Protein AF-A0A507BHX6-F1 (afdb_monomer_lite)

Organism: NCBI:txid1093900

InterPro domains:
  IPR000924 Glutamyl/glutaminyl-tRNA synthetase [PR00987] (123-135)
  IPR000924 Glutamyl/glutaminyl-tRNA synthetase [PR00987] (153-166)
  IPR000924 Glutamyl/glutaminyl-tRNA synthetase [PR00987] (304-314)
  IPR000924 Glutamyl/glutaminyl-tRNA synthetase [PR00987] (320-328)
  IPR001412 Aminoacyl-tRNA synthetase, class I, conserved site [PS00178] (126-137)
  IPR004526 Glutamyl-tRNA synthetase, archaeal/eukaryotic cytosolic [MF_02076] (1-622)
  IPR004526 Glutamyl-tRNA synthetase, archaeal/eukaryotic cytosolic [TIGR00463] (41-616)
  IPR011035 Large ribosomal subunit protein bL25/Gln-tRNA synthetase, anti-codon-binding domain superfamily [SSF50715] (433-616)
  IPR013341 Mandelate racemase, N-terminal domain [PF02746] (688-780)
  IPR013342 Mandelate racemase, C-terminal domain [PF13378] (802-1029)
  IPR013342 Mandelate racemase, C-terminal domain [SM00922] (798-900)
  IPR014729 Rossmann-like alpha/beta/alpha sandwich fold [G3DSA:3.40.50.620] (120-342)
  IPR020056 Large ribosomal subunit protein bL25/Gln-tRNA synthetase, N-terminal [G3DSA:2.40.240.10] (445-542)
  IPR020056 Large ribosomal subunit protein bL25/Gln-tRNA synthetase, N-terminal [G3DSA:2.40.240.10] (543-632)
  IPR020058 Glutamyl/glutaminyl-tRNA synthetase, class Ib, catalytic domain [PF00749] (120-430)
  IPR020059 Glutamyl/glutaminyl-tRNA synthetase, class Ib, anti-codon binding domain [PF03950] (434-522)
  IPR020061 Glutamine-tRNA ligase, alpha-bundle domain superfamily [G3DSA:1.10.1160.10] (354-431)
  IPR023592 D-galactonate dehydratase [SFLDF00003] (675-1041)
  IPR023592 D-galactonate dehydratase [cd03325] (675-1027)
  IPR029017 Enolase-like, N-terminal [G3DSA:3.30.390.10] (687-772)

pLDDT: mean 88.08, std 15.43, range [24.36, 98.94]

Sequence (1056 aa):
MTTLKPESLAPQLATADFKSIEPLLLQLEKFLTLRTFLGGYSLSAADKEVWASLYSNKVGLGLVRKGAFANVSRWYNYIEAVHPEVRNDITAAAKAKSAASGKKQGANYNIGLKGTQNGVVTRFPPEPSGYLHIGHAKAALLNDYFAHEAFDGKLIVRFDDTNPQKEKASFQDAIVEDLHLMNIKVDLQTHTSDYFQELYDLCEKMINLGKAYADDTDPEQQSADRMKRLPSKRRDRPAAESLAIFREMKAGTDAGKGHCIRARIQYDSNNGAMRDPVIYRFPNWKGADPAPHHRTGWTWNIYPTYDFACPLVDSIEGVTHALRTTEYADRNEQYHWFIEALSMRQVHLWDFARINFIRTFLSKRKLTRVVDTGRVSGWDDPRLPTVRGILRRGLTVPALREFMLKQGPSRNVVTMDWTTIWAINKRMLDPIVPRHVAVEKKDVVTVTLKGGPETPYSEEKPRHPKNPSLGTRTVRFSNKLILDQADCASFKDKEEITLMGWGNAIVRDQKKTGDVVTESEFELHLEGDFKTTEKKVTWLAANEGNLVEAELWEFGYLITKDVLEKDDELEDFLAENTSSMTEALCDANLASLKDGDFLQLERKGYYRIDKAAGKGPGVSTNSNGFFNRMHSAEATRTTLLPGYSVPNASSNQRSVRVIATSGLHLDETHCKMGKIATMEYFRVPPRWLFVKITDEAGNVGWGEASLEGHTQAVEGCLDAYFEQHLGAEADDIEQIWQKSYRAGFYRGGPVFMSALSGIDIALWDMKARKLGVPVHQLLGGKLRDKIKVYAWIGGDRPGDVEKQALARKAQGFNAVKMNATEDLGWLDSPSALDDCVERLKIVKALSMDAGLDFHGRVHKPMAKQLAAALQPHRPMFLEEPLLSEHIGGIKDLRATITCPIALGERLHSRWDVRPFLEAGCVDILQPDISHVGGISEMRRIAAMAEAYDVALAPHCPLGPIALAANVQVDACSANFAIQEMSLGIHYNTASGGQQDLTSYTHNPDVWKVTDGYIDMLKGPGLGIEVDEEQVRRFAKDCKPWVSPGFTGPGGELREW

Foldseek 3Di:
DDDDDLQPLLVQLLQADPVSCVVVLVVVLVCQPPALENVGPDHDPSLLSNLLSQVNHPNSVVCLVVCVRVSSVNNSVSCCVVPVVSVVVSVVVVVVVVVVDDDDDDDDQSDPDPPLPVHAEEELEDALQAFAFLLSLLVQLQRQCRRPPVRVHAYEYEHALQAQPRHDPVSVVRHVVLCVQLVRDHPYYYYLVVCFVVLLVLLLVCLVVLFKFKALDDPVVVVVLLVVLHDGPGSPPHSVVRNVLSVCLFVVHPSVPSIFMWTNFGSNDPLSLRNGDTFKDFHDQVPHDDFARPPCGSNGRMGTDCLSSVLVVCQVVVRQEYEEECVCVSSPVVSVCNCVSSVTDDHHYAYAHGEAEFLADDDPVLLVVCQVVVVAVHQLPLQHSGSNNVVLLAQHSVLSSVVSCVSPRHNDYDHDYPASSQVSRQVVQQQPAFEWAKEFPPLKEKEAEAVWDQDKDWDWDASHPNHCVSPTDIAITHRIKIFHFVQLLPDDAQAWAAAPPPAIKTWHDFDDDPSGTHYTYIYGDRVDDNVPHPHYGYMHHPDPLFKAKEKEKEFAGQFPGGDDDPPDDSVVTGDPDGMDITMIIITNVQLPDAQQHWHAHPPPAIKGFNHFFPGDPDPPPPDPHGYTYIRHSHDDDPDDDPDDDPDDDDDDDDDDDDDDDDDDDDDPDPLDFFAFADKDWFQFAPFWIKIWTATPVGQIFIFTLTDAQCVVLLVVLLVVLCVVRGRPGLQVLVVSLCCLAPVDPDHAFQRSQLNLLNSSLRSLLRVLVSVFFESLVVVVHFPDQWAFAEEEAQPQNGDPLLVVLVVVVVLAAQEYEYEQAHQDDLDDDLVRNVVSQVSLVSNVVVNHAYEYEPVQQHHLVNLLSNQVSNQVSAHQAHECSHPLVPLVSLLVSQVNGDGFYEYACRQQALVSVVVNLVSVRGQEYAHQSSRNSHLVGVLVSLVVCVVSNHAYEHDDLHELSSQLRVLSSLRNHPRYDHYYANAVPPSSVVSVHPDGNQQFFPCSVQPRHHNSIGGRQTGTRSNTHGNVVSSVVRSVVNDRGHDDWDADPVRDTGDD

Radius of gyration: 36.95 Å; chains: 1; bounding box: 103×88×97 Å

Structure (mmCIF, N/CA/C/O backbone):
data_AF-A0A507BHX6-F1
#
_entry.id   AF-A0A507BHX6-F1
#
loop_
_atom_site.group_PDB
_atom_site.id
_atom_site.type_symbol
_atom_site.label_atom_id
_atom_site.label_alt_id
_atom_site.label_comp_id
_atom_site.label_asym_id
_atom_site.label_entity_id
_atom_site.label_seq_id
_atom_site.pdbx_PDB_ins_code
_atom_site.Cartn_x
_atom_site.Cartn_y
_atom_site.Cartn_z
_atom_site.occupancy
_atom_site.B_iso_or_equiv
_atom_site.auth_seq_id
_atom_site.auth_comp_id
_atom_site.auth_asym_id
_atom_site.auth_atom_id
_atom_site.pdbx_PDB_model_num
ATOM 1 N N . MET A 1 1 ? 19.954 32.386 -30.000 1.00 36.75 1 MET A N 1
ATOM 2 C CA . MET A 1 1 ? 19.297 32.165 -28.694 1.00 36.75 1 MET A CA 1
ATOM 3 C C . MET A 1 1 ? 18.098 33.087 -28.622 1.00 36.75 1 MET A C 1
ATOM 5 O O . MET A 1 1 ? 18.277 34.295 -28.608 1.00 36.75 1 MET A O 1
ATOM 9 N N . THR A 1 2 ? 16.896 32.532 -28.703 1.00 40.91 2 THR A N 1
ATOM 10 C CA . THR A 1 2 ? 15.638 33.284 -28.697 1.00 40.91 2 THR A CA 1
ATOM 11 C C . THR A 1 2 ? 15.420 33.892 -27.313 1.00 40.91 2 THR A C 1
ATOM 13 O O . THR A 1 2 ? 15.411 33.177 -26.314 1.00 40.91 2 THR A O 1
ATOM 16 N N . THR A 1 3 ? 15.295 35.214 -27.245 1.00 58.62 3 THR A N 1
ATOM 17 C CA . THR A 1 3 ? 14.997 35.967 -26.024 1.00 58.62 3 THR A CA 1
ATOM 18 C C . THR A 1 3 ? 13.633 35.524 -25.495 1.00 58.62 3 THR A C 1
ATOM 20 O O . THR A 1 3 ? 12.621 35.718 -26.171 1.00 58.62 3 THR A O 1
ATOM 23 N N . LEU A 1 4 ? 13.596 34.890 -24.318 1.00 71.69 4 LEU A N 1
ATOM 24 C CA . LEU A 1 4 ? 12.344 34.569 -23.628 1.00 71.69 4 LEU A CA 1
ATOM 25 C C . LEU A 1 4 ? 11.563 35.876 -23.432 1.00 71.69 4 LEU A C 1
ATOM 27 O O . LEU A 1 4 ? 12.144 36.847 -22.952 1.00 71.69 4 LEU A O 1
ATOM 31 N N . LYS A 1 5 ? 10.281 35.914 -23.817 1.00 78.81 5 LYS A N 1
ATOM 32 C CA . LYS A 1 5 ? 9.380 37.051 -23.569 1.00 78.81 5 LYS A CA 1
ATOM 33 C C . LYS A 1 5 ? 8.515 36.732 -22.343 1.00 78.81 5 LYS A C 1
ATOM 35 O O . LYS A 1 5 ? 7.539 35.995 -22.506 1.00 78.81 5 LYS A O 1
ATOM 40 N N . PRO A 1 6 ? 8.845 37.239 -21.139 1.00 70.88 6 PRO A N 1
ATOM 41 C CA . PRO A 1 6 ? 8.176 36.842 -19.896 1.00 70.88 6 PRO A CA 1
ATOM 42 C C . PRO A 1 6 ? 6.661 37.086 -19.904 1.00 70.88 6 PRO A C 1
ATOM 44 O O . PRO A 1 6 ? 5.904 36.261 -19.406 1.00 70.88 6 PRO A O 1
ATOM 47 N N . GLU A 1 7 ? 6.217 38.150 -20.575 1.00 69.88 7 GLU A N 1
ATOM 48 C CA . GLU A 1 7 ? 4.801 38.521 -20.742 1.00 69.88 7 GLU A CA 1
ATOM 49 C C . GLU A 1 7 ? 3.971 37.451 -21.478 1.00 69.88 7 GLU A C 1
ATOM 51 O O . GLU A 1 7 ? 2.759 37.371 -21.321 1.00 69.88 7 GLU A O 1
ATOM 56 N N . SER A 1 8 ? 4.613 36.574 -22.258 1.00 78.81 8 SER A N 1
ATOM 57 C CA . SER A 1 8 ? 3.920 35.496 -22.978 1.00 78.81 8 SER A CA 1
ATOM 58 C C . SER A 1 8 ? 3.767 34.197 -22.174 1.00 78.81 8 SER A C 1
ATOM 60 O O . SER A 1 8 ? 3.051 33.299 -22.621 1.00 78.81 8 SER A O 1
ATOM 62 N N . LEU A 1 9 ? 4.423 34.066 -21.010 1.00 82.31 9 LEU A N 1
ATOM 63 C CA . LEU A 1 9 ? 4.445 32.818 -20.232 1.00 82.31 9 LEU A CA 1
ATOM 64 C C . LEU A 1 9 ? 3.200 32.601 -19.375 1.00 82.31 9 LEU A C 1
ATOM 66 O O . LEU A 1 9 ? 2.781 31.455 -19.216 1.00 82.31 9 LEU A O 1
ATOM 70 N N . ALA A 1 10 ? 2.616 33.662 -18.818 1.00 81.81 10 ALA A N 1
ATOM 71 C CA . ALA A 1 10 ? 1.523 33.541 -17.855 1.00 81.81 10 ALA A CA 1
ATOM 72 C C . ALA A 1 10 ? 0.318 32.731 -18.396 1.00 81.81 10 ALA A C 1
ATOM 74 O O . ALA A 1 10 ? -0.067 31.751 -17.752 1.00 81.81 10 ALA A O 1
ATOM 75 N N . PRO A 1 11 ? -0.208 32.990 -19.614 1.00 77.38 11 PRO A N 1
ATOM 76 C CA . PRO A 1 11 ? -1.322 32.208 -20.159 1.00 77.38 11 PRO A CA 1
ATOM 77 C C . PRO A 1 11 ? -0.967 30.736 -20.415 1.00 77.38 11 PRO A C 1
ATOM 79 O O . PRO A 1 11 ? -1.821 29.860 -20.307 1.00 77.38 11 PRO A O 1
ATOM 82 N N . GLN A 1 12 ? 0.294 30.445 -20.742 1.00 80.00 12 GLN A N 1
ATOM 83 C CA . GLN A 1 12 ? 0.753 29.090 -21.063 1.00 80.00 12 GLN A CA 1
ATOM 84 C C . GLN A 1 12 ? 0.961 28.250 -19.791 1.00 80.00 12 GLN A C 1
ATOM 86 O O . GLN A 1 12 ? 0.611 27.068 -19.750 1.00 80.00 12 GLN A O 1
ATOM 91 N N . LEU A 1 13 ? 1.453 28.885 -18.722 1.00 80.12 13 LEU A N 1
ATOM 92 C CA . LEU A 1 13 ? 1.622 28.281 -17.397 1.00 80.12 13 LEU A CA 1
ATOM 93 C C . LEU A 1 13 ? 0.297 28.069 -16.652 1.00 80.12 13 LEU A C 1
ATOM 95 O O . LEU A 1 13 ? 0.272 27.343 -15.661 1.00 80.12 13 LEU A O 1
ATOM 99 N N . ALA A 1 14 ? -0.808 28.646 -17.125 1.00 72.88 14 ALA A N 1
ATOM 100 C CA . ALA A 1 14 ? -2.141 28.387 -16.585 1.00 72.88 14 ALA A CA 1
ATOM 101 C C . ALA A 1 14 ? -2.705 26.999 -16.978 1.00 72.88 14 ALA A C 1
ATOM 103 O O . ALA A 1 14 ? -3.709 26.567 -16.410 1.00 72.88 14 ALA A O 1
ATOM 104 N N . THR A 1 15 ? -2.074 26.276 -17.916 1.00 67.12 15 THR A N 1
ATOM 105 C CA . THR A 1 15 ? -2.495 24.921 -18.332 1.00 67.12 15 THR A CA 1
ATOM 106 C C . THR A 1 15 ? -2.088 23.855 -17.303 1.00 67.12 15 THR A C 1
ATOM 108 O O . THR A 1 15 ? -0.985 23.880 -16.770 1.00 67.12 15 THR A O 1
ATOM 111 N N . ALA A 1 16 ? -2.979 22.917 -16.965 1.00 60.16 16 ALA A N 1
ATOM 112 C CA . ALA A 1 16 ? -2.860 22.126 -15.731 1.00 60.16 16 ALA A CA 1
ATOM 113 C C . ALA A 1 16 ? -2.158 20.749 -15.864 1.00 60.16 16 ALA A C 1
ATOM 115 O O . ALA A 1 16 ? -2.392 19.880 -15.021 1.00 60.16 16 ALA A O 1
ATOM 116 N N . ASP A 1 17 ? -1.362 20.484 -16.909 1.00 65.62 17 ASP A N 1
ATOM 117 C CA . ASP A 1 17 ? -0.650 19.200 -17.065 1.00 65.62 17 ASP A CA 1
ATOM 118 C C . ASP A 1 17 ? 0.879 19.354 -17.004 1.00 65.62 17 ASP A C 1
ATOM 120 O O . ASP A 1 17 ? 1.446 20.353 -17.431 1.00 65.62 17 ASP A O 1
ATOM 124 N N . PHE A 1 18 ? 1.554 18.361 -16.414 1.00 66.25 18 PHE A N 1
ATOM 125 C CA . PHE A 1 18 ? 2.999 18.398 -16.159 1.00 66.25 18 PHE A CA 1
ATOM 126 C C . PHE A 1 18 ? 3.829 18.493 -17.450 1.00 66.25 18 PHE A C 1
ATOM 128 O O . PHE A 1 18 ? 4.824 19.212 -17.485 1.00 66.25 18 PHE A O 1
ATOM 135 N N . LYS A 1 19 ? 3.411 17.803 -18.520 1.00 71.38 19 LYS A N 1
ATOM 136 C CA . LYS A 1 19 ? 4.176 17.721 -19.772 1.00 71.38 19 LYS A CA 1
ATOM 137 C C . LYS A 1 19 ? 4.122 19.025 -20.565 1.00 71.38 19 LYS A C 1
ATOM 139 O O . LYS A 1 19 ? 5.066 19.307 -21.298 1.00 71.38 19 LYS A O 1
ATOM 144 N N . SER A 1 20 ? 3.044 19.801 -20.444 1.00 73.06 20 SER A N 1
ATOM 145 C CA . SER A 1 20 ? 2.919 21.106 -21.098 1.00 73.06 20 SER A CA 1
ATOM 146 C C . SER A 1 20 ? 3.711 22.194 -20.370 1.00 73.06 20 SER A C 1
ATOM 148 O O . SER A 1 20 ? 4.330 23.037 -21.021 1.00 73.06 20 SER A O 1
ATOM 150 N N . ILE A 1 21 ? 3.737 22.167 -19.033 1.00 81.50 21 ILE A N 1
ATOM 151 C CA . ILE A 1 21 ? 4.379 23.219 -18.231 1.00 81.50 21 ILE A CA 1
ATOM 152 C C . ILE A 1 21 ? 5.869 22.983 -17.980 1.00 81.50 21 ILE A C 1
ATOM 154 O O . ILE A 1 21 ? 6.604 23.953 -17.826 1.00 81.50 21 ILE A O 1
ATOM 158 N N . GLU A 1 22 ? 6.345 21.735 -17.958 1.00 83.69 22 GLU A N 1
ATOM 159 C CA . GLU A 1 22 ? 7.753 21.407 -17.681 1.00 83.69 22 GLU A CA 1
ATOM 160 C C . GLU A 1 22 ? 8.737 22.099 -18.652 1.00 83.69 22 GLU A C 1
ATOM 162 O O . GLU A 1 22 ? 9.675 22.744 -18.173 1.00 83.69 22 GLU A O 1
ATOM 167 N N . PRO A 1 23 ? 8.528 22.096 -19.987 1.00 85.19 23 PRO A N 1
ATOM 168 C CA . PRO A 1 23 ? 9.404 22.819 -20.910 1.00 85.19 23 PRO A CA 1
ATOM 169 C C . PRO A 1 23 ? 9.406 24.338 -20.685 1.00 85.19 23 PRO A C 1
ATOM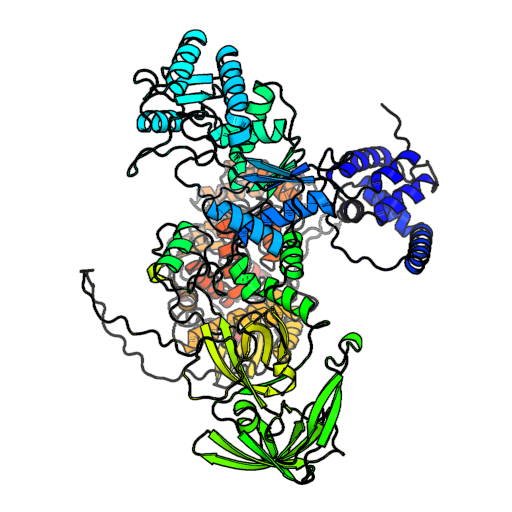 171 O O . PRO A 1 23 ? 10.433 24.988 -20.882 1.00 85.19 23 PRO A O 1
ATOM 174 N N . LEU A 1 24 ? 8.272 24.909 -20.267 1.00 86.88 24 LEU A N 1
ATOM 175 C CA . LEU A 1 24 ? 8.123 26.342 -19.993 1.00 86.88 24 LEU A CA 1
ATOM 176 C C . LEU A 1 24 ? 8.811 26.729 -18.681 1.00 86.88 24 LEU A C 1
ATOM 178 O O . LEU A 1 24 ? 9.509 27.740 -18.621 1.00 86.88 24 LEU A O 1
ATOM 182 N N . LEU A 1 25 ? 8.675 25.891 -17.653 1.00 88.75 25 LEU A N 1
ATOM 183 C CA . LEU A 1 25 ? 9.371 26.039 -16.379 1.00 88.75 25 LEU A CA 1
ATOM 184 C C . LEU A 1 25 ? 10.885 25.898 -16.549 1.00 88.75 25 LEU A C 1
ATOM 186 O O . LEU A 1 25 ? 11.618 26.694 -15.978 1.00 88.75 25 LEU A O 1
ATOM 190 N N . LEU A 1 26 ? 11.363 24.987 -17.404 1.00 86.56 26 LEU A N 1
ATOM 191 C CA . LEU A 1 26 ? 12.782 24.884 -17.774 1.00 86.56 26 LEU A CA 1
ATOM 192 C C . LEU A 1 26 ? 13.309 26.144 -18.476 1.00 86.56 26 LEU A C 1
ATOM 194 O O . LEU A 1 26 ? 14.461 26.534 -18.280 1.00 86.56 26 LEU A O 1
ATOM 198 N N . GLN A 1 27 ? 12.492 26.782 -19.317 1.00 87.94 27 GLN A N 1
ATOM 199 C CA . GLN A 1 27 ? 12.863 28.049 -19.951 1.00 87.94 27 GLN A CA 1
ATOM 200 C C . GLN A 1 27 ? 12.913 29.192 -18.933 1.00 87.94 27 GLN A C 1
ATOM 202 O O . GLN A 1 27 ? 13.868 29.971 -18.935 1.00 87.94 27 GLN A O 1
ATOM 207 N N . LEU A 1 28 ? 11.923 29.261 -18.042 1.00 90.25 28 LEU A N 1
ATOM 208 C CA . LEU A 1 28 ? 11.863 30.238 -16.959 1.00 90.25 28 LEU A CA 1
ATOM 209 C C . LEU A 1 28 ? 13.026 30.058 -15.967 1.00 90.25 28 LEU A C 1
ATOM 211 O O . LEU A 1 28 ? 13.654 31.037 -15.576 1.00 90.25 28 LEU A O 1
ATOM 215 N N . GLU A 1 29 ? 13.379 28.814 -15.644 1.00 93.31 29 GLU A N 1
ATOM 216 C CA . GLU A 1 29 ? 14.509 28.423 -14.792 1.00 93.31 29 GLU A CA 1
ATOM 217 C C . GLU A 1 29 ? 15.838 28.969 -15.325 1.00 93.31 29 GLU A C 1
ATOM 219 O O . GLU A 1 29 ? 16.591 29.618 -14.597 1.00 93.31 29 GLU A O 1
ATOM 224 N N . LYS A 1 30 ? 16.098 28.781 -16.625 1.00 89.25 30 LYS A N 1
ATOM 225 C CA . LYS A 1 30 ? 17.284 29.336 -17.298 1.00 89.25 30 LYS A CA 1
ATOM 226 C C . LYS A 1 30 ? 17.259 30.862 -17.349 1.00 89.25 30 LYS A C 1
ATOM 228 O O . LYS A 1 30 ? 18.301 31.510 -17.285 1.00 89.25 30 LYS A O 1
ATOM 233 N N . PHE A 1 31 ? 16.079 31.458 -17.500 1.00 90.06 31 PHE A N 1
ATOM 234 C CA . PHE A 1 31 ? 15.949 32.911 -17.554 1.00 90.06 31 PHE A CA 1
ATOM 235 C C . PHE A 1 31 ? 16.203 33.565 -16.191 1.00 90.06 31 PHE A C 1
ATOM 237 O O . PHE A 1 31 ? 16.801 34.640 -16.124 1.00 90.06 31 PHE A O 1
ATOM 244 N N . LEU A 1 32 ? 15.805 32.901 -15.108 1.00 91.62 32 LEU A N 1
ATOM 245 C CA . LEU A 1 32 ? 15.935 33.394 -13.740 1.00 91.62 32 LEU A CA 1
ATOM 246 C C . LEU A 1 32 ? 17.307 33.138 -13.106 1.00 91.62 32 LEU A C 1
ATOM 248 O O . LEU A 1 32 ? 17.570 33.680 -12.036 1.00 91.62 32 LEU A O 1
ATOM 252 N N . THR A 1 33 ? 18.214 32.395 -13.749 1.00 90.38 33 THR A N 1
ATOM 253 C CA . THR A 1 33 ? 19.528 32.027 -13.180 1.00 90.38 33 THR A CA 1
ATOM 254 C C . THR A 1 33 ? 20.276 33.208 -12.542 1.00 90.38 33 THR A C 1
ATOM 256 O O . THR A 1 33 ? 20.768 33.086 -11.424 1.00 90.38 33 THR A O 1
ATOM 259 N N . LEU A 1 34 ? 20.285 34.380 -13.193 1.00 85.44 34 LEU A N 1
ATOM 260 C CA . LEU A 1 34 ? 20.950 35.602 -12.704 1.00 85.44 34 LEU A CA 1
ATOM 261 C C . LEU A 1 34 ? 19.984 36.778 -12.459 1.00 85.44 34 LEU A C 1
ATOM 263 O O . LEU A 1 34 ? 20.418 37.927 -12.418 1.00 85.44 34 LEU A O 1
ATOM 267 N N . ARG A 1 35 ? 18.671 36.528 -12.359 1.00 87.50 35 ARG A N 1
ATOM 268 C CA . ARG A 1 35 ? 17.648 37.588 -12.275 1.00 87.50 35 ARG A CA 1
ATOM 269 C C . ARG A 1 35 ? 16.772 37.448 -11.036 1.00 87.50 35 ARG A C 1
ATOM 271 O O . ARG A 1 35 ? 16.221 36.379 -10.783 1.00 87.50 35 ARG A O 1
ATOM 278 N N . THR A 1 36 ? 16.608 38.550 -10.307 1.00 88.62 36 THR A N 1
ATOM 279 C CA . THR A 1 36 ? 15.693 38.639 -9.158 1.00 88.62 36 THR A CA 1
ATOM 280 C C . THR A 1 36 ? 14.247 38.856 -9.596 1.00 88.62 36 THR A C 1
ATOM 282 O O . THR A 1 36 ? 13.353 38.298 -8.976 1.00 88.62 36 THR A O 1
ATOM 285 N N . PHE A 1 37 ? 14.024 39.601 -10.684 1.00 92.19 37 PHE A N 1
ATOM 286 C CA . PHE A 1 37 ? 12.710 39.848 -11.284 1.00 92.19 37 PHE A CA 1
ATOM 287 C C . PHE A 1 37 ? 12.747 39.579 -12.792 1.00 92.19 37 PHE A C 1
ATOM 289 O O . PHE A 1 37 ? 13.795 39.696 -13.436 1.00 92.19 37 PHE A O 1
ATOM 296 N N . LEU A 1 38 ? 11.600 39.252 -13.383 1.00 89.62 38 LEU A N 1
ATOM 297 C CA . LEU A 1 38 ? 11.469 38.987 -14.815 1.00 89.62 38 LEU A CA 1
ATOM 298 C C . LEU A 1 38 ? 11.700 40.244 -15.664 1.00 89.62 38 LEU A C 1
ATOM 300 O O . LEU A 1 38 ? 12.240 40.137 -16.765 1.00 89.62 38 LEU A O 1
ATOM 304 N N . GLY A 1 39 ? 11.346 41.422 -15.141 1.00 83.31 39 GLY A N 1
ATOM 305 C CA . GLY A 1 39 ? 11.528 42.716 -15.810 1.00 83.31 39 GLY A CA 1
ATOM 306 C C . GLY A 1 39 ? 12.861 43.428 -15.540 1.00 83.31 39 GLY A C 1
ATOM 307 O O . GLY A 1 39 ? 13.044 44.543 -16.020 1.00 83.31 39 GLY A O 1
ATOM 308 N N . GLY A 1 40 ? 13.793 42.827 -14.787 1.00 79.62 40 GLY A N 1
ATOM 309 C CA . GLY A 1 40 ? 15.094 43.429 -14.465 1.00 79.62 40 GLY A CA 1
ATOM 310 C C . GLY A 1 40 ? 15.325 43.604 -12.962 1.00 79.62 40 GLY A C 1
ATOM 311 O O . GLY A 1 40 ? 15.427 42.616 -12.237 1.00 79.62 40 GLY A O 1
ATOM 312 N N . TYR A 1 41 ? 15.465 44.852 -12.503 1.00 83.00 41 TYR A N 1
ATOM 313 C CA . TYR A 1 41 ? 15.877 45.180 -11.127 1.00 83.00 41 TYR A CA 1
ATOM 314 C C . TYR A 1 41 ? 14.714 45.433 -10.150 1.00 83.00 41 TYR A C 1
ATOM 316 O O . TYR A 1 41 ? 14.958 45.623 -8.962 1.00 83.00 41 TYR A O 1
ATOM 324 N N . SER A 1 42 ? 13.465 45.430 -10.622 1.00 86.88 42 SER A N 1
ATOM 325 C CA . SER A 1 42 ? 12.267 45.665 -9.805 1.00 86.88 42 SER A CA 1
ATOM 326 C C . SER A 1 42 ? 11.082 44.802 -10.253 1.00 86.88 42 SER A C 1
ATOM 328 O O . SER A 1 42 ? 11.067 44.286 -11.374 1.00 86.88 42 SER A O 1
ATOM 330 N N . LEU A 1 43 ? 10.089 44.648 -9.366 1.00 91.69 43 LEU A N 1
ATOM 331 C CA . LEU A 1 43 ? 8.863 43.887 -9.618 1.00 91.69 43 LEU A CA 1
ATOM 332 C C . LEU A 1 43 ? 8.115 44.428 -10.846 1.00 91.69 43 LEU A C 1
ATOM 334 O O . LEU A 1 43 ? 7.630 45.560 -10.835 1.00 91.69 43 LEU A O 1
ATOM 338 N N . SER A 1 44 ? 7.977 43.602 -11.884 1.00 90.38 44 SER A N 1
ATOM 339 C CA . SER A 1 44 ? 7.285 43.963 -13.125 1.00 90.38 44 SER A CA 1
ATOM 340 C C . SER A 1 44 ? 5.864 43.391 -13.208 1.00 90.38 44 SER A C 1
ATOM 342 O O . SER A 1 44 ? 5.470 42.532 -12.418 1.00 90.38 44 SER A O 1
ATOM 344 N N . ALA A 1 45 ? 5.080 43.836 -14.197 1.00 87.19 45 ALA A N 1
ATOM 345 C CA . ALA A 1 45 ? 3.769 43.245 -14.485 1.00 87.19 45 ALA A CA 1
ATOM 346 C C . ALA A 1 45 ? 3.881 41.747 -14.828 1.00 87.19 45 ALA A C 1
ATOM 348 O O . ALA A 1 45 ? 3.110 40.938 -14.314 1.00 87.19 45 ALA A O 1
ATOM 349 N N . ALA A 1 46 ? 4.910 41.367 -15.593 1.00 88.56 46 ALA A N 1
ATOM 350 C CA . ALA A 1 46 ? 5.175 39.974 -15.937 1.00 88.56 46 ALA A CA 1
ATOM 351 C C . ALA A 1 46 ? 5.459 39.110 -14.697 1.00 88.56 46 ALA A C 1
ATOM 353 O O . ALA A 1 46 ? 5.028 37.959 -14.648 1.00 88.56 46 ALA A O 1
ATOM 354 N N . ASP A 1 47 ? 6.132 39.657 -13.675 1.00 91.56 47 ASP A N 1
ATOM 355 C CA . ASP A 1 47 ? 6.350 38.939 -12.414 1.00 91.56 47 ASP A CA 1
ATOM 356 C C . ASP A 1 47 ? 5.021 38.590 -11.740 1.00 91.56 47 ASP A C 1
ATOM 358 O O . ASP A 1 47 ? 4.801 37.440 -11.362 1.00 91.56 47 ASP A O 1
ATOM 362 N N . LYS A 1 48 ? 4.107 39.563 -11.650 1.00 90.56 48 LYS A N 1
ATOM 363 C CA . LYS A 1 48 ? 2.792 39.374 -11.024 1.00 90.56 48 LYS A CA 1
ATOM 364 C C . LYS A 1 48 ? 1.951 38.345 -11.778 1.00 90.56 48 LYS A C 1
ATOM 366 O O . LYS A 1 48 ? 1.359 37.464 -11.159 1.00 90.56 48 LYS A O 1
ATOM 371 N N . GLU A 1 49 ? 1.921 38.420 -13.105 1.00 89.50 49 GLU A N 1
ATOM 372 C CA . GLU A 1 49 ? 1.103 37.538 -13.946 1.00 89.50 49 GLU A CA 1
ATOM 373 C C . GLU A 1 49 ? 1.615 36.091 -13.971 1.00 89.50 49 GLU A C 1
ATOM 375 O O . GLU A 1 49 ? 0.831 35.142 -13.842 1.00 89.50 49 GLU A O 1
ATOM 380 N N . VAL A 1 50 ? 2.932 35.900 -14.094 1.00 90.88 50 VAL A N 1
ATOM 381 C CA . VAL A 1 50 ? 3.551 34.566 -14.071 1.00 90.88 50 VAL A CA 1
ATOM 382 C C . VAL A 1 50 ? 3.411 33.944 -12.682 1.00 90.88 50 VAL A C 1
ATOM 384 O O . VAL A 1 50 ? 3.081 32.761 -12.572 1.00 90.88 50 VAL A O 1
ATOM 387 N N . TRP A 1 51 ? 3.575 34.739 -11.620 1.00 92.44 51 TRP A N 1
ATOM 388 C CA . TRP A 1 51 ? 3.415 34.266 -10.245 1.00 92.44 51 TRP A CA 1
ATOM 389 C C . TRP A 1 51 ? 1.967 33.846 -9.981 1.00 92.44 51 TRP A C 1
ATOM 391 O O . TRP A 1 51 ? 1.725 32.750 -9.478 1.00 92.44 51 TRP A O 1
ATOM 401 N N . ALA A 1 52 ? 0.993 34.654 -10.416 1.00 88.12 52 ALA A N 1
ATOM 402 C CA . ALA A 1 52 ? -0.433 34.349 -10.291 1.00 88.12 52 ALA A CA 1
ATOM 403 C C . ALA A 1 52 ? -0.835 33.053 -11.001 1.00 88.12 52 ALA A C 1
ATOM 405 O O . ALA A 1 52 ? -1.625 32.258 -10.477 1.00 88.12 52 ALA A O 1
ATOM 406 N N . SER A 1 53 ? -0.275 32.838 -12.191 1.00 87.44 53 SER A N 1
ATOM 407 C CA . SER A 1 53 ? -0.538 31.654 -13.008 1.00 87.44 53 SER A CA 1
ATOM 408 C C . SER A 1 53 ? 0.023 30.395 -12.349 1.00 87.44 53 SER A C 1
ATOM 410 O O . SER A 1 53 ? -0.665 29.377 -12.283 1.00 87.44 53 SER A O 1
ATOM 412 N N . LEU A 1 54 ? 1.225 30.478 -11.767 1.00 89.38 54 LEU A N 1
ATOM 413 C CA . LEU A 1 54 ? 1.816 29.383 -10.998 1.00 89.38 54 LEU A CA 1
ATOM 414 C C . LEU A 1 54 ? 1.067 29.120 -9.691 1.00 89.38 54 LEU A C 1
ATOM 416 O O . LEU A 1 54 ? 0.806 27.962 -9.388 1.00 89.38 54 LEU A O 1
ATOM 420 N N . TYR A 1 55 ? 0.651 30.160 -8.962 1.00 87.62 55 TYR A N 1
ATOM 421 C CA . TYR A 1 55 ? -0.132 30.018 -7.729 1.00 87.62 55 TYR A CA 1
ATOM 422 C C . TYR A 1 55 ? -1.476 29.319 -7.967 1.00 87.62 55 TYR A C 1
ATOM 424 O O . TYR A 1 55 ? -1.912 28.489 -7.168 1.00 87.62 55 TYR A O 1
ATOM 432 N N . SER A 1 56 ? -2.126 29.626 -9.091 1.00 81.50 56 SER A N 1
ATOM 433 C CA . SER A 1 56 ? -3.436 29.069 -9.447 1.00 81.50 56 SER A CA 1
ATOM 434 C C . SER A 1 56 ? -3.348 27.667 -10.073 1.00 81.50 56 SER A C 1
ATOM 436 O O . SER A 1 56 ? -4.339 26.933 -10.086 1.00 81.50 56 SER A O 1
ATOM 438 N N . ASN A 1 57 ? -2.172 27.258 -10.559 1.00 84.75 57 ASN A N 1
ATOM 439 C CA . ASN A 1 57 ? -1.927 25.946 -11.154 1.00 84.75 57 ASN A CA 1
ATOM 440 C C . ASN A 1 57 ? -1.362 24.963 -10.117 1.00 84.75 57 ASN A C 1
ATOM 442 O O . ASN A 1 57 ? -0.188 25.020 -9.766 1.00 84.75 57 ASN A O 1
ATOM 446 N N . LYS A 1 58 ? -2.167 23.990 -9.668 1.00 80.88 58 LYS A N 1
ATOM 447 C CA . LYS A 1 58 ? -1.748 23.013 -8.640 1.00 80.88 58 LYS A CA 1
ATOM 448 C C . LYS A 1 58 ? -0.509 22.197 -9.021 1.00 80.88 58 LYS A C 1
ATOM 450 O O . LYS A 1 58 ? 0.263 21.843 -8.132 1.00 80.88 58 LYS A O 1
ATOM 455 N N . VAL A 1 59 ? -0.326 21.882 -10.306 1.00 78.94 59 VAL A N 1
ATOM 456 C CA . VAL A 1 59 ? 0.834 21.112 -10.776 1.00 78.94 59 VAL A CA 1
ATOM 457 C C . VAL A 1 59 ? 2.069 22.007 -10.776 1.00 78.94 59 VAL A C 1
ATOM 459 O O . VAL A 1 59 ? 3.060 21.654 -10.145 1.00 78.94 59 VAL A O 1
ATOM 462 N N . GLY A 1 60 ? 1.979 23.197 -11.379 1.00 83.56 60 GLY A N 1
ATOM 463 C CA . GLY A 1 60 ? 3.057 24.192 -11.370 1.00 83.56 60 GLY A CA 1
ATOM 464 C C . GLY A 1 60 ? 3.480 24.581 -9.952 1.00 83.56 60 GLY A C 1
ATOM 465 O O . GLY A 1 60 ? 4.656 24.478 -9.610 1.00 83.56 60 GLY A O 1
ATOM 466 N N . LEU A 1 61 ? 2.519 24.912 -9.085 1.00 86.31 61 LEU A N 1
ATOM 467 C CA . LEU A 1 61 ? 2.759 25.212 -7.673 1.00 86.31 61 LEU A CA 1
ATOM 468 C C . LEU A 1 61 ? 3.379 24.027 -6.927 1.00 86.31 61 LEU A C 1
ATOM 470 O O . LEU A 1 61 ? 4.249 24.218 -6.083 1.00 86.31 61 LEU A O 1
ATOM 474 N N . GLY A 1 62 ? 2.944 22.801 -7.229 1.00 79.75 62 GLY A N 1
ATOM 475 C CA . GLY A 1 62 ? 3.519 21.586 -6.660 1.00 79.75 62 GLY A CA 1
ATOM 476 C C . GLY A 1 62 ? 4.997 21.421 -7.014 1.00 79.75 62 GLY A C 1
ATOM 477 O O . GLY A 1 62 ? 5.786 21.064 -6.146 1.00 79.75 62 GLY A O 1
ATOM 478 N N . LEU A 1 63 ? 5.384 21.725 -8.254 1.00 83.00 63 LEU A N 1
ATOM 479 C CA . LEU A 1 63 ? 6.780 21.684 -8.704 1.00 83.00 63 LEU A CA 1
ATOM 480 C C . LEU A 1 63 ? 7.620 22.793 -8.073 1.00 83.00 63 LEU A C 1
ATOM 482 O O . LEU A 1 63 ? 8.724 22.529 -7.602 1.00 83.00 63 LEU A O 1
ATOM 486 N N . VAL A 1 64 ? 7.068 24.005 -7.994 1.00 86.88 64 VAL A N 1
ATOM 487 C CA . VAL A 1 64 ? 7.698 25.149 -7.325 1.00 86.88 64 VAL A CA 1
ATOM 488 C C . VAL A 1 64 ? 7.928 24.851 -5.839 1.00 86.88 64 VAL A C 1
ATOM 490 O O . VAL A 1 64 ? 9.037 25.035 -5.342 1.00 86.88 64 VAL A O 1
ATOM 493 N N . ARG A 1 65 ? 6.927 24.317 -5.128 1.00 84.19 65 ARG A N 1
ATOM 494 C CA . ARG A 1 65 ? 7.037 23.971 -3.697 1.00 84.19 65 ARG A CA 1
ATOM 495 C C . ARG A 1 65 ? 7.967 22.795 -3.423 1.00 84.19 65 ARG A C 1
ATOM 497 O O . ARG A 1 65 ? 8.597 22.763 -2.376 1.00 84.19 65 ARG A O 1
ATOM 504 N N . LYS A 1 66 ? 8.067 21.845 -4.356 1.00 82.31 66 LYS A N 1
ATOM 505 C CA . LYS A 1 66 ? 9.032 20.737 -4.298 1.00 82.31 66 LYS A CA 1
ATOM 506 C C . LYS A 1 66 ? 10.453 21.153 -4.689 1.00 82.31 66 LYS A C 1
ATOM 508 O O . LYS A 1 66 ? 11.336 20.304 -4.689 1.00 82.31 66 LYS A O 1
ATOM 513 N N . GLY A 1 67 ? 10.674 22.417 -5.061 1.00 83.94 67 GLY A N 1
ATOM 514 C CA . GLY A 1 67 ? 11.992 22.894 -5.474 1.00 83.94 67 GLY A CA 1
ATOM 515 C C . GLY A 1 67 ? 12.486 22.284 -6.788 1.00 83.94 67 GLY A C 1
ATOM 516 O O . GLY A 1 67 ? 13.687 22.274 -7.025 1.00 83.94 67 GLY A O 1
ATOM 517 N N . ALA A 1 68 ? 11.591 21.762 -7.638 1.00 84.06 68 ALA A N 1
ATOM 518 C CA . ALA A 1 68 ? 11.972 21.051 -8.865 1.00 84.06 68 ALA A CA 1
ATOM 519 C C . ALA A 1 68 ? 12.751 21.938 -9.860 1.00 84.06 68 ALA A C 1
ATOM 521 O O . ALA A 1 68 ? 13.508 21.427 -10.682 1.00 84.06 68 ALA A O 1
ATOM 522 N N . PHE A 1 69 ? 12.578 23.260 -9.763 1.00 92.56 69 PHE A N 1
ATOM 523 C CA . PHE A 1 69 ? 13.276 24.281 -10.542 1.00 92.56 69 PHE A CA 1
ATOM 524 C C . PHE A 1 69 ? 13.818 25.338 -9.576 1.00 92.56 69 PHE A C 1
ATOM 526 O O . PHE A 1 69 ? 13.057 26.160 -9.067 1.00 92.56 69 PHE A O 1
ATOM 533 N N . ALA A 1 70 ? 15.114 25.277 -9.264 1.00 88.88 70 ALA A N 1
ATOM 534 C CA . ALA A 1 70 ? 15.713 26.024 -8.159 1.00 88.88 70 ALA A CA 1
ATOM 535 C C . ALA A 1 70 ? 15.547 27.548 -8.293 1.00 88.88 70 ALA A C 1
ATOM 537 O O . ALA A 1 70 ? 15.181 28.219 -7.326 1.00 88.88 70 ALA A O 1
ATOM 538 N N . ASN A 1 71 ? 15.774 28.104 -9.483 1.00 92.56 71 ASN A N 1
ATOM 539 C CA . ASN A 1 71 ? 15.662 29.539 -9.737 1.00 92.56 71 ASN A CA 1
ATOM 540 C C . ASN A 1 71 ? 14.204 30.008 -9.805 1.00 92.56 71 ASN A C 1
ATOM 542 O O . ASN A 1 71 ? 13.903 31.090 -9.296 1.00 92.56 71 ASN A O 1
ATOM 546 N N . VAL A 1 72 ? 13.295 29.203 -10.367 1.00 94.31 72 VAL A N 1
ATOM 547 C CA . VAL A 1 72 ? 11.849 29.489 -10.336 1.00 94.31 72 VAL A CA 1
ATOM 548 C C . VAL A 1 72 ? 11.330 29.456 -8.900 1.00 94.31 72 VAL A C 1
ATOM 550 O O . VAL A 1 72 ? 10.622 30.373 -8.498 1.00 94.31 72 VAL A O 1
ATOM 553 N N . SER A 1 73 ? 11.707 28.455 -8.103 1.00 94.88 73 SER A N 1
ATOM 554 C CA . SER A 1 73 ? 11.314 28.343 -6.694 1.00 94.88 73 SER A CA 1
ATOM 555 C C . SER A 1 73 ? 11.870 29.482 -5.848 1.00 94.88 73 SER A C 1
ATOM 557 O O . SER A 1 73 ? 11.129 30.079 -5.068 1.00 94.88 73 SER A O 1
ATOM 559 N N . ARG A 1 74 ? 13.145 29.847 -6.044 1.00 95.19 74 ARG A N 1
ATOM 560 C CA . ARG A 1 74 ? 13.758 31.020 -5.406 1.00 95.19 74 ARG A CA 1
ATOM 561 C C . ARG A 1 74 ? 12.982 32.293 -5.733 1.00 95.19 74 ARG A C 1
ATOM 563 O O . ARG A 1 74 ? 12.606 33.020 -4.822 1.00 95.19 74 ARG A O 1
ATOM 570 N N . TRP A 1 75 ? 12.751 32.557 -7.019 1.00 95.62 75 TRP A N 1
ATOM 571 C CA . TRP A 1 75 ? 12.005 33.729 -7.480 1.00 95.62 75 TRP A CA 1
ATOM 572 C C . TRP A 1 75 ? 10.584 33.742 -6.908 1.00 95.62 75 TRP A C 1
ATOM 574 O O . TRP A 1 75 ? 10.189 34.720 -6.287 1.00 95.62 75 TRP A O 1
ATOM 584 N N . TYR A 1 76 ? 9.846 32.639 -7.018 1.00 94.75 76 TYR A N 1
ATOM 585 C CA . TYR A 1 76 ? 8.466 32.536 -6.553 1.00 94.75 76 TYR A CA 1
ATOM 586 C C . TYR A 1 76 ? 8.335 32.817 -5.048 1.00 94.75 76 TYR A C 1
ATOM 588 O O . TYR A 1 76 ? 7.482 33.607 -4.639 1.00 94.75 76 TYR A O 1
ATOM 596 N N . ASN A 1 77 ? 9.202 32.204 -4.235 1.00 93.69 77 ASN A N 1
ATOM 597 C CA . ASN A 1 77 ? 9.221 32.401 -2.785 1.00 93.69 77 ASN A CA 1
ATOM 598 C C . ASN A 1 77 ? 9.657 33.825 -2.413 1.00 93.69 77 ASN A C 1
ATOM 600 O O . ASN A 1 77 ? 9.136 34.395 -1.460 1.00 93.69 77 ASN A O 1
ATOM 604 N N . TYR A 1 78 ? 10.583 34.416 -3.173 1.00 93.06 78 TYR A N 1
ATOM 605 C CA . TYR A 1 78 ? 11.013 35.799 -2.978 1.00 93.06 78 TYR A CA 1
ATOM 606 C C . TYR A 1 78 ? 9.874 36.794 -3.247 1.00 93.06 78 TYR A C 1
ATOM 608 O O . TYR A 1 78 ? 9.633 37.667 -2.417 1.00 93.06 78 TYR A O 1
ATOM 616 N N . ILE A 1 79 ? 9.122 36.627 -4.344 1.00 92.81 79 ILE A N 1
ATOM 617 C CA . ILE A 1 79 ? 7.926 37.440 -4.617 1.00 92.81 79 ILE A CA 1
ATOM 618 C C . ILE A 1 79 ? 6.882 37.251 -3.507 1.00 92.81 79 ILE A C 1
ATOM 620 O O . ILE A 1 79 ? 6.326 38.235 -3.034 1.00 92.81 79 ILE A O 1
ATOM 624 N N . GLU A 1 80 ? 6.648 36.021 -3.038 1.00 88.19 80 GLU A N 1
ATOM 625 C CA . GLU A 1 80 ? 5.674 35.758 -1.966 1.00 88.19 80 GLU A CA 1
ATOM 626 C C . GLU A 1 80 ? 6.072 36.397 -0.623 1.00 88.19 80 GLU A C 1
ATOM 628 O O . GLU A 1 80 ? 5.210 36.897 0.098 1.00 88.19 80 GLU A O 1
ATOM 633 N N . ALA A 1 81 ? 7.366 36.400 -0.293 1.00 88.62 81 ALA A N 1
ATOM 634 C CA . ALA A 1 81 ? 7.877 36.941 0.964 1.00 88.62 81 ALA A CA 1
ATOM 635 C C . ALA A 1 81 ? 7.989 38.474 0.964 1.00 88.62 81 ALA A C 1
ATOM 637 O O . ALA A 1 81 ? 7.689 39.109 1.972 1.00 88.62 81 ALA A O 1
ATOM 638 N N . VAL A 1 82 ? 8.437 39.066 -0.147 1.00 90.50 82 VAL A N 1
ATOM 639 C CA . VAL A 1 82 ? 8.736 40.507 -0.240 1.00 90.50 82 VAL A CA 1
ATOM 640 C C . VAL A 1 82 ? 7.547 41.313 -0.768 1.00 90.50 82 VAL A C 1
ATOM 642 O O . VAL A 1 82 ? 7.412 42.484 -0.421 1.00 90.50 82 VAL A O 1
ATOM 645 N N . HIS A 1 83 ? 6.665 40.687 -1.554 1.00 89.00 83 HIS A N 1
ATOM 646 C CA . HIS A 1 83 ? 5.491 41.314 -2.168 1.00 89.00 83 HIS A CA 1
ATOM 647 C C . HIS A 1 83 ? 4.182 40.562 -1.844 1.00 89.00 83 HIS A C 1
ATOM 649 O O . HIS A 1 83 ? 3.484 40.088 -2.753 1.00 89.00 83 HIS A O 1
ATOM 655 N N . PRO A 1 84 ? 3.809 40.425 -0.555 1.00 86.00 84 PRO A N 1
ATOM 656 C CA . PRO A 1 84 ? 2.611 39.692 -0.140 1.00 86.00 84 PRO A CA 1
ATOM 657 C C . PRO A 1 84 ? 1.305 40.289 -0.698 1.00 86.00 84 PRO A C 1
ATOM 659 O O . PRO A 1 84 ? 0.299 39.581 -0.806 1.00 86.00 84 PRO A O 1
ATOM 662 N N . GLU A 1 85 ? 1.306 41.564 -1.101 1.00 85.19 85 GLU A N 1
ATOM 663 C CA . GLU A 1 85 ? 0.199 42.217 -1.801 1.00 85.19 85 GLU A CA 1
ATOM 664 C C . GLU A 1 85 ? -0.192 41.487 -3.093 1.00 85.19 85 GLU A C 1
ATOM 666 O O . GLU A 1 85 ? -1.381 41.358 -3.372 1.00 85.19 85 GLU A O 1
ATOM 671 N N . VAL A 1 86 ? 0.766 40.888 -3.816 1.00 85.31 86 VAL A N 1
ATOM 672 C CA . VAL A 1 86 ? 0.491 40.126 -5.048 1.00 85.31 86 VAL A CA 1
ATOM 673 C C . VAL A 1 86 ? -0.437 38.946 -4.753 1.00 85.31 86 VAL A C 1
ATOM 675 O O . VAL A 1 86 ? -1.423 38.728 -5.457 1.00 85.31 86 VAL A O 1
ATOM 678 N N . ARG A 1 87 ? -0.179 38.212 -3.664 1.00 82.38 87 ARG A N 1
ATOM 679 C CA . ARG A 1 87 ? -1.032 37.104 -3.218 1.00 82.38 87 ARG A CA 1
ATOM 680 C C . ARG A 1 87 ? -2.401 37.599 -2.755 1.00 82.38 87 ARG A C 1
ATOM 682 O O . ARG A 1 87 ? -3.417 36.970 -3.067 1.00 82.38 87 ARG A O 1
ATOM 689 N N . ASN A 1 88 ? -2.441 38.699 -2.010 1.00 81.06 88 ASN A N 1
ATOM 690 C CA . ASN A 1 88 ? -3.682 39.250 -1.468 1.00 81.06 88 ASN A CA 1
ATOM 691 C C . ASN A 1 88 ? -4.623 39.744 -2.577 1.00 81.06 88 ASN A C 1
ATOM 693 O O . ASN A 1 88 ? -5.807 39.403 -2.549 1.00 81.06 88 ASN A O 1
ATOM 697 N N . ASP A 1 89 ? -4.091 40.427 -3.592 1.00 77.94 89 ASP A N 1
ATOM 698 C CA . ASP A 1 89 ? -4.844 40.937 -4.744 1.00 77.94 89 ASP A CA 1
ATOM 699 C C . ASP A 1 89 ? -5.490 39.797 -5.551 1.00 77.94 89 ASP A C 1
ATOM 701 O O . ASP A 1 89 ? -6.676 39.844 -5.893 1.00 77.94 89 ASP A O 1
ATOM 705 N N . ILE A 1 90 ? -4.750 38.707 -5.783 1.00 75.50 90 ILE A N 1
ATOM 706 C CA . ILE A 1 90 ? -5.248 37.518 -6.498 1.00 75.50 90 ILE A CA 1
ATOM 707 C C . ILE A 1 90 ? -6.308 36.779 -5.673 1.00 75.50 90 ILE A C 1
ATOM 709 O O . ILE A 1 90 ? -7.328 36.335 -6.205 1.00 75.50 90 ILE A O 1
ATOM 713 N N . THR A 1 91 ? -6.098 36.658 -4.360 1.00 74.06 91 THR A N 1
ATOM 714 C CA . THR A 1 91 ? -7.035 35.967 -3.460 1.00 74.06 91 THR A CA 1
ATOM 715 C C . THR A 1 91 ? -8.344 36.755 -3.309 1.00 74.06 91 THR A C 1
ATOM 717 O O . THR A 1 91 ? -9.426 36.160 -3.262 1.00 74.06 91 THR A O 1
ATOM 720 N N . ALA A 1 92 ? -8.272 38.089 -3.292 1.00 71.62 92 ALA A N 1
ATOM 721 C CA . ALA A 1 92 ? -9.433 38.975 -3.314 1.00 71.62 92 ALA A CA 1
ATOM 722 C C . ALA A 1 92 ? -10.199 38.880 -4.648 1.00 71.62 92 ALA A C 1
ATOM 724 O O . ALA A 1 92 ? -11.422 38.714 -4.641 1.00 71.62 92 ALA A O 1
ATOM 725 N N . ALA A 1 93 ? -9.492 38.869 -5.786 1.00 66.94 93 ALA A N 1
ATOM 726 C CA . ALA A 1 93 ? -10.090 38.683 -7.112 1.00 66.94 93 ALA A CA 1
ATOM 727 C C . ALA A 1 93 ? -10.760 37.301 -7.283 1.00 66.94 93 ALA A C 1
ATOM 729 O O . ALA A 1 93 ? -11.834 37.191 -7.883 1.00 66.94 93 ALA A O 1
ATOM 730 N N . ALA A 1 94 ? -10.177 36.241 -6.710 1.00 59.50 94 ALA A N 1
ATOM 731 C CA . ALA A 1 94 ? -10.751 34.893 -6.706 1.00 59.50 94 ALA A CA 1
ATOM 732 C C . ALA A 1 94 ? -12.023 34.796 -5.840 1.00 59.50 94 ALA A C 1
ATOM 734 O O . ALA A 1 94 ? -13.008 34.179 -6.258 1.00 59.50 94 ALA A O 1
ATOM 735 N N . LYS A 1 95 ? -12.049 35.455 -4.670 1.00 54.47 95 LYS A N 1
ATOM 736 C CA . LYS A 1 95 ? -13.253 35.550 -3.824 1.00 54.47 95 LYS A CA 1
ATOM 737 C C . LYS A 1 95 ? -14.388 36.300 -4.528 1.00 54.47 95 LYS A C 1
ATOM 739 O O . LYS A 1 95 ? -15.518 35.813 -4.501 1.00 54.47 95 LYS A O 1
ATOM 744 N N . ALA A 1 96 ? -14.090 37.396 -5.230 1.00 56.88 96 ALA A N 1
ATOM 745 C CA . ALA A 1 96 ? -15.079 38.144 -6.011 1.00 56.88 96 ALA A CA 1
ATOM 746 C C . ALA A 1 96 ? -15.679 37.320 -7.174 1.00 56.88 96 ALA A C 1
ATOM 748 O O . ALA A 1 96 ? -16.889 37.356 -7.386 1.00 56.88 96 ALA A O 1
ATOM 749 N N . LYS A 1 97 ? -14.877 36.498 -7.875 1.00 53.50 97 LYS A N 1
ATOM 750 C CA . LYS A 1 97 ? -15.369 35.569 -8.921 1.00 53.50 97 LYS A CA 1
ATOM 751 C C . LYS A 1 97 ? -16.194 34.396 -8.371 1.00 53.50 97 LYS A C 1
ATOM 753 O O . LYS A 1 97 ? -17.122 33.934 -9.035 1.00 53.50 97 LYS A O 1
ATOM 758 N N . SER A 1 98 ? -15.889 33.919 -7.161 1.00 42.47 98 SER A N 1
ATOM 759 C CA . SER A 1 98 ? -16.611 32.804 -6.523 1.00 42.47 98 SER A CA 1
ATOM 760 C C . SER A 1 98 ? -18.019 33.169 -6.033 1.00 42.47 98 SER A C 1
ATOM 762 O O . SER A 1 98 ? -18.875 32.296 -5.936 1.00 42.47 98 SER A O 1
ATOM 764 N N . ALA A 1 99 ? -18.288 34.457 -5.790 1.00 43.38 99 ALA A N 1
ATOM 765 C CA . ALA A 1 99 ? -19.621 34.953 -5.447 1.00 43.38 99 ALA A CA 1
ATOM 766 C C . ALA A 1 99 ? -20.563 35.055 -6.668 1.00 43.38 99 ALA A C 1
ATOM 768 O O . ALA A 1 99 ? -21.774 35.153 -6.492 1.00 43.38 99 ALA A O 1
ATOM 769 N N . ALA A 1 100 ? -20.026 34.998 -7.894 1.00 43.56 100 ALA A N 1
ATOM 770 C CA . ALA A 1 100 ? -20.778 35.177 -9.140 1.00 43.56 100 ALA A CA 1
ATOM 771 C C . ALA A 1 100 ? -21.023 33.876 -9.937 1.00 43.56 100 ALA A C 1
ATOM 773 O O . ALA A 1 100 ? -21.682 33.919 -10.972 1.00 43.56 100 ALA A O 1
ATOM 774 N N . SER A 1 101 ? -20.519 32.714 -9.496 1.00 36.56 101 SER A N 1
ATOM 775 C CA . SER A 1 101 ? -20.691 31.446 -10.226 1.00 36.56 101 SER A CA 1
ATOM 776 C C . SER A 1 101 ? -21.077 30.280 -9.309 1.00 36.56 101 SER A C 1
ATOM 778 O O . SER A 1 101 ? -20.380 29.940 -8.355 1.00 36.56 101 SER A O 1
ATOM 780 N N . GLY A 1 102 ? -22.228 29.664 -9.598 1.00 35.31 102 GLY A N 1
ATOM 781 C CA . GLY A 1 102 ? -22.734 28.484 -8.896 1.00 35.31 102 GLY A CA 1
ATOM 782 C C . GLY A 1 102 ? -21.784 27.285 -9.007 1.00 35.31 102 GLY A C 1
ATOM 783 O O . GLY A 1 102 ? -21.229 26.999 -10.067 1.00 35.31 102 GLY A O 1
ATOM 784 N N . LYS A 1 103 ? -21.599 26.579 -7.885 1.00 34.75 103 LYS A N 1
ATOM 785 C CA . LYS A 1 103 ? -20.687 25.436 -7.719 1.00 34.75 103 LYS A CA 1
ATOM 786 C C . LYS A 1 103 ? -20.975 24.292 -8.708 1.00 34.75 103 LYS A C 1
ATOM 788 O O . LYS A 1 103 ? -21.981 23.604 -8.568 1.00 34.75 103 LYS A O 1
ATOM 793 N N . LYS A 1 104 ? -20.006 23.970 -9.574 1.00 30.62 104 LYS A N 1
ATOM 794 C CA . LYS A 1 104 ? -19.743 22.591 -10.024 1.00 30.62 104 LYS A CA 1
ATOM 795 C C . LYS A 1 104 ? -18.515 22.072 -9.276 1.00 30.62 104 LYS A C 1
ATOM 797 O O . LYS A 1 104 ? -17.418 22.597 -9.437 1.00 30.62 104 LYS A O 1
ATOM 802 N N . GLN A 1 105 ? -18.710 21.067 -8.428 1.00 32.84 105 GLN A N 1
ATOM 803 C CA . GLN A 1 105 ? -17.639 20.369 -7.719 1.00 32.84 105 GLN A CA 1
ATOM 804 C C . GLN A 1 105 ? -17.393 19.042 -8.452 1.00 32.84 105 GLN A C 1
ATOM 806 O O . GLN A 1 105 ? -18.119 18.077 -8.247 1.00 32.84 105 GLN A O 1
ATOM 811 N N . GLY A 1 106 ? -16.415 19.022 -9.359 1.00 35.97 106 GLY A N 1
ATOM 812 C CA . GLY A 1 106 ? -15.940 17.823 -10.056 1.00 35.97 106 GLY A CA 1
ATOM 813 C C . GLY A 1 106 ? -14.461 17.588 -9.751 1.00 35.97 106 GLY A C 1
ATOM 814 O O . GLY A 1 106 ? -13.710 18.547 -9.559 1.00 35.97 106 GLY A O 1
ATOM 815 N N . ALA A 1 107 ? -14.046 16.323 -9.647 1.00 34.22 107 ALA A N 1
ATOM 816 C CA . ALA A 1 107 ? -12.641 15.956 -9.488 1.00 34.22 107 ALA A CA 1
ATOM 817 C C . ALA A 1 107 ? -11.810 16.488 -10.673 1.00 34.22 107 ALA A C 1
ATOM 819 O O . ALA A 1 107 ? -12.279 16.543 -11.806 1.00 34.22 107 ALA A O 1
ATOM 820 N N . ASN A 1 108 ? -10.580 16.924 -10.399 1.00 34.28 108 ASN A N 1
ATOM 821 C CA . ASN A 1 108 ? -9.722 17.577 -11.384 1.00 34.28 108 ASN A CA 1
ATOM 822 C C . ASN A 1 108 ? -9.053 16.503 -12.263 1.00 34.28 108 ASN A C 1
ATOM 824 O O . ASN A 1 108 ? -7.929 16.085 -11.991 1.00 34.28 108 ASN A O 1
ATOM 828 N N . TYR A 1 109 ? -9.758 16.008 -13.279 1.00 50.00 109 TYR A N 1
ATOM 829 C CA . TYR A 1 109 ? -9.272 14.983 -14.214 1.00 50.00 109 TYR A CA 1
ATOM 830 C C . TYR A 1 109 ? -8.362 15.570 -15.301 1.00 50.00 109 TYR A C 1
ATOM 832 O O . TYR A 1 109 ? -8.556 15.312 -16.489 1.00 50.00 109 TYR A O 1
ATOM 840 N N . ASN A 1 110 ? -7.382 16.392 -14.922 1.00 46.72 110 ASN A N 1
ATOM 841 C CA . ASN A 1 110 ? -6.517 17.029 -15.905 1.00 46.72 110 ASN A CA 1
ATOM 842 C C . ASN A 1 110 ? -5.441 16.049 -16.389 1.00 46.72 110 ASN A C 1
ATOM 844 O O . ASN A 1 110 ? -4.315 15.994 -15.896 1.00 46.72 110 ASN A O 1
ATOM 848 N N . ILE A 1 111 ? -5.858 15.205 -17.321 1.00 56.28 111 ILE A N 1
ATOM 849 C CA . ILE A 1 111 ? -5.067 14.158 -17.940 1.00 56.28 111 ILE A CA 1
ATOM 850 C C . ILE A 1 111 ? -4.628 14.718 -19.290 1.00 56.28 111 ILE A C 1
ATOM 852 O O . ILE A 1 111 ? -5.468 14.970 -20.149 1.00 56.28 111 ILE A O 1
ATOM 856 N N . GLY A 1 112 ? -3.322 14.942 -19.453 1.00 56.22 112 GLY A N 1
ATOM 857 C CA . GLY A 1 112 ? -2.704 15.508 -20.659 1.00 56.22 112 GLY A CA 1
ATOM 858 C C . GLY A 1 112 ? -2.760 14.572 -21.871 1.00 56.22 112 GLY A C 1
ATOM 859 O O . GLY A 1 112 ? -1.719 14.131 -22.368 1.00 56.22 112 GLY A O 1
ATOM 860 N N . LEU A 1 113 ? -3.972 14.224 -22.320 1.00 70.56 113 LEU A N 1
ATOM 861 C CA . LEU A 1 113 ? -4.213 13.584 -23.609 1.00 70.56 113 LEU A CA 1
ATOM 862 C C . LEU A 1 113 ? -3.789 14.562 -24.713 1.00 70.56 113 LEU A C 1
ATOM 864 O O . LEU A 1 113 ? -4.129 15.745 -24.689 1.00 70.56 113 LEU A O 1
ATOM 868 N N . LYS A 1 114 ? -2.978 14.077 -25.655 1.00 75.69 114 LYS A N 1
ATOM 869 C CA . LYS A 1 114 ? -2.435 14.893 -26.747 1.00 75.69 114 LYS A CA 1
ATOM 870 C C . LYS A 1 114 ? -3.455 14.985 -27.880 1.00 75.69 114 LYS A C 1
ATOM 872 O O . LYS A 1 114 ? -4.201 14.051 -28.114 1.00 75.69 114 LYS A O 1
ATOM 877 N N . GLY A 1 115 ? -3.457 16.086 -28.629 1.00 76.69 115 GLY A N 1
ATOM 878 C CA . GLY A 1 115 ? -4.273 16.180 -29.848 1.00 76.69 115 GLY A CA 1
ATOM 879 C C . GLY A 1 115 ? -5.787 16.209 -29.605 1.00 76.69 115 GLY A C 1
ATOM 880 O O . GLY A 1 115 ? -6.547 15.742 -30.444 1.00 76.69 115 GLY A O 1
ATOM 881 N N . THR A 1 116 ? -6.233 16.761 -28.475 1.00 81.75 116 THR A N 1
ATOM 882 C CA . THR A 1 116 ? -7.653 16.849 -28.080 1.00 81.75 116 THR A CA 1
ATOM 883 C C . THR A 1 116 ? -8.381 18.086 -28.620 1.00 81.75 116 THR A C 1
ATOM 885 O O . THR A 1 116 ? -9.575 18.245 -28.391 1.00 81.75 116 THR A O 1
ATOM 888 N N . GLN A 1 117 ? -7.682 18.966 -29.348 1.00 77.69 117 GLN A N 1
ATOM 889 C CA . GLN A 1 117 ? -8.182 20.284 -29.771 1.00 77.69 117 GLN A CA 1
ATOM 890 C C . GLN A 1 117 ? -9.424 20.230 -30.681 1.00 77.69 117 GLN A C 1
ATOM 892 O O . GLN A 1 117 ? -10.161 21.206 -30.744 1.00 77.69 117 GLN A O 1
ATOM 897 N N . ASN A 1 118 ? -9.664 19.099 -31.352 1.00 78.75 118 ASN A N 1
ATOM 898 C CA . ASN A 1 118 ? -10.778 18.897 -32.286 1.00 78.75 118 ASN A CA 1
ATOM 899 C C . ASN A 1 118 ? -11.800 17.864 -31.767 1.00 78.75 118 ASN A C 1
ATOM 901 O O . ASN A 1 118 ? -12.476 17.212 -32.561 1.00 78.75 118 ASN A O 1
ATOM 905 N N . GLY A 1 119 ? -11.866 17.674 -30.446 1.00 83.88 119 GLY A N 1
ATOM 906 C CA . GLY A 1 119 ? -12.627 16.598 -29.815 1.00 83.88 119 GLY A CA 1
ATOM 907 C C . GLY A 1 119 ? -11.888 15.255 -29.832 1.00 83.88 119 GLY A C 1
ATOM 908 O O . GLY A 1 119 ? -10.863 15.076 -30.499 1.00 83.88 119 GLY A O 1
ATOM 909 N N . VAL A 1 120 ? -12.385 14.296 -29.049 1.00 91.88 120 VAL A N 1
ATOM 910 C CA . VAL A 1 120 ? -11.778 12.964 -28.900 1.00 91.88 120 VAL A CA 1
ATOM 911 C C . VAL A 1 120 ? -12.719 11.884 -29.419 1.00 91.88 120 VAL A C 1
ATOM 913 O O . VAL A 1 120 ? -13.879 11.828 -29.035 1.00 91.88 120 VAL A O 1
ATOM 916 N N . VAL A 1 121 ? -12.205 10.979 -30.250 1.00 96.50 121 VAL A N 1
ATOM 917 C CA . VAL A 1 121 ? -12.920 9.760 -30.635 1.00 96.50 121 VAL A CA 1
ATOM 918 C C . VAL A 1 121 ? -12.289 8.601 -29.879 1.00 96.50 121 VAL A C 1
ATOM 920 O O . VAL A 1 121 ? -11.121 8.267 -30.113 1.00 96.50 121 VAL A O 1
ATOM 923 N N . THR A 1 122 ? -13.044 8.021 -28.952 1.00 96.56 122 THR A N 1
ATOM 924 C CA . THR A 1 122 ? -12.660 6.814 -28.215 1.00 96.56 122 THR A CA 1
ATOM 925 C C . THR A 1 122 ? -13.427 5.604 -28.739 1.00 96.56 122 THR A C 1
ATOM 927 O O . THR A 1 122 ? -14.389 5.734 -29.499 1.00 96.56 122 THR A O 1
ATOM 930 N N . ARG A 1 123 ? -13.007 4.403 -28.325 1.00 96.75 123 ARG A N 1
ATOM 931 C CA . ARG A 1 123 ? -13.783 3.185 -28.573 1.00 96.75 123 ARG A CA 1
ATOM 932 C C . ARG A 1 123 ? -13.754 2.217 -27.405 1.00 96.75 123 ARG A C 1
ATOM 934 O O . ARG A 1 123 ? -12.688 1.970 -26.829 1.00 96.75 123 ARG A O 1
ATOM 941 N N . PHE A 1 124 ? -14.903 1.610 -27.136 1.00 96.25 124 PHE A N 1
ATOM 942 C CA . PHE A 1 124 ? -15.048 0.439 -26.282 1.00 96.25 124 PHE A CA 1
ATOM 943 C C . PHE A 1 124 ? -15.235 -0.800 -27.174 1.00 96.25 124 PHE A C 1
ATOM 945 O O . PHE A 1 124 ? -16.298 -0.919 -27.785 1.00 96.25 124 PHE A O 1
ATOM 952 N N . PRO A 1 125 ? -14.223 -1.690 -27.287 1.00 94.25 125 PRO A N 1
ATOM 953 C CA . PRO A 1 125 ? -14.278 -2.810 -28.218 1.00 94.25 125 PRO A CA 1
ATOM 954 C C . PRO A 1 125 ? -14.467 -4.181 -27.526 1.00 94.25 125 PRO A C 1
ATOM 956 O O . PRO A 1 125 ? -13.493 -4.923 -27.373 1.00 94.25 125 PRO A O 1
ATOM 959 N N . PRO A 1 126 ? -15.661 -4.526 -27.005 1.00 91.62 126 PRO A N 1
ATOM 960 C CA . PRO A 1 126 ? -15.877 -5.811 -26.349 1.00 91.62 126 PRO A CA 1
ATOM 961 C C . PRO A 1 126 ? -15.992 -6.964 -27.361 1.00 91.62 126 PRO A C 1
ATOM 963 O O . PRO A 1 126 ? -16.628 -6.838 -28.405 1.00 91.62 126 PRO A O 1
ATOM 966 N N . GLU A 1 127 ? -15.450 -8.130 -27.001 1.00 86.94 127 GLU A N 1
ATOM 967 C CA . GLU A 1 127 ? -15.752 -9.395 -27.689 1.00 86.94 127 GLU A CA 1
ATOM 968 C C . GLU A 1 127 ? -17.154 -9.879 -27.250 1.00 86.94 127 GLU A C 1
ATOM 970 O O . GLU A 1 127 ? -17.383 -10.013 -26.033 1.00 86.94 127 GLU A O 1
ATOM 975 N N . PRO A 1 128 ? -18.085 -10.181 -28.181 1.00 83.31 128 PRO A N 1
ATOM 976 C CA . PRO A 1 128 ? -19.455 -10.607 -27.873 1.00 83.31 128 PRO A CA 1
ATOM 977 C C . PRO A 1 128 ? -19.523 -12.087 -27.445 1.00 83.31 128 PRO A C 1
ATOM 979 O O . PRO A 1 128 ? -20.213 -12.914 -28.040 1.00 83.31 128 PRO A O 1
ATOM 982 N N . SER A 1 129 ? -18.794 -12.418 -26.378 1.00 78.62 129 SER A N 1
ATOM 983 C CA . SER A 1 129 ? -18.620 -13.775 -25.839 1.00 78.62 129 SER A CA 1
ATOM 984 C C . SER A 1 129 ? -19.131 -13.941 -24.395 1.00 78.62 129 SER A C 1
ATOM 986 O O . SER A 1 129 ? -18.865 -14.957 -23.753 1.00 78.62 129 SER A O 1
ATOM 988 N N . GLY A 1 130 ? -19.820 -12.935 -23.840 1.00 80.31 130 GLY A N 1
ATOM 989 C CA . GLY A 1 130 ? -20.414 -12.974 -22.497 1.00 80.31 130 GLY A CA 1
ATOM 990 C C . GLY A 1 130 ? -20.886 -11.603 -21.993 1.00 80.31 130 GLY A C 1
ATOM 991 O O . GLY A 1 130 ? -20.607 -10.586 -22.622 1.00 80.31 130 GLY A O 1
ATOM 992 N N . TYR A 1 131 ? -21.564 -11.584 -20.841 1.00 88.50 131 TYR A N 1
ATOM 993 C CA . TYR A 1 131 ? -22.064 -10.363 -20.185 1.00 88.50 131 TYR A CA 1
ATOM 994 C C . TYR A 1 131 ? -20.937 -9.448 -19.687 1.00 88.50 131 TYR A C 1
ATOM 996 O O . TYR A 1 131 ? -19.836 -9.915 -19.358 1.00 88.50 131 TYR A O 1
ATOM 1004 N N . LEU A 1 132 ? -21.218 -8.145 -19.565 1.00 93.62 132 LEU A N 1
ATOM 1005 C CA . LEU A 1 132 ? -20.266 -7.215 -18.970 1.00 93.62 132 LEU A CA 1
ATOM 1006 C C . LEU A 1 132 ? -20.176 -7.427 -17.455 1.00 93.62 132 LEU A C 1
ATOM 1008 O O . LEU A 1 132 ? -21.130 -7.770 -16.756 1.00 93.62 132 LEU A O 1
ATOM 1012 N N . HIS A 1 133 ? -18.989 -7.163 -16.923 1.00 93.94 133 HIS A N 1
ATOM 1013 C CA . HIS A 1 133 ? -18.704 -7.218 -15.493 1.00 93.94 133 HIS A CA 1
ATOM 1014 C C . HIS A 1 133 ? -17.995 -5.950 -15.053 1.00 93.94 133 HIS A C 1
ATOM 1016 O O . HIS A 1 133 ? -17.564 -5.158 -15.889 1.00 93.94 133 HIS A O 1
ATOM 1022 N N . ILE A 1 134 ? -17.811 -5.772 -13.749 1.00 92.00 134 ILE A N 1
ATOM 1023 C CA . ILE A 1 134 ? -17.231 -4.559 -13.164 1.00 92.00 134 ILE A CA 1
ATOM 1024 C C . ILE A 1 134 ? -15.870 -4.167 -13.779 1.00 92.00 134 ILE A C 1
ATOM 1026 O O . ILE A 1 134 ? -15.591 -2.986 -13.972 1.00 92.00 134 ILE A O 1
ATOM 1030 N N . GLY A 1 135 ? -15.061 -5.147 -14.205 1.00 89.44 135 GLY A N 1
ATOM 1031 C CA . GLY A 1 135 ? -13.843 -4.898 -14.992 1.00 89.44 135 GLY A CA 1
ATOM 1032 C C . GLY A 1 135 ? -14.080 -4.205 -16.347 1.00 89.44 135 GLY A C 1
ATOM 1033 O O . GLY A 1 135 ? -13.341 -3.290 -16.703 1.00 89.44 135 GLY A O 1
ATOM 1034 N N . HIS A 1 136 ? -15.130 -4.591 -17.079 1.00 92.44 136 HIS A N 1
ATOM 1035 C CA . HIS A 1 136 ? -15.540 -3.947 -18.329 1.00 92.44 136 HIS A CA 1
ATOM 1036 C C . HIS A 1 136 ? -16.153 -2.567 -18.079 1.00 92.44 136 HIS A C 1
ATOM 1038 O O . HIS A 1 136 ? -15.907 -1.652 -18.860 1.00 92.44 136 HIS A O 1
ATOM 1044 N N . ALA A 1 137 ? -16.885 -2.394 -16.970 1.00 92.75 137 ALA A N 1
ATOM 1045 C CA . ALA A 1 137 ? -17.462 -1.105 -16.592 1.00 92.75 137 ALA A CA 1
ATOM 1046 C C . ALA A 1 137 ? -16.387 -0.012 -16.488 1.00 92.75 137 ALA A C 1
ATOM 1048 O O . ALA A 1 137 ? -16.599 1.089 -16.986 1.00 92.75 137 ALA A O 1
ATOM 1049 N N . LYS A 1 138 ? -15.197 -0.327 -15.944 1.00 90.88 138 LYS A N 1
ATOM 1050 C CA . LYS A 1 138 ? -14.059 0.610 -15.928 1.00 90.88 138 LYS A CA 1
ATOM 1051 C C . LYS A 1 138 ? -13.697 1.095 -17.332 1.00 90.88 138 LYS A C 1
ATOM 1053 O O . LYS A 1 138 ? -13.562 2.293 -17.552 1.00 90.88 138 LYS A O 1
ATOM 1058 N N . ALA A 1 139 ? -13.530 0.167 -18.273 1.00 91.50 139 ALA A N 1
ATOM 1059 C CA . ALA A 1 139 ? -13.153 0.497 -19.642 1.00 91.50 139 ALA A CA 1
ATOM 1060 C C . ALA A 1 139 ? -14.250 1.308 -20.346 1.00 91.50 139 ALA A C 1
ATOM 1062 O O . ALA A 1 139 ? -13.948 2.335 -20.948 1.00 91.50 139 ALA A O 1
ATOM 1063 N N . ALA A 1 140 ? -15.511 0.886 -20.239 1.00 94.44 140 ALA A N 1
ATOM 1064 C CA . ALA A 1 140 ? -16.636 1.565 -20.873 1.00 94.44 140 ALA A CA 1
ATOM 1065 C C . ALA A 1 140 ? -16.824 2.993 -20.327 1.00 94.44 140 ALA A C 1
ATOM 1067 O O . ALA A 1 140 ? -16.861 3.941 -21.105 1.00 94.44 140 ALA A O 1
ATOM 1068 N N . LEU A 1 141 ? -16.836 3.165 -18.999 1.00 94.25 141 LEU A N 1
ATOM 1069 C CA . LEU A 1 141 ? -17.030 4.467 -18.348 1.00 94.25 141 LEU A CA 1
ATOM 1070 C C . LEU A 1 141 ? -15.858 5.429 -18.576 1.00 94.25 141 LEU A C 1
ATOM 1072 O O . LEU A 1 141 ? -16.081 6.627 -18.706 1.00 94.25 141 LEU A O 1
ATOM 1076 N N . LEU A 1 142 ? -14.615 4.934 -18.653 1.00 91.50 142 LEU A N 1
ATOM 1077 C CA . LEU A 1 142 ? -13.476 5.781 -19.019 1.00 91.50 142 LEU A CA 1
ATOM 1078 C C . LEU A 1 142 ? -13.592 6.268 -20.466 1.00 91.50 142 LEU A C 1
ATOM 1080 O O . LEU A 1 142 ? -13.418 7.457 -20.715 1.00 91.50 142 LEU A O 1
ATOM 1084 N N . ASN A 1 143 ? -13.900 5.377 -21.414 1.00 93.75 143 ASN A N 1
ATOM 1085 C CA . ASN A 1 143 ? -14.060 5.775 -22.816 1.00 93.75 143 ASN A CA 1
ATOM 1086 C C . ASN A 1 143 ? -15.221 6.773 -22.994 1.00 93.75 143 ASN A C 1
ATOM 1088 O O . ASN A 1 143 ? -15.043 7.758 -23.708 1.00 93.75 143 ASN A O 1
ATOM 1092 N N . ASP A 1 144 ? -16.346 6.557 -22.304 1.00 94.81 144 ASP A N 1
ATOM 1093 C CA . ASP A 1 144 ? -17.502 7.464 -22.265 1.00 94.81 144 ASP A CA 1
ATOM 1094 C C . ASP A 1 144 ? -17.148 8.832 -21.667 1.00 94.81 144 ASP A C 1
ATOM 1096 O O . ASP A 1 144 ? -17.463 9.861 -22.255 1.00 94.81 144 ASP A O 1
ATOM 1100 N N . TYR A 1 145 ? -16.421 8.858 -20.546 1.00 92.19 145 TYR A N 1
ATOM 1101 C CA . TYR A 1 145 ? -15.977 10.100 -19.913 1.00 92.19 145 TYR A CA 1
ATOM 1102 C C . TYR A 1 145 ? -15.094 10.940 -20.846 1.00 92.19 145 TYR A C 1
ATOM 1104 O O . TYR A 1 145 ? -15.322 12.140 -20.997 1.00 92.19 145 TYR A O 1
ATOM 1112 N N . PHE A 1 146 ? -14.100 10.333 -21.506 1.00 90.31 146 PHE A N 1
ATOM 1113 C CA . PHE A 1 146 ? -13.225 11.084 -22.415 1.00 90.31 146 PHE A CA 1
ATOM 1114 C C . PHE A 1 146 ? -13.913 11.517 -23.699 1.00 90.31 146 PHE A C 1
ATOM 1116 O O . PHE A 1 146 ? -13.600 12.595 -24.199 1.00 90.31 146 PHE A O 1
ATOM 1123 N N . ALA A 1 147 ? -14.833 10.705 -24.216 1.00 92.38 147 ALA A N 1
ATOM 1124 C CA . ALA A 1 147 ? -15.658 11.099 -25.341 1.00 92.38 147 ALA A CA 1
ATOM 1125 C C . ALA A 1 147 ? -16.580 12.255 -24.938 1.00 92.38 147 ALA A C 1
ATOM 1127 O O . ALA A 1 147 ? -16.390 13.370 -25.399 1.00 92.38 147 ALA A O 1
ATOM 1128 N N . HIS A 1 148 ? -17.537 12.029 -24.044 1.00 92.81 148 HIS A N 1
ATOM 1129 C CA . HIS A 1 148 ? -18.663 12.945 -23.862 1.00 92.81 148 HIS A CA 1
ATOM 1130 C C . HIS A 1 148 ? -18.440 14.028 -22.808 1.00 92.81 148 HIS A C 1
ATOM 1132 O O . HIS A 1 148 ? -18.900 15.151 -22.988 1.00 92.81 148 HIS A O 1
ATOM 1138 N N . GLU A 1 149 ? -17.767 13.723 -21.696 1.00 89.62 149 GLU A N 1
ATOM 1139 C CA . GLU A 1 149 ? -17.668 14.666 -20.572 1.00 89.62 149 GLU A CA 1
ATOM 1140 C C . GLU A 1 149 ? -16.439 15.577 -20.662 1.00 89.62 149 GLU A C 1
ATOM 1142 O O . GLU A 1 149 ? -16.530 16.768 -20.365 1.00 89.62 149 GLU A O 1
ATOM 1147 N N . ALA A 1 150 ? -15.283 15.029 -21.047 1.00 87.50 150 ALA A N 1
ATOM 1148 C CA . ALA A 1 150 ? -14.019 15.760 -21.006 1.00 87.50 150 ALA A CA 1
ATOM 1149 C C . ALA A 1 150 ? -13.738 16.582 -22.274 1.00 87.50 150 ALA A C 1
ATOM 1151 O O . ALA A 1 150 ? -13.135 17.650 -22.171 1.00 87.50 150 ALA A O 1
ATOM 1152 N N . PHE A 1 151 ? -14.131 16.084 -23.454 1.00 88.62 151 PHE A N 1
ATOM 1153 C CA . PHE A 1 151 ? -13.690 16.647 -24.739 1.00 88.62 151 PHE A CA 1
ATOM 1154 C C . PHE A 1 151 ? -14.790 16.798 -25.800 1.00 88.62 151 PHE A C 1
ATOM 1156 O O . PHE A 1 151 ? -14.450 17.103 -26.940 1.00 88.62 151 PHE A O 1
ATOM 1163 N N . ASP A 1 152 ? -16.067 16.600 -25.448 1.00 88.00 152 ASP A N 1
ATOM 1164 C CA . ASP A 1 152 ? -17.222 16.763 -26.357 1.00 88.00 152 ASP A CA 1
ATOM 1165 C C . ASP A 1 152 ? -17.029 16.078 -27.728 1.00 88.00 152 ASP A C 1
ATOM 1167 O O . ASP A 1 152 ? -17.193 16.647 -28.806 1.00 88.00 152 ASP A O 1
ATOM 1171 N N . GLY A 1 153 ? -16.552 14.841 -27.671 1.00 93.56 153 GLY A N 1
ATOM 1172 C CA . GLY A 1 153 ? -16.243 13.979 -28.796 1.00 93.56 153 GLY A CA 1
ATOM 1173 C C . GLY A 1 153 ? -17.228 12.821 -28.944 1.00 93.56 153 GLY A C 1
ATOM 1174 O O . GLY A 1 153 ? -18.420 12.973 -28.684 1.00 93.56 153 GLY A O 1
ATOM 1175 N N . LYS A 1 154 ? -16.734 11.667 -29.412 1.00 96.00 154 LYS A N 1
ATOM 1176 C CA . LYS A 1 154 ? -17.570 10.508 -29.756 1.00 96.00 154 LYS A CA 1
ATOM 1177 C C . LYS A 1 154 ? -17.071 9.203 -29.154 1.00 96.00 154 LYS A C 1
ATOM 1179 O O . LYS A 1 154 ? -15.866 8.935 -29.172 1.00 96.00 154 LYS A O 1
ATOM 1184 N N . LEU A 1 155 ? -18.003 8.370 -28.702 1.00 97.12 155 LEU A N 1
ATOM 1185 C CA . LEU A 1 155 ? -17.751 6.995 -28.285 1.00 97.12 155 LEU A CA 1
ATOM 1186 C C . LEU A 1 155 ? -18.229 6.006 -29.352 1.00 97.12 155 LEU A C 1
ATOM 1188 O O . LEU A 1 155 ? -19.426 5.891 -29.628 1.00 97.12 155 LEU A O 1
ATOM 1192 N N . ILE A 1 156 ? -17.284 5.233 -29.888 1.00 97.88 156 ILE A N 1
ATOM 1193 C CA . ILE A 1 156 ? -17.569 4.079 -30.743 1.00 97.88 156 ILE A CA 1
ATOM 1194 C C . ILE A 1 156 ? -17.690 2.822 -29.874 1.00 97.88 156 ILE A C 1
ATOM 1196 O O . ILE A 1 156 ? -16.828 2.544 -29.037 1.00 97.88 156 ILE A O 1
ATOM 1200 N N . VAL A 1 157 ? -18.734 2.026 -30.083 1.00 97.00 157 VAL A N 1
ATOM 1201 C CA . VAL A 1 157 ? -18.818 0.663 -29.547 1.00 97.00 157 VAL A CA 1
ATOM 1202 C C . VAL A 1 157 ? -18.610 -0.302 -30.697 1.00 97.00 157 VAL A C 1
ATOM 1204 O O . VAL A 1 157 ? -19.481 -0.454 -31.551 1.00 97.00 157 VAL A O 1
ATOM 1207 N N . ARG A 1 158 ? -17.439 -0.938 -30.715 1.00 96.19 158 ARG A N 1
ATOM 1208 C CA . ARG A 1 158 ? -17.057 -1.864 -31.779 1.00 96.19 158 ARG A CA 1
ATOM 1209 C C . ARG A 1 158 ? -17.098 -3.291 -31.269 1.00 96.19 158 ARG A C 1
ATOM 1211 O O . ARG A 1 158 ? -16.309 -3.654 -30.405 1.00 96.19 158 ARG A O 1
ATOM 1218 N N . PHE A 1 159 ? -17.976 -4.121 -31.804 1.00 93.56 159 PHE A N 1
ATOM 1219 C CA . PHE A 1 159 ? -17.917 -5.544 -31.491 1.00 93.56 159 PHE A CA 1
ATOM 1220 C C . PHE A 1 159 ? -16.710 -6.151 -32.195 1.00 93.56 159 PHE A C 1
ATOM 1222 O O . PHE A 1 159 ? -16.624 -6.124 -33.423 1.00 93.56 159 PHE A O 1
ATOM 1229 N N . ASP A 1 160 ? -15.754 -6.644 -31.408 1.00 90.62 160 ASP A N 1
ATOM 1230 C CA . ASP A 1 160 ? -14.590 -7.330 -31.959 1.00 90.62 160 ASP A CA 1
ATOM 1231 C C . ASP A 1 160 ? -14.969 -8.769 -32.284 1.00 90.62 160 ASP A C 1
ATOM 1233 O O . ASP A 1 160 ? -14.850 -9.663 -31.445 1.00 90.62 160 ASP A O 1
ATOM 1237 N N . ASP A 1 161 ? -15.499 -8.939 -33.491 1.00 90.25 161 ASP A N 1
ATOM 1238 C CA . ASP A 1 161 ? -16.026 -10.185 -34.026 1.00 90.25 161 ASP A CA 1
ATOM 1239 C C . ASP A 1 161 ? -15.032 -10.862 -34.990 1.00 90.25 161 ASP A C 1
ATOM 1241 O O . ASP A 1 161 ? -15.331 -11.231 -36.121 1.00 90.25 161 ASP A O 1
ATOM 1245 N N . THR A 1 162 ? -13.761 -10.948 -34.586 1.00 88.12 162 THR A N 1
ATOM 1246 C CA . THR A 1 162 ? -12.702 -11.571 -35.404 1.00 88.12 162 THR A CA 1
ATOM 1247 C C . THR A 1 162 ? -12.634 -13.095 -35.259 1.00 88.12 162 THR A C 1
ATOM 1249 O O . THR A 1 162 ? -11.853 -13.744 -35.964 1.00 88.12 162 THR A O 1
ATOM 1252 N N . ASN A 1 163 ? -13.417 -13.698 -34.356 1.00 85.38 163 ASN A N 1
ATOM 1253 C CA . ASN A 1 163 ? -13.361 -15.119 -34.033 1.00 85.38 163 ASN A CA 1
ATOM 1254 C C . ASN A 1 163 ? -14.738 -15.812 -34.152 1.00 85.38 163 ASN A C 1
ATOM 1256 O O . ASN A 1 163 ? -15.471 -15.917 -33.162 1.00 85.38 163 ASN A O 1
ATOM 1260 N N . PRO A 1 164 ? -15.031 -16.469 -35.292 1.00 81.19 164 PRO A N 1
ATOM 1261 C CA . PRO A 1 164 ? -16.367 -16.989 -35.604 1.00 81.19 164 PRO A CA 1
ATOM 1262 C C . PRO A 1 164 ? -16.897 -18.075 -34.646 1.00 81.19 164 PRO A C 1
ATOM 1264 O O . PRO A 1 164 ? -18.068 -18.430 -34.714 1.00 81.19 164 PRO A O 1
ATOM 1267 N N . GLN A 1 165 ? -16.072 -18.634 -33.753 1.00 75.62 165 GLN A N 1
ATOM 1268 C CA . GLN A 1 165 ? -16.480 -19.702 -32.830 1.00 75.62 165 GLN A CA 1
ATOM 1269 C C . GLN A 1 165 ? -17.188 -19.231 -31.563 1.00 75.62 165 GLN A C 1
ATOM 1271 O O . GLN A 1 165 ? -17.990 -19.968 -30.992 1.00 75.62 165 GLN A O 1
ATOM 1276 N N . LYS A 1 166 ? -16.802 -18.067 -31.037 1.00 68.56 166 LYS A N 1
ATOM 1277 C CA . LYS A 1 166 ? -17.150 -17.669 -29.661 1.00 68.56 166 LYS A CA 1
ATOM 1278 C C . LYS A 1 166 ? -18.316 -16.693 -29.589 1.00 68.56 166 LYS A C 1
ATOM 1280 O O . LYS A 1 166 ? -18.775 -16.371 -28.494 1.00 68.56 166 LYS A O 1
ATOM 1285 N N . GLU A 1 167 ? -18.775 -16.227 -30.737 1.00 67.44 167 GLU A N 1
ATOM 1286 C CA . GLU A 1 167 ? -19.597 -15.035 -30.862 1.00 67.44 167 GLU A CA 1
ATOM 1287 C C . GLU A 1 167 ? -21.055 -15.425 -31.096 1.00 67.44 167 GLU A C 1
ATOM 1289 O O . GLU A 1 167 ? -21.374 -16.268 -31.936 1.00 67.44 167 GLU A O 1
ATOM 1294 N N . LYS A 1 168 ? -21.960 -14.830 -30.314 1.00 71.62 168 LYS A N 1
ATOM 1295 C CA . LYS A 1 168 ? -23.407 -15.050 -30.430 1.00 71.62 168 LYS A CA 1
ATOM 1296 C C . LYS A 1 168 ? -24.128 -13.711 -30.426 1.00 71.62 168 LYS A C 1
ATOM 1298 O O . LYS A 1 168 ? -23.843 -12.866 -29.578 1.00 71.62 168 LYS A O 1
ATOM 1303 N N . ALA A 1 169 ? -25.127 -13.562 -31.298 1.00 74.19 169 ALA A N 1
ATOM 1304 C CA . ALA A 1 169 ? -25.952 -12.352 -31.379 1.00 74.19 169 ALA A CA 1
ATOM 1305 C C . ALA A 1 169 ? -26.567 -11.961 -30.019 1.00 74.19 169 ALA A C 1
ATOM 1307 O O . ALA A 1 169 ? -26.539 -10.798 -29.640 1.00 74.19 169 ALA A O 1
ATOM 1308 N N . SER A 1 170 ? -26.991 -12.942 -29.215 1.00 79.62 170 SER A N 1
ATOM 1309 C CA . SER A 1 170 ? -27.567 -12.705 -27.885 1.00 79.62 170 SER A CA 1
ATOM 1310 C C . SER A 1 170 ? -26.627 -11.990 -26.904 1.00 79.62 170 SER A C 1
ATOM 1312 O O . SER A 1 170 ? -27.093 -11.283 -26.015 1.00 79.62 170 SER A O 1
ATOM 1314 N N . PHE A 1 171 ? -25.304 -12.167 -27.023 1.00 81.75 171 PHE A N 1
ATOM 1315 C CA . PHE A 1 171 ? -24.348 -11.452 -26.169 1.00 81.75 171 PHE A CA 1
ATOM 1316 C C . PHE A 1 171 ? -24.132 -10.013 -26.626 1.00 81.75 171 PHE A C 1
ATOM 1318 O O . PHE A 1 171 ? -23.863 -9.153 -25.792 1.00 81.75 171 PHE A O 1
ATOM 1325 N N . GLN A 1 172 ? -24.279 -9.744 -27.923 1.00 85.12 172 GLN A N 1
ATOM 1326 C CA . GLN A 1 172 ? -24.251 -8.386 -28.451 1.00 85.12 172 GLN A CA 1
ATOM 1327 C C . GLN A 1 172 ? -25.387 -7.560 -27.840 1.00 85.12 172 GLN A C 1
ATOM 1329 O O . GLN A 1 172 ? -25.133 -6.505 -27.261 1.00 85.12 172 GLN A O 1
ATOM 1334 N N . ASP A 1 173 ? -26.612 -8.088 -27.895 1.00 86.50 173 ASP A N 1
ATOM 1335 C CA . ASP A 1 173 ? -27.795 -7.436 -27.325 1.00 86.50 173 ASP A CA 1
ATOM 1336 C C . ASP A 1 173 ? -27.622 -7.201 -25.819 1.00 86.50 173 ASP A C 1
ATOM 1338 O O . ASP A 1 173 ? -27.890 -6.109 -25.315 1.00 86.50 173 ASP A O 1
ATOM 1342 N N . ALA A 1 174 ? -27.074 -8.192 -25.106 1.00 88.69 174 ALA A N 1
ATOM 1343 C CA . ALA A 1 174 ? -26.806 -8.077 -23.679 1.00 88.69 174 ALA A CA 1
ATOM 1344 C C . ALA A 1 174 ? -25.790 -6.972 -23.342 1.00 88.69 174 ALA A C 1
ATOM 1346 O O . ALA A 1 174 ? -25.981 -6.253 -22.362 1.00 88.69 174 ALA A O 1
ATOM 1347 N N . ILE A 1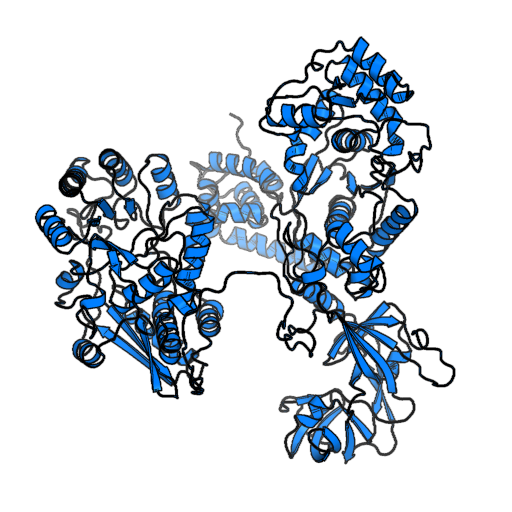 175 ? -24.732 -6.818 -24.146 1.00 91.62 175 ILE A N 1
ATOM 1348 C CA . ILE A 1 175 ? -23.721 -5.765 -23.978 1.00 91.62 175 ILE A CA 1
ATOM 1349 C C . ILE A 1 175 ? -24.328 -4.384 -24.240 1.00 91.62 175 ILE A C 1
ATOM 1351 O O . ILE A 1 175 ? -24.063 -3.458 -23.475 1.00 91.62 175 ILE A O 1
ATOM 1355 N N . VAL A 1 176 ? -25.145 -4.232 -25.288 1.00 91.44 176 VAL A N 1
ATOM 1356 C CA . VAL A 1 176 ? -25.839 -2.964 -25.580 1.00 91.44 176 VAL A CA 1
ATOM 1357 C C . VAL A 1 176 ? -26.756 -2.578 -24.419 1.00 91.44 176 VAL A C 1
ATOM 1359 O O . VAL A 1 176 ? -26.728 -1.435 -23.962 1.00 91.44 176 VAL A O 1
ATOM 1362 N N . GLU A 1 177 ? -27.516 -3.536 -23.890 1.00 91.31 177 GLU A N 1
ATOM 1363 C CA . GLU A 1 177 ? -28.356 -3.322 -22.712 1.00 91.31 177 GLU A CA 1
ATOM 1364 C C . GLU A 1 177 ? -27.517 -2.967 -21.470 1.00 91.31 177 GLU A C 1
ATOM 1366 O O . GLU A 1 177 ? -27.855 -2.023 -20.762 1.00 91.31 177 GLU A O 1
ATOM 1371 N N . ASP A 1 178 ? -26.385 -3.638 -21.227 1.00 94.50 178 ASP A N 1
ATOM 1372 C CA . ASP A 1 178 ? -25.490 -3.333 -20.099 1.00 94.50 178 ASP A CA 1
ATOM 1373 C C . ASP A 1 178 ? -24.908 -1.908 -20.186 1.00 94.50 178 ASP A C 1
ATOM 1375 O O . ASP A 1 178 ? -24.770 -1.224 -19.169 1.00 94.50 178 ASP A O 1
ATOM 1379 N N . LEU A 1 179 ? -24.577 -1.437 -21.393 1.00 95.31 179 LEU A N 1
ATOM 1380 C CA . LEU A 1 179 ? -24.136 -0.058 -21.626 1.00 95.31 179 LEU A CA 1
ATOM 1381 C C . LEU A 1 179 ? -25.264 0.942 -21.350 1.00 95.31 179 LEU A C 1
ATOM 1383 O O . LEU A 1 179 ? -25.030 1.958 -20.689 1.00 95.31 179 LEU A O 1
ATOM 1387 N N . HIS A 1 180 ? -26.488 0.628 -21.782 1.00 93.19 180 HIS A N 1
ATOM 1388 C CA . HIS A 1 180 ? -27.667 1.438 -21.485 1.00 93.19 180 HIS A CA 1
ATOM 1389 C C . HIS A 1 180 ? -27.934 1.516 -19.975 1.00 93.19 180 HIS A C 1
ATOM 1391 O O . HIS A 1 180 ? -28.137 2.607 -19.446 1.00 93.19 180 HIS A O 1
ATOM 1397 N N . LEU A 1 181 ? -27.831 0.390 -19.259 1.00 93.19 181 LEU A N 1
ATOM 1398 C CA . LEU A 1 181 ? -27.959 0.330 -17.798 1.00 93.19 181 LEU A CA 1
ATOM 1399 C C . LEU A 1 181 ? -26.920 1.195 -17.073 1.00 93.19 181 LEU A C 1
ATOM 1401 O O . LEU A 1 181 ? -27.197 1.683 -15.983 1.00 93.19 181 LEU A O 1
ATOM 1405 N N . MET A 1 182 ? -25.739 1.408 -17.659 1.00 95.12 182 MET A N 1
ATOM 1406 C CA . MET A 1 182 ? -24.698 2.298 -17.125 1.00 95.12 182 MET A CA 1
ATOM 1407 C C . MET A 1 182 ? -24.835 3.759 -17.587 1.00 95.12 182 MET A C 1
ATOM 1409 O O . MET A 1 182 ? -23.936 4.569 -17.331 1.00 95.12 182 MET A O 1
ATOM 1413 N N . ASN A 1 183 ? -25.945 4.117 -18.240 1.00 94.44 183 ASN A N 1
ATOM 1414 C CA . ASN A 1 183 ? -26.182 5.431 -18.841 1.00 94.44 183 ASN A CA 1
ATOM 1415 C C . ASN A 1 183 ? -25.057 5.858 -19.799 1.00 94.44 183 ASN A C 1
ATOM 1417 O O . ASN A 1 183 ? -24.660 7.023 -19.812 1.00 94.44 183 ASN A O 1
ATOM 1421 N N . ILE A 1 184 ? -24.507 4.914 -20.566 1.00 95.19 184 ILE A N 1
ATOM 1422 C CA . ILE A 1 184 ? -23.496 5.201 -21.585 1.00 95.19 184 ILE A CA 1
ATOM 1423 C C . ILE A 1 184 ? -24.207 5.425 -22.915 1.00 95.19 184 ILE A C 1
ATOM 1425 O O . ILE A 1 184 ? -24.950 4.566 -23.394 1.00 95.19 184 ILE A O 1
ATOM 1429 N N . LYS A 1 185 ? -23.970 6.591 -23.516 1.00 91.19 185 LYS A N 1
ATOM 1430 C CA . LYS A 1 185 ? -24.453 6.905 -24.859 1.00 91.19 185 LYS A CA 1
ATOM 1431 C C . LYS A 1 185 ? -23.500 6.286 -25.878 1.00 91.19 185 LYS A C 1
ATOM 1433 O O . LYS A 1 185 ? -22.291 6.405 -25.741 1.00 91.19 185 LYS A O 1
ATOM 1438 N N . VAL A 1 186 ? -24.033 5.646 -26.909 1.00 93.31 186 VAL A N 1
ATOM 1439 C CA . VAL A 1 186 ? -23.238 5.121 -28.026 1.00 93.31 186 VAL A CA 1
ATOM 1440 C C . VAL A 1 186 ? -23.491 6.010 -29.237 1.00 93.31 186 VAL A C 1
ATOM 1442 O O . VAL A 1 186 ? -24.642 6.142 -29.649 1.00 93.31 186 VAL A O 1
ATOM 1445 N N . ASP A 1 187 ? -22.454 6.642 -29.794 1.00 95.81 187 ASP A N 1
ATOM 1446 C CA . ASP A 1 187 ? -22.622 7.490 -30.988 1.00 95.81 187 ASP A CA 1
ATOM 1447 C C . ASP A 1 187 ? -22.556 6.689 -32.280 1.00 95.81 187 ASP A C 1
ATOM 1449 O O . ASP A 1 187 ? -23.233 7.017 -33.253 1.00 95.81 187 ASP A O 1
ATOM 1453 N N . LEU A 1 188 ? -21.712 5.659 -32.297 1.00 95.38 188 LEU A N 1
ATOM 1454 C CA . LEU A 1 188 ? -21.552 4.771 -33.432 1.00 95.38 188 LEU A CA 1
ATOM 1455 C C . LEU A 1 188 ? -21.336 3.347 -32.936 1.00 95.38 188 LEU A C 1
ATOM 1457 O O . LEU A 1 188 ? -20.504 3.101 -32.063 1.00 95.38 188 LEU A O 1
ATOM 1461 N N . GLN A 1 189 ? -22.083 2.419 -33.520 1.00 95.44 189 GLN A N 1
ATOM 1462 C CA . GLN A 1 189 ? -21.908 0.994 -33.305 1.00 95.44 189 GLN A CA 1
ATOM 1463 C C . GLN A 1 189 ? -21.377 0.366 -34.591 1.00 95.44 189 GLN A C 1
ATOM 1465 O O . GLN A 1 189 ? -21.980 0.547 -35.649 1.00 95.44 189 GLN A O 1
ATOM 1470 N N . THR A 1 190 ? -20.275 -0.366 -34.489 1.00 96.00 190 THR A N 1
ATOM 1471 C CA . THR A 1 190 ? -19.616 -1.036 -35.619 1.00 96.00 190 THR A CA 1
ATOM 1472 C C . THR A 1 190 ? -19.216 -2.458 -35.250 1.00 96.00 190 THR A C 1
ATOM 1474 O O . THR A 1 190 ? -19.269 -2.870 -34.084 1.00 96.00 190 THR A O 1
ATOM 1477 N N . HIS A 1 191 ? -18.783 -3.211 -36.253 1.00 94.94 191 HIS A N 1
ATOM 1478 C CA . HIS A 1 191 ? -18.227 -4.547 -36.104 1.00 94.94 191 HIS A CA 1
ATOM 1479 C C . HIS A 1 191 ? -16.880 -4.613 -36.813 1.00 94.94 191 HIS A C 1
ATOM 1481 O O . HIS A 1 191 ? -16.732 -4.079 -37.911 1.00 94.94 191 HIS A O 1
ATOM 1487 N N . THR A 1 192 ? -15.891 -5.301 -36.243 1.00 95.94 192 THR A N 1
ATOM 1488 C CA . THR A 1 192 ? -14.614 -5.513 -36.947 1.00 95.94 192 THR A CA 1
ATOM 1489 C C . THR A 1 192 ? -14.834 -6.223 -38.293 1.00 95.94 192 THR A C 1
ATOM 1491 O O . THR A 1 192 ? -14.134 -5.940 -39.266 1.00 95.94 192 THR A O 1
ATOM 1494 N N . SER A 1 193 ? -15.847 -7.088 -38.383 1.00 94.94 193 SER A N 1
ATOM 1495 C CA . SER A 1 193 ? -16.229 -7.787 -39.609 1.00 94.94 193 SER A CA 1
ATOM 1496 C C . SER A 1 193 ? -16.797 -6.898 -40.716 1.00 94.94 193 SER A C 1
ATOM 1498 O O . SER A 1 193 ? -16.763 -7.318 -41.875 1.00 94.94 193 SER A O 1
ATOM 1500 N N . ASP A 1 194 ? -17.227 -5.664 -40.412 1.00 96.56 194 ASP A N 1
ATOM 1501 C CA . ASP A 1 194 ? -17.562 -4.667 -41.443 1.00 96.56 194 ASP A CA 1
ATOM 1502 C C . ASP A 1 194 ? -16.339 -4.338 -42.316 1.00 96.56 194 ASP A C 1
ATOM 1504 O O . ASP A 1 194 ? -16.483 -4.038 -43.498 1.00 96.56 194 ASP A O 1
ATOM 1508 N N . TYR A 1 195 ? -15.135 -4.490 -41.753 1.00 97.81 195 TYR A N 1
ATOM 1509 C CA . TYR A 1 195 ? -13.865 -4.103 -42.363 1.00 97.81 195 TYR A CA 1
ATOM 1510 C C . TYR A 1 195 ? -13.064 -5.285 -42.924 1.00 97.81 195 TYR A C 1
ATOM 1512 O O . TYR A 1 195 ? -11.914 -5.113 -43.326 1.00 97.81 195 TYR A O 1
ATOM 1520 N N . PHE A 1 196 ? -13.609 -6.511 -42.963 1.00 97.81 196 PHE A N 1
ATOM 1521 C CA . PHE A 1 196 ? -12.840 -7.689 -43.404 1.00 97.81 196 PHE A CA 1
ATOM 1522 C C . PHE A 1 196 ? -12.281 -7.559 -44.822 1.00 97.81 196 PHE A C 1
ATOM 1524 O O . PHE A 1 196 ? -11.151 -7.982 -45.068 1.00 97.81 196 PHE A O 1
ATOM 1531 N N . GLN A 1 197 ? -13.027 -6.947 -45.745 1.00 97.50 197 GLN A N 1
ATOM 1532 C CA . GLN A 1 197 ? -12.530 -6.739 -47.103 1.00 97.50 197 GLN A CA 1
ATOM 1533 C C . GLN A 1 197 ? -11.368 -5.736 -47.129 1.00 97.50 197 GLN A C 1
ATOM 1535 O O . GLN A 1 197 ? -10.328 -6.035 -47.707 1.00 97.50 197 GLN A O 1
ATOM 1540 N N . GLU A 1 198 ? -11.475 -4.609 -46.426 1.00 98.19 198 GLU A N 1
ATOM 1541 C CA . GLU A 1 198 ? -10.386 -3.626 -46.355 1.00 98.19 198 GLU A CA 1
ATOM 1542 C C . GLU A 1 198 ? -9.163 -4.184 -45.616 1.00 98.19 198 GLU A C 1
ATOM 1544 O O . GLU A 1 198 ? -8.027 -3.974 -46.037 1.00 98.19 198 GLU A O 1
ATOM 1549 N N . LEU A 1 199 ? -9.368 -4.960 -44.548 1.00 98.44 199 LEU A N 1
ATOM 1550 C CA . LEU A 1 199 ? -8.298 -5.662 -43.840 1.00 98.44 199 LEU A CA 1
ATOM 1551 C C . LEU A 1 199 ? -7.604 -6.694 -44.739 1.00 98.44 199 LEU A C 1
ATOM 1553 O O . LEU A 1 199 ? -6.399 -6.917 -44.594 1.00 98.44 199 LEU A O 1
ATOM 1557 N N . TYR A 1 200 ? -8.335 -7.354 -45.639 1.00 98.50 200 TYR A N 1
ATOM 1558 C CA . TYR A 1 200 ? -7.764 -8.275 -46.620 1.00 98.50 200 TYR A CA 1
ATOM 1559 C C . TYR A 1 200 ? -6.897 -7.520 -47.633 1.00 98.50 200 TYR A C 1
ATOM 1561 O O . TYR A 1 200 ? -5.736 -7.883 -47.835 1.00 98.50 200 TYR A O 1
ATOM 1569 N N . ASP A 1 201 ? -7.409 -6.417 -48.181 1.00 98.50 201 ASP A N 1
ATOM 1570 C CA . ASP A 1 201 ? -6.701 -5.581 -49.157 1.00 98.50 201 ASP A CA 1
ATOM 1571 C C . ASP A 1 201 ? -5.431 -4.950 -48.550 1.00 98.50 201 ASP A C 1
ATOM 1573 O O . ASP A 1 201 ? -4.367 -4.903 -49.177 1.00 98.50 201 ASP A O 1
ATOM 1577 N N . LEU A 1 202 ? -5.494 -4.522 -47.283 1.00 98.56 202 LEU A N 1
ATOM 1578 C CA . LEU A 1 202 ? -4.331 -4.033 -46.536 1.00 98.56 202 LEU A CA 1
ATOM 1579 C C . LEU A 1 202 ? -3.288 -5.137 -46.306 1.00 98.56 202 LEU A C 1
ATOM 1581 O O . LEU A 1 202 ? -2.086 -4.865 -46.363 1.00 98.56 202 LEU A O 1
ATOM 1585 N N . CYS A 1 203 ? -3.712 -6.384 -46.096 1.00 98.50 203 CYS A N 1
ATOM 1586 C CA . CYS A 1 203 ? -2.797 -7.520 -46.000 1.00 98.50 203 CYS A CA 1
ATOM 1587 C C . CYS A 1 203 ? -2.118 -7.815 -47.349 1.00 98.50 203 CYS A C 1
ATOM 1589 O O . CYS A 1 203 ? -0.893 -7.959 -47.389 1.00 98.50 203 CYS A O 1
ATOM 1591 N N . GLU A 1 204 ? -2.861 -7.802 -48.466 1.00 98.38 204 GLU A N 1
ATOM 1592 C CA . GLU A 1 204 ? -2.276 -7.910 -49.815 1.00 98.38 204 GLU A CA 1
ATOM 1593 C C . GLU A 1 204 ? -1.243 -6.796 -50.059 1.00 98.38 204 GLU A C 1
ATOM 1595 O O . GLU A 1 204 ? -0.133 -7.057 -50.537 1.00 98.38 204 GLU A O 1
ATOM 1600 N N . LYS A 1 205 ? -1.554 -5.552 -49.665 1.00 98.19 205 LYS A N 1
ATOM 1601 C CA . LYS A 1 205 ? -0.612 -4.424 -49.732 1.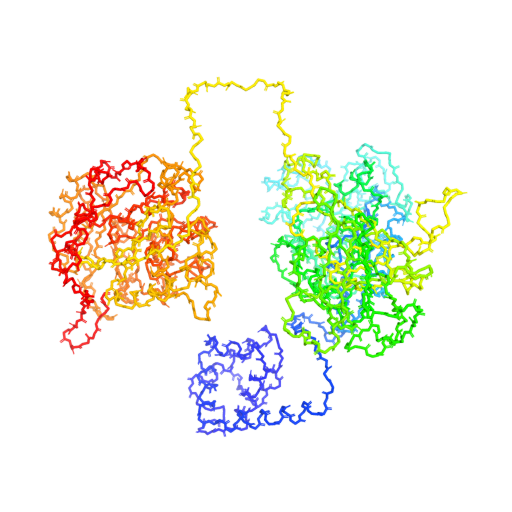00 98.19 205 LYS A CA 1
ATOM 1602 C C . LYS A 1 205 ? 0.653 -4.691 -48.911 1.00 98.19 205 LYS A C 1
ATOM 1604 O O . LYS A 1 205 ? 1.754 -4.449 -49.403 1.00 98.19 205 LYS A O 1
ATOM 1609 N N . MET A 1 206 ? 0.535 -5.211 -47.689 1.00 97.88 206 MET A N 1
ATOM 1610 C CA . MET A 1 206 ? 1.701 -5.554 -46.865 1.00 97.88 206 MET A CA 1
ATOM 1611 C C . MET A 1 206 ? 2.576 -6.644 -47.483 1.00 97.88 206 MET A C 1
ATOM 1613 O O . MET A 1 206 ? 3.802 -6.527 -47.434 1.00 97.88 206 MET A O 1
ATOM 1617 N N . ILE A 1 207 ? 1.970 -7.681 -48.066 1.00 98.44 207 ILE A N 1
ATOM 1618 C CA . ILE A 1 207 ? 2.702 -8.746 -48.762 1.00 98.44 207 ILE A CA 1
ATOM 1619 C C . ILE A 1 207 ? 3.481 -8.153 -49.943 1.00 98.44 207 ILE A C 1
ATOM 1621 O O . ILE A 1 207 ? 4.681 -8.394 -50.066 1.00 98.44 207 ILE A O 1
ATOM 1625 N N . ASN A 1 208 ? 2.840 -7.307 -50.755 1.00 97.75 208 ASN A N 1
ATOM 1626 C CA . ASN A 1 208 ? 3.485 -6.630 -51.887 1.00 97.75 208 ASN A CA 1
ATOM 1627 C C . ASN A 1 208 ? 4.641 -5.711 -51.464 1.00 97.75 208 ASN A C 1
ATOM 1629 O O . ASN A 1 208 ? 5.650 -5.629 -52.159 1.00 97.75 208 ASN A O 1
ATOM 1633 N N . LEU A 1 209 ? 4.535 -5.063 -50.300 1.00 97.19 209 LEU A N 1
ATOM 1634 C CA . LEU A 1 209 ? 5.615 -4.264 -49.708 1.00 97.19 209 LEU A CA 1
ATOM 1635 C C . LEU A 1 209 ? 6.739 -5.117 -49.088 1.00 97.19 209 LEU A C 1
ATOM 1637 O O . LEU A 1 209 ? 7.676 -4.565 -48.512 1.00 97.19 209 LEU A O 1
ATOM 1641 N N . GLY A 1 210 ? 6.642 -6.449 -49.143 1.00 96.62 210 GLY A N 1
ATOM 1642 C CA . GLY A 1 210 ? 7.593 -7.360 -48.509 1.00 96.62 210 GLY A CA 1
ATOM 1643 C C . GLY A 1 210 ? 7.554 -7.311 -46.980 1.00 96.62 210 GLY A C 1
ATOM 1644 O O . GLY A 1 210 ? 8.536 -7.677 -46.336 1.00 96.62 210 GLY A O 1
ATOM 1645 N N . LYS A 1 211 ? 6.446 -6.847 -46.390 1.00 98.00 211 LYS A N 1
ATOM 1646 C CA . LYS A 1 211 ? 6.242 -6.713 -44.936 1.00 98.00 211 LYS A CA 1
ATOM 1647 C C . LYS A 1 211 ? 5.380 -7.827 -44.341 1.00 98.00 211 LYS A C 1
ATOM 1649 O O . LYS A 1 211 ? 5.109 -7.814 -43.144 1.00 98.00 211 LYS A O 1
ATOM 1654 N N . ALA A 1 212 ? 4.955 -8.793 -45.146 1.00 98.31 212 ALA A N 1
ATOM 1655 C CA . ALA A 1 212 ? 4.274 -10.001 -44.702 1.00 98.31 212 ALA A CA 1
ATOM 1656 C C . ALA A 1 212 ? 4.598 -11.168 -45.644 1.00 98.31 212 ALA A C 1
ATOM 1658 O O . ALA A 1 212 ? 4.976 -10.948 -46.795 1.00 98.31 212 ALA A O 1
ATOM 1659 N N . TYR A 1 213 ? 4.471 -12.396 -45.149 1.00 98.50 213 TYR A N 1
ATOM 1660 C CA . TYR A 1 213 ? 4.738 -13.616 -45.911 1.00 98.50 213 TYR A CA 1
ATOM 1661 C C . TYR A 1 213 ? 3.800 -14.746 -45.482 1.00 98.50 213 TYR A C 1
ATOM 1663 O O . TYR A 1 213 ? 3.332 -14.777 -44.341 1.00 98.50 213 TYR A O 1
ATOM 1671 N N . ALA A 1 214 ? 3.534 -15.675 -46.399 1.00 98.25 214 ALA A N 1
ATOM 1672 C CA . ALA A 1 214 ? 2.820 -16.906 -46.083 1.00 98.25 214 ALA A CA 1
ATOM 1673 C C . ALA A 1 214 ? 3.768 -17.908 -45.410 1.00 98.25 214 ALA A C 1
ATOM 1675 O O . ALA A 1 214 ? 4.882 -18.114 -45.894 1.00 98.25 214 ALA A O 1
ATOM 1676 N N . ASP A 1 215 ? 3.323 -18.560 -44.340 1.00 97.38 215 ASP A N 1
ATOM 1677 C CA . ASP A 1 215 ? 4.094 -19.532 -43.560 1.00 97.38 215 ASP A CA 1
ATOM 1678 C C . ASP A 1 215 ? 3.276 -20.821 -43.372 1.00 97.38 215 ASP A C 1
ATOM 1680 O O . ASP A 1 215 ? 2.113 -20.760 -42.971 1.00 97.38 215 ASP A O 1
ATOM 1684 N N . ASP A 1 216 ? 3.886 -21.960 -43.697 1.00 95.88 216 ASP A N 1
ATOM 1685 C CA . ASP A 1 216 ? 3.370 -23.335 -43.571 1.00 95.88 216 ASP A CA 1
ATOM 1686 C C . ASP A 1 216 ? 4.060 -24.111 -42.435 1.00 95.88 216 ASP A C 1
ATOM 1688 O O . ASP A 1 216 ? 3.897 -25.325 -42.311 1.00 95.88 216 ASP A O 1
ATOM 1692 N N . THR A 1 217 ? 4.876 -23.433 -41.623 1.00 95.12 217 THR A N 1
ATOM 1693 C CA . THR A 1 217 ? 5.545 -24.051 -40.476 1.00 95.12 217 THR A CA 1
ATOM 1694 C C . THR A 1 217 ? 4.508 -24.543 -39.467 1.00 95.12 217 THR A C 1
ATOM 1696 O O . THR A 1 217 ? 3.597 -23.801 -39.096 1.00 95.12 217 THR A O 1
ATOM 1699 N N . ASP A 1 218 ? 4.678 -25.777 -38.985 1.00 92.94 218 ASP A N 1
ATOM 1700 C CA . ASP A 1 218 ? 3.837 -26.350 -37.932 1.00 92.94 218 ASP A CA 1
ATOM 1701 C C . ASP A 1 218 ? 3.729 -25.401 -36.712 1.00 92.94 218 ASP A C 1
ATOM 1703 O O . ASP A 1 218 ? 4.749 -24.842 -36.295 1.00 92.94 218 ASP A O 1
ATOM 1707 N N . PRO A 1 219 ? 2.539 -25.202 -36.109 1.00 89.69 219 PRO A N 1
ATOM 1708 C CA . PRO A 1 219 ? 2.358 -24.250 -35.011 1.00 89.69 219 PRO A CA 1
ATOM 1709 C C . PRO A 1 219 ? 3.248 -24.482 -33.779 1.00 89.69 219 PRO A C 1
ATOM 1711 O O . PRO A 1 219 ? 3.650 -23.508 -33.131 1.00 89.69 219 PRO A O 1
ATOM 1714 N N . GLU A 1 220 ? 3.568 -25.733 -33.428 1.00 92.25 220 GLU A N 1
ATOM 1715 C CA . GLU A 1 220 ? 4.446 -26.039 -32.291 1.00 92.25 220 GLU A CA 1
ATOM 1716 C C . GLU A 1 220 ? 5.888 -25.652 -32.616 1.00 92.25 220 GLU A C 1
ATOM 1718 O O . GLU A 1 220 ? 6.547 -24.971 -31.822 1.00 92.25 220 GLU A O 1
ATOM 1723 N N . GLN A 1 221 ? 6.342 -25.990 -33.825 1.00 94.44 221 GLN A N 1
ATOM 1724 C CA . GLN A 1 221 ? 7.650 -25.576 -34.326 1.00 94.44 221 GLN A CA 1
ATOM 1725 C C . GLN A 1 221 ? 7.748 -24.049 -34.445 1.00 94.44 221 GLN A C 1
ATOM 1727 O O . GLN A 1 221 ? 8.724 -23.456 -33.991 1.00 94.44 221 GLN A O 1
ATOM 1732 N N . GLN A 1 222 ? 6.712 -23.388 -34.965 1.00 93.12 222 GLN A N 1
ATOM 1733 C CA . GLN A 1 222 ? 6.632 -21.932 -35.059 1.00 93.12 222 GLN A CA 1
ATOM 1734 C C . GLN A 1 222 ? 6.763 -21.277 -33.675 1.00 93.12 222 GLN A C 1
ATOM 1736 O O . GLN A 1 222 ? 7.473 -20.280 -33.519 1.00 93.12 222 GLN A O 1
ATOM 1741 N N . SER A 1 223 ? 6.085 -21.822 -32.660 1.00 92.50 223 SER A N 1
ATOM 1742 C CA . SER A 1 223 ? 6.196 -21.355 -31.275 1.00 92.50 223 SER A CA 1
ATOM 1743 C C . SER A 1 223 ? 7.615 -21.549 -30.730 1.00 92.50 223 SER A C 1
ATOM 1745 O O . SER A 1 223 ? 8.199 -20.612 -30.176 1.00 92.50 223 SER A O 1
ATOM 1747 N N . ALA A 1 224 ? 8.205 -22.728 -30.945 1.00 95.19 224 ALA A N 1
ATOM 1748 C CA . ALA A 1 224 ? 9.565 -23.040 -30.518 1.00 95.19 224 ALA A CA 1
ATOM 1749 C C . ALA A 1 224 ? 10.607 -22.116 -31.172 1.00 95.19 224 ALA A C 1
ATOM 1751 O O . ALA A 1 224 ? 11.475 -21.585 -30.476 1.00 95.19 224 ALA A O 1
ATOM 1752 N N . ASP A 1 225 ? 10.493 -21.859 -32.476 1.00 94.81 225 ASP A N 1
ATOM 1753 C CA . ASP A 1 225 ? 11.384 -20.956 -33.210 1.00 94.81 225 ASP A CA 1
ATOM 1754 C C . ASP A 1 225 ? 11.246 -19.515 -32.720 1.00 94.81 225 ASP A C 1
ATOM 1756 O O . ASP A 1 225 ? 12.251 -18.844 -32.480 1.00 94.81 225 ASP A O 1
ATOM 1760 N N . ARG A 1 226 ? 10.018 -19.049 -32.450 1.00 94.25 226 ARG A N 1
ATOM 1761 C CA . ARG A 1 226 ? 9.783 -17.724 -31.849 1.00 94.25 226 ARG A CA 1
ATOM 1762 C C . ARG A 1 226 ? 10.382 -17.596 -30.447 1.00 94.25 226 ARG A C 1
ATOM 1764 O O . ARG A 1 226 ? 10.886 -16.524 -30.100 1.00 94.25 226 ARG A O 1
ATOM 1771 N N . MET A 1 227 ? 10.353 -18.656 -29.638 1.00 92.25 227 MET A N 1
ATOM 1772 C CA . MET A 1 227 ? 10.989 -18.677 -28.311 1.00 92.25 227 MET A CA 1
ATOM 1773 C C . MET A 1 227 ? 12.517 -18.659 -28.420 1.00 92.25 227 MET A C 1
ATOM 1775 O O . MET A 1 227 ? 13.171 -17.915 -27.690 1.00 92.25 227 MET A O 1
ATOM 1779 N N . LYS A 1 228 ? 13.073 -19.401 -29.386 1.00 96.06 228 LYS A N 1
ATOM 1780 C CA . LYS A 1 228 ? 14.511 -19.454 -29.696 1.00 96.06 228 LYS A CA 1
ATOM 1781 C C . LYS A 1 228 ? 15.022 -18.269 -30.520 1.00 96.06 228 LYS A C 1
ATOM 1783 O O . LYS A 1 228 ? 16.223 -18.194 -30.753 1.00 96.06 228 LYS A O 1
ATOM 1788 N N . ARG A 1 229 ? 14.141 -17.349 -30.936 1.00 96.75 229 ARG A N 1
ATOM 1789 C CA . ARG A 1 229 ? 14.471 -16.172 -31.763 1.00 96.75 229 ARG A CA 1
ATOM 1790 C C . ARG A 1 229 ? 15.070 -16.544 -33.124 1.00 96.75 229 ARG A C 1
ATOM 1792 O O . ARG A 1 229 ? 15.974 -15.879 -33.620 1.00 96.75 229 ARG A O 1
ATOM 1799 N N . LEU A 1 230 ? 14.561 -17.616 -33.724 1.00 96.25 230 LEU A N 1
ATOM 1800 C CA . LEU A 1 230 ? 14.974 -18.088 -35.043 1.00 96.25 230 LEU A CA 1
ATOM 1801 C C . LEU A 1 230 ? 14.005 -17.577 -36.123 1.00 96.25 230 LEU A C 1
ATOM 1803 O O . LEU A 1 230 ? 12.793 -17.521 -35.883 1.00 96.25 230 LEU A O 1
ATOM 1807 N N . PRO A 1 231 ? 14.502 -17.200 -37.315 1.00 96.44 231 PRO A N 1
ATOM 1808 C CA . PRO A 1 231 ? 13.636 -16.826 -38.423 1.00 96.44 231 PRO A CA 1
ATOM 1809 C C . PRO A 1 231 ? 12.909 -18.060 -38.972 1.00 96.44 231 PRO A C 1
ATOM 1811 O O . PRO A 1 231 ? 13.471 -19.153 -39.030 1.00 96.44 231 PRO A O 1
ATOM 1814 N N . SER A 1 232 ? 11.669 -17.875 -39.437 1.00 96.38 232 SER A N 1
ATOM 1815 C CA . SER A 1 232 ? 10.983 -18.915 -40.215 1.00 96.38 232 SER A CA 1
ATOM 1816 C C . SER A 1 232 ? 11.766 -19.218 -41.490 1.00 96.38 232 SER A C 1
ATOM 1818 O O . SER A 1 232 ? 12.239 -18.303 -42.167 1.00 96.38 232 SER A O 1
ATOM 1820 N N . LYS A 1 233 ? 11.813 -20.492 -41.893 1.00 96.62 233 LYS A N 1
ATOM 1821 C CA . LYS A 1 233 ? 12.366 -20.895 -43.198 1.00 96.62 233 LYS A CA 1
ATOM 1822 C C . LYS A 1 233 ? 11.585 -20.304 -44.378 1.00 96.62 233 LYS A C 1
ATOM 1824 O O . LYS A 1 233 ? 12.078 -20.323 -45.501 1.00 96.62 233 LYS A O 1
ATOM 1829 N N . ARG A 1 234 ? 10.366 -19.801 -44.141 1.00 96.69 234 ARG A N 1
ATOM 1830 C CA . ARG A 1 234 ? 9.520 -19.128 -45.140 1.00 96.69 234 ARG A CA 1
ATOM 1831 C C . ARG A 1 234 ? 9.622 -17.612 -45.106 1.00 96.69 234 ARG A C 1
ATOM 1833 O O . ARG A 1 234 ? 8.975 -16.948 -45.910 1.00 96.69 234 ARG A O 1
ATOM 1840 N N . ARG A 1 235 ? 10.433 -17.049 -44.206 1.00 96.94 235 ARG A N 1
ATOM 1841 C CA . ARG A 1 235 ? 10.496 -15.602 -43.989 1.00 96.94 235 ARG A CA 1
ATOM 1842 C C . ARG A 1 235 ? 10.850 -14.823 -45.252 1.00 96.94 235 ARG A C 1
ATOM 1844 O O . ARG A 1 235 ? 10.258 -13.769 -45.475 1.00 96.94 235 ARG A O 1
ATOM 1851 N N . ASP A 1 236 ? 11.737 -15.364 -46.085 1.00 95.38 236 ASP A N 1
ATOM 1852 C CA . ASP A 1 236 ? 12.214 -14.743 -47.329 1.00 95.38 236 ASP A CA 1
ATOM 1853 C C . ASP A 1 236 ? 11.428 -15.185 -48.577 1.00 95.38 236 ASP A C 1
ATOM 1855 O O . ASP A 1 236 ? 11.857 -14.939 -49.705 1.00 95.38 236 ASP A O 1
ATOM 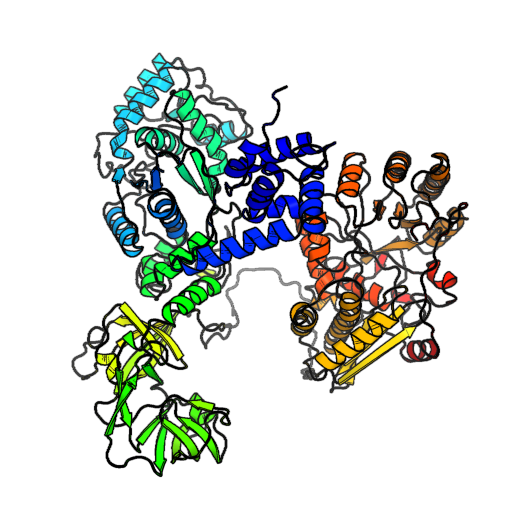1859 N N . ARG A 1 237 ? 10.253 -15.809 -48.397 1.00 95.88 237 ARG A N 1
ATOM 1860 C CA . ARG A 1 237 ? 9.359 -16.189 -49.500 1.00 95.88 237 ARG A CA 1
ATOM 1861 C C . ARG A 1 237 ? 9.044 -14.965 -50.385 1.00 95.88 237 ARG A C 1
ATOM 1863 O O . ARG A 1 237 ? 8.707 -13.902 -49.843 1.00 95.88 237 ARG A O 1
ATOM 1870 N N . PRO A 1 238 ? 9.116 -15.088 -51.727 1.00 97.06 238 PRO A N 1
ATOM 1871 C CA . PRO A 1 238 ? 8.769 -14.002 -52.638 1.00 97.06 238 PRO A CA 1
ATOM 1872 C C . PRO A 1 238 ? 7.340 -13.487 -52.425 1.00 97.06 238 PRO A C 1
ATOM 1874 O O . PRO A 1 238 ? 6.418 -14.258 -52.141 1.00 97.06 238 PRO A O 1
ATOM 1877 N N . ALA A 1 239 ? 7.136 -12.179 -52.607 1.00 96.88 239 ALA A N 1
ATOM 1878 C CA . ALA A 1 239 ? 5.830 -11.543 -52.418 1.00 96.88 239 ALA A CA 1
ATOM 1879 C C . ALA A 1 239 ? 4.749 -12.146 -53.333 1.00 96.88 239 ALA A C 1
ATOM 1881 O O . ALA A 1 239 ? 3.655 -12.442 -52.864 1.00 96.88 239 ALA A O 1
ATOM 1882 N N . ALA A 1 240 ? 5.074 -12.404 -54.605 1.00 97.56 240 ALA A N 1
ATOM 1883 C CA . ALA A 1 240 ? 4.146 -13.003 -55.568 1.00 97.56 240 ALA A CA 1
ATOM 1884 C C . ALA A 1 240 ? 3.668 -14.405 -55.144 1.00 97.56 240 ALA A C 1
ATOM 1886 O O . ALA A 1 240 ? 2.486 -14.716 -55.274 1.00 97.56 240 ALA A O 1
ATOM 1887 N N . GLU A 1 241 ? 4.563 -15.226 -54.585 1.00 97.69 241 GLU A N 1
ATOM 1888 C CA . GLU A 1 241 ? 4.221 -16.557 -54.067 1.00 97.69 241 GLU A CA 1
ATOM 1889 C C . GLU A 1 241 ? 3.340 -16.449 -52.816 1.00 97.69 241 GLU A C 1
ATOM 1891 O O . GLU A 1 241 ? 2.297 -17.094 -52.733 1.00 97.69 241 GLU A O 1
ATOM 1896 N N . SER A 1 242 ? 3.706 -15.579 -51.867 1.00 98.12 242 SER A N 1
ATOM 1897 C CA . SER A 1 242 ? 2.892 -15.340 -50.665 1.00 98.12 242 SER A CA 1
ATOM 1898 C C . SER A 1 242 ? 1.495 -14.813 -51.006 1.00 98.12 242 SER A C 1
ATOM 1900 O O . SER A 1 242 ? 0.526 -15.190 -50.352 1.00 98.12 242 SER A O 1
ATOM 1902 N N . LEU A 1 243 ? 1.376 -13.974 -52.038 1.00 97.94 243 LEU A N 1
ATOM 1903 C CA . LEU A 1 243 ? 0.106 -13.422 -52.503 1.00 97.94 243 LEU A CA 1
ATOM 1904 C C . LEU A 1 243 ? -0.780 -14.494 -53.147 1.00 97.94 243 LEU A C 1
ATOM 1906 O O . LEU A 1 243 ? -1.979 -14.541 -52.875 1.00 97.94 243 LEU A O 1
ATOM 1910 N N . ALA A 1 244 ? -0.195 -15.377 -53.962 1.00 97.56 244 ALA A N 1
ATOM 1911 C CA . ALA A 1 244 ? -0.907 -16.523 -54.517 1.00 97.56 244 ALA A CA 1
ATOM 1912 C C . ALA A 1 244 ? -1.453 -17.420 -53.394 1.00 97.56 244 ALA A C 1
ATOM 1914 O O . ALA A 1 244 ? -2.645 -17.711 -53.372 1.00 97.56 244 ALA A O 1
ATOM 1915 N N . ILE A 1 245 ? -0.624 -17.752 -52.398 1.00 97.94 245 ILE A N 1
ATOM 1916 C CA . ILE A 1 245 ? -1.049 -18.549 -51.237 1.00 97.94 245 ILE A CA 1
ATOM 1917 C C . ILE A 1 245 ? -2.145 -17.834 -50.440 1.00 97.94 245 ILE A C 1
ATOM 1919 O O . ILE A 1 245 ? -3.125 -18.460 -50.052 1.00 97.94 245 ILE A O 1
ATOM 1923 N N . PHE A 1 246 ? -2.039 -16.524 -50.215 1.00 98.19 246 PHE A N 1
ATOM 1924 C CA . PHE A 1 246 ? -3.062 -15.777 -49.480 1.00 98.19 246 PHE A CA 1
ATOM 1925 C C . PHE A 1 246 ? -4.428 -15.768 -50.192 1.00 98.19 246 PHE A C 1
ATOM 1927 O O . PHE A 1 246 ? -5.478 -15.771 -49.543 1.00 98.19 246 PHE A O 1
ATOM 1934 N N . ARG A 1 247 ? -4.440 -15.811 -51.529 1.00 97.44 247 ARG A N 1
ATOM 1935 C CA . ARG A 1 247 ? -5.667 -15.965 -52.331 1.00 97.44 247 ARG A CA 1
ATOM 1936 C C . ARG A 1 247 ? -6.248 -17.371 -52.225 1.00 97.44 247 ARG A C 1
ATOM 1938 O O . ARG A 1 247 ? -7.450 -17.496 -52.008 1.00 97.44 247 ARG A O 1
ATOM 1945 N N . GLU A 1 248 ? -5.405 -18.401 -52.268 1.00 97.56 248 GLU A N 1
ATOM 1946 C CA . GLU A 1 248 ? -5.808 -19.791 -51.998 1.00 97.56 248 GLU A CA 1
ATOM 1947 C C . GLU A 1 248 ? -6.381 -19.950 -50.579 1.00 97.56 248 GLU A C 1
ATOM 1949 O O . GLU A 1 248 ? -7.413 -20.592 -50.381 1.00 97.56 248 GLU A O 1
ATOM 1954 N N . MET A 1 249 ? -5.769 -19.289 -49.589 1.00 96.62 249 MET A N 1
ATOM 1955 C CA . MET A 1 249 ? -6.273 -19.223 -48.217 1.00 96.62 249 MET A CA 1
ATOM 1956 C C . MET A 1 249 ? -7.680 -18.601 -48.161 1.00 96.62 249 MET A C 1
ATOM 1958 O O . MET A 1 249 ? -8.567 -19.179 -47.534 1.00 96.62 249 MET A O 1
ATOM 1962 N N . LYS A 1 250 ? -7.926 -17.468 -48.842 1.00 95.31 250 LYS A N 1
ATOM 1963 C CA . LYS A 1 250 ? -9.266 -16.846 -48.922 1.00 95.31 250 LYS A CA 1
ATOM 1964 C C . LYS A 1 250 ? -10.285 -17.776 -49.587 1.00 95.31 250 LYS A C 1
ATOM 1966 O O . LYS A 1 250 ? -11.393 -17.925 -49.074 1.00 95.31 250 LYS A O 1
ATOM 1971 N N . ALA A 1 251 ? -9.896 -18.425 -50.685 1.00 94.31 251 ALA A N 1
ATOM 1972 C CA . ALA A 1 251 ? -10.725 -19.389 -51.409 1.00 94.31 251 ALA A CA 1
ATOM 1973 C C . ALA A 1 251 ? -10.991 -20.685 -50.617 1.00 94.31 251 ALA A C 1
ATOM 1975 O O . ALA A 1 251 ? -11.913 -21.424 -50.951 1.00 94.31 251 ALA A O 1
ATOM 1976 N N . GLY A 1 252 ? -10.220 -20.954 -49.557 1.00 92.00 252 GLY A N 1
ATOM 1977 C CA . GLY A 1 252 ? -10.394 -22.133 -48.711 1.00 92.00 252 GLY A CA 1
ATOM 1978 C C . GLY A 1 252 ? -9.985 -23.438 -49.398 1.00 92.00 252 GLY A C 1
ATOM 1979 O O . GLY A 1 252 ? -10.516 -24.497 -49.058 1.00 92.00 252 GLY A O 1
ATOM 1980 N N . THR A 1 253 ? -9.067 -23.382 -50.366 1.00 94.38 253 THR A N 1
ATOM 1981 C CA . THR A 1 253 ? -8.575 -24.570 -51.079 1.00 94.38 253 THR A CA 1
ATOM 1982 C C . THR A 1 253 ? -7.649 -25.402 -50.195 1.00 94.38 253 THR A C 1
ATOM 1984 O O . THR A 1 253 ? -7.090 -24.906 -49.215 1.00 94.38 253 THR A O 1
ATOM 1987 N N . ASP A 1 254 ? -7.441 -26.673 -50.541 1.00 89.69 254 ASP A N 1
ATOM 1988 C CA . ASP A 1 254 ? -6.523 -27.542 -49.791 1.00 89.69 254 ASP A CA 1
ATOM 1989 C C . ASP A 1 254 ? -5.068 -27.054 -49.840 1.00 89.69 254 ASP A C 1
ATOM 1991 O O . ASP A 1 254 ? -4.325 -27.279 -48.892 1.00 89.69 254 ASP A O 1
ATOM 1995 N N . ALA A 1 255 ? -4.682 -26.320 -50.892 1.00 86.56 255 ALA A N 1
ATOM 1996 C CA . ALA A 1 255 ? -3.369 -25.682 -50.993 1.00 86.56 255 ALA A CA 1
ATOM 1997 C C . ALA A 1 255 ? -3.217 -24.490 -50.029 1.00 86.56 255 ALA A C 1
ATOM 1999 O O . ALA A 1 255 ? -2.133 -24.251 -49.495 1.00 86.56 255 ALA A O 1
ATOM 2000 N N . GLY A 1 256 ? -4.300 -23.743 -49.789 1.00 90.38 256 GLY A N 1
ATOM 2001 C CA . GLY A 1 256 ? -4.331 -22.667 -48.799 1.00 90.38 256 GLY A CA 1
ATOM 2002 C C . GLY A 1 256 ? -4.398 -23.189 -47.361 1.00 90.38 256 GLY A C 1
ATOM 2003 O O . GLY A 1 256 ? -3.784 -22.611 -46.461 1.00 90.38 256 GLY A O 1
ATOM 2004 N N . LYS A 1 257 ? -5.116 -24.296 -47.130 1.00 88.81 257 LYS A N 1
ATOM 2005 C CA . LYS A 1 257 ? -5.204 -24.947 -45.814 1.00 88.81 257 LYS A CA 1
ATOM 2006 C C . LYS A 1 257 ? -3.806 -25.359 -45.337 1.00 88.81 257 LYS A C 1
ATOM 2008 O O . LYS A 1 257 ? -3.001 -25.890 -46.089 1.00 88.81 257 LYS A O 1
ATOM 2013 N N . GLY A 1 258 ? -3.503 -25.076 -44.071 1.00 88.50 258 GLY A N 1
ATOM 2014 C CA . GLY A 1 258 ? -2.173 -25.297 -43.484 1.00 88.50 258 GLY A CA 1
ATOM 2015 C C . GLY A 1 258 ? -1.250 -24.075 -43.510 1.00 88.50 258 GLY A C 1
ATOM 2016 O O . GLY A 1 258 ? -0.208 -24.105 -42.865 1.00 88.50 258 GLY A O 1
ATOM 2017 N N . HIS A 1 259 ? -1.650 -22.984 -44.168 1.00 96.12 259 HIS A N 1
ATOM 2018 C CA . HIS A 1 259 ? -0.904 -21.729 -44.146 1.00 96.12 259 HIS A CA 1
ATOM 2019 C C . HIS A 1 259 ? -1.500 -20.698 -43.179 1.00 96.12 259 HIS A C 1
ATOM 2021 O O . HIS A 1 259 ? -2.707 -20.648 -42.917 1.00 96.12 259 HIS A O 1
ATOM 2027 N N . CYS A 1 260 ? -0.634 -19.813 -42.695 1.00 97.06 260 CYS A N 1
ATOM 2028 C CA . CYS A 1 260 ? -0.998 -18.540 -42.085 1.00 97.06 260 CYS A CA 1
ATOM 2029 C C . CYS A 1 260 ? -0.213 -17.400 -42.747 1.00 97.06 260 CYS A C 1
ATOM 2031 O O . CYS A 1 260 ? 0.813 -17.635 -43.386 1.00 97.06 260 CYS A O 1
ATOM 2033 N N . ILE A 1 261 ? -0.668 -16.157 -42.583 1.00 98.44 261 ILE A N 1
ATOM 2034 C CA . ILE A 1 261 ? 0.146 -14.990 -42.944 1.00 98.44 261 ILE A CA 1
ATOM 2035 C C . ILE A 1 261 ? 0.793 -14.442 -41.686 1.00 98.44 261 ILE A C 1
ATOM 2037 O O . ILE A 1 261 ? 0.117 -14.215 -40.677 1.00 98.44 261 ILE A O 1
ATOM 2041 N N . ARG A 1 262 ? 2.097 -14.186 -41.760 1.00 98.19 262 ARG A N 1
ATOM 2042 C CA . ARG A 1 262 ? 2.878 -13.558 -40.697 1.00 98.19 262 ARG A CA 1
ATOM 2043 C C . ARG A 1 262 ? 3.380 -12.198 -41.144 1.00 98.19 262 ARG A C 1
ATOM 2045 O O . ARG A 1 262 ? 3.792 -12.027 -42.291 1.00 98.19 262 ARG A O 1
ATOM 2052 N N . ALA A 1 263 ? 3.374 -11.236 -40.229 1.00 98.12 263 ALA A N 1
ATOM 2053 C CA . ALA A 1 263 ? 4.066 -9.976 -40.449 1.00 98.12 263 ALA A CA 1
ATOM 2054 C C . ALA A 1 263 ? 5.584 -10.210 -40.433 1.00 98.12 263 ALA A C 1
ATOM 2056 O O . ALA A 1 263 ? 6.090 -11.010 -39.648 1.00 98.12 263 ALA A O 1
ATOM 2057 N N . ARG A 1 264 ? 6.312 -9.503 -41.295 1.00 97.44 264 ARG A N 1
ATOM 2058 C CA . ARG A 1 264 ? 7.776 -9.487 -41.350 1.00 97.44 264 ARG A CA 1
ATOM 2059 C C . ARG A 1 264 ? 8.258 -8.259 -40.580 1.00 97.44 264 ARG A C 1
ATOM 2061 O O . ARG A 1 264 ? 8.415 -7.189 -41.161 1.00 97.44 264 ARG A O 1
ATOM 2068 N N . ILE A 1 265 ? 8.443 -8.425 -39.274 1.00 97.31 265 ILE A N 1
ATOM 2069 C CA . ILE A 1 265 ? 8.830 -7.355 -38.349 1.00 97.31 265 ILE A CA 1
ATOM 2070 C C . ILE A 1 265 ? 10.278 -7.603 -37.921 1.00 97.31 265 ILE A C 1
ATOM 2072 O O . ILE A 1 265 ? 11.204 -7.243 -38.648 1.00 97.31 265 ILE A O 1
ATOM 2076 N N . GLN A 1 266 ? 10.484 -8.276 -36.787 1.00 95.88 266 GLN A N 1
ATOM 2077 C CA . GLN A 1 266 ? 11.799 -8.552 -36.229 1.00 95.88 266 GLN A CA 1
ATOM 2078 C C . GLN A 1 266 ? 11.775 -9.865 -35.430 1.00 95.88 266 GLN A C 1
ATOM 2080 O O . GLN A 1 266 ? 11.385 -9.900 -34.262 1.00 95.88 266 GLN A O 1
ATOM 2085 N N . TYR A 1 267 ? 12.207 -10.964 -36.057 1.00 95.75 267 TYR A N 1
ATOM 2086 C CA . TYR A 1 267 ? 12.153 -12.309 -35.467 1.00 95.75 267 TYR A CA 1
ATOM 2087 C C . TYR A 1 267 ? 13.020 -12.469 -34.204 1.00 95.75 267 TYR A C 1
ATOM 2089 O O . TYR A 1 267 ? 12.714 -13.309 -33.357 1.00 95.75 267 TYR A O 1
ATOM 2097 N N . ASP A 1 268 ? 14.072 -11.661 -34.062 1.00 96.19 268 ASP A N 1
ATOM 2098 C CA . ASP A 1 268 ? 15.048 -11.706 -32.970 1.00 96.19 268 ASP A CA 1
ATOM 2099 C C . ASP A 1 268 ? 14.798 -10.679 -31.854 1.00 96.19 268 ASP A C 1
ATOM 2101 O O . ASP A 1 268 ? 15.569 -10.606 -30.892 1.00 96.19 268 ASP A O 1
ATOM 2105 N N . SER A 1 269 ? 13.695 -9.926 -31.936 1.00 96.00 269 SER A N 1
ATOM 2106 C CA . SER A 1 269 ? 13.376 -8.856 -30.990 1.00 96.00 269 SER A CA 1
ATOM 2107 C C . SER A 1 269 ? 13.315 -9.344 -29.538 1.00 96.00 269 SER A C 1
ATOM 2109 O O . SER A 1 269 ? 12.828 -10.438 -29.225 1.00 96.00 269 SER A O 1
ATOM 2111 N N . ASN A 1 270 ? 13.751 -8.492 -28.607 1.00 94.12 270 ASN A N 1
ATOM 2112 C CA . ASN A 1 270 ? 13.529 -8.717 -27.179 1.00 94.12 270 ASN A CA 1
ATOM 2113 C C . ASN A 1 270 ? 12.032 -8.691 -26.830 1.00 94.12 270 ASN A C 1
ATOM 2115 O O . ASN A 1 270 ? 11.610 -9.439 -25.950 1.00 94.12 270 ASN A O 1
ATOM 2119 N N . ASN A 1 271 ? 11.229 -7.931 -27.578 1.00 94.62 271 ASN A N 1
ATOM 2120 C CA . ASN A 1 271 ? 9.778 -7.909 -27.461 1.00 94.62 271 ASN A CA 1
ATOM 2121 C C . ASN A 1 271 ? 9.156 -9.090 -28.231 1.00 94.62 271 ASN A C 1
ATOM 2123 O O . ASN A 1 271 ? 9.182 -9.146 -29.462 1.00 94.62 271 ASN A O 1
ATOM 2127 N N . GLY A 1 272 ? 8.558 -10.043 -27.510 1.00 94.06 272 GLY A N 1
ATOM 2128 C CA . GLY A 1 272 ? 7.947 -11.237 -28.106 1.00 94.06 272 GLY A CA 1
ATOM 2129 C C . GLY A 1 272 ? 6.800 -10.945 -29.086 1.00 94.06 272 GLY A C 1
ATOM 2130 O O . GLY A 1 272 ? 6.581 -11.731 -30.015 1.00 94.06 272 GLY A O 1
ATOM 2131 N N . ALA A 1 273 ? 6.095 -9.818 -28.925 1.00 94.69 273 ALA A N 1
ATOM 2132 C CA . ALA A 1 273 ? 5.021 -9.395 -29.828 1.00 94.69 273 ALA A CA 1
ATOM 2133 C C . ALA A 1 273 ? 5.548 -8.985 -31.217 1.00 94.69 273 ALA A C 1
ATOM 2135 O O . ALA A 1 273 ? 4.861 -9.172 -32.221 1.00 94.69 273 ALA A O 1
ATOM 2136 N N . MET A 1 274 ? 6.792 -8.506 -31.293 1.00 96.75 274 MET A N 1
ATOM 2137 C CA . MET A 1 274 ? 7.439 -8.085 -32.542 1.00 96.75 274 MET A CA 1
ATOM 2138 C C . MET A 1 274 ? 8.028 -9.257 -33.342 1.00 96.75 274 MET A C 1
ATOM 2140 O O . MET A 1 274 ? 8.445 -9.077 -34.484 1.00 96.75 274 MET A O 1
ATOM 2144 N N . ARG A 1 275 ? 8.043 -10.477 -32.781 1.00 97.12 275 ARG A N 1
ATOM 2145 C CA . ARG A 1 275 ? 8.626 -11.672 -33.421 1.00 97.12 275 ARG A CA 1
ATOM 2146 C C . ARG A 1 275 ? 7.703 -12.285 -34.464 1.00 97.12 275 ARG A C 1
ATOM 2148 O O . ARG A 1 275 ? 7.080 -13.323 -34.212 1.00 97.12 275 ARG A O 1
ATOM 2155 N N . ASP A 1 276 ? 7.644 -11.625 -35.618 1.00 97.25 276 ASP A N 1
ATOM 2156 C CA . ASP A 1 276 ? 6.897 -12.008 -36.819 1.00 97.25 276 ASP A CA 1
ATOM 2157 C C . ASP A 1 276 ? 5.517 -12.620 -36.476 1.00 97.25 276 ASP A C 1
ATOM 2159 O O . ASP A 1 276 ? 5.311 -13.831 -36.638 1.00 97.25 276 ASP A O 1
ATOM 2163 N N . PRO A 1 277 ? 4.596 -11.833 -35.890 1.00 96.75 277 PRO A N 1
ATOM 2164 C CA . PRO A 1 277 ? 3.301 -12.315 -35.411 1.00 96.75 277 PRO A CA 1
ATOM 2165 C C . PRO A 1 277 ? 2.407 -12.801 -36.560 1.00 96.75 277 PRO A C 1
ATOM 2167 O O . PRO A 1 277 ? 2.490 -12.303 -37.683 1.00 96.75 277 PRO A O 1
ATOM 2170 N N . VAL A 1 278 ? 1.513 -13.751 -36.268 1.00 97.19 278 VAL A N 1
ATOM 2171 C CA . VAL A 1 278 ? 0.457 -14.175 -37.204 1.00 97.19 278 VAL A CA 1
ATOM 2172 C C . VAL A 1 278 ? -0.587 -13.064 -37.329 1.00 97.19 278 VAL A C 1
ATOM 2174 O O . VAL A 1 278 ? -1.103 -12.587 -36.317 1.00 97.19 278 VAL A O 1
ATOM 2177 N N . ILE A 1 279 ? -0.924 -12.692 -38.564 1.00 97.62 279 ILE A N 1
ATOM 2178 C CA . ILE A 1 279 ? -1.889 -11.630 -38.885 1.00 97.62 279 ILE A CA 1
ATOM 2179 C C . ILE A 1 279 ? -3.146 -12.135 -39.595 1.00 97.62 279 ILE A C 1
ATOM 2181 O O . ILE A 1 279 ? -4.194 -11.523 -39.435 1.00 97.62 279 ILE A O 1
ATOM 2185 N N . TYR A 1 280 ? -3.077 -13.277 -40.287 1.00 97.69 280 TYR A N 1
ATOM 2186 C CA . TYR A 1 280 ? -4.237 -13.980 -40.850 1.00 97.69 280 TYR A CA 1
ATOM 2187 C C . TYR A 1 280 ? -4.103 -15.486 -40.676 1.00 97.69 280 TYR A C 1
ATOM 2189 O O . TYR A 1 280 ? -3.010 -16.039 -40.827 1.00 97.69 280 TYR A O 1
ATOM 2197 N N . ARG A 1 281 ? -5.220 -16.156 -40.389 1.00 94.94 281 ARG A N 1
ATOM 2198 C CA . ARG A 1 281 ? -5.269 -17.612 -40.202 1.00 94.94 281 ARG A CA 1
ATOM 2199 C C . ARG A 1 281 ? -6.658 -18.183 -40.473 1.00 94.94 281 ARG A C 1
ATOM 2201 O O . ARG A 1 281 ? -7.652 -17.463 -40.406 1.00 94.94 281 ARG A O 1
ATOM 2208 N N . PHE A 1 282 ? -6.720 -19.494 -40.677 1.00 92.38 282 PHE A N 1
ATOM 2209 C CA . PHE A 1 282 ? -7.960 -20.247 -40.502 1.00 92.38 282 PHE A CA 1
ATOM 2210 C C . PHE A 1 282 ? -8.348 -20.297 -39.011 1.00 92.38 282 PHE A C 1
ATOM 2212 O O . PHE A 1 282 ? -7.457 -20.329 -38.150 1.00 92.38 282 PHE A O 1
ATOM 2219 N N . PRO A 1 283 ? -9.648 -20.315 -38.669 1.00 87.88 283 PRO A N 1
ATOM 2220 C CA . PRO A 1 283 ? -10.081 -20.550 -37.297 1.00 87.88 283 PRO A CA 1
ATOM 2221 C C . PRO A 1 283 ? -9.650 -21.938 -36.815 1.00 87.88 283 PRO A C 1
ATOM 2223 O O . PRO A 1 283 ? -9.595 -22.900 -37.581 1.00 87.88 283 PRO A O 1
ATOM 2226 N N . ASN A 1 284 ? -9.340 -22.051 -35.527 1.00 82.56 284 ASN A N 1
ATOM 2227 C CA . ASN A 1 284 ? -8.907 -23.312 -34.937 1.00 82.56 284 ASN A CA 1
ATOM 2228 C C . ASN A 1 284 ? -10.114 -24.120 -34.446 1.00 82.56 284 ASN A C 1
ATOM 2230 O O . ASN A 1 284 ? -10.531 -23.959 -33.304 1.00 82.56 284 ASN A O 1
ATOM 2234 N N . TRP A 1 285 ? -10.657 -25.000 -35.285 1.00 79.12 285 TRP A N 1
ATOM 2235 C CA . TRP A 1 285 ? -11.851 -25.819 -35.009 1.00 79.12 285 TRP A CA 1
ATOM 2236 C C . TRP A 1 285 ? -11.635 -27.023 -34.079 1.00 79.12 285 TRP A C 1
ATOM 2238 O O . TRP A 1 285 ? -12.483 -27.906 -34.031 1.00 79.12 285 TRP A O 1
ATOM 2248 N N . LYS A 1 286 ? -10.523 -27.115 -33.334 1.00 71.88 286 LYS A N 1
ATOM 2249 C CA . LYS A 1 286 ? -10.275 -28.261 -32.435 1.00 71.88 286 LYS A CA 1
ATOM 2250 C C . LYS A 1 286 ? -11.463 -28.492 -31.482 1.00 71.88 286 LYS A C 1
ATOM 2252 O O . LYS A 1 286 ? -11.665 -27.722 -30.548 1.00 71.88 286 LYS A O 1
ATOM 2257 N N . GLY A 1 287 ? -12.200 -29.584 -31.709 1.00 66.25 287 GLY A N 1
ATOM 2258 C CA . GLY A 1 287 ? -13.342 -30.010 -30.893 1.00 66.25 287 GLY A CA 1
ATOM 2259 C C . GLY A 1 287 ? -14.704 -29.409 -31.268 1.00 66.25 287 GLY A C 1
ATOM 2260 O O . GLY A 1 287 ? -15.644 -29.586 -30.499 1.00 66.25 287 GLY A O 1
ATOM 2261 N N . ALA A 1 288 ? -14.829 -28.714 -32.405 1.00 71.56 288 ALA A N 1
ATOM 2262 C CA . ALA A 1 288 ? -16.094 -28.164 -32.895 1.00 71.56 288 ALA A CA 1
ATOM 2263 C C . ALA A 1 288 ? -16.199 -28.270 -34.423 1.00 71.56 288 ALA A C 1
ATOM 2265 O O . ALA A 1 288 ? -15.190 -28.197 -35.125 1.00 71.56 288 ALA A O 1
ATOM 2266 N N . ASP A 1 289 ? -17.418 -28.394 -34.941 1.00 79.94 289 ASP A N 1
ATOM 2267 C CA . ASP A 1 289 ? -17.646 -28.336 -36.384 1.00 79.94 289 ASP A CA 1
ATOM 2268 C C . ASP A 1 289 ? -17.374 -26.917 -36.917 1.00 79.94 289 ASP A C 1
ATOM 2270 O O . ASP A 1 289 ? -17.669 -25.933 -36.225 1.00 79.94 289 ASP A O 1
ATOM 2274 N N . PRO A 1 290 ? -16.819 -26.774 -38.137 1.00 83.62 290 PRO A N 1
ATOM 2275 C CA . PRO A 1 290 ? -16.716 -25.483 -38.799 1.00 83.62 290 PRO A CA 1
ATOM 2276 C C . PRO A 1 290 ? -18.069 -24.775 -38.851 1.00 83.62 290 PRO A C 1
ATOM 2278 O O . PRO A 1 290 ? -19.060 -25.333 -39.320 1.00 83.62 290 PRO A O 1
ATOM 2281 N N . ALA A 1 291 ? -18.089 -23.526 -38.399 1.00 82.94 291 ALA A N 1
ATOM 2282 C CA . ALA A 1 291 ? -19.277 -22.687 -38.375 1.00 82.94 291 ALA A CA 1
ATOM 2283 C C . ALA A 1 291 ? -19.055 -21.413 -39.207 1.00 82.94 291 ALA A C 1
ATOM 2285 O O . ALA A 1 291 ? -17.931 -20.902 -39.255 1.00 82.94 291 ALA A O 1
ATOM 2286 N N . PRO A 1 292 ? -20.104 -20.878 -39.855 1.00 87.06 292 PRO A N 1
ATOM 2287 C CA . PRO A 1 292 ? -20.004 -19.597 -40.536 1.00 87.06 292 PRO A CA 1
ATOM 2288 C C . PRO A 1 292 ? -19.814 -18.460 -39.528 1.00 87.06 292 PRO A C 1
ATOM 2290 O O . PRO A 1 292 ? -20.279 -18.539 -38.390 1.00 87.06 292 PRO A O 1
ATOM 2293 N N . HIS A 1 293 ? -19.209 -17.360 -39.971 1.00 89.19 293 HIS A N 1
ATOM 2294 C CA . HIS A 1 293 ? -19.207 -16.129 -39.191 1.00 89.19 293 HIS A CA 1
ATOM 2295 C C . HIS A 1 293 ? -20.641 -15.620 -39.009 1.00 89.19 293 HIS A C 1
ATOM 2297 O O . HIS A 1 293 ? -21.414 -15.566 -39.969 1.00 89.19 293 HIS A O 1
ATOM 2303 N N . HIS A 1 294 ? -20.994 -15.196 -37.796 1.00 85.12 294 HIS A N 1
ATOM 2304 C CA . HIS A 1 294 ? -22.382 -14.886 -37.446 1.00 85.12 294 HIS A CA 1
ATOM 2305 C C . HIS A 1 294 ? -22.996 -13.725 -38.257 1.00 85.12 294 HIS A C 1
ATOM 2307 O O . HIS A 1 294 ? -24.219 -13.647 -38.361 1.00 85.12 294 HIS A O 1
ATOM 2313 N N . ARG A 1 295 ? -22.173 -12.845 -38.856 1.00 89.62 295 ARG A N 1
ATOM 2314 C CA . ARG A 1 295 ? -22.625 -11.742 -39.737 1.00 89.62 295 ARG A CA 1
ATOM 2315 C C . ARG A 1 295 ? -22.326 -11.947 -41.214 1.00 89.62 295 ARG A C 1
ATOM 2317 O O . ARG A 1 295 ? -23.125 -11.570 -42.062 1.00 89.62 295 ARG A O 1
ATOM 2324 N N . THR A 1 296 ? -21.160 -12.505 -41.530 1.00 92.06 296 THR A N 1
ATOM 2325 C CA . THR A 1 296 ? -20.635 -12.555 -42.908 1.00 92.06 296 THR A CA 1
ATOM 2326 C C . THR A 1 296 ? -20.778 -13.942 -43.531 1.00 92.06 296 THR A C 1
ATOM 2328 O O . THR A 1 296 ? -20.396 -14.153 -44.685 1.00 92.06 296 THR A O 1
ATOM 2331 N N . GLY A 1 297 ? -21.373 -14.891 -42.803 1.00 90.81 297 GLY A N 1
ATOM 2332 C CA . GLY A 1 297 ? -21.647 -16.229 -43.294 1.00 90.81 297 GLY A CA 1
ATOM 2333 C C . GLY A 1 297 ? -20.360 -16.967 -43.661 1.00 90.81 297 GLY A C 1
ATOM 2334 O O . GLY A 1 297 ? -19.373 -16.946 -42.929 1.00 90.81 297 GLY A O 1
ATOM 2335 N N . TRP A 1 298 ? -20.375 -17.589 -44.837 1.00 90.25 298 TRP A N 1
ATOM 2336 C CA . TRP A 1 298 ? -19.243 -18.315 -45.421 1.00 90.25 298 TRP A CA 1
ATOM 2337 C C . TRP A 1 298 ? -18.392 -17.467 -46.372 1.00 90.25 298 TRP A C 1
ATOM 2339 O O . TRP A 1 298 ? -17.552 -18.001 -47.090 1.00 90.25 298 TRP A O 1
ATOM 2349 N N . THR A 1 299 ? -18.597 -16.147 -46.397 1.00 93.19 299 THR A N 1
ATOM 2350 C CA . THR A 1 299 ? -17.842 -15.244 -47.283 1.00 93.19 299 THR A CA 1
ATOM 2351 C C . THR A 1 299 ? -16.334 -15.315 -47.017 1.00 93.19 299 THR A C 1
ATOM 2353 O O . THR A 1 299 ? -15.533 -15.135 -47.933 1.00 93.19 299 THR A O 1
ATOM 2356 N N . TRP A 1 300 ? -15.945 -15.606 -45.771 1.00 93.44 300 TRP A N 1
ATOM 2357 C CA . TRP A 1 300 ? -14.556 -15.653 -45.329 1.00 93.44 300 TRP A CA 1
ATOM 2358 C C . TRP A 1 300 ? -14.202 -17.012 -44.721 1.00 93.44 300 TRP A C 1
ATOM 2360 O O . TRP A 1 300 ? -14.850 -17.487 -43.789 1.00 93.44 300 TRP A O 1
ATOM 2370 N N . ASN A 1 301 ? -13.119 -17.611 -45.222 1.00 91.75 301 ASN A N 1
ATOM 2371 C CA . ASN A 1 301 ? -12.524 -18.834 -44.666 1.00 91.75 301 ASN A CA 1
ATOM 2372 C C . ASN A 1 301 ? -11.351 -18.545 -43.716 1.00 91.75 301 ASN A C 1
ATOM 2374 O O . ASN A 1 301 ? -10.993 -19.373 -42.878 1.00 91.75 301 ASN A O 1
ATOM 2378 N N . ILE A 1 302 ? -10.763 -17.356 -43.848 1.00 94.88 302 ILE A N 1
ATOM 2379 C CA . ILE A 1 302 ? -9.652 -16.861 -43.042 1.00 94.88 302 ILE A CA 1
ATOM 2380 C C . ILE A 1 302 ? -10.036 -15.556 -42.374 1.00 94.88 302 ILE A C 1
ATOM 2382 O O . ILE A 1 302 ? -10.797 -14.767 -42.930 1.00 94.88 302 ILE A O 1
ATOM 2386 N N . TYR A 1 303 ? -9.468 -15.332 -41.197 1.00 95.56 303 TYR A N 1
ATOM 2387 C CA . TYR A 1 303 ? -9.817 -14.205 -40.350 1.00 95.56 303 TYR A CA 1
ATOM 2388 C C . TYR A 1 303 ? -8.544 -13.484 -39.906 1.00 95.56 303 TYR A C 1
ATOM 2390 O O . TYR A 1 303 ? -7.527 -14.147 -39.627 1.00 95.56 303 TYR A O 1
ATOM 2398 N N . PRO A 1 304 ? -8.574 -12.142 -39.853 1.00 97.00 304 PRO A N 1
ATOM 2399 C CA . PRO A 1 304 ? -7.478 -11.372 -39.301 1.00 97.00 304 PRO A CA 1
ATOM 2400 C C . PRO A 1 304 ? -7.345 -11.658 -37.803 1.00 97.00 304 PRO A C 1
ATOM 2402 O O . PRO A 1 304 ? -8.317 -11.968 -37.114 1.00 97.00 304 PRO A O 1
ATOM 2405 N N . THR A 1 305 ? -6.135 -11.547 -37.266 1.00 95.19 305 THR A N 1
ATOM 2406 C CA . THR A 1 305 ? -5.944 -11.586 -35.812 1.00 95.19 305 THR A CA 1
ATOM 2407 C C . THR A 1 305 ? -6.297 -10.236 -35.188 1.00 95.19 305 THR A C 1
ATOM 2409 O O . THR A 1 305 ? -6.160 -9.200 -35.836 1.00 95.19 305 THR A O 1
ATOM 2412 N N . TYR A 1 306 ? -6.693 -10.233 -33.909 1.00 92.12 306 TYR A N 1
ATOM 2413 C CA . TYR A 1 306 ? -6.930 -9.004 -33.136 1.00 92.12 306 TYR A CA 1
ATOM 2414 C C . TYR A 1 306 ? -5.770 -8.003 -33.260 1.00 92.12 306 TYR A C 1
ATOM 2416 O O . TYR A 1 306 ? -5.982 -6.816 -33.491 1.00 92.12 306 TYR A O 1
ATOM 2424 N N . ASP A 1 307 ? -4.534 -8.502 -33.154 1.00 94.06 307 ASP A N 1
ATOM 2425 C CA . ASP A 1 307 ? -3.312 -7.695 -33.206 1.00 94.06 307 ASP A CA 1
ATOM 2426 C C . ASP A 1 307 ? -3.132 -6.982 -34.561 1.00 94.06 307 ASP A C 1
ATOM 2428 O O . ASP A 1 307 ? -2.565 -5.892 -34.601 1.00 94.06 307 ASP A O 1
ATOM 2432 N N . PHE A 1 308 ? -3.651 -7.561 -35.651 1.00 97.25 308 PHE A N 1
ATOM 2433 C CA . PHE A 1 308 ? -3.664 -6.948 -36.980 1.00 97.25 308 PHE A CA 1
ATOM 2434 C C . PHE A 1 308 ? -4.885 -6.046 -37.199 1.00 97.25 308 PHE A C 1
ATOM 2436 O O . PHE A 1 308 ? -4.741 -4.927 -37.678 1.00 97.25 308 PHE A O 1
ATOM 2443 N N . ALA A 1 309 ? -6.084 -6.508 -36.839 1.00 97.38 309 ALA A N 1
ATOM 2444 C CA . ALA A 1 309 ? -7.324 -5.782 -37.105 1.00 97.38 309 ALA A CA 1
ATOM 2445 C C . ALA A 1 309 ? -7.445 -4.502 -36.264 1.00 97.38 309 ALA A C 1
ATOM 2447 O O . ALA A 1 309 ? -7.721 -3.432 -36.801 1.00 97.38 309 ALA A O 1
ATOM 2448 N N . CYS A 1 310 ? -7.188 -4.589 -34.955 1.00 96.38 310 CYS A N 1
ATOM 2449 C CA . CYS A 1 310 ? -7.396 -3.499 -34.001 1.00 96.38 310 CYS A CA 1
ATOM 2450 C C . CYS A 1 310 ? -6.730 -2.163 -34.408 1.00 96.38 310 CYS A C 1
ATOM 2452 O O . CYS A 1 310 ? -7.450 -1.164 -34.476 1.00 96.38 310 CYS A O 1
ATOM 2454 N N . PRO A 1 311 ? -5.417 -2.094 -34.728 1.00 97.44 311 PRO A N 1
ATOM 2455 C CA . PRO A 1 311 ? -4.783 -0.838 -35.147 1.00 97.44 311 PRO A CA 1
ATOM 2456 C C . PRO A 1 311 ? -5.337 -0.254 -36.443 1.00 97.44 311 PRO A C 1
ATOM 2458 O O . PRO A 1 311 ? -5.465 0.964 -36.571 1.00 97.44 311 PRO A O 1
ATOM 2461 N N . LEU A 1 312 ? -5.657 -1.111 -37.411 1.00 98.25 312 LEU A N 1
ATOM 2462 C CA . LEU A 1 312 ? -6.090 -0.677 -38.735 1.00 98.25 312 LEU A CA 1
ATOM 2463 C C . LEU A 1 312 ? -7.521 -0.154 -38.690 1.00 98.25 312 LEU A C 1
ATOM 2465 O O . LEU A 1 312 ? -7.786 0.924 -39.214 1.00 98.25 312 LEU A O 1
ATOM 2469 N N . VAL A 1 313 ? -8.414 -0.859 -37.995 1.00 98.25 313 VAL A N 1
ATOM 2470 C CA . VAL A 1 313 ? -9.804 -0.427 -37.823 1.00 98.25 313 VAL A CA 1
ATOM 2471 C C . VAL A 1 313 ? -9.881 0.820 -36.945 1.00 98.25 313 VAL A C 1
ATOM 2473 O O . VAL A 1 313 ? -10.568 1.763 -37.317 1.00 98.25 313 VAL A O 1
ATOM 2476 N N . ASP A 1 314 ? -9.103 0.907 -35.855 1.00 98.12 314 ASP A N 1
ATOM 2477 C CA . ASP A 1 314 ? -9.000 2.149 -35.070 1.00 98.12 314 ASP A CA 1
ATOM 2478 C C . ASP A 1 314 ? -8.579 3.331 -35.966 1.00 98.12 314 ASP A C 1
ATOM 2480 O O . ASP A 1 314 ? -9.137 4.426 -35.866 1.00 98.12 314 ASP A O 1
ATOM 2484 N N . SER A 1 315 ? -7.621 3.116 -36.875 1.00 97.88 315 SER A N 1
ATOM 2485 C CA . SER A 1 315 ? -7.184 4.128 -37.840 1.00 97.88 315 SER A CA 1
ATOM 2486 C C . SER A 1 315 ? -8.307 4.537 -38.809 1.00 97.88 315 SER A C 1
ATOM 2488 O O . SER A 1 315 ? -8.570 5.738 -38.948 1.00 97.88 315 SER A O 1
ATOM 2490 N N . ILE A 1 316 ? -9.006 3.562 -39.405 1.00 97.81 316 ILE A N 1
ATOM 2491 C CA . ILE A 1 316 ? -10.111 3.755 -40.364 1.00 97.81 316 ILE A CA 1
ATOM 2492 C C . ILE A 1 316 ? -11.299 4.481 -39.718 1.00 97.81 316 ILE A C 1
ATOM 2494 O O . ILE A 1 316 ? -11.798 5.455 -40.274 1.00 97.81 316 ILE A O 1
ATOM 2498 N N . GLU A 1 317 ? -11.702 4.076 -38.514 1.00 97.06 317 GLU A N 1
ATOM 2499 C CA . GLU A 1 317 ? -12.857 4.626 -37.785 1.00 97.06 317 GLU A CA 1
ATOM 2500 C C . GLU A 1 317 ? -12.631 6.036 -37.222 1.00 97.06 317 GLU A C 1
ATOM 2502 O O . GLU A 1 317 ? -13.518 6.625 -36.606 1.00 97.06 317 GLU A O 1
ATOM 2507 N N . GLY A 1 318 ? -11.437 6.604 -37.396 1.00 95.88 318 GLY A N 1
ATOM 2508 C CA . GLY A 1 318 ? -11.142 7.930 -36.861 1.00 95.88 318 GLY A CA 1
ATOM 2509 C C . GLY A 1 318 ? -10.886 7.952 -35.349 1.00 95.88 318 GLY A C 1
ATOM 2510 O O . GLY A 1 318 ? -10.805 9.043 -34.790 1.00 95.88 318 GLY A O 1
ATOM 2511 N N . VAL A 1 319 ? -10.692 6.798 -34.687 1.00 97.19 319 VAL A N 1
ATOM 2512 C CA . VAL A 1 319 ? -10.297 6.728 -33.267 1.00 97.19 319 VAL A CA 1
ATOM 2513 C C . VAL A 1 319 ? -9.054 7.582 -33.044 1.00 97.19 319 VAL A C 1
ATOM 2515 O O . VAL A 1 319 ? -7.998 7.319 -33.622 1.00 97.19 319 VAL A O 1
ATOM 2518 N N . THR A 1 320 ? -9.150 8.604 -32.199 1.00 95.50 320 THR A N 1
ATOM 2519 C CA . THR A 1 320 ? -8.000 9.448 -31.853 1.00 95.50 320 THR A CA 1
ATOM 2520 C C . THR A 1 320 ? -7.248 8.874 -30.662 1.00 95.50 320 THR A C 1
ATOM 2522 O O . THR A 1 320 ? -6.018 8.920 -30.647 1.00 95.50 320 THR A O 1
ATOM 2525 N N . HIS A 1 321 ? -7.975 8.282 -29.709 1.00 94.06 321 HIS A N 1
ATOM 2526 C CA . HIS A 1 321 ? -7.427 7.720 -28.480 1.00 94.06 321 HIS A CA 1
ATOM 2527 C C . HIS A 1 321 ? -7.944 6.302 -28.236 1.00 94.06 321 HIS A C 1
ATOM 2529 O O . HIS A 1 321 ? -9.116 6.080 -27.932 1.00 94.06 321 HIS A O 1
ATOM 2535 N N . ALA A 1 322 ? -7.039 5.334 -28.325 1.00 94.94 322 ALA A N 1
ATOM 2536 C CA . ALA A 1 322 ? -7.315 3.937 -28.040 1.00 94.94 322 ALA A CA 1
ATOM 2537 C C . ALA A 1 322 ? -6.924 3.616 -26.592 1.00 94.94 322 ALA A C 1
ATOM 2539 O O . ALA A 1 322 ? -5.753 3.406 -26.266 1.00 94.94 322 ALA A O 1
ATOM 2540 N N . LEU A 1 323 ? -7.932 3.564 -25.720 1.00 92.25 323 LEU A N 1
ATOM 2541 C CA . LEU A 1 323 ? -7.772 3.173 -24.324 1.00 92.25 323 LEU A CA 1
ATOM 2542 C C . LEU A 1 323 ? -7.670 1.650 -24.224 1.00 92.25 323 LEU A C 1
ATOM 2544 O O . LEU A 1 323 ? -8.551 0.931 -24.711 1.00 92.25 323 LEU A O 1
ATOM 2548 N N . ARG A 1 324 ? -6.603 1.145 -23.600 1.00 90.62 324 ARG A N 1
ATOM 2549 C CA . ARG A 1 324 ? -6.325 -0.298 -23.494 1.00 90.62 324 ARG A CA 1
ATOM 2550 C C . ARG A 1 324 ? -5.824 -0.681 -22.110 1.00 90.62 324 ARG A C 1
ATOM 2552 O O . ARG A 1 324 ? -5.291 0.145 -21.378 1.00 90.62 324 ARG A O 1
ATOM 2559 N N . THR A 1 325 ? -5.990 -1.948 -21.744 1.00 90.00 325 THR A N 1
ATOM 2560 C CA . THR A 1 325 ? -5.420 -2.446 -20.492 1.00 90.00 325 THR A CA 1
ATOM 2561 C C . THR A 1 325 ? -3.907 -2.648 -20.618 1.00 90.00 325 THR A C 1
ATOM 2563 O O . THR A 1 325 ? -3.410 -2.980 -21.694 1.00 90.00 325 THR A O 1
ATOM 2566 N N . THR A 1 326 ? -3.162 -2.503 -19.519 1.00 89.06 326 THR A N 1
ATOM 2567 C CA . THR A 1 326 ? -1.692 -2.674 -19.488 1.00 89.06 326 THR A CA 1
ATOM 2568 C C . THR A 1 326 ? -1.200 -4.059 -19.926 1.00 89.06 326 THR A C 1
ATOM 2570 O O . THR A 1 326 ? -0.049 -4.191 -20.321 1.00 89.06 326 THR A O 1
ATOM 2573 N N . GLU A 1 327 ? -2.060 -5.079 -19.952 1.00 86.12 327 GLU A N 1
ATOM 2574 C CA . GLU A 1 327 ? -1.745 -6.413 -20.501 1.00 86.12 327 GLU A CA 1
ATOM 2575 C C . GLU A 1 327 ? -1.394 -6.398 -21.995 1.00 86.12 327 GLU A C 1
ATOM 2577 O O . GLU A 1 327 ? -0.824 -7.351 -22.530 1.00 86.12 327 GLU A O 1
ATOM 2582 N N . TYR A 1 328 ? -1.760 -5.322 -22.685 1.00 87.94 328 TYR A N 1
ATOM 2583 C CA . TYR A 1 328 ? -1.441 -5.119 -24.085 1.00 87.94 328 TYR A CA 1
ATOM 2584 C C . TYR A 1 328 ? -0.190 -4.264 -24.306 1.00 87.94 328 TYR A C 1
ATOM 2586 O O . TYR A 1 328 ? 0.157 -4.051 -25.464 1.00 87.94 328 TYR A O 1
ATOM 2594 N N . ALA A 1 329 ? 0.498 -3.808 -23.251 1.00 88.75 329 ALA A N 1
ATOM 2595 C CA . ALA A 1 329 ? 1.607 -2.860 -23.365 1.00 88.75 329 ALA A CA 1
ATOM 2596 C C . ALA A 1 329 ? 2.724 -3.349 -24.306 1.00 88.75 329 ALA A C 1
ATOM 2598 O O . ALA A 1 329 ? 3.170 -2.587 -25.163 1.00 88.75 329 ALA A O 1
ATOM 2599 N N . ASP A 1 330 ? 3.089 -4.634 -24.244 1.00 89.94 330 ASP A N 1
ATOM 2600 C CA . ASP A 1 330 ? 4.087 -5.239 -25.145 1.00 89.94 330 ASP A CA 1
ATOM 2601 C C . ASP A 1 330 ? 3.676 -5.166 -26.628 1.00 89.94 330 ASP A C 1
ATOM 2603 O O . ASP A 1 330 ? 4.517 -5.190 -27.524 1.00 89.94 330 ASP A O 1
ATOM 2607 N N . ARG A 1 331 ? 2.375 -5.041 -26.918 1.00 94.50 331 ARG A N 1
ATOM 2608 C CA . ARG A 1 331 ? 1.825 -4.926 -28.278 1.00 94.50 331 ARG A CA 1
ATOM 2609 C C . ARG A 1 331 ? 1.656 -3.481 -28.742 1.00 94.50 331 ARG A C 1
ATOM 2611 O O . ARG A 1 331 ? 1.211 -3.270 -29.866 1.00 94.50 331 ARG A O 1
ATOM 2618 N N . ASN A 1 332 ? 1.983 -2.481 -27.926 1.00 95.00 332 ASN A N 1
ATOM 2619 C CA . ASN A 1 332 ? 1.851 -1.077 -28.326 1.00 95.00 332 ASN A CA 1
ATOM 2620 C C . ASN A 1 332 ? 2.824 -0.723 -29.459 1.00 95.00 332 ASN A C 1
ATOM 2622 O O . ASN A 1 332 ? 2.449 -0.043 -30.411 1.00 95.00 332 ASN A O 1
ATOM 2626 N N . GLU A 1 333 ? 4.047 -1.250 -29.399 1.00 95.56 333 GLU A N 1
ATOM 2627 C CA . GLU A 1 333 ? 5.037 -1.119 -30.473 1.00 95.56 333 GLU A CA 1
ATOM 2628 C C . GLU A 1 333 ? 4.539 -1.773 -31.773 1.00 95.56 333 GLU A C 1
ATOM 2630 O O . GLU A 1 333 ? 4.542 -1.155 -32.836 1.00 95.56 333 GLU A O 1
ATOM 2635 N N . GLN A 1 334 ? 4.011 -2.994 -31.665 1.00 96.88 334 GLN A N 1
ATOM 2636 C CA . GLN A 1 334 ? 3.430 -3.745 -32.779 1.00 96.88 334 GLN A CA 1
ATOM 2637 C C . GLN A 1 334 ? 2.236 -3.006 -33.413 1.00 96.88 334 GLN A C 1
ATOM 2639 O O . GLN A 1 334 ? 2.117 -2.948 -34.636 1.00 96.88 334 GLN A O 1
ATOM 2644 N N . TYR A 1 335 ? 1.375 -2.405 -32.590 1.00 97.69 335 TYR A N 1
ATOM 2645 C CA . TYR A 1 335 ? 0.227 -1.613 -33.029 1.00 97.69 335 TYR A CA 1
ATOM 2646 C C . TYR A 1 335 ? 0.664 -0.433 -33.910 1.00 97.69 335 TYR A C 1
ATOM 2648 O O . TYR A 1 335 ? 0.137 -0.255 -35.009 1.00 97.69 335 TYR A O 1
ATOM 2656 N N . HIS A 1 336 ? 1.656 0.347 -33.464 1.00 97.44 336 HIS A N 1
ATOM 2657 C CA . HIS A 1 336 ? 2.186 1.466 -34.249 1.00 97.44 336 HIS A CA 1
ATOM 2658 C C . HIS A 1 336 ? 2.911 0.994 -35.509 1.00 97.44 336 HIS A C 1
ATOM 2660 O O . HIS A 1 336 ? 2.730 1.596 -36.568 1.00 97.44 336 HIS A O 1
ATOM 2666 N N . TRP A 1 337 ? 3.641 -0.124 -35.431 1.00 98.06 337 TRP A N 1
ATOM 2667 C CA . TRP A 1 337 ? 4.317 -0.701 -36.589 1.00 98.06 337 TRP A CA 1
ATOM 2668 C C . TRP A 1 337 ? 3.342 -1.008 -37.731 1.00 98.06 337 TRP A C 1
ATOM 2670 O O . TRP A 1 337 ? 3.642 -0.682 -38.875 1.00 98.06 337 TRP A O 1
ATOM 2680 N N . PHE A 1 338 ? 2.156 -1.566 -37.453 1.00 98.38 338 PHE A N 1
ATOM 2681 C CA . PHE A 1 338 ? 1.157 -1.822 -38.499 1.00 98.38 338 PHE A CA 1
ATOM 2682 C C . PHE A 1 338 ? 0.671 -0.535 -39.179 1.00 98.38 338 PHE A C 1
ATOM 2684 O O . PHE A 1 338 ? 0.623 -0.469 -40.411 1.00 98.38 338 PHE A O 1
ATOM 2691 N N . ILE A 1 339 ? 0.360 0.501 -38.393 1.00 97.50 339 ILE A N 1
ATOM 2692 C CA . ILE A 1 339 ? -0.101 1.799 -38.908 1.00 97.50 339 ILE A CA 1
ATOM 2693 C C . ILE A 1 339 ? 0.989 2.458 -39.764 1.00 97.50 339 ILE A C 1
ATOM 2695 O O . ILE A 1 339 ? 0.718 2.918 -40.874 1.00 97.50 339 ILE A O 1
ATOM 2699 N N . GLU A 1 340 ? 2.232 2.477 -39.284 1.00 97.31 340 GLU A N 1
ATOM 2700 C CA . GLU A 1 340 ? 3.378 3.039 -40.006 1.00 97.31 340 GLU A CA 1
ATOM 2701 C C . GLU A 1 340 ? 3.697 2.241 -41.272 1.00 97.31 340 GLU A C 1
ATOM 2703 O O . GLU A 1 340 ? 3.929 2.817 -42.339 1.00 97.31 340 GLU A O 1
ATOM 2708 N N . ALA A 1 341 ? 3.655 0.909 -41.182 1.00 96.81 341 ALA A N 1
ATOM 2709 C CA . ALA A 1 341 ? 3.975 0.018 -42.283 1.00 96.81 341 ALA A CA 1
ATOM 2710 C C . ALA A 1 341 ? 3.075 0.237 -43.502 1.00 96.81 341 ALA A C 1
ATOM 2712 O O . ALA A 1 341 ? 3.557 0.093 -44.631 1.00 96.81 341 ALA A O 1
ATOM 2713 N N . LEU A 1 342 ? 1.815 0.594 -43.251 1.00 97.38 342 LEU A N 1
ATOM 2714 C CA . LEU A 1 342 ? 0.775 0.858 -44.240 1.00 97.38 342 LEU A CA 1
ATOM 2715 C C . LEU A 1 342 ? 0.561 2.350 -44.537 1.00 97.38 342 LEU A C 1
ATOM 2717 O O . LEU A 1 342 ? -0.211 2.668 -45.450 1.00 97.38 342 LEU A O 1
ATOM 2721 N N . SER A 1 343 ? 1.274 3.231 -43.823 1.00 96.25 343 SER A N 1
ATOM 2722 C CA . SER A 1 343 ? 1.184 4.696 -43.907 1.00 96.25 343 SER A CA 1
ATOM 2723 C C . SER A 1 343 ? -0.222 5.230 -43.613 1.00 96.25 343 SER A C 1
ATOM 2725 O O . SER A 1 343 ? -0.757 6.052 -44.354 1.00 96.25 343 SER A O 1
ATOM 2727 N N . MET A 1 344 ? -0.832 4.730 -42.538 1.00 97.25 344 MET A N 1
ATOM 2728 C CA . MET A 1 344 ? -2.185 5.087 -42.106 1.00 97.25 344 MET A CA 1
ATOM 2729 C C . MET A 1 344 ? -2.186 6.175 -41.021 1.00 97.25 344 MET A C 1
ATOM 2731 O O . MET A 1 344 ? -1.144 6.569 -40.490 1.00 97.25 344 MET A O 1
ATOM 2735 N N . ARG A 1 345 ? -3.378 6.683 -40.686 1.00 96.31 345 ARG A N 1
ATOM 2736 C CA . ARG A 1 345 ? -3.565 7.713 -39.658 1.00 96.31 345 ARG A CA 1
ATOM 2737 C C . ARG A 1 345 ? -3.156 7.175 -38.285 1.00 96.31 345 ARG A C 1
ATOM 2739 O O . ARG A 1 345 ? -3.616 6.115 -37.865 1.00 96.31 345 ARG A O 1
ATOM 2746 N N . GLN A 1 346 ? -2.332 7.937 -37.573 1.00 94.62 346 GLN A N 1
ATOM 2747 C CA . GLN A 1 346 ? -1.871 7.581 -36.232 1.00 94.62 346 GLN A CA 1
ATOM 2748 C C . GLN A 1 346 ? -2.993 7.670 -35.190 1.00 94.62 346 GLN A C 1
ATOM 2750 O O . GLN A 1 346 ? -3.881 8.522 -35.278 1.00 94.62 346 GLN A O 1
ATOM 2755 N N . VAL A 1 347 ? -2.910 6.797 -34.186 1.00 95.31 347 VAL A N 1
ATOM 2756 C CA . VAL A 1 347 ? -3.837 6.712 -33.051 1.00 95.31 347 VAL A CA 1
ATOM 2757 C C . VAL A 1 347 ? -3.024 6.778 -31.766 1.00 95.31 347 VAL A C 1
ATOM 2759 O O . VAL A 1 347 ? -2.010 6.093 -31.636 1.00 95.31 347 VAL A O 1
ATOM 2762 N N . HIS A 1 348 ? -3.440 7.598 -30.805 1.00 93.06 348 HIS A N 1
ATOM 2763 C CA . HIS A 1 348 ? -2.763 7.677 -29.517 1.00 93.06 348 HIS A CA 1
ATOM 2764 C C . HIS A 1 348 ? -3.187 6.509 -28.624 1.00 93.06 348 HIS A C 1
ATOM 2766 O O . HIS A 1 348 ? -4.361 6.368 -28.283 1.00 93.06 348 HIS A O 1
ATOM 2772 N N . LEU A 1 349 ? -2.224 5.675 -28.230 1.00 92.31 349 LEU A N 1
ATOM 2773 C CA . LEU A 1 349 ? -2.454 4.598 -27.273 1.00 92.31 349 LEU A CA 1
ATOM 2774 C C . LEU A 1 349 ? -2.384 5.120 -25.847 1.00 92.31 349 LEU A C 1
ATOM 2776 O O . LEU A 1 349 ? -1.502 5.913 -25.498 1.00 92.31 349 LEU A O 1
ATOM 2780 N N . TRP A 1 350 ? -3.292 4.629 -25.010 1.00 87.75 350 TRP A N 1
ATOM 2781 C CA . TRP A 1 350 ? -3.281 4.979 -23.607 1.00 87.75 350 TRP A CA 1
ATOM 2782 C C . TRP A 1 350 ? -3.655 3.807 -22.705 1.00 87.75 350 TRP A C 1
ATOM 2784 O O . TRP A 1 350 ? -4.786 3.317 -22.712 1.00 87.75 350 TRP A O 1
ATOM 2794 N N . ASP A 1 351 ? -2.666 3.362 -21.930 1.00 88.75 351 ASP A N 1
ATOM 2795 C CA . ASP A 1 351 ? -2.796 2.171 -21.098 1.00 88.75 351 ASP A CA 1
ATOM 2796 C C . ASP A 1 351 ? -3.294 2.506 -19.696 1.00 88.75 351 ASP A C 1
ATOM 2798 O O . ASP A 1 351 ? -2.749 3.392 -19.033 1.00 88.75 351 ASP A O 1
ATOM 2802 N N . PHE A 1 352 ? -4.246 1.716 -19.211 1.00 87.69 352 PHE A N 1
ATOM 2803 C CA . PHE A 1 352 ? -4.725 1.732 -17.833 1.00 87.69 352 PHE A CA 1
ATOM 2804 C C . PHE A 1 352 ? -4.717 0.314 -17.249 1.00 87.69 352 PHE A C 1
ATOM 2806 O O . PHE A 1 352 ? -4.850 -0.678 -17.957 1.00 87.69 352 PHE A O 1
ATOM 2813 N N . ALA A 1 353 ? -4.557 0.168 -15.941 1.00 86.25 353 ALA A N 1
ATOM 2814 C CA . ALA A 1 353 ? -4.609 -1.140 -15.305 1.00 86.25 353 ALA A CA 1
ATOM 2815 C C . ALA A 1 353 ? -6.043 -1.661 -15.202 1.00 86.25 353 ALA A C 1
ATOM 2817 O O . ALA A 1 353 ? -6.988 -0.899 -14.954 1.00 86.25 353 ALA A O 1
ATOM 2818 N N . ARG A 1 354 ? -6.199 -2.984 -15.304 1.00 84.81 354 ARG A N 1
ATOM 2819 C CA . ARG A 1 354 ? -7.447 -3.653 -14.920 1.00 84.81 354 ARG A CA 1
ATOM 2820 C C . ARG A 1 354 ? -7.772 -3.394 -13.454 1.00 84.81 354 ARG A C 1
ATOM 2822 O O . ARG A 1 354 ? -6.880 -3.173 -12.638 1.00 84.81 354 ARG A O 1
ATOM 2829 N N . ILE A 1 355 ? -9.059 -3.455 -13.140 1.00 87.12 355 ILE A N 1
ATOM 2830 C CA . ILE A 1 355 ? -9.539 -3.457 -11.764 1.00 87.12 355 ILE A CA 1
ATOM 2831 C C . ILE A 1 355 ? -9.873 -4.885 -11.347 1.00 87.12 355 ILE A C 1
ATOM 2833 O O . ILE A 1 355 ? -10.574 -5.591 -12.071 1.00 87.12 355 ILE A O 1
ATOM 2837 N N . ASN A 1 356 ? -9.360 -5.288 -10.189 1.00 88.50 356 ASN A N 1
ATOM 2838 C CA . ASN A 1 356 ? -9.668 -6.559 -9.550 1.00 88.50 356 ASN A CA 1
ATOM 2839 C C . ASN A 1 356 ? -10.304 -6.280 -8.190 1.00 88.50 356 ASN A C 1
ATOM 2841 O O . ASN A 1 356 ? -10.018 -5.254 -7.574 1.00 88.50 356 ASN A O 1
ATOM 2845 N N . PHE A 1 357 ? -11.137 -7.201 -7.720 1.00 91.75 357 PHE A N 1
ATOM 2846 C CA . PHE A 1 357 ? -11.727 -7.143 -6.389 1.00 91.75 357 PHE A CA 1
ATOM 2847 C C . PHE A 1 357 ? -11.384 -8.409 -5.619 1.00 91.75 357 PHE A C 1
ATOM 2849 O O . PHE A 1 357 ? -11.334 -9.486 -6.215 1.00 91.75 357 PHE A O 1
ATOM 2856 N N . ILE A 1 358 ? -11.175 -8.275 -4.310 1.00 92.31 358 ILE A N 1
ATOM 2857 C CA . ILE A 1 358 ? -11.018 -9.436 -3.440 1.00 92.31 358 ILE A CA 1
ATOM 2858 C C . ILE A 1 358 ? -12.326 -10.227 -3.352 1.00 92.31 358 ILE A C 1
ATOM 2860 O O . ILE A 1 358 ? -13.427 -9.682 -3.514 1.00 92.31 358 ILE A O 1
ATOM 2864 N N . ARG A 1 359 ? -12.193 -11.516 -3.045 1.00 92.38 359 ARG A N 1
ATOM 2865 C CA . ARG A 1 359 ? -13.287 -12.440 -2.723 1.00 92.38 359 ARG A CA 1
ATOM 2866 C C . ARG A 1 359 ? -14.347 -12.571 -3.821 1.00 92.38 359 ARG A C 1
ATOM 2868 O O . ARG A 1 359 ? -15.527 -12.838 -3.580 1.00 92.38 359 ARG A O 1
ATOM 2875 N N . THR A 1 360 ? -13.910 -12.376 -5.060 1.00 93.44 360 THR A N 1
ATOM 2876 C CA . THR A 1 360 ? -14.680 -12.580 -6.286 1.00 93.44 360 THR A CA 1
ATOM 2877 C C . THR A 1 360 ? -13.738 -13.014 -7.413 1.00 93.44 360 THR A C 1
ATOM 2879 O O . THR A 1 360 ? -12.524 -13.100 -7.233 1.00 93.44 360 THR A O 1
ATOM 2882 N N . PHE A 1 361 ? -14.276 -13.262 -8.604 1.00 92.50 361 PHE A N 1
ATOM 2883 C CA . PHE A 1 361 ? -13.489 -13.527 -9.805 1.00 92.50 361 PHE A CA 1
ATOM 2884 C C . PHE A 1 361 ? -14.187 -12.953 -11.042 1.00 92.50 361 PHE A C 1
ATOM 2886 O O . PHE A 1 361 ? -15.406 -13.007 -11.174 1.00 92.50 361 PHE A O 1
ATOM 2893 N N . LEU A 1 362 ? -13.400 -12.419 -11.979 1.00 91.62 362 LEU A N 1
ATOM 2894 C CA . LEU A 1 362 ? -13.909 -11.802 -13.217 1.00 91.62 362 LEU A CA 1
ATOM 2895 C C . LEU A 1 362 ? -13.744 -12.703 -14.450 1.00 91.62 362 LEU A C 1
ATOM 2897 O O . LEU A 1 362 ? -14.156 -12.351 -15.551 1.00 91.62 362 LEU A O 1
ATOM 2901 N N . SER A 1 363 ? -13.137 -13.882 -14.286 1.00 89.12 363 SER A N 1
ATOM 2902 C CA . SER A 1 363 ? -12.938 -14.826 -15.387 1.00 89.12 363 SER A CA 1
ATOM 2903 C C . SER A 1 363 ? -14.282 -15.312 -15.935 1.00 89.12 363 SER A C 1
ATOM 2905 O O . SER A 1 363 ? -15.030 -15.981 -15.222 1.00 89.12 363 SER A O 1
ATOM 2907 N N . LYS A 1 364 ? -14.548 -15.058 -17.225 1.00 85.62 364 LYS A N 1
ATOM 2908 C CA . LYS A 1 364 ? -15.751 -15.538 -17.933 1.00 85.62 364 LYS A CA 1
ATOM 2909 C C . LYS A 1 364 ? -15.961 -17.049 -17.775 1.00 85.62 364 LYS A C 1
ATOM 2911 O O . LYS A 1 364 ? -17.087 -17.482 -17.550 1.00 85.62 364 LYS A O 1
ATOM 2916 N N . ARG A 1 365 ? -14.883 -17.847 -17.823 1.00 87.62 365 ARG A N 1
ATOM 2917 C CA . ARG A 1 365 ? -14.940 -19.310 -17.635 1.00 87.62 365 ARG A CA 1
ATOM 2918 C C . ARG A 1 365 ? -15.475 -19.675 -16.249 1.00 87.62 365 ARG A C 1
ATOM 2920 O O . ARG A 1 365 ? -16.375 -20.499 -16.143 1.00 87.62 365 ARG A O 1
ATOM 2927 N N . LYS A 1 366 ? -14.936 -19.042 -15.200 1.00 91.50 366 LYS A N 1
ATOM 2928 C CA . LYS A 1 366 ? -15.353 -19.281 -13.810 1.00 91.50 366 LYS A CA 1
ATOM 2929 C C . LYS A 1 366 ? -16.783 -18.768 -13.563 1.00 91.50 366 LYS A C 1
ATOM 2931 O O . LYS A 1 366 ? -17.568 -19.464 -12.936 1.00 91.50 366 LYS A O 1
ATOM 2936 N N . LEU A 1 367 ? -17.154 -17.609 -14.118 1.00 92.00 367 LEU A N 1
ATOM 2937 C CA . LEU A 1 367 ? -18.518 -17.062 -14.010 1.00 92.00 367 LEU A CA 1
ATOM 2938 C C . LEU A 1 367 ? -19.557 -17.971 -14.673 1.00 92.00 367 LEU A C 1
ATOM 2940 O O . LEU A 1 367 ? -20.549 -18.316 -14.041 1.00 92.00 367 LEU A O 1
ATOM 2944 N N . THR A 1 368 ? -19.285 -18.423 -15.899 1.00 89.38 368 THR A N 1
ATOM 2945 C CA . THR A 1 368 ? -20.155 -19.366 -16.622 1.00 89.38 368 THR A CA 1
ATOM 2946 C C . THR A 1 368 ? -20.340 -20.651 -15.819 1.00 89.38 368 THR A C 1
ATOM 2948 O O . THR A 1 368 ? -21.462 -21.089 -15.613 1.00 89.38 368 THR A O 1
ATOM 2951 N N . ARG A 1 369 ? -19.254 -21.197 -15.254 1.00 90.38 369 ARG A N 1
ATOM 2952 C CA . ARG A 1 369 ? -19.303 -22.399 -14.412 1.00 90.38 369 ARG A CA 1
ATOM 2953 C C . ARG A 1 369 ? -20.235 -22.248 -13.204 1.00 90.38 369 ARG A C 1
ATOM 2955 O O . ARG A 1 369 ? -20.991 -23.168 -12.908 1.00 90.38 369 ARG A O 1
ATOM 2962 N N . VAL A 1 370 ? -20.198 -21.114 -12.503 1.00 91.81 370 VAL A N 1
ATOM 2963 C CA . VAL A 1 370 ? -21.061 -20.876 -11.328 1.00 91.81 370 VAL A CA 1
ATOM 2964 C C . VAL A 1 370 ? -22.528 -20.673 -11.719 1.00 91.81 370 VAL A C 1
ATOM 2966 O O . VAL A 1 370 ? -23.414 -21.114 -10.989 1.00 91.81 370 VAL A O 1
ATOM 2969 N N . VAL A 1 371 ? -22.792 -20.075 -12.883 1.00 90.69 371 VAL A N 1
ATOM 2970 C CA . VAL A 1 371 ? -24.151 -19.965 -13.437 1.00 90.69 371 VAL A CA 1
ATOM 2971 C C . VAL A 1 371 ? -24.685 -21.341 -13.848 1.00 90.69 371 VAL A C 1
ATOM 2973 O O . VAL A 1 371 ? -25.753 -21.737 -13.394 1.00 90.69 371 VAL A O 1
ATOM 2976 N N . ASP A 1 372 ? -23.923 -22.108 -14.628 1.00 89.94 372 ASP A N 1
ATOM 2977 C CA . ASP A 1 372 ? -24.353 -23.408 -15.163 1.00 89.94 372 ASP A CA 1
ATOM 2978 C C . ASP A 1 372 ? -24.572 -24.462 -14.068 1.00 89.94 372 ASP A C 1
ATOM 2980 O O . ASP A 1 372 ? -25.394 -25.363 -14.214 1.00 89.94 372 ASP A O 1
ATOM 2984 N N . THR A 1 373 ? -23.843 -24.358 -12.953 1.00 89.62 373 THR A N 1
ATOM 2985 C CA . THR A 1 373 ? -24.010 -25.251 -11.793 1.00 89.62 373 THR A CA 1
ATOM 2986 C C . THR A 1 373 ? -25.192 -24.868 -10.898 1.00 89.62 373 THR A C 1
ATOM 2988 O O . THR A 1 373 ? -25.444 -25.556 -9.910 1.00 89.62 373 THR A O 1
ATOM 2991 N N . GLY A 1 374 ? -25.910 -23.778 -11.199 1.00 87.69 374 GLY A N 1
ATOM 2992 C CA . GLY A 1 374 ? -27.055 -23.305 -10.414 1.00 87.69 374 GLY A CA 1
ATOM 2993 C C . GLY A 1 374 ? -26.692 -22.735 -9.039 1.00 87.69 374 GLY A C 1
ATOM 2994 O O . GLY A 1 374 ? -27.577 -22.487 -8.223 1.00 87.69 374 GLY A O 1
ATOM 2995 N N . ARG A 1 375 ? -25.400 -22.505 -8.756 1.00 87.50 375 ARG A N 1
ATOM 2996 C CA . ARG A 1 375 ? -24.936 -21.870 -7.505 1.00 87.50 375 ARG A CA 1
ATOM 2997 C C . ARG A 1 375 ? -25.427 -20.424 -7.382 1.00 87.50 375 ARG A C 1
ATOM 2999 O O . ARG A 1 375 ? -25.593 -19.913 -6.273 1.00 87.50 375 ARG A O 1
ATOM 3006 N N . VAL A 1 376 ? -25.671 -19.779 -8.520 1.00 91.69 376 VAL A N 1
ATOM 3007 C CA . VAL A 1 376 ? -26.342 -18.481 -8.639 1.00 91.69 376 VAL A CA 1
ATOM 3008 C C . VAL A 1 376 ? -27.577 -18.598 -9.528 1.00 91.69 376 VAL A C 1
ATOM 3010 O O . VAL A 1 376 ? -27.674 -19.510 -10.344 1.00 91.69 376 VAL A O 1
ATOM 3013 N N . SER A 1 377 ? -28.523 -17.672 -9.373 1.00 88.88 377 SER A N 1
ATOM 3014 C CA . SER A 1 377 ? -29.810 -17.698 -10.084 1.00 88.88 377 SER A CA 1
ATOM 3015 C C . SER A 1 377 ? -29.717 -17.336 -11.571 1.00 88.88 377 SER A C 1
ATOM 3017 O O . SER A 1 377 ? -30.622 -17.658 -12.337 1.00 88.88 377 SER A O 1
ATOM 3019 N N . GLY A 1 378 ? -28.633 -16.682 -11.990 1.00 91.00 378 GLY A N 1
ATOM 3020 C CA . GLY A 1 378 ? -28.424 -16.232 -13.361 1.00 91.00 378 GLY A CA 1
ATOM 3021 C C . GLY A 1 378 ? -27.295 -15.211 -13.464 1.00 91.00 378 GLY A C 1
ATOM 3022 O O . GLY A 1 378 ? -26.579 -14.951 -12.497 1.00 91.00 378 GLY A O 1
ATOM 3023 N N . TRP A 1 379 ? -27.138 -14.609 -14.643 1.00 91.00 379 TRP A N 1
ATOM 3024 C CA . TRP A 1 379 ? -26.103 -13.600 -14.912 1.00 91.00 379 TRP A CA 1
ATOM 3025 C C . TRP A 1 379 ? -26.373 -12.239 -14.263 1.00 91.00 379 TRP A C 1
ATOM 3027 O O . TRP A 1 379 ? -25.454 -11.434 -14.115 1.00 91.00 379 TRP A O 1
ATOM 3037 N N . ASP A 1 380 ? -27.613 -11.980 -13.866 1.00 92.94 380 ASP A N 1
ATOM 3038 C CA . ASP A 1 380 ? -28.043 -10.794 -13.131 1.00 92.94 380 ASP A CA 1
ATOM 3039 C C . ASP A 1 380 ? -28.118 -11.032 -11.614 1.00 92.94 380 ASP A C 1
ATOM 3041 O O . ASP A 1 380 ? -28.604 -10.167 -10.890 1.00 92.94 380 ASP A O 1
ATOM 3045 N N . ASP A 1 381 ? -27.648 -12.183 -11.119 1.00 94.44 381 ASP A N 1
ATOM 3046 C CA . ASP A 1 381 ? -27.679 -12.499 -9.693 1.00 94.44 381 ASP A CA 1
ATOM 3047 C C . ASP A 1 381 ? -26.898 -11.443 -8.876 1.00 94.44 381 ASP A C 1
ATOM 3049 O O . ASP A 1 381 ? -25.745 -11.149 -9.213 1.00 94.44 381 ASP A O 1
ATOM 3053 N N . PRO A 1 382 ? -27.472 -10.894 -7.785 1.00 94.00 382 PRO A N 1
ATOM 3054 C CA . PRO A 1 382 ? -26.854 -9.849 -6.959 1.00 94.00 382 PRO A CA 1
ATOM 3055 C C . PRO A 1 382 ? -25.462 -10.171 -6.394 1.00 94.00 382 PRO A C 1
ATOM 3057 O O . PRO A 1 382 ? -24.738 -9.265 -5.973 1.00 94.00 382 PRO A O 1
ATOM 3060 N N . ARG A 1 383 ? -25.083 -11.453 -6.345 1.00 93.12 383 ARG A N 1
ATOM 3061 C CA . ARG A 1 383 ? -23.769 -11.907 -5.866 1.00 93.12 383 ARG A CA 1
ATOM 3062 C C . ARG A 1 383 ? -22.690 -11.827 -6.942 1.00 93.12 383 ARG A C 1
ATOM 3064 O O . ARG A 1 383 ? -21.505 -11.797 -6.611 1.00 93.12 383 ARG A O 1
ATOM 3071 N N . LEU A 1 384 ? -23.070 -11.813 -8.221 1.00 94.50 384 LEU A N 1
ATOM 3072 C CA . LEU A 1 384 ? -22.117 -11.776 -9.323 1.00 94.50 384 LEU A CA 1
ATOM 3073 C C . LEU A 1 384 ? -21.523 -10.374 -9.516 1.00 94.50 384 LEU A C 1
ATOM 3075 O O . LEU A 1 384 ? -22.231 -9.372 -9.426 1.00 94.50 384 LEU A O 1
ATOM 3079 N N . PRO A 1 385 ? -20.235 -10.278 -9.896 1.00 94.94 385 PRO A N 1
ATOM 3080 C CA . PRO A 1 385 ? -19.597 -9.010 -10.237 1.00 94.94 385 PRO A CA 1
ATOM 3081 C C . PRO A 1 385 ? -19.981 -8.514 -11.648 1.00 94.94 385 PRO A C 1
ATOM 3083 O O . PRO A 1 385 ? -19.263 -7.697 -12.232 1.00 94.94 385 PRO A O 1
ATOM 3086 N N . THR A 1 386 ? -21.065 -9.031 -12.236 1.00 95.19 386 THR A N 1
ATOM 3087 C CA . THR A 1 386 ? -21.610 -8.570 -13.520 1.00 95.19 386 THR A CA 1
ATOM 3088 C C . THR A 1 386 ? -22.209 -7.174 -13.363 1.00 95.19 386 THR A C 1
ATOM 3090 O O . THR A 1 386 ? -22.619 -6.800 -12.266 1.00 95.19 386 THR A O 1
ATOM 3093 N N . VAL A 1 387 ? -22.284 -6.390 -14.444 1.00 95.00 387 VAL A N 1
ATOM 3094 C CA . VAL A 1 387 ? -22.935 -5.064 -14.402 1.00 95.00 387 VAL A CA 1
ATOM 3095 C C . VAL A 1 387 ? -24.383 -5.210 -13.926 1.00 95.00 387 VAL A C 1
ATOM 3097 O O . VAL A 1 387 ? -24.810 -4.506 -13.015 1.00 95.00 387 VAL A O 1
ATOM 3100 N N . ARG A 1 388 ? -25.110 -6.194 -14.461 1.00 94.19 388 ARG A N 1
ATOM 3101 C CA . ARG A 1 388 ? -26.485 -6.493 -14.040 1.00 94.19 388 ARG A CA 1
ATOM 3102 C C . ARG A 1 388 ? -26.576 -6.895 -12.571 1.00 94.19 388 ARG A C 1
ATOM 3104 O O . ARG A 1 388 ? -27.406 -6.338 -11.860 1.00 94.19 388 ARG A O 1
ATOM 3111 N N . GLY A 1 389 ? -25.706 -7.796 -12.109 1.00 94.75 389 GLY A N 1
ATOM 3112 C CA . GLY A 1 389 ? -25.696 -8.279 -10.727 1.00 94.75 389 GLY A CA 1
ATOM 3113 C C . GLY A 1 389 ? -25.482 -7.155 -9.719 1.00 94.75 389 GLY A C 1
ATOM 3114 O O . GLY A 1 389 ? -26.305 -6.949 -8.826 1.00 94.75 389 GLY A O 1
ATOM 3115 N N . ILE A 1 390 ? -24.434 -6.346 -9.901 1.00 95.50 390 ILE A N 1
ATOM 3116 C CA . ILE A 1 390 ? -24.122 -5.259 -8.960 1.00 95.50 390 ILE A CA 1
ATOM 3117 C C . ILE A 1 390 ? -25.189 -4.153 -8.964 1.00 95.50 390 ILE A C 1
ATOM 3119 O O . ILE A 1 390 ? -25.510 -3.619 -7.900 1.00 95.50 390 ILE A O 1
ATOM 3123 N N . LEU A 1 391 ? -25.784 -3.830 -10.121 1.00 95.69 391 LEU A N 1
ATOM 3124 C CA . LEU A 1 391 ? -26.869 -2.845 -10.204 1.00 95.69 391 LEU A CA 1
ATOM 3125 C C . LEU A 1 391 ? -28.171 -3.388 -9.593 1.00 95.69 391 LEU A C 1
ATOM 3127 O O . LEU A 1 391 ? -28.833 -2.681 -8.832 1.00 95.69 391 LEU A O 1
ATOM 3131 N N . ARG A 1 392 ? -28.513 -4.661 -9.843 1.00 95.00 392 ARG A N 1
ATOM 3132 C CA . ARG A 1 392 ? -29.676 -5.329 -9.236 1.00 95.00 392 ARG A CA 1
ATOM 3133 C C . ARG A 1 392 ? -29.539 -5.455 -7.718 1.00 95.00 392 ARG A C 1
ATOM 3135 O O . ARG A 1 392 ? -30.537 -5.302 -7.010 1.00 95.00 392 ARG A O 1
ATOM 3142 N N . ARG A 1 393 ? -28.318 -5.677 -7.213 1.00 94.25 393 ARG A N 1
ATOM 3143 C CA . ARG A 1 393 ? -27.999 -5.643 -5.775 1.00 94.25 393 ARG A CA 1
ATOM 3144 C C . ARG A 1 393 ? -28.296 -4.279 -5.151 1.00 94.25 393 ARG A C 1
ATOM 3146 O O . ARG A 1 393 ? -28.750 -4.223 -4.019 1.00 94.25 393 ARG A O 1
ATOM 3153 N N . GLY A 1 394 ? -28.076 -3.191 -5.887 1.00 95.12 394 GLY A N 1
ATOM 3154 C CA . GLY A 1 394 ? -28.353 -1.831 -5.420 1.00 95.12 394 GLY A CA 1
ATOM 3155 C C . GLY A 1 394 ? -27.188 -0.857 -5.563 1.00 95.12 394 GLY A C 1
ATOM 3156 O O . GLY A 1 394 ? -27.238 0.237 -5.001 1.00 95.12 394 GLY A O 1
ATOM 3157 N N . LEU A 1 395 ? -26.133 -1.211 -6.302 1.00 96.50 395 LEU A N 1
ATOM 3158 C CA . LEU A 1 395 ? -25.127 -0.229 -6.686 1.00 96.50 395 LEU A CA 1
ATOM 3159 C C . LEU A 1 395 ? -25.743 0.759 -7.684 1.00 96.50 395 LEU A C 1
ATOM 3161 O O . LEU A 1 395 ? -26.366 0.359 -8.662 1.00 96.50 395 LEU A O 1
ATOM 3165 N N . THR A 1 396 ? -25.566 2.055 -7.454 1.00 95.75 396 THR A N 1
ATOM 3166 C CA . THR A 1 396 ? -26.062 3.087 -8.367 1.00 95.75 396 THR A CA 1
ATOM 3167 C C . THR A 1 396 ? -25.036 3.392 -9.460 1.00 95.75 396 THR A C 1
ATOM 3169 O O . THR A 1 396 ? -23.823 3.377 -9.231 1.00 95.75 396 THR A O 1
ATOM 3172 N N . VAL A 1 397 ? -25.516 3.720 -10.663 1.00 94.75 397 VAL A N 1
ATOM 3173 C CA . VAL A 1 397 ? -24.658 4.115 -11.794 1.00 94.75 397 VAL A CA 1
ATOM 3174 C C . VAL A 1 397 ? -23.770 5.320 -11.457 1.00 94.75 397 VAL A C 1
ATOM 3176 O O . VAL A 1 397 ? -22.578 5.256 -11.760 1.00 94.75 397 VAL A O 1
ATOM 3179 N N . PRO A 1 398 ? -24.262 6.391 -10.791 1.00 94.50 398 PRO A N 1
ATOM 3180 C CA . PRO A 1 398 ? -23.402 7.499 -10.382 1.00 94.50 398 PRO A CA 1
ATOM 3181 C C . PRO A 1 398 ? -22.278 7.064 -9.434 1.00 94.50 398 PRO A C 1
ATOM 3183 O O . PRO A 1 398 ? -21.147 7.523 -9.595 1.00 94.50 398 PRO A O 1
ATOM 3186 N N . ALA A 1 399 ? -22.541 6.143 -8.499 1.00 95.06 399 ALA A N 1
ATOM 3187 C CA . ALA A 1 399 ? -21.520 5.642 -7.579 1.00 95.06 399 ALA A CA 1
ATOM 3188 C C . ALA A 1 399 ? -20.470 4.796 -8.302 1.00 95.06 399 ALA A C 1
ATOM 3190 O O . ALA A 1 399 ? -19.272 4.982 -8.079 1.00 95.06 399 ALA A O 1
ATOM 3191 N N . LEU A 1 400 ? -20.910 3.915 -9.208 1.00 94.81 400 LEU A N 1
ATOM 3192 C CA . LEU A 1 400 ? -20.027 3.131 -10.068 1.00 94.81 400 LEU A CA 1
ATOM 3193 C C . LEU A 1 400 ? -19.152 4.044 -10.941 1.00 94.81 400 LEU A C 1
ATOM 3195 O O . LEU A 1 400 ? -17.937 3.856 -10.989 1.00 94.81 400 LEU A O 1
ATOM 3199 N N . ARG A 1 401 ? -19.743 5.066 -11.574 1.00 93.69 401 ARG A N 1
ATOM 3200 C CA . ARG A 1 401 ? -19.032 6.060 -12.393 1.00 93.69 401 ARG A CA 1
ATOM 3201 C C . ARG A 1 401 ? -18.007 6.832 -11.569 1.00 93.69 401 ARG A C 1
ATOM 3203 O O . ARG A 1 401 ? -16.838 6.855 -11.941 1.00 93.69 401 ARG A O 1
ATOM 3210 N N . GLU A 1 402 ? -18.396 7.395 -10.425 1.00 92.56 402 GLU A N 1
ATOM 3211 C CA . GLU A 1 402 ? -17.463 8.120 -9.553 1.00 92.56 402 GLU A CA 1
ATOM 3212 C C . GLU A 1 402 ? -16.307 7.225 -9.094 1.00 92.56 402 GLU A C 1
ATOM 3214 O O . GLU A 1 402 ? -15.151 7.647 -9.130 1.00 92.56 402 GLU A O 1
ATOM 3219 N N . PHE A 1 403 ? -16.600 5.989 -8.684 1.00 92.44 403 PHE A N 1
ATOM 3220 C CA . PHE A 1 403 ? -15.579 5.043 -8.253 1.00 92.44 403 PHE A CA 1
ATOM 3221 C C . PHE A 1 403 ? -14.595 4.719 -9.384 1.00 92.44 403 PHE A C 1
ATOM 3223 O O . PHE A 1 403 ? -13.388 4.823 -9.180 1.00 92.44 403 PHE A O 1
ATOM 3230 N N . MET A 1 404 ? -15.083 4.399 -10.589 1.00 90.00 404 MET A N 1
ATOM 3231 C CA . MET A 1 404 ? -14.216 4.072 -11.728 1.00 90.00 404 MET A CA 1
ATOM 3232 C C . MET A 1 404 ? -13.346 5.252 -12.163 1.00 90.00 404 MET A C 1
ATOM 3234 O O . MET A 1 404 ? -12.156 5.071 -12.429 1.00 90.00 404 MET A O 1
ATOM 3238 N N . LEU A 1 405 ? -13.910 6.461 -12.190 1.00 85.19 405 LEU A N 1
ATOM 3239 C CA . LEU A 1 405 ? -13.177 7.663 -12.578 1.00 85.19 405 LEU A CA 1
ATOM 3240 C C . LEU A 1 405 ? -12.150 8.086 -11.519 1.00 85.19 405 LEU A C 1
ATOM 3242 O O . LEU A 1 405 ? -11.054 8.508 -11.883 1.00 85.19 405 LEU A O 1
ATOM 3246 N N . LYS A 1 406 ? -12.438 7.911 -10.219 1.00 84.75 406 LYS A N 1
ATOM 3247 C CA . LYS A 1 406 ? -11.487 8.195 -9.125 1.00 84.75 406 LYS A CA 1
ATOM 3248 C C . LYS A 1 406 ? -10.198 7.386 -9.215 1.00 84.75 406 LYS A C 1
ATOM 3250 O O . LYS A 1 406 ? -9.136 7.915 -8.894 1.00 84.75 406 LYS A O 1
ATOM 3255 N N . GLN A 1 407 ? -10.277 6.142 -9.682 1.00 77.56 407 GLN A N 1
ATOM 3256 C CA . GLN A 1 407 ? -9.081 5.317 -9.897 1.00 77.56 407 GLN A CA 1
ATOM 3257 C C . GLN A 1 407 ? -8.231 5.831 -11.053 1.00 77.56 407 GLN A C 1
ATOM 3259 O O . GLN A 1 407 ? -7.029 5.555 -11.125 1.00 77.56 407 GLN A O 1
ATOM 3264 N N . GLY A 1 408 ? -8.866 6.581 -11.950 1.00 67.69 408 GLY A N 1
ATOM 3265 C CA . GLY A 1 408 ? -8.241 7.167 -13.104 1.00 67.69 408 GLY A CA 1
ATOM 3266 C C . GLY A 1 408 ? -7.538 6.127 -13.985 1.00 67.69 408 GLY A C 1
ATOM 3267 O O . GLY A 1 408 ? -7.773 4.914 -13.912 1.00 67.69 408 GLY A O 1
ATOM 3268 N N . PRO A 1 409 ? -6.626 6.609 -14.825 1.00 67.88 409 PRO A N 1
ATOM 3269 C CA . PRO A 1 409 ? -5.859 5.808 -15.766 1.00 67.88 409 PRO A CA 1
ATOM 3270 C C . PRO A 1 409 ? -4.546 5.306 -15.157 1.00 67.88 409 PRO A C 1
ATOM 3272 O O . PRO A 1 409 ? -3.511 5.273 -15.820 1.00 67.88 409 PRO A O 1
ATOM 3275 N N . SER A 1 410 ? -4.552 4.969 -13.865 1.00 74.62 410 SER A N 1
ATOM 3276 C CA . SER A 1 410 ? -3.379 4.379 -13.224 1.00 74.62 410 SER A CA 1
ATOM 3277 C C . SER A 1 410 ? -2.966 3.105 -13.960 1.00 74.62 410 SER A C 1
ATOM 3279 O O . SER A 1 410 ? -3.820 2.297 -14.328 1.00 74.62 410 SER A O 1
ATOM 3281 N N . ARG A 1 411 ? -1.657 2.916 -14.152 1.00 78.75 411 ARG A N 1
ATOM 3282 C CA . ARG A 1 411 ? -1.065 1.697 -14.728 1.00 78.75 411 ARG A CA 1
ATOM 3283 C C . ARG A 1 411 ? -0.796 0.610 -13.684 1.00 78.75 411 ARG A C 1
ATOM 3285 O O . ARG A 1 411 ? -0.423 -0.499 -14.056 1.00 78.75 411 ARG A O 1
ATOM 3292 N N . ASN A 1 412 ? -1.033 0.897 -12.405 1.00 76.38 412 ASN A N 1
ATOM 3293 C CA . ASN A 1 412 ? -0.830 -0.060 -11.323 1.00 76.38 412 ASN A CA 1
ATOM 3294 C C . ASN A 1 412 ? -2.028 -1.003 -11.222 1.00 76.38 412 ASN A C 1
ATOM 3296 O O . ASN A 1 412 ? -3.163 -0.556 -11.041 1.00 76.38 412 ASN A O 1
ATOM 3300 N N . VAL A 1 413 ? -1.769 -2.306 -11.321 1.00 78.62 413 VAL A N 1
ATOM 3301 C CA . VAL A 1 413 ? -2.776 -3.332 -11.038 1.00 78.62 413 VAL A CA 1
ATOM 3302 C C . VAL A 1 413 ? -2.987 -3.367 -9.531 1.00 78.62 413 VAL A C 1
ATOM 3304 O O . VAL A 1 413 ? -2.055 -3.628 -8.779 1.00 78.62 413 VAL A O 1
ATOM 3307 N N . VAL A 1 414 ? -4.209 -3.072 -9.095 1.00 74.62 414 VAL A N 1
ATOM 3308 C CA . VAL A 1 414 ? -4.586 -3.068 -7.680 1.00 74.62 414 VAL A CA 1
ATOM 3309 C C . VAL A 1 414 ? -5.783 -3.989 -7.500 1.00 74.62 414 VAL A C 1
ATOM 3311 O O . VAL A 1 414 ? -6.764 -3.898 -8.246 1.00 74.62 414 VAL A O 1
ATOM 3314 N N . THR A 1 415 ? -5.696 -4.866 -6.505 1.00 85.88 415 THR A N 1
ATOM 3315 C CA . THR A 1 415 ? -6.834 -5.649 -6.025 1.00 85.88 415 THR A CA 1
ATOM 3316 C C . THR A 1 415 ? -7.522 -4.857 -4.922 1.00 85.88 415 THR A C 1
ATOM 3318 O O . THR A 1 415 ? -6.893 -4.485 -3.936 1.00 85.88 415 THR A O 1
ATOM 3321 N N . MET A 1 416 ? -8.798 -4.545 -5.122 1.00 87.88 416 MET A N 1
ATOM 3322 C CA . MET A 1 416 ? -9.567 -3.651 -4.262 1.00 87.88 416 MET A CA 1
ATOM 3323 C C . MET A 1 416 ? -10.538 -4.409 -3.364 1.00 87.88 416 MET A C 1
ATOM 3325 O O . MET A 1 416 ? -11.047 -5.469 -3.722 1.00 87.88 416 MET A O 1
ATOM 3329 N N . ASP A 1 417 ? -10.852 -3.825 -2.215 1.00 88.81 417 ASP A N 1
ATOM 3330 C CA . ASP A 1 417 ? -11.983 -4.244 -1.402 1.00 88.81 417 ASP A CA 1
ATOM 3331 C C . ASP A 1 417 ? -13.291 -3.572 -1.864 1.00 88.81 417 ASP A C 1
ATOM 3333 O O . ASP A 1 417 ? -13.300 -2.531 -2.529 1.00 88.81 417 ASP A O 1
ATOM 3337 N N . TRP A 1 418 ? -14.426 -4.169 -1.502 1.00 90.88 418 TRP A N 1
ATOM 3338 C CA . TRP A 1 418 ? -15.751 -3.662 -1.872 1.00 90.88 418 TRP A CA 1
ATOM 3339 C C . TRP A 1 418 ? -16.232 -2.491 -0.995 1.00 90.88 418 TRP A C 1
ATOM 3341 O O . TRP A 1 418 ? -17.192 -1.808 -1.351 1.00 90.88 418 TRP A O 1
ATOM 3351 N N . THR A 1 419 ? -15.589 -2.216 0.140 1.00 89.44 419 THR A N 1
ATOM 3352 C CA . THR A 1 419 ? -16.048 -1.223 1.127 1.00 89.44 419 THR A CA 1
ATOM 3353 C C . THR A 1 419 ? -16.095 0.172 0.525 1.00 89.44 419 THR A C 1
ATOM 3355 O O . THR A 1 419 ? -17.069 0.897 0.712 1.00 89.44 419 THR A O 1
ATOM 3358 N N . THR A 1 420 ? -15.072 0.545 -0.249 1.00 90.88 420 THR A N 1
ATOM 3359 C CA . THR A 1 420 ? -14.974 1.895 -0.823 1.00 90.88 420 THR A CA 1
ATOM 3360 C C . THR A 1 420 ? -16.108 2.183 -1.810 1.00 90.88 420 THR A C 1
ATOM 3362 O O . THR A 1 420 ? -16.720 3.252 -1.744 1.00 90.88 420 THR A O 1
ATOM 3365 N N . ILE A 1 421 ? -16.429 1.242 -2.708 1.00 94.06 421 ILE A N 1
ATOM 3366 C CA . ILE A 1 421 ? -17.494 1.444 -3.702 1.00 94.06 421 ILE A CA 1
ATOM 3367 C C . ILE A 1 421 ? -18.875 1.521 -3.031 1.00 94.06 421 ILE A C 1
ATOM 3369 O O . ILE A 1 421 ? -19.675 2.396 -3.368 1.00 94.06 421 ILE A O 1
ATOM 3373 N N . TRP A 1 422 ? -19.125 0.701 -2.004 1.00 93.81 422 TRP A N 1
ATOM 3374 C CA . TRP A 1 422 ? -20.370 0.752 -1.234 1.00 93.81 422 TRP A CA 1
ATOM 3375 C C . TRP A 1 422 ? -20.484 1.996 -0.348 1.00 93.81 422 TRP A C 1
ATOM 3377 O O . TRP A 1 422 ? -21.574 2.548 -0.211 1.00 93.81 422 TRP A O 1
ATOM 3387 N N . ALA A 1 423 ? -19.376 2.497 0.203 1.00 93.00 423 ALA A N 1
ATOM 3388 C CA . ALA A 1 423 ? -19.360 3.753 0.948 1.00 93.00 423 ALA A CA 1
ATOM 3389 C C . ALA A 1 423 ? -19.707 4.953 0.050 1.00 93.00 423 ALA A C 1
ATOM 3391 O O . ALA A 1 423 ? -20.464 5.837 0.458 1.00 93.00 423 ALA A O 1
ATOM 3392 N N . ILE A 1 424 ? -19.203 4.971 -1.192 1.00 94.81 424 ILE A N 1
ATOM 3393 C CA . ILE A 1 424 ? -19.600 5.970 -2.196 1.00 94.81 424 ILE A CA 1
ATOM 3394 C C . ILE A 1 424 ? -21.095 5.838 -2.505 1.00 94.81 424 ILE A C 1
ATOM 3396 O O . ILE A 1 424 ? -21.792 6.852 -2.496 1.00 94.81 424 ILE A O 1
ATOM 3400 N N . ASN A 1 425 ? -21.595 4.614 -2.703 1.00 96.31 425 ASN A N 1
ATOM 3401 C CA . ASN A 1 425 ? -23.014 4.362 -2.965 1.00 96.31 425 ASN A CA 1
ATOM 3402 C C . ASN A 1 425 ? -23.912 4.908 -1.848 1.00 96.31 425 ASN A C 1
ATOM 3404 O O . ASN A 1 425 ? -24.822 5.694 -2.100 1.00 96.31 425 ASN A O 1
ATOM 3408 N N . LYS A 1 426 ? -23.586 4.578 -0.597 1.00 94.75 426 LYS A N 1
ATOM 3409 C CA . LYS A 1 426 ? -24.279 5.066 0.599 1.00 94.75 426 LYS A CA 1
ATOM 3410 C C . LYS A 1 426 ? -24.286 6.589 0.691 1.00 94.75 426 LYS A C 1
ATOM 3412 O O . LYS A 1 426 ? -25.332 7.178 0.937 1.00 94.75 426 LYS A O 1
ATOM 3417 N N . ARG A 1 427 ? -23.141 7.236 0.450 1.00 95.50 427 ARG A N 1
ATOM 3418 C CA . ARG A 1 427 ? -23.024 8.705 0.453 1.00 95.50 427 ARG A CA 1
ATOM 3419 C C . ARG A 1 427 ? -23.927 9.363 -0.595 1.00 95.50 427 ARG A C 1
ATOM 3421 O O . ARG A 1 427 ? -24.382 10.480 -0.370 1.00 95.50 427 ARG A O 1
ATOM 3428 N N . MET A 1 428 ? -24.150 8.705 -1.733 1.00 94.25 428 MET A N 1
ATOM 3429 C CA . MET A 1 428 ? -25.037 9.204 -2.787 1.00 94.25 428 MET A CA 1
ATOM 3430 C C . MET A 1 428 ? -26.516 8.957 -2.488 1.00 94.25 428 MET A C 1
ATOM 3432 O O . MET A 1 428 ? -27.334 9.802 -2.835 1.00 94.25 428 MET A O 1
ATOM 3436 N N . LEU A 1 429 ? -26.850 7.838 -1.839 1.00 94.81 429 LEU A N 1
ATOM 3437 C CA . LEU A 1 429 ? -28.225 7.487 -1.480 1.00 94.81 429 LEU A CA 1
ATOM 3438 C C . LEU A 1 429 ? -28.750 8.290 -0.278 1.00 94.81 429 LEU A C 1
ATOM 3440 O O . LEU A 1 429 ? -29.871 8.786 -0.345 1.00 94.81 429 LEU A O 1
ATOM 3444 N N . ASP A 1 430 ? -27.951 8.465 0.785 1.00 94.50 430 ASP A N 1
ATOM 3445 C CA . ASP A 1 430 ? -28.348 9.127 2.048 1.00 94.50 430 ASP A CA 1
ATOM 3446 C C . ASP A 1 430 ? -29.177 10.417 1.865 1.00 94.50 430 ASP A C 1
ATOM 3448 O O . ASP A 1 430 ? -30.244 10.509 2.467 1.00 94.50 430 ASP A O 1
ATOM 3452 N N . PRO A 1 431 ? -28.792 11.389 1.010 1.00 94.62 431 PRO A N 1
ATOM 3453 C CA . PRO A 1 431 ? -29.557 12.630 0.882 1.00 94.62 431 PRO A CA 1
ATOM 3454 C C . PRO A 1 431 ? -30.865 12.517 0.079 1.00 94.62 431 PRO A C 1
ATOM 3456 O O . PRO A 1 431 ? -31.670 13.454 0.123 1.00 94.62 431 PRO A O 1
ATOM 3459 N N . ILE A 1 432 ? -31.077 11.440 -0.688 1.00 93.00 432 ILE A N 1
ATOM 3460 C CA . ILE A 1 432 ? -32.147 11.356 -1.702 1.00 93.00 432 ILE A CA 1
ATOM 3461 C C . ILE A 1 432 ? -33.163 10.236 -1.478 1.00 93.00 432 ILE A C 1
ATOM 3463 O O . ILE A 1 432 ? -34.193 10.240 -2.148 1.00 93.00 432 ILE A O 1
ATOM 3467 N N . VAL A 1 433 ? -32.910 9.294 -0.567 1.00 95.06 433 VAL A N 1
ATOM 3468 C CA . VAL A 1 433 ? -33.832 8.172 -0.340 1.00 95.06 433 VAL A CA 1
ATOM 3469 C C . VAL A 1 433 ? -34.813 8.449 0.805 1.00 95.06 433 VAL A C 1
ATOM 3471 O O . VAL A 1 433 ? -34.432 9.038 1.822 1.00 95.06 433 VAL A O 1
ATOM 3474 N N . PRO A 1 434 ? -36.085 8.026 0.684 1.00 95.06 434 PRO A N 1
ATOM 3475 C CA . PRO A 1 434 ? -37.029 8.067 1.790 1.00 95.06 434 PRO A CA 1
ATOM 3476 C C . PRO A 1 434 ? -36.599 7.108 2.905 1.00 95.06 434 PRO A C 1
ATOM 3478 O O . PRO A 1 434 ? -36.054 6.026 2.662 1.00 95.06 434 PRO A O 1
ATOM 3481 N N . ARG A 1 435 ? -36.865 7.513 4.145 1.00 94.75 435 ARG A N 1
ATOM 3482 C CA . ARG A 1 435 ? -36.672 6.682 5.331 1.00 94.75 435 ARG A CA 1
ATOM 3483 C C . ARG A 1 435 ? -37.935 5.895 5.611 1.00 94.75 435 ARG A C 1
ATOM 3485 O O . ARG A 1 435 ? -39.041 6.391 5.399 1.00 94.75 435 ARG A O 1
ATOM 3492 N N . HIS A 1 436 ? -37.745 4.696 6.128 1.00 94.88 436 HIS A N 1
ATOM 3493 C CA . HIS A 1 436 ? -38.765 3.704 6.428 1.00 94.88 436 HIS A CA 1
ATOM 3494 C C . HIS A 1 436 ? -38.376 2.926 7.679 1.00 94.88 436 HIS A C 1
ATOM 3496 O O . HIS A 1 436 ? -37.210 2.928 8.079 1.00 94.88 436 HIS A O 1
ATOM 3502 N N . VAL A 1 437 ? -39.353 2.289 8.313 1.00 94.81 437 VAL A N 1
ATOM 3503 C CA . VAL A 1 437 ? -39.121 1.497 9.521 1.00 94.81 437 VAL A CA 1
ATOM 3504 C C . VAL A 1 437 ? -39.459 0.042 9.238 1.00 94.81 437 VAL A C 1
ATOM 3506 O O . VAL A 1 437 ? -40.498 -0.260 8.655 1.00 94.81 437 VAL A O 1
ATOM 3509 N N . ALA A 1 438 ? -38.567 -0.844 9.668 1.00 94.50 438 ALA A N 1
ATOM 3510 C CA . ALA A 1 438 ? -38.759 -2.282 9.632 1.00 94.50 438 ALA A CA 1
ATOM 3511 C C . ALA A 1 438 ? -38.376 -2.881 10.984 1.00 94.50 438 ALA A C 1
ATOM 3513 O O . ALA A 1 438 ? -37.413 -2.432 11.606 1.00 94.50 438 ALA A O 1
ATOM 3514 N N . VAL A 1 439 ? -39.113 -3.904 11.391 1.00 95.12 439 VAL A N 1
ATOM 3515 C CA . VAL A 1 439 ? -38.886 -4.720 12.583 1.00 95.12 439 VAL A CA 1
ATOM 3516 C C . VAL A 1 439 ? -38.805 -6.171 12.129 1.00 95.12 439 VAL A C 1
ATOM 3518 O O . VAL A 1 439 ? -39.607 -6.602 11.303 1.00 95.12 439 VAL A O 1
ATOM 3521 N N . GLU A 1 440 ? -37.827 -6.927 12.613 1.00 94.00 440 GLU A N 1
ATOM 3522 C CA . GLU A 1 440 ? -37.704 -8.346 12.269 1.00 94.00 440 GLU A CA 1
ATOM 3523 C C . GLU A 1 440 ? -38.916 -9.128 12.770 1.00 94.00 440 GLU A C 1
ATOM 3525 O O . GLU A 1 440 ? -39.364 -8.951 13.899 1.00 94.00 440 GLU A O 1
ATOM 3530 N N . LYS A 1 441 ? -39.477 -9.978 11.904 1.00 91.94 441 LYS A N 1
ATOM 3531 C CA . LYS A 1 441 ? -40.687 -10.752 12.210 1.00 91.94 441 LYS A CA 1
ATOM 3532 C C . LYS A 1 441 ? -40.396 -11.860 13.221 1.00 91.94 441 LYS A C 1
ATOM 3534 O O . LYS A 1 441 ? -41.246 -12.193 14.045 1.00 91.94 441 LYS A O 1
ATOM 3539 N N . LYS A 1 442 ? -39.191 -12.431 13.147 1.00 90.94 442 LYS A N 1
ATOM 3540 C CA . LYS A 1 442 ? -38.720 -13.443 14.088 1.00 90.94 442 LYS A CA 1
ATOM 3541 C C . LYS A 1 442 ? -38.601 -12.825 15.482 1.00 90.94 442 LYS A C 1
ATOM 3543 O O . LYS A 1 442 ? -37.905 -11.831 15.654 1.00 90.94 442 LYS A O 1
ATOM 3548 N N . ASP A 1 443 ? -39.261 -13.454 16.453 1.00 92.50 443 ASP A N 1
ATOM 3549 C CA . ASP A 1 443 ? -39.241 -13.069 17.868 1.00 92.50 443 ASP A CA 1
ATOM 3550 C C . ASP A 1 443 ? -39.659 -11.605 18.125 1.00 92.50 443 ASP A C 1
ATOM 3552 O O . ASP A 1 443 ? -39.238 -10.998 19.103 1.00 92.50 443 ASP A O 1
ATOM 3556 N N . VAL A 1 444 ? -40.490 -11.023 17.248 1.00 94.25 444 VAL A N 1
ATOM 3557 C CA . VAL A 1 444 ? -40.967 -9.639 17.383 1.00 94.25 444 VAL A CA 1
ATOM 3558 C C . VAL A 1 444 ? -41.623 -9.392 18.746 1.00 94.25 444 VAL A C 1
ATOM 3560 O O . VAL A 1 444 ? -42.471 -10.167 19.193 1.00 94.25 444 VAL A O 1
ATOM 3563 N N . VAL A 1 445 ? -41.276 -8.277 19.394 1.00 96.12 445 VAL A N 1
ATOM 3564 C CA . VAL A 1 445 ? -41.769 -7.968 20.743 1.00 96.12 445 VAL A CA 1
ATOM 3565 C C . VAL A 1 445 ? -42.976 -7.057 20.666 1.00 96.12 445 VAL A C 1
ATOM 3567 O O . VAL A 1 445 ? -42.889 -5.950 20.132 1.00 96.12 445 VAL A O 1
ATOM 3570 N N . THR A 1 446 ? -44.091 -7.489 21.256 1.00 95.75 446 THR A N 1
ATOM 3571 C CA . THR A 1 446 ? -45.268 -6.628 21.414 1.00 95.75 446 THR A CA 1
ATOM 3572 C C . THR A 1 446 ? -45.103 -5.745 22.645 1.00 95.75 446 THR A C 1
ATOM 3574 O O . THR A 1 446 ? -44.856 -6.229 23.750 1.00 95.75 446 THR A O 1
ATOM 3577 N N . VAL A 1 447 ? -45.279 -4.439 22.470 1.00 96.38 447 VAL A N 1
ATOM 3578 C CA . VAL A 1 447 ? -45.131 -3.449 23.535 1.00 96.38 447 VAL A CA 1
ATOM 3579 C C . VAL A 1 447 ? -46.459 -2.758 23.811 1.00 96.38 447 VAL A C 1
ATOM 3581 O O . VAL A 1 447 ? -47.110 -2.248 22.898 1.00 96.38 447 VAL A O 1
ATOM 3584 N N . THR A 1 448 ? -46.850 -2.706 25.085 1.00 96.50 448 THR A N 1
ATOM 3585 C CA . THR A 1 448 ? -47.975 -1.884 25.550 1.00 96.50 448 THR A CA 1
ATOM 3586 C C . THR A 1 448 ? -47.448 -0.576 26.129 1.00 96.50 448 THR A C 1
ATOM 3588 O O . THR A 1 448 ? -46.669 -0.585 27.078 1.00 96.50 448 THR A O 1
ATOM 3591 N N . LEU A 1 449 ? -47.877 0.553 25.570 1.00 96.00 449 LEU A N 1
ATOM 3592 C CA . LEU A 1 449 ? -47.421 1.890 25.941 1.00 96.00 449 LEU A CA 1
ATOM 3593 C C . LEU A 1 449 ? -48.476 2.604 26.802 1.00 96.00 449 LEU A C 1
ATOM 3595 O O . LEU A 1 449 ? -49.482 3.102 26.291 1.00 96.00 449 LEU A O 1
ATOM 3599 N N . LYS A 1 450 ? -48.239 2.676 28.116 1.00 94.56 450 LYS A N 1
ATOM 3600 C CA . LYS A 1 450 ? -49.046 3.463 29.063 1.00 94.56 450 LYS A CA 1
ATOM 3601 C C . LYS A 1 450 ? -48.864 4.955 28.782 1.00 94.56 450 LYS A C 1
ATOM 3603 O O . LYS A 1 450 ? -47.749 5.405 28.539 1.00 94.56 450 LYS A O 1
ATOM 3608 N N . GLY A 1 451 ? -49.962 5.709 28.777 1.00 91.06 451 GLY A N 1
ATOM 3609 C CA . GLY A 1 451 ? -49.971 7.117 28.354 1.00 91.06 451 GLY A CA 1
ATOM 3610 C C . GLY A 1 451 ? -49.951 7.326 26.831 1.00 91.06 451 GLY A C 1
ATOM 3611 O O . GLY A 1 451 ? -49.995 8.466 26.378 1.00 91.06 451 GLY A O 1
ATOM 3612 N N . GLY A 1 452 ? -49.912 6.250 26.032 1.00 90.69 452 GLY A N 1
ATOM 3613 C CA . GLY A 1 452 ? -50.124 6.300 24.583 1.00 90.69 452 GLY A CA 1
ATOM 3614 C C . GLY A 1 452 ? -51.615 6.346 24.195 1.00 90.69 452 GLY A C 1
ATOM 3615 O O . GLY A 1 452 ? -52.479 6.042 25.018 1.00 90.69 452 GLY A O 1
ATOM 3616 N N . PRO A 1 453 ? -51.945 6.694 22.938 1.00 90.56 453 PRO A N 1
ATOM 3617 C CA . PRO A 1 453 ? -53.325 6.835 22.473 1.00 90.56 453 PRO A CA 1
ATOM 3618 C C . PRO A 1 453 ? -54.042 5.477 22.384 1.00 90.56 453 PRO A C 1
ATOM 3620 O O . PRO A 1 453 ? -53.598 4.575 21.670 1.00 90.56 453 PRO A O 1
ATOM 3623 N N . GLU A 1 454 ? -55.177 5.339 23.079 1.00 86.12 454 GLU A N 1
ATOM 3624 C CA . GLU A 1 454 ? -56.014 4.127 23.028 1.00 86.12 454 GLU A CA 1
ATOM 3625 C C . GLU A 1 454 ? -56.685 3.938 21.663 1.00 86.12 454 GLU A C 1
ATOM 3627 O O . GLU A 1 454 ? -56.715 2.830 21.134 1.00 86.12 454 GLU A O 1
ATOM 3632 N N . THR A 1 455 ? -57.187 5.026 21.069 1.00 89.75 455 THR A N 1
ATOM 3633 C CA . THR A 1 455 ? -57.679 5.030 19.685 1.00 89.75 455 THR A CA 1
ATOM 3634 C C . THR A 1 455 ? -56.529 5.421 18.755 1.00 89.75 455 THR A C 1
ATOM 3636 O O . THR A 1 455 ? -56.030 6.543 18.872 1.00 89.75 455 THR A O 1
ATOM 3639 N N . PRO A 1 456 ? -56.085 4.538 17.839 1.00 90.81 456 PRO A N 1
ATOM 3640 C CA . PRO A 1 456 ? -54.986 4.847 16.936 1.00 90.81 456 PRO A CA 1
ATOM 3641 C C . PRO A 1 456 ? -55.296 6.049 16.048 1.00 90.81 456 PRO A C 1
ATOM 3643 O O . PRO A 1 456 ? -56.393 6.157 15.499 1.00 90.81 456 PRO A O 1
ATOM 3646 N N . TYR A 1 457 ? -54.307 6.910 15.841 1.00 92.69 457 TYR A N 1
ATOM 3647 C CA . TYR A 1 457 ? -54.414 8.051 14.935 1.00 92.69 457 TYR A CA 1
ATOM 3648 C C . TYR A 1 457 ? -53.179 8.141 14.031 1.00 92.69 457 TYR A C 1
ATOM 3650 O O . TYR A 1 457 ? -52.239 7.350 14.156 1.00 92.69 457 TYR A O 1
ATOM 3658 N N . SER A 1 458 ? -53.193 9.049 13.059 1.00 92.94 458 SER A N 1
ATOM 3659 C CA . SER A 1 458 ? -52.103 9.197 12.093 1.00 92.94 458 SER A CA 1
ATOM 3660 C C . SER A 1 458 ? -51.681 10.650 11.934 1.00 92.94 458 SER A C 1
ATOM 3662 O O . SER A 1 458 ? -52.521 11.546 11.967 1.00 92.94 458 SER A O 1
ATOM 3664 N N . GLU A 1 459 ? -50.383 10.867 11.735 1.00 93.88 459 GLU A N 1
ATOM 3665 C CA . GLU A 1 459 ? -49.811 12.175 11.414 1.00 93.88 459 GLU A CA 1
ATOM 3666 C C . GLU A 1 459 ? -48.923 12.091 10.177 1.00 93.88 459 GLU A C 1
ATOM 3668 O O . GLU A 1 459 ? -48.258 11.082 9.933 1.00 93.88 459 GLU A O 1
ATOM 3673 N N . GLU A 1 460 ? -48.842 13.196 9.444 1.00 94.62 460 GLU A N 1
ATOM 3674 C CA . GLU A 1 460 ? -47.873 13.357 8.368 1.00 94.62 460 GLU A CA 1
ATOM 3675 C C . GLU A 1 460 ? -46.507 13.750 8.938 1.00 94.62 460 GLU A C 1
ATOM 3677 O O . GLU A 1 460 ? -46.345 14.797 9.570 1.00 94.62 460 GLU A O 1
ATOM 3682 N N . LYS A 1 461 ? -45.496 12.915 8.693 1.00 92.75 461 LYS A N 1
ATOM 3683 C CA . LYS A 1 461 ? -44.094 13.187 9.035 1.00 92.75 461 LYS A CA 1
ATOM 3684 C C . LYS A 1 461 ? -43.248 13.264 7.762 1.00 92.75 461 LYS A C 1
ATOM 3686 O O . LYS A 1 461 ? -43.560 12.586 6.788 1.00 92.75 461 LYS A O 1
ATOM 3691 N N . PRO A 1 462 ? -42.149 14.035 7.728 1.00 92.94 462 PRO A N 1
ATOM 3692 C CA . PRO A 1 462 ? -41.263 14.064 6.564 1.00 92.94 462 PRO A CA 1
ATOM 3693 C C . PRO A 1 462 ? -40.737 12.668 6.198 1.00 92.94 462 PRO A C 1
ATOM 3695 O O . PRO A 1 462 ? -40.318 11.915 7.080 1.00 92.94 462 PRO A O 1
ATOM 3698 N N . ARG A 1 463 ? -40.683 12.338 4.898 1.00 92.38 463 ARG A N 1
ATOM 3699 C CA . ARG A 1 463 ? -40.029 11.100 4.420 1.00 92.38 463 ARG A CA 1
ATOM 3700 C C . ARG A 1 463 ? -38.525 11.116 4.650 1.00 92.38 463 ARG A C 1
ATOM 3702 O O . ARG A 1 463 ? -37.914 10.066 4.815 1.00 92.38 463 ARG A O 1
ATOM 3709 N N . HIS A 1 464 ? -37.924 12.303 4.660 1.00 93.69 464 HIS A N 1
ATOM 3710 C CA . HIS A 1 464 ? -36.513 12.487 4.958 1.00 93.69 464 HIS A CA 1
ATOM 3711 C C . HIS A 1 464 ? -36.301 13.765 5.791 1.00 93.69 464 HIS A C 1
ATOM 3713 O O . HIS A 1 464 ? -36.637 14.853 5.320 1.00 93.69 464 HIS A O 1
ATOM 3719 N N . PRO A 1 465 ? -35.697 13.689 6.995 1.00 87.81 465 PRO A N 1
ATOM 3720 C CA . PRO A 1 465 ? -35.584 14.832 7.911 1.00 87.81 465 PRO A CA 1
ATOM 3721 C C . PRO A 1 465 ? -34.847 16.048 7.340 1.00 87.81 465 PRO A C 1
ATOM 3723 O O . PRO A 1 465 ? -35.087 17.173 7.761 1.00 87.81 465 PRO A O 1
ATOM 3726 N N . LYS A 1 466 ? -33.925 15.821 6.396 1.00 90.38 466 LYS A N 1
ATOM 3727 C CA . LYS A 1 466 ? -33.090 16.871 5.788 1.00 90.38 466 LYS A CA 1
ATOM 3728 C C . LYS A 1 466 ? -33.436 17.163 4.325 1.00 90.38 466 LYS A C 1
ATOM 3730 O O . LYS A 1 466 ? -32.742 17.956 3.702 1.00 90.38 466 LYS A O 1
ATOM 3735 N N . ASN A 1 467 ? -34.452 16.504 3.758 1.00 91.31 467 ASN A N 1
ATOM 3736 C CA . ASN A 1 467 ? -34.823 16.680 2.353 1.00 91.31 467 ASN A CA 1
ATOM 3737 C C . ASN A 1 467 ? -36.350 16.821 2.198 1.00 91.31 467 ASN A C 1
ATOM 3739 O O . ASN A 1 467 ? -37.039 15.834 1.935 1.00 91.31 467 ASN A O 1
ATOM 3743 N N . PRO A 1 468 ? -36.878 18.051 2.335 1.00 90.62 468 PRO A N 1
ATOM 3744 C CA . PRO A 1 468 ? -38.311 18.319 2.220 1.00 90.62 468 PRO A CA 1
ATOM 3745 C C . PRO A 1 468 ? -38.908 17.984 0.845 1.00 90.62 468 PRO A C 1
ATOM 3747 O O . PRO A 1 468 ? -40.112 17.766 0.747 1.00 90.62 468 PRO A O 1
ATOM 3750 N N . SER A 1 469 ? -38.090 17.917 -0.216 1.00 92.25 469 SER A N 1
ATOM 3751 C CA . SER A 1 469 ? -38.567 17.662 -1.588 1.00 92.25 469 SER A CA 1
ATOM 3752 C C . SER A 1 469 ? -39.173 16.268 -1.783 1.00 92.25 469 SER A C 1
ATOM 3754 O O . SER A 1 469 ? -39.953 16.067 -2.708 1.00 92.25 469 SER A O 1
ATOM 3756 N N . LEU A 1 470 ? -38.864 15.322 -0.889 1.00 90.62 470 LEU A N 1
ATOM 3757 C CA . LEU A 1 470 ? -39.426 13.969 -0.911 1.00 90.62 470 LEU A CA 1
ATOM 3758 C C . LEU A 1 470 ? -40.839 13.896 -0.308 1.00 90.62 470 LEU A C 1
ATOM 3760 O O . LEU A 1 470 ? -41.460 12.836 -0.342 1.00 90.62 470 LEU A O 1
ATOM 3764 N N . GLY A 1 471 ? -41.353 15.002 0.239 1.00 93.12 471 GLY A N 1
ATOM 3765 C CA . GLY A 1 471 ? -42.686 15.078 0.827 1.00 93.12 471 GLY A CA 1
ATOM 3766 C C . GLY A 1 471 ? -42.804 14.375 2.181 1.00 93.12 471 GLY A C 1
ATOM 3767 O O . GLY A 1 471 ? -41.825 14.205 2.920 1.00 93.12 471 GLY A O 1
ATOM 3768 N N . THR A 1 472 ? -44.030 13.983 2.521 1.00 93.56 472 THR A N 1
ATOM 3769 C CA . THR A 1 472 ? -44.393 13.376 3.807 1.00 93.56 472 THR A CA 1
ATOM 3770 C C . THR A 1 472 ? -44.827 11.915 3.661 1.00 93.56 472 THR A C 1
ATOM 3772 O O . THR A 1 472 ? -45.097 11.416 2.564 1.00 93.56 472 THR A O 1
ATOM 3775 N N . ARG A 1 473 ? -44.789 11.191 4.776 1.00 92.25 473 ARG A N 1
ATOM 3776 C CA . ARG A 1 473 ? -45.334 9.849 4.968 1.00 92.25 473 ARG A CA 1
ATOM 3777 C C . ARG A 1 473 ? -46.297 9.883 6.142 1.00 92.25 473 ARG A C 1
ATOM 3779 O O . ARG A 1 473 ? -46.060 10.597 7.121 1.00 92.25 473 ARG A O 1
ATOM 3786 N N . THR A 1 474 ? -47.301 9.029 6.079 1.00 92.50 474 THR A N 1
ATOM 3787 C CA . THR A 1 474 ? -48.225 8.827 7.183 1.00 92.50 474 THR A CA 1
ATOM 3788 C C . THR A 1 474 ? -47.564 7.926 8.228 1.00 92.50 474 THR A C 1
ATOM 3790 O O . THR A 1 474 ? -47.093 6.832 7.911 1.00 92.50 474 THR A O 1
ATOM 3793 N N . VAL A 1 475 ? -47.508 8.384 9.479 1.00 93.75 475 VAL A N 1
ATOM 3794 C CA . VAL A 1 475 ? -47.036 7.612 10.639 1.00 93.75 475 VAL A CA 1
ATOM 3795 C C . VAL A 1 475 ? -48.212 7.385 11.577 1.00 93.75 475 VAL A C 1
ATOM 3797 O O . VAL A 1 475 ? -48.913 8.331 11.937 1.00 93.75 475 VAL A O 1
ATOM 3800 N N . ARG A 1 476 ? -48.437 6.129 11.966 1.00 93.50 476 ARG A N 1
ATOM 3801 C CA . ARG A 1 476 ? -49.540 5.733 12.845 1.00 93.50 476 ARG A CA 1
ATOM 3802 C C . ARG A 1 476 ? -49.065 5.598 14.287 1.00 93.50 476 ARG A C 1
ATOM 3804 O O . ARG A 1 476 ? -48.042 4.971 14.540 1.00 93.50 476 ARG A O 1
ATOM 3811 N N . PHE A 1 477 ? -49.838 6.150 15.214 1.00 93.94 477 PHE A N 1
ATOM 3812 C CA . PHE A 1 477 ? -49.566 6.165 16.649 1.00 93.94 477 PHE A CA 1
ATOM 3813 C C . PHE A 1 477 ? -50.648 5.367 17.384 1.00 93.94 477 PHE A C 1
ATOM 3815 O O . PHE A 1 477 ? -51.836 5.555 17.126 1.00 93.94 477 PHE A O 1
ATOM 3822 N N . SER A 1 478 ? -50.248 4.468 18.287 1.00 94.62 478 SER A N 1
ATOM 3823 C CA . SER A 1 478 ? -51.139 3.609 19.084 1.00 94.62 478 SER A CA 1
ATOM 3824 C C . SER A 1 478 ? -50.476 3.227 20.409 1.00 94.62 478 SER A C 1
ATOM 3826 O O . SER A 1 478 ? -49.256 3.242 20.517 1.00 94.62 478 SER A O 1
ATOM 3828 N N . ASN A 1 479 ? -51.256 2.839 21.416 1.00 94.88 479 ASN A N 1
ATOM 3829 C CA . ASN A 1 479 ? -50.740 2.240 22.648 1.00 94.88 479 ASN A CA 1
ATOM 3830 C C . ASN A 1 479 ? -50.213 0.794 22.481 1.00 94.88 479 ASN A C 1
ATOM 3832 O O . ASN A 1 479 ? -49.701 0.225 23.445 1.00 94.88 479 ASN A O 1
ATOM 3836 N N . LYS A 1 480 ? -50.335 0.187 21.293 1.00 95.69 480 LYS A N 1
ATOM 3837 C CA . LYS A 1 480 ? -49.795 -1.141 20.965 1.00 95.69 480 LYS A CA 1
ATOM 3838 C C . LYS A 1 480 ? -48.740 -1.022 19.871 1.00 95.69 480 LYS A C 1
ATOM 3840 O O . LYS A 1 480 ? -49.062 -0.629 18.749 1.00 95.69 480 LYS A O 1
ATOM 3845 N N . LEU A 1 481 ? -47.495 -1.370 20.191 1.00 96.75 481 LEU A N 1
ATOM 3846 C CA . LEU A 1 481 ? -46.344 -1.268 19.292 1.00 96.75 481 LEU A CA 1
ATOM 3847 C C . LEU A 1 481 ? -45.676 -2.626 19.072 1.00 96.75 481 LEU A C 1
ATOM 3849 O O . LEU A 1 481 ? -45.856 -3.547 19.867 1.00 96.75 481 LEU A O 1
ATOM 3853 N N . ILE A 1 482 ? -44.858 -2.707 18.028 1.00 97.00 482 ILE A N 1
ATOM 3854 C CA . ILE A 1 482 ? -43.868 -3.763 17.824 1.00 97.00 482 ILE A CA 1
ATOM 3855 C C . ILE A 1 482 ? -42.461 -3.172 17.705 1.00 97.00 482 ILE A C 1
ATOM 3857 O O . ILE A 1 482 ? -42.277 -2.106 17.102 1.00 97.00 482 ILE A O 1
ATOM 3861 N N . LEU A 1 483 ? -41.482 -3.864 18.285 1.00 96.88 483 LEU A N 1
ATOM 3862 C CA . LEU A 1 483 ? -40.064 -3.494 18.292 1.00 96.88 483 LEU A CA 1
ATOM 3863 C C . LEU A 1 483 ? -39.174 -4.721 18.028 1.00 96.88 483 LEU A C 1
ATOM 3865 O O . LEU A 1 483 ? -39.601 -5.863 18.210 1.00 96.88 483 LEU A O 1
ATOM 3869 N N . ASP A 1 484 ? -37.930 -4.473 17.602 1.00 95.44 484 ASP A N 1
ATOM 3870 C CA . ASP A 1 484 ? -36.930 -5.521 17.375 1.00 95.44 484 ASP A CA 1
ATOM 3871 C C . ASP A 1 484 ? -36.552 -6.224 18.693 1.00 95.44 484 ASP A C 1
ATOM 3873 O O . ASP A 1 484 ? -36.255 -5.578 19.704 1.00 95.44 484 ASP A O 1
ATOM 3877 N N . GLN A 1 485 ? -36.467 -7.557 18.658 1.00 95.19 485 GLN A N 1
ATOM 3878 C CA . GLN A 1 485 ? -36.076 -8.387 19.804 1.00 95.19 485 GLN A CA 1
ATOM 3879 C C . GLN A 1 485 ? -34.728 -7.981 20.402 1.00 95.19 485 GLN A C 1
ATOM 3881 O O . GLN A 1 485 ? -34.589 -7.900 21.621 1.00 95.19 485 GLN A O 1
ATOM 3886 N N . ALA A 1 486 ? -33.735 -7.697 19.553 1.00 92.81 486 ALA A N 1
ATOM 3887 C CA . ALA A 1 486 ? -32.398 -7.307 19.994 1.00 92.81 486 ALA A CA 1
ATOM 3888 C C . ALA A 1 486 ? -32.403 -5.996 20.801 1.00 92.81 486 ALA A C 1
ATOM 3890 O O . ALA A 1 486 ? -31.630 -5.853 21.749 1.00 92.81 486 ALA A O 1
ATOM 3891 N N . ASP A 1 487 ? -33.299 -5.062 20.467 1.00 94.31 487 ASP A N 1
ATOM 3892 C CA . ASP A 1 487 ? -33.456 -3.821 21.221 1.00 94.31 487 ASP A CA 1
ATOM 3893 C C . ASP A 1 487 ? -34.096 -4.104 22.576 1.00 94.31 487 ASP A C 1
ATOM 3895 O O . ASP A 1 487 ? -33.517 -3.765 23.609 1.00 94.31 487 ASP A O 1
ATOM 3899 N N . CYS A 1 488 ? -35.244 -4.788 22.582 1.00 94.19 488 CYS A N 1
ATOM 3900 C CA . CYS A 1 488 ? -35.969 -5.116 23.805 1.00 94.19 488 CYS A CA 1
ATOM 3901 C C . CYS A 1 488 ? -35.136 -5.954 24.779 1.00 94.19 488 CYS A C 1
ATOM 3903 O O . CYS A 1 488 ? -35.119 -5.654 25.971 1.00 94.19 488 CYS A O 1
ATOM 3905 N N . ALA A 1 489 ? -34.394 -6.948 24.289 1.00 92.88 489 ALA A N 1
ATOM 3906 C CA . ALA A 1 489 ? -33.505 -7.769 25.108 1.00 92.88 489 ALA A CA 1
ATOM 3907 C C . ALA A 1 489 ? -32.363 -6.966 25.749 1.00 92.88 489 ALA A C 1
ATOM 3909 O O . ALA A 1 489 ? -31.857 -7.357 26.800 1.00 92.88 489 ALA A O 1
ATOM 3910 N N . SER A 1 490 ? -31.963 -5.847 25.136 1.00 93.31 490 SER A N 1
ATOM 3911 C CA . SER A 1 490 ? -30.886 -5.002 25.651 1.00 93.31 490 SER A CA 1
ATOM 3912 C C . SER A 1 490 ? -31.319 -4.100 26.808 1.00 93.31 490 SER A C 1
ATOM 3914 O O . SER A 1 490 ? -30.451 -3.564 27.500 1.00 93.31 490 SER A O 1
ATOM 3916 N N . PHE A 1 491 ? -32.622 -3.841 26.972 1.00 94.75 491 PHE A N 1
ATOM 3917 C CA . PHE A 1 491 ? -33.124 -2.837 27.911 1.00 94.75 491 PHE A CA 1
ATOM 3918 C C . PHE A 1 491 ? -32.892 -3.224 29.375 1.00 94.75 491 PHE A C 1
ATOM 3920 O O . PHE A 1 491 ? -33.017 -4.384 29.764 1.00 94.75 491 PHE A O 1
ATOM 3927 N N . LYS A 1 492 ? -32.543 -2.226 30.189 1.00 91.88 492 LYS A N 1
ATOM 3928 C CA . LYS A 1 492 ? -32.402 -2.339 31.643 1.00 91.88 492 LYS A CA 1
ATOM 3929 C C . LYS A 1 492 ? -33.734 -1.995 32.317 1.00 91.88 492 LYS A C 1
ATOM 3931 O O . LYS A 1 492 ? -34.572 -1.295 31.745 1.00 91.88 492 LYS A O 1
ATOM 3936 N N . ASP A 1 493 ? -33.914 -2.464 33.550 1.00 86.81 493 ASP A N 1
ATOM 3937 C CA . ASP A 1 493 ? -35.084 -2.099 34.355 1.00 86.81 493 ASP A CA 1
ATOM 3938 C C . ASP A 1 493 ? -35.165 -0.574 34.518 1.00 86.81 493 ASP A C 1
ATOM 3940 O O . ASP A 1 493 ? -34.165 0.070 34.847 1.00 86.81 493 ASP A O 1
ATOM 3944 N N . LYS A 1 494 ? -36.349 -0.001 34.271 1.00 91.62 494 LYS A N 1
ATOM 3945 C CA . LYS A 1 494 ? -36.620 1.448 34.364 1.00 91.62 494 LYS A CA 1
ATOM 3946 C C . LYS A 1 494 ? -35.732 2.327 33.482 1.00 91.62 494 LYS A C 1
ATOM 3948 O O . LYS A 1 494 ? -35.613 3.522 33.743 1.00 91.62 494 LYS A O 1
ATOM 3953 N N . GLU A 1 495 ? -35.134 1.765 32.433 1.00 95.31 495 GLU A N 1
ATOM 3954 C CA . GLU A 1 495 ? -34.346 2.530 31.470 1.00 95.31 495 GLU A CA 1
ATOM 3955 C C . GLU A 1 495 ? -35.241 3.493 30.683 1.00 95.31 495 GLU A C 1
ATOM 3957 O O . GLU A 1 495 ? -36.312 3.117 30.201 1.00 95.31 495 GLU A O 1
ATOM 3962 N N . GLU A 1 496 ? -34.793 4.738 30.539 1.00 96.50 496 GLU A N 1
ATOM 3963 C CA . GLU A 1 496 ? -35.423 5.706 29.648 1.00 96.50 496 GLU A CA 1
ATOM 3964 C C . GLU A 1 496 ? -34.828 5.579 28.240 1.00 96.50 496 GLU A C 1
ATOM 3966 O O . GLU A 1 496 ? -33.615 5.675 28.036 1.00 96.50 496 GLU A O 1
ATOM 3971 N N . ILE A 1 497 ? -35.697 5.367 27.257 1.00 96.88 497 ILE A N 1
ATOM 3972 C CA . ILE A 1 497 ? -35.348 5.182 25.849 1.00 96.88 497 ILE A CA 1
ATOM 3973 C C . ILE A 1 497 ? -36.074 6.211 24.983 1.00 96.88 497 ILE A C 1
ATOM 3975 O O . ILE A 1 497 ? -37.100 6.760 25.376 1.00 96.88 497 ILE A O 1
ATOM 3979 N N . THR A 1 498 ? -35.591 6.443 23.764 1.00 97.38 498 THR A N 1
ATOM 3980 C CA . THR A 1 498 ? -36.303 7.272 22.781 1.00 97.38 498 THR A CA 1
ATOM 3981 C C . THR A 1 498 ? -36.957 6.408 21.710 1.00 97.38 498 THR A C 1
ATOM 3983 O O . THR A 1 498 ? -36.271 5.723 20.947 1.00 97.38 498 THR A O 1
ATOM 3986 N N . LEU A 1 499 ? -38.279 6.524 21.583 1.00 96.50 499 LEU A N 1
ATOM 3987 C CA . LEU A 1 499 ? -39.048 6.060 20.432 1.00 96.50 499 LEU A CA 1
ATOM 3988 C C . LEU A 1 499 ? -38.858 7.072 19.295 1.00 96.50 499 LEU A C 1
ATOM 3990 O O . LEU A 1 499 ? -39.372 8.195 19.342 1.00 96.50 499 LEU A O 1
ATOM 3994 N N . MET A 1 500 ? -38.072 6.707 18.280 1.00 94.06 500 MET A N 1
ATOM 3995 C CA . MET A 1 500 ? -37.678 7.626 17.207 1.00 94.06 500 MET A CA 1
ATOM 3996 C C . MET A 1 500 ? -38.899 8.267 16.532 1.00 94.06 500 MET A C 1
ATOM 3998 O O . MET A 1 500 ? -39.826 7.580 16.117 1.00 94.06 500 MET A O 1
ATOM 4002 N N . GLY A 1 501 ? -38.906 9.599 16.427 1.00 89.88 501 GLY A N 1
ATOM 4003 C CA . GLY A 1 501 ? -40.005 10.354 15.813 1.00 89.88 501 GLY A CA 1
ATOM 4004 C C . GLY A 1 501 ? -41.261 10.527 16.680 1.00 89.88 501 GLY A C 1
ATOM 4005 O O . GLY A 1 501 ? -42.183 11.205 16.225 1.00 89.88 501 GLY A O 1
ATOM 4006 N N . TRP A 1 502 ? -41.287 9.975 17.901 1.00 93.25 502 TRP A N 1
ATOM 4007 C CA . TRP A 1 502 ? -42.373 10.154 18.872 1.00 93.25 502 TRP A CA 1
ATOM 4008 C C . TRP A 1 502 ? -41.919 10.921 20.120 1.00 93.25 502 TRP A C 1
ATOM 4010 O O . TRP A 1 502 ? -42.448 11.994 20.393 1.00 93.25 502 TRP A O 1
ATOM 4020 N N . GLY A 1 503 ? -40.934 10.408 20.859 1.00 93.75 503 GLY A N 1
ATOM 4021 C CA . GLY A 1 503 ? -40.521 10.959 22.155 1.00 93.75 503 GLY A CA 1
ATOM 4022 C C . GLY A 1 503 ? -39.901 9.899 23.063 1.00 93.75 503 GLY A C 1
ATOM 4023 O O . GLY A 1 503 ? -39.658 8.772 22.626 1.00 93.75 503 GLY A O 1
ATOM 4024 N N . ASN A 1 504 ? -39.623 10.253 24.316 1.00 97.00 504 ASN A N 1
ATOM 4025 C CA . ASN A 1 504 ? -39.061 9.313 25.283 1.00 97.00 504 ASN A CA 1
ATOM 4026 C C . ASN A 1 504 ? -40.136 8.417 25.916 1.00 97.00 504 ASN A C 1
ATOM 4028 O O . ASN A 1 504 ? -41.308 8.785 26.013 1.00 97.00 504 ASN A O 1
ATOM 4032 N N . ALA A 1 505 ? -39.724 7.229 26.352 1.00 96.88 505 ALA A N 1
ATOM 4033 C CA . ALA A 1 505 ? -40.535 6.291 27.114 1.00 96.88 505 ALA A CA 1
ATOM 4034 C C . ALA A 1 505 ? -39.664 5.553 28.141 1.00 96.88 505 ALA A C 1
ATOM 4036 O O . ALA A 1 505 ? -38.479 5.322 27.907 1.00 96.88 505 ALA A O 1
ATOM 4037 N N . ILE A 1 506 ? -40.255 5.170 29.269 1.00 96.12 506 ILE A N 1
ATOM 4038 C CA . ILE A 1 506 ? -39.582 4.444 30.347 1.00 96.12 506 ILE A CA 1
ATOM 4039 C C . ILE A 1 506 ? -39.998 2.977 30.288 1.00 96.12 506 ILE A C 1
ATOM 4041 O O . ILE A 1 506 ? -41.191 2.667 30.298 1.00 96.12 506 ILE A O 1
ATOM 4045 N N . VAL A 1 507 ? -39.025 2.071 30.256 1.00 96.19 507 VAL A N 1
ATOM 4046 C CA . VAL A 1 507 ? -39.266 0.623 30.300 1.00 96.19 507 VAL A CA 1
ATOM 4047 C C . VAL A 1 507 ? -39.779 0.240 31.692 1.00 96.19 507 VAL A C 1
ATOM 4049 O O . VAL A 1 507 ? -39.165 0.597 32.693 1.00 96.19 507 VAL A O 1
ATOM 4052 N N . ARG A 1 508 ? -40.925 -0.446 31.793 1.00 94.25 508 ARG A N 1
ATOM 4053 C CA . ARG A 1 508 ? -41.551 -0.803 33.082 1.00 94.25 508 ARG A CA 1
ATOM 4054 C C . ARG A 1 508 ? -41.499 -2.290 33.385 1.00 94.25 508 ARG A C 1
ATOM 4056 O O . ARG A 1 508 ? -41.046 -2.654 34.459 1.00 94.25 508 ARG A O 1
ATOM 4063 N N . ASP A 1 509 ? -41.984 -3.117 32.466 1.00 91.81 509 ASP A N 1
ATOM 4064 C CA . ASP A 1 509 ? -42.014 -4.570 32.644 1.00 91.81 509 ASP A CA 1
ATOM 4065 C C . ASP A 1 509 ? -41.611 -5.289 31.353 1.00 91.81 509 ASP A C 1
ATOM 4067 O O . ASP A 1 509 ? -41.826 -4.781 30.245 1.00 91.81 509 ASP A O 1
ATOM 4071 N N . GLN A 1 510 ? -41.007 -6.467 31.493 1.00 91.50 510 GLN A N 1
ATOM 4072 C CA . GLN A 1 510 ? -40.584 -7.326 30.389 1.00 91.50 510 GLN A CA 1
ATOM 4073 C C . GLN A 1 510 ? -40.868 -8.787 30.714 1.00 91.50 510 GLN A C 1
ATOM 4075 O O . GLN A 1 510 ? -40.232 -9.378 31.587 1.00 91.50 510 GLN A O 1
ATOM 4080 N N . LYS A 1 511 ? -41.760 -9.407 29.941 1.00 91.75 511 LYS A N 1
ATOM 4081 C CA . LYS A 1 511 ? -42.028 -10.841 30.045 1.00 91.75 511 LYS A CA 1
ATOM 4082 C C . LYS A 1 511 ? -41.098 -11.612 29.129 1.00 91.75 511 LYS A C 1
ATOM 4084 O O . LYS A 1 511 ? -41.071 -11.385 27.915 1.00 91.75 511 LYS A O 1
ATOM 4089 N N . LYS A 1 512 ? -40.372 -12.567 29.705 1.00 91.25 512 LYS A N 1
ATOM 4090 C CA . LYS A 1 512 ? -39.417 -13.410 28.986 1.00 91.25 512 LYS A CA 1
ATOM 4091 C C . LYS A 1 512 ? -39.842 -14.873 29.011 1.00 91.25 512 LYS A C 1
ATOM 4093 O O . LYS A 1 512 ? -40.327 -15.360 30.028 1.00 91.25 512 LYS A O 1
ATOM 4098 N N . THR A 1 513 ? -39.626 -15.565 27.897 1.00 88.38 513 THR A N 1
ATOM 4099 C CA . THR A 1 513 ? -39.689 -17.029 27.813 1.00 88.38 513 THR A CA 1
ATOM 4100 C C . THR A 1 513 ? -38.293 -17.517 27.439 1.00 88.38 513 THR A C 1
ATOM 4102 O O . THR A 1 513 ? -37.864 -17.362 26.297 1.00 88.38 513 THR A O 1
ATOM 4105 N N . GLY A 1 514 ? -37.551 -18.041 28.419 1.00 86.81 514 GLY A N 1
ATOM 4106 C CA . GLY A 1 514 ? -36.104 -18.236 28.274 1.00 86.81 514 GLY A CA 1
ATOM 4107 C C . GLY A 1 514 ? -35.387 -16.893 28.080 1.00 86.81 514 GLY A C 1
ATOM 4108 O O . GLY A 1 514 ? -35.655 -15.944 28.817 1.00 86.81 514 GLY A O 1
ATOM 4109 N N . ASP A 1 515 ? -34.529 -16.805 27.062 1.00 84.12 515 ASP A N 1
ATOM 4110 C CA . ASP A 1 515 ? -33.778 -15.585 26.716 1.00 84.12 515 ASP A CA 1
ATOM 4111 C C . ASP A 1 515 ? -34.535 -14.631 25.767 1.00 84.12 515 ASP A C 1
ATOM 4113 O O . ASP A 1 515 ? -34.040 -13.552 25.431 1.00 84.12 515 ASP A O 1
ATOM 4117 N N . VAL A 1 516 ? -35.747 -14.999 25.333 1.00 91.44 516 VAL A N 1
ATOM 4118 C CA . VAL A 1 516 ? -36.559 -14.216 24.386 1.00 91.44 516 VAL A CA 1
ATOM 4119 C C . VAL A 1 516 ? -37.559 -13.338 25.136 1.00 91.44 516 VAL A C 1
ATOM 4121 O O . VAL A 1 516 ? -38.255 -13.807 26.038 1.00 91.44 516 VAL A O 1
ATOM 4124 N N . VAL A 1 517 ? -37.656 -12.062 24.753 1.00 93.00 517 VAL A N 1
ATOM 4125 C CA . VAL A 1 517 ? -38.653 -11.124 25.286 1.00 93.00 517 VAL A CA 1
ATOM 4126 C C . VAL A 1 517 ? -39.907 -11.293 24.441 1.00 93.00 517 VAL A C 1
ATOM 4128 O O . VAL A 1 517 ? -39.860 -11.202 23.227 1.00 93.00 517 VAL A O 1
ATOM 4131 N N . THR A 1 518 ? -41.035 -11.578 25.073 1.00 91.56 518 THR A N 1
ATOM 4132 C CA . THR A 1 518 ? -42.298 -11.839 24.357 1.00 91.56 518 THR A CA 1
ATOM 4133 C C . THR A 1 518 ? -43.216 -10.623 24.395 1.00 91.56 518 THR A C 1
ATOM 4135 O O . THR A 1 518 ? -43.839 -10.262 23.398 1.00 91.56 518 THR A O 1
ATOM 4138 N N . GLU A 1 519 ? -43.242 -9.939 25.538 1.00 94.06 519 GLU A N 1
ATOM 4139 C CA . GLU A 1 519 ? -44.033 -8.738 25.765 1.00 94.06 519 GLU A CA 1
ATOM 4140 C C . GLU A 1 519 ? -43.236 -7.742 26.605 1.00 94.06 519 GLU A C 1
ATOM 4142 O O . GLU A 1 519 ? -42.436 -8.129 27.463 1.00 94.06 519 GLU A O 1
ATOM 4147 N N . SER A 1 520 ? -43.496 -6.453 26.407 1.00 95.06 520 SER A N 1
ATOM 4148 C CA . SER A 1 520 ? -42.987 -5.411 27.293 1.00 95.06 520 SER A CA 1
ATOM 4149 C C . SER A 1 520 ? -44.021 -4.316 27.548 1.00 95.06 520 SER A C 1
ATOM 4151 O O . SER A 1 520 ? -44.886 -4.041 26.717 1.00 95.06 520 SER A O 1
ATOM 4153 N N . GLU A 1 521 ? -43.936 -3.678 28.709 1.00 96.38 521 GLU A N 1
ATOM 4154 C CA . GLU A 1 521 ? -44.716 -2.495 29.049 1.00 96.38 521 GLU A CA 1
ATOM 4155 C C . GLU A 1 521 ? -43.804 -1.284 29.165 1.00 96.38 521 GLU A C 1
ATOM 4157 O O . GLU A 1 521 ? -42.838 -1.311 29.929 1.00 96.38 521 GLU A O 1
ATOM 4162 N N . PHE A 1 522 ? -44.140 -0.213 28.450 1.00 96.69 522 PHE A N 1
ATOM 4163 C CA . PHE A 1 522 ? -43.479 1.086 28.554 1.00 96.69 522 PHE A CA 1
ATOM 4164 C C . PHE A 1 522 ? -44.455 2.132 29.090 1.00 96.69 522 PHE A C 1
ATOM 4166 O O . PHE A 1 522 ? -45.672 1.984 28.981 1.00 96.69 522 PHE A O 1
ATOM 4173 N N . GLU A 1 523 ? -43.923 3.225 29.620 1.00 96.31 523 GLU A N 1
ATOM 4174 C CA . GLU A 1 523 ? -44.683 4.416 29.991 1.00 96.31 523 GLU A CA 1
ATOM 4175 C C . GLU A 1 523 ? -44.162 5.624 29.216 1.00 96.31 523 GLU A C 1
ATOM 4177 O O . GLU A 1 523 ? -42.963 5.898 29.221 1.00 96.31 523 GLU A O 1
ATOM 4182 N N . LEU A 1 524 ? -45.052 6.319 28.510 1.00 95.56 524 LEU A N 1
ATOM 4183 C CA . LEU A 1 524 ? -44.694 7.462 27.682 1.00 95.56 524 LEU A CA 1
ATOM 4184 C C . LEU A 1 524 ? -44.248 8.638 28.560 1.00 95.56 524 LEU A C 1
ATOM 4186 O O . LEU A 1 524 ? -44.958 9.038 29.479 1.00 95.56 524 LEU A O 1
ATOM 4190 N N . HIS A 1 525 ? -43.090 9.213 28.246 1.00 94.75 525 HIS A N 1
ATOM 4191 C CA . HIS A 1 525 ? -42.473 10.292 29.012 1.00 94.75 525 HIS A CA 1
ATOM 4192 C C . HIS A 1 525 ? -42.049 11.425 28.066 1.00 94.75 525 HIS A C 1
ATOM 4194 O O . HIS A 1 525 ? -40.875 11.605 27.757 1.00 94.75 525 HIS A O 1
ATOM 4200 N N . LEU A 1 526 ? -43.023 12.187 27.552 1.00 92.25 526 LEU A N 1
ATOM 4201 C CA . LEU A 1 526 ? -42.771 13.246 26.556 1.00 92.25 526 LEU A CA 1
ATOM 4202 C C . LEU A 1 526 ? -42.012 14.460 27.113 1.00 92.25 526 LEU A C 1
ATOM 4204 O O . LEU A 1 526 ? -41.498 15.262 26.338 1.00 92.25 526 LEU A O 1
ATOM 4208 N N . GLU A 1 527 ? -41.944 14.590 28.436 1.00 89.88 527 GLU A N 1
ATOM 4209 C CA . GLU A 1 527 ? -41.174 15.622 29.138 1.00 89.88 527 GLU A CA 1
ATOM 4210 C C . GLU A 1 527 ? -39.662 15.321 29.142 1.00 89.88 527 GLU A C 1
ATOM 4212 O O . GLU A 1 527 ? -38.857 16.213 29.413 1.00 89.88 527 GLU A O 1
ATOM 4217 N N . GLY A 1 528 ? -39.268 14.083 28.817 1.00 85.19 528 GLY A N 1
ATOM 4218 C CA . GLY A 1 528 ? -37.875 13.644 28.769 1.00 85.19 528 GLY A CA 1
ATOM 4219 C C . GLY A 1 528 ? -37.069 14.238 27.606 1.00 85.19 528 GLY A C 1
ATOM 4220 O O . GLY A 1 528 ? -37.593 14.522 26.527 1.00 85.19 528 GLY A O 1
ATOM 4221 N N . ASP A 1 529 ? -35.755 14.388 27.805 1.00 88.06 529 ASP A N 1
ATOM 4222 C CA . ASP A 1 529 ? -34.830 14.866 26.771 1.00 88.06 529 ASP A CA 1
ATOM 4223 C C . ASP A 1 529 ? -34.249 13.687 25.969 1.00 88.06 529 ASP A C 1
ATOM 4225 O O . ASP A 1 529 ? -33.548 12.819 26.483 1.00 88.06 529 ASP A O 1
ATOM 4229 N N . PHE A 1 530 ? -34.486 13.650 24.659 1.00 84.88 530 PHE A N 1
ATOM 4230 C CA . PHE A 1 530 ? -33.921 12.622 23.773 1.00 84.88 530 PHE A CA 1
ATOM 4231 C C . PHE A 1 530 ? -32.383 12.694 23.648 1.00 84.88 530 PHE A C 1
ATOM 4233 O O . PHE A 1 530 ? -31.762 11.845 22.997 1.00 84.88 530 PHE A O 1
ATOM 4240 N N . LYS A 1 531 ? -31.741 13.752 24.158 1.00 87.88 531 LYS A N 1
ATOM 4241 C CA . LYS A 1 531 ? -30.277 13.880 24.188 1.00 87.88 531 LYS A CA 1
ATOM 4242 C C . LYS A 1 531 ? -29.642 13.103 25.337 1.00 87.88 531 LYS A C 1
ATOM 4244 O O . LYS A 1 531 ? -28.457 12.801 25.233 1.00 87.88 531 LYS A O 1
ATOM 4249 N N . THR A 1 532 ? -30.396 12.789 26.390 1.00 89.25 532 THR A N 1
ATOM 4250 C CA . THR A 1 532 ? -29.889 12.099 27.586 1.00 89.25 532 THR A CA 1
ATOM 4251 C C . THR A 1 532 ? -30.078 10.584 27.524 1.00 89.25 532 THR A C 1
ATOM 4253 O O . THR A 1 532 ? -29.490 9.870 28.329 1.00 89.25 532 THR A O 1
ATOM 4256 N N . THR A 1 533 ? -30.854 10.078 26.563 1.00 90.62 533 THR A N 1
ATOM 4257 C CA . THR A 1 533 ? -31.090 8.642 26.371 1.00 90.62 533 THR A CA 1
ATOM 4258 C C . THR A 1 533 ? -29.946 7.972 25.608 1.00 90.62 533 THR A C 1
ATOM 4260 O O . THR A 1 533 ? -29.520 8.429 24.541 1.00 90.62 533 THR A O 1
ATOM 4263 N N . GLU A 1 534 ? -29.474 6.833 26.122 1.00 91.19 534 GLU A N 1
ATOM 4264 C CA . GLU A 1 534 ? -28.455 6.016 25.446 1.00 91.19 534 GLU A CA 1
ATOM 4265 C C . GLU A 1 534 ? -29.036 5.294 24.219 1.00 91.19 534 GLU A C 1
ATOM 4267 O O . GLU A 1 534 ? -28.366 5.146 23.194 1.00 91.19 534 GLU A O 1
ATOM 4272 N N . LYS A 1 535 ? -30.303 4.865 24.300 1.00 92.81 535 LYS A N 1
ATOM 4273 C CA . LYS A 1 535 ? -30.948 4.028 23.282 1.00 92.81 535 LYS A CA 1
ATOM 4274 C C . LYS A 1 535 ? -32.053 4.766 22.546 1.00 92.81 535 LYS A C 1
ATOM 4276 O O . LYS A 1 535 ? -33.000 5.284 23.137 1.00 92.81 535 LYS A O 1
ATOM 4281 N N . LYS A 1 536 ? -31.945 4.754 21.218 1.00 95.38 536 LYS A N 1
ATOM 4282 C CA . LYS A 1 536 ? -32.921 5.322 20.281 1.00 95.38 536 LYS A CA 1
ATOM 4283 C C . LYS A 1 536 ? -33.371 4.217 19.354 1.00 95.38 536 LYS A C 1
ATOM 4285 O O . LYS A 1 536 ? -32.548 3.676 18.615 1.00 95.38 536 LYS A O 1
ATOM 4290 N N . VAL A 1 537 ? -34.648 3.875 19.426 1.00 96.06 537 VAL A N 1
ATOM 4291 C CA . VAL A 1 537 ? -35.177 2.666 18.802 1.00 96.06 537 VAL A CA 1
ATOM 4292 C C . VAL A 1 537 ? -36.293 2.973 17.821 1.00 96.06 537 VAL A C 1
ATOM 4294 O O . VAL A 1 537 ? -37.037 3.950 17.943 1.00 96.06 537 VAL A O 1
ATOM 4297 N N . THR A 1 538 ? -36.362 2.123 16.810 1.00 95.88 538 THR A N 1
ATOM 4298 C CA . THR A 1 538 ? -37.415 2.081 15.804 1.00 95.88 538 THR A CA 1
ATOM 4299 C C . THR A 1 538 ? -38.610 1.303 16.340 1.00 95.88 538 THR A C 1
ATOM 4301 O O . THR A 1 538 ? -38.448 0.370 17.120 1.00 95.88 538 THR A O 1
ATOM 4304 N N . TRP A 1 539 ? -39.812 1.693 15.930 1.00 96.38 539 TRP A N 1
ATOM 4305 C CA . TRP A 1 539 ? -41.064 1.099 16.390 1.00 96.38 539 TRP A CA 1
ATOM 4306 C C . TRP A 1 539 ? -42.112 1.182 15.278 1.00 96.38 539 TRP A C 1
ATOM 4308 O O . TRP A 1 539 ? -42.064 2.082 14.436 1.00 96.38 539 TRP A O 1
ATOM 4318 N N . LEU A 1 540 ? -43.070 0.257 15.284 1.00 96.44 540 LEU A N 1
ATOM 4319 C CA . LEU A 1 540 ? -44.257 0.311 14.428 1.00 96.44 540 LEU A CA 1
ATOM 4320 C C . LEU A 1 540 ? -45.507 0.125 15.282 1.00 96.44 540 LEU A C 1
ATOM 4322 O O . LEU A 1 540 ? -45.504 -0.662 16.223 1.00 96.44 540 LEU A O 1
ATOM 4326 N N . ALA A 1 541 ? -46.591 0.823 14.952 1.00 94.88 541 ALA A N 1
ATOM 4327 C CA . ALA A 1 541 ? -47.879 0.565 15.583 1.00 94.88 541 ALA A CA 1
ATOM 4328 C C . ALA A 1 541 ? -48.440 -0.789 15.114 1.00 94.88 541 ALA A C 1
ATOM 4330 O O . ALA A 1 541 ? -48.488 -1.061 13.912 1.00 94.88 541 ALA A O 1
ATOM 4331 N N . ALA A 1 542 ? -48.888 -1.615 16.060 1.00 90.31 542 ALA A N 1
ATOM 4332 C CA . ALA A 1 542 ? -49.310 -3.001 15.842 1.00 90.31 542 ALA A CA 1
ATOM 4333 C C . ALA A 1 542 ? -50.750 -3.142 15.299 1.00 90.31 542 ALA A C 1
ATOM 4335 O O . ALA A 1 542 ? -51.355 -4.206 15.396 1.00 90.31 542 ALA A O 1
ATOM 4336 N N . ASN A 1 543 ? -51.348 -2.065 14.781 1.00 82.31 543 ASN A N 1
ATOM 4337 C CA . ASN A 1 543 ? -52.747 -2.063 14.351 1.00 82.31 543 ASN A CA 1
ATOM 4338 C C . ASN A 1 543 ? -52.928 -2.682 12.960 1.00 82.31 543 ASN A C 1
ATOM 4340 O O . ASN A 1 543 ? -52.080 -2.521 12.077 1.00 82.31 543 ASN A O 1
ATOM 4344 N N . GLU A 1 544 ? -54.097 -3.283 12.732 1.00 73.94 544 GLU A N 1
ATOM 4345 C CA . GLU A 1 544 ? -54.483 -3.817 11.425 1.00 73.94 544 GLU A CA 1
ATOM 4346 C C . GLU A 1 544 ? -54.364 -2.760 10.310 1.00 73.94 544 GLU A C 1
ATOM 4348 O O . GLU A 1 544 ? -54.733 -1.587 10.469 1.00 73.94 544 GLU A O 1
ATOM 4353 N N . GLY A 1 545 ? -53.800 -3.183 9.175 1.00 75.31 545 GLY A N 1
ATOM 4354 C CA . GLY A 1 545 ? -53.574 -2.345 7.993 1.00 75.31 545 GLY A CA 1
ATOM 4355 C C . GLY A 1 545 ? -52.363 -1.403 8.059 1.00 75.31 545 GLY A C 1
ATOM 4356 O O . GLY A 1 545 ? -52.132 -0.680 7.096 1.00 75.31 545 GLY A O 1
ATOM 4357 N N . ASN A 1 546 ? -51.587 -1.388 9.154 1.00 85.44 546 ASN A N 1
ATOM 4358 C CA . ASN A 1 546 ? -50.377 -0.554 9.274 1.00 85.44 546 ASN A CA 1
ATOM 4359 C C . ASN A 1 546 ? -49.067 -1.280 8.908 1.00 85.44 546 ASN A C 1
ATOM 4361 O O . ASN A 1 546 ? -48.032 -0.630 8.758 1.00 85.44 546 ASN A O 1
ATOM 4365 N N . LEU A 1 547 ? -49.101 -2.609 8.804 1.00 90.06 547 LEU A N 1
ATOM 4366 C CA . LEU A 1 547 ? -47.919 -3.449 8.628 1.00 90.06 547 LEU A CA 1
ATOM 4367 C C . LEU A 1 547 ? -47.924 -4.113 7.251 1.00 90.06 547 LEU A C 1
ATOM 4369 O O . LEU A 1 547 ? -48.949 -4.634 6.813 1.00 90.06 547 LEU A O 1
ATOM 4373 N N . VAL A 1 548 ? -46.767 -4.107 6.596 1.00 89.12 548 VAL A N 1
ATOM 4374 C CA . VAL A 1 548 ? -46.511 -4.797 5.324 1.00 89.12 548 VAL A CA 1
ATOM 4375 C C . VAL A 1 548 ? -45.347 -5.755 5.519 1.00 89.12 548 VAL A C 1
ATOM 4377 O O . VAL A 1 548 ? -44.349 -5.401 6.145 1.00 89.12 548 VAL A O 1
ATOM 4380 N N . GLU A 1 549 ? -45.460 -6.965 4.984 1.00 89.31 549 GLU A N 1
ATOM 4381 C CA . GLU A 1 549 ? -44.402 -7.968 5.087 1.00 89.31 549 GLU A CA 1
ATOM 4382 C C . GLU A 1 549 ? -43.327 -7.763 4.010 1.00 89.31 549 GLU A C 1
ATOM 4384 O O . GLU A 1 549 ? -43.605 -7.356 2.875 1.00 89.31 549 GLU A O 1
ATOM 4389 N N . ALA A 1 550 ? -42.074 -8.050 4.360 1.00 90.69 550 ALA A N 1
ATOM 4390 C CA . ALA A 1 550 ? -40.960 -7.961 3.431 1.00 90.69 550 ALA A CA 1
ATOM 4391 C C . ALA A 1 550 ? -39.851 -8.986 3.699 1.00 90.69 550 ALA A C 1
ATOM 4393 O O . ALA A 1 550 ? -39.617 -9.390 4.835 1.00 90.69 550 ALA A O 1
ATOM 4394 N N . GLU A 1 551 ? -39.128 -9.345 2.639 1.00 92.44 551 GLU A N 1
ATOM 4395 C CA . GLU A 1 551 ? -37.884 -10.115 2.685 1.00 92.44 551 GLU A CA 1
ATOM 4396 C C . GLU A 1 551 ? -36.687 -9.158 2.587 1.00 92.44 551 GLU A C 1
ATOM 4398 O O . GLU A 1 551 ? -36.525 -8.463 1.577 1.00 92.44 551 GLU A O 1
ATOM 4403 N N . LEU A 1 552 ? -35.827 -9.141 3.605 1.00 92.94 552 LEU A N 1
ATOM 4404 C CA . LEU A 1 552 ? -34.567 -8.400 3.610 1.00 92.94 552 LEU A CA 1
ATOM 4405 C C . LEU A 1 552 ? -33.427 -9.345 3.239 1.00 92.94 552 LEU A C 1
ATOM 4407 O O . LEU A 1 552 ? -33.064 -10.216 4.025 1.00 92.94 552 LEU A O 1
ATOM 4411 N N . TRP A 1 553 ? -32.869 -9.183 2.041 1.00 92.69 553 TRP A N 1
ATOM 4412 C CA . TRP A 1 553 ? -31.764 -10.004 1.555 1.00 92.69 553 TRP A CA 1
ATOM 4413 C C . TRP A 1 553 ? -30.423 -9.292 1.702 1.00 92.69 553 TRP A C 1
ATOM 4415 O O . TRP A 1 553 ? -30.232 -8.180 1.199 1.00 92.69 553 TRP A O 1
ATOM 4425 N N . GLU A 1 554 ? -29.466 -9.982 2.313 1.00 91.44 554 GLU A N 1
ATOM 4426 C CA . GLU A 1 554 ? -28.064 -9.582 2.356 1.00 91.44 554 GLU A CA 1
ATOM 4427 C C . GLU A 1 554 ? -27.203 -10.573 1.570 1.00 91.44 554 GLU A C 1
ATOM 4429 O O . GLU A 1 554 ? -27.498 -11.765 1.505 1.00 91.44 554 GLU A O 1
ATOM 4434 N N . PHE A 1 555 ? -26.118 -10.086 0.962 1.00 90.19 555 PHE A N 1
ATOM 4435 C CA . PHE A 1 555 ? -25.264 -10.886 0.078 1.00 90.19 555 PHE A CA 1
ATOM 4436 C C . PHE A 1 555 ? -23.819 -10.898 0.567 1.00 90.19 555 PHE A C 1
ATOM 4438 O O . PHE A 1 555 ? -23.211 -9.844 0.751 1.00 90.19 555 PHE A O 1
ATOM 4445 N N . GLY A 1 556 ? -23.262 -12.091 0.751 1.00 86.19 556 GLY A N 1
ATOM 4446 C CA . GLY A 1 556 ? -21.866 -12.330 1.103 1.00 86.19 556 GLY A CA 1
ATOM 4447 C C . GLY A 1 556 ? -20.937 -12.387 -0.113 1.00 86.19 556 GLY A C 1
ATOM 4448 O O . GLY A 1 556 ? -21.276 -11.953 -1.216 1.00 86.19 556 GLY A O 1
ATOM 4449 N N . TYR A 1 557 ? -19.739 -12.924 0.103 1.00 90.56 557 TYR A N 1
ATOM 4450 C CA . TYR A 1 557 ? -18.734 -13.118 -0.943 1.00 90.56 557 TYR A CA 1
ATOM 4451 C C . TYR A 1 557 ? -18.954 -14.421 -1.719 1.00 90.56 557 TYR A C 1
ATOM 4453 O O . TYR A 1 557 ? -19.493 -15.373 -1.170 1.00 90.56 557 TYR A O 1
ATOM 4461 N N . LEU A 1 558 ? -18.510 -14.478 -2.981 1.00 90.81 558 LEU A N 1
ATOM 4462 C CA . LEU A 1 558 ? -18.611 -15.693 -3.807 1.00 90.81 558 LEU A CA 1
ATOM 4463 C C . LEU A 1 558 ? -17.547 -16.738 -3.462 1.00 90.81 558 LEU A C 1
ATOM 4465 O O . LEU A 1 558 ? -17.776 -17.930 -3.657 1.00 90.81 558 LEU A O 1
ATOM 4469 N N . ILE A 1 559 ? -16.386 -16.289 -2.985 1.00 93.31 559 ILE A N 1
ATOM 4470 C CA . ILE A 1 559 ? -15.276 -17.154 -2.587 1.00 93.31 559 ILE A CA 1
ATOM 4471 C C . ILE A 1 559 ? -14.738 -16.754 -1.213 1.00 93.31 559 ILE A C 1
ATOM 4473 O O . ILE A 1 559 ? -14.876 -15.606 -0.786 1.00 93.31 559 ILE A O 1
ATOM 4477 N N . THR A 1 560 ? -14.118 -17.709 -0.530 1.00 90.75 560 THR A N 1
ATOM 4478 C CA . THR A 1 560 ? -13.534 -17.541 0.810 1.00 90.75 560 THR A CA 1
ATOM 4479 C C . THR A 1 560 ? -12.118 -16.962 0.775 1.00 90.75 560 THR A C 1
ATOM 4481 O O . THR A 1 560 ? -11.697 -16.317 1.734 1.00 90.75 560 THR A O 1
ATOM 4484 N N . LYS A 1 561 ? -11.402 -17.145 -0.341 1.00 90.50 561 LYS A N 1
ATOM 4485 C CA . LYS A 1 561 ? -10.051 -16.620 -0.588 1.00 90.50 561 LYS A CA 1
ATOM 4486 C C . LYS A 1 561 ? -10.105 -15.229 -1.224 1.00 90.50 561 LYS A C 1
ATOM 4488 O O . LYS A 1 561 ? -10.979 -14.952 -2.042 1.00 90.50 561 LYS A O 1
ATOM 4493 N N . ASP A 1 562 ? -9.152 -14.358 -0.896 1.00 89.12 562 ASP A N 1
ATOM 4494 C CA . ASP A 1 562 ? -9.132 -12.996 -1.441 1.00 89.12 562 ASP A CA 1
ATOM 4495 C C . ASP A 1 562 ? -8.857 -12.970 -2.954 1.00 89.12 562 ASP A C 1
ATOM 4497 O O . ASP A 1 562 ? -9.539 -12.247 -3.675 1.00 89.12 562 ASP A O 1
ATOM 4501 N N . VAL A 1 563 ? -7.924 -13.780 -3.463 1.00 89.75 563 VAL A N 1
ATOM 4502 C CA . VAL A 1 563 ? -7.634 -13.913 -4.903 1.00 89.75 563 VAL A CA 1
ATOM 4503 C C . VAL A 1 563 ? -7.384 -15.382 -5.237 1.00 89.75 563 VAL A C 1
ATOM 4505 O O . VAL A 1 563 ? -6.718 -16.080 -4.478 1.00 89.75 563 VAL A O 1
ATOM 4508 N N . LEU A 1 564 ? -7.927 -15.852 -6.365 1.00 87.81 564 LEU A N 1
ATOM 4509 C CA . LEU A 1 564 ? -7.640 -17.193 -6.882 1.00 87.81 564 LEU A CA 1
ATOM 4510 C C . LEU A 1 564 ? -6.345 -17.178 -7.702 1.00 87.81 564 LEU A C 1
ATOM 4512 O O . LEU A 1 564 ? -6.254 -16.447 -8.692 1.00 87.81 564 LEU A O 1
ATOM 4516 N N . GLU A 1 565 ? -5.405 -18.035 -7.329 1.00 87.31 565 GLU A N 1
ATOM 4517 C CA . GLU A 1 565 ? -4.159 -18.308 -8.038 1.00 87.31 565 GLU A CA 1
ATOM 4518 C C . GLU A 1 565 ? -4.386 -19.250 -9.231 1.00 87.31 565 GLU A C 1
ATOM 4520 O O . GLU A 1 565 ? -5.481 -19.778 -9.456 1.00 87.31 565 GLU A O 1
ATOM 4525 N N . LYS A 1 566 ? -3.349 -19.434 -10.055 1.00 81.06 566 LYS A N 1
ATOM 4526 C CA . LYS A 1 566 ? -3.442 -20.202 -11.307 1.00 81.06 566 LYS A CA 1
ATOM 4527 C C . LYS A 1 566 ? -3.799 -21.676 -11.088 1.00 81.06 566 LYS A C 1
ATOM 4529 O O . LYS A 1 566 ? -4.560 -22.216 -11.890 1.00 81.06 566 LYS A O 1
ATOM 4534 N N . ASP A 1 567 ? -3.266 -22.268 -10.024 1.00 86.88 567 ASP A N 1
ATOM 4535 C CA . ASP A 1 567 ? -3.417 -23.690 -9.695 1.00 86.88 567 ASP A CA 1
ATOM 4536 C C . ASP A 1 567 ? -4.551 -23.940 -8.682 1.00 86.88 567 ASP A C 1
ATOM 4538 O O . ASP A 1 567 ? -4.755 -25.069 -8.248 1.00 86.88 567 ASP A O 1
ATOM 4542 N N . ASP A 1 568 ? -5.304 -22.895 -8.313 1.00 88.38 568 ASP A N 1
ATOM 4543 C CA . ASP A 1 568 ? -6.480 -23.035 -7.456 1.00 88.38 568 ASP A CA 1
ATOM 4544 C C . ASP A 1 568 ? -7.664 -23.616 -8.244 1.00 88.38 568 ASP A C 1
ATOM 4546 O O . ASP A 1 568 ? -8.136 -23.023 -9.231 1.00 88.38 568 ASP A O 1
ATOM 4550 N N . GLU A 1 569 ? -8.222 -24.709 -7.730 1.00 89.12 569 GLU A N 1
ATOM 4551 C CA . GLU A 1 569 ? -9.503 -25.253 -8.171 1.00 89.12 569 GLU A CA 1
ATOM 4552 C C . GLU A 1 569 ? -10.650 -24.416 -7.589 1.00 89.12 569 GLU A C 1
ATOM 4554 O O . GLU A 1 569 ? -10.705 -24.133 -6.395 1.00 89.12 569 GLU A O 1
ATOM 4559 N N . LEU A 1 570 ? -11.567 -23.952 -8.446 1.00 88.62 570 LEU A N 1
ATOM 4560 C CA . LEU A 1 570 ? -12.603 -22.990 -8.049 1.00 88.62 570 LEU A CA 1
ATOM 4561 C C . LEU A 1 570 ? -13.507 -23.557 -6.948 1.00 88.62 570 LEU A C 1
ATOM 4563 O O . LEU A 1 570 ? -13.864 -22.842 -6.014 1.00 88.62 570 LEU A O 1
ATOM 4567 N N . GLU A 1 571 ? -13.880 -24.823 -7.092 1.00 90.69 571 GLU A N 1
ATOM 4568 C CA . GLU A 1 571 ? -14.815 -25.546 -6.245 1.00 90.69 571 GLU A CA 1
ATOM 4569 C C . GLU A 1 571 ? -14.388 -25.580 -4.767 1.00 90.69 571 GLU A C 1
ATOM 4571 O O . GLU A 1 571 ? -15.260 -25.502 -3.903 1.00 90.69 571 GLU A O 1
ATOM 4576 N N . ASP A 1 572 ? -13.082 -25.582 -4.483 1.00 91.19 572 ASP A N 1
ATOM 4577 C CA . ASP A 1 572 ? -12.526 -25.636 -3.122 1.00 91.19 572 ASP A CA 1
ATOM 4578 C C . ASP A 1 572 ? -12.687 -24.315 -2.354 1.00 91.19 572 ASP A C 1
ATOM 4580 O O . ASP A 1 572 ? -12.662 -24.283 -1.123 1.00 91.19 572 ASP A O 1
ATOM 4584 N N . PHE A 1 573 ? -12.864 -23.206 -3.078 1.00 93.06 573 PHE A N 1
ATOM 4585 C CA . PHE A 1 573 ? -12.916 -21.863 -2.499 1.00 93.06 573 PHE A CA 1
ATOM 4586 C C . PHE A 1 573 ? -14.282 -21.197 -2.623 1.00 93.06 573 PHE A C 1
ATOM 4588 O O . PHE A 1 573 ? -14.441 -20.076 -2.139 1.00 93.06 573 PHE A O 1
ATOM 4595 N N . LEU A 1 574 ? -15.268 -21.834 -3.263 1.00 91.56 574 LEU A N 1
ATOM 4596 C CA . LEU A 1 574 ? -16.633 -21.309 -3.314 1.00 91.56 574 LEU A CA 1
ATOM 4597 C C . LEU A 1 574 ? -17.221 -21.240 -1.902 1.00 91.56 574 LEU A C 1
ATOM 4599 O O . LEU A 1 574 ? -17.271 -22.238 -1.189 1.00 91.56 574 LEU A O 1
ATOM 4603 N N . ALA A 1 575 ? -17.706 -20.064 -1.512 1.00 89.94 575 ALA A N 1
ATOM 4604 C CA . ALA A 1 575 ? -18.358 -19.895 -0.220 1.00 89.94 575 ALA A CA 1
ATOM 4605 C C . ALA A 1 575 ? -19.697 -20.653 -0.186 1.00 89.94 575 ALA A C 1
ATOM 4607 O O . ALA A 1 575 ? -20.473 -20.608 -1.145 1.00 89.94 575 ALA A O 1
ATOM 4608 N N . GLU A 1 576 ? -19.979 -21.338 0.924 1.00 85.19 576 GLU A N 1
ATOM 4609 C CA . GLU A 1 576 ? -21.222 -22.103 1.094 1.00 85.19 576 GLU A CA 1
ATOM 4610 C C . GLU A 1 576 ? -22.431 -21.175 1.250 1.00 85.19 576 GLU A C 1
ATOM 4612 O O . GLU A 1 576 ? -23.410 -21.278 0.510 1.00 85.19 576 GLU A O 1
ATOM 4617 N N . ASN A 1 577 ? -22.325 -20.205 2.163 1.00 82.56 577 ASN A N 1
ATOM 4618 C CA . ASN A 1 577 ? -23.378 -19.240 2.462 1.00 82.56 577 ASN A CA 1
ATOM 4619 C C . ASN A 1 577 ? -23.032 -17.874 1.869 1.00 82.56 577 ASN A C 1
ATOM 4621 O O . ASN A 1 577 ? -22.208 -17.127 2.397 1.00 82.56 577 ASN A O 1
ATOM 4625 N N . THR A 1 578 ? -23.683 -17.546 0.755 1.00 88.31 578 THR A N 1
ATOM 4626 C CA . THR A 1 578 ? -23.429 -16.317 -0.019 1.00 88.31 578 THR A CA 1
ATOM 4627 C C . THR A 1 578 ? -24.583 -15.320 0.034 1.00 88.31 578 THR A C 1
ATOM 4629 O O . THR A 1 578 ? -24.494 -14.238 -0.546 1.00 88.31 578 THR A O 1
ATOM 4632 N N . SER A 1 579 ? -25.657 -15.654 0.746 1.00 89.56 579 SER A N 1
ATOM 4633 C CA . SER A 1 579 ? -26.801 -14.778 0.980 1.00 89.56 579 SER A CA 1
ATOM 4634 C C . SER A 1 579 ? -27.554 -15.182 2.243 1.00 89.56 579 SER A C 1
ATOM 4636 O O . SER A 1 579 ? -27.620 -16.370 2.554 1.00 89.56 579 SER A O 1
ATOM 4638 N N . SER A 1 580 ? -28.171 -14.219 2.915 1.00 90.12 580 SER A N 1
ATOM 4639 C CA . SER A 1 580 ? -29.134 -14.432 3.999 1.00 90.12 580 SER A CA 1
ATOM 4640 C C . SER A 1 580 ? -30.423 -13.678 3.696 1.00 90.12 580 SER A C 1
ATOM 4642 O O . SER A 1 580 ? -30.398 -12.638 3.039 1.00 90.12 580 SER A O 1
ATOM 4644 N N . MET A 1 581 ? -31.545 -14.215 4.168 1.00 90.88 581 MET A N 1
ATOM 4645 C CA . MET A 1 581 ? -32.860 -13.593 4.071 1.00 90.88 581 MET A CA 1
ATOM 4646 C C . MET A 1 581 ? -33.454 -13.489 5.471 1.00 90.88 581 MET A C 1
ATOM 4648 O O . MET A 1 581 ? -33.464 -14.476 6.209 1.00 90.88 581 MET A O 1
ATOM 4652 N N . THR A 1 582 ? -33.954 -12.304 5.807 1.00 91.50 582 THR A N 1
ATOM 4653 C CA . THR A 1 582 ? -34.659 -12.033 7.059 1.00 91.50 582 THR A CA 1
ATOM 4654 C C . THR A 1 582 ? -36.064 -11.521 6.754 1.00 91.50 582 THR A C 1
ATOM 4656 O O . THR A 1 582 ? -36.223 -10.534 6.036 1.00 91.50 582 THR A O 1
ATOM 4659 N N . GLU A 1 583 ? -37.091 -12.166 7.310 1.00 93.50 583 GLU A N 1
ATOM 4660 C CA . GLU A 1 583 ? -38.467 -11.665 7.244 1.00 93.50 583 GLU A CA 1
ATOM 4661 C C . GLU A 1 583 ? -38.644 -10.455 8.172 1.00 93.50 583 GLU A C 1
ATOM 4663 O O . GLU A 1 583 ? -38.242 -10.481 9.339 1.00 93.50 583 GLU A O 1
ATOM 4668 N N . ALA A 1 584 ? -39.291 -9.403 7.675 1.00 93.25 584 ALA A N 1
ATOM 4669 C CA . ALA A 1 584 ? -39.539 -8.177 8.421 1.00 93.25 584 ALA A CA 1
ATOM 4670 C C . ALA A 1 584 ? -40.973 -7.659 8.242 1.00 93.25 584 ALA A C 1
ATOM 4672 O O . ALA A 1 584 ? -41.586 -7.798 7.184 1.00 93.25 584 ALA A O 1
ATOM 4673 N N . LEU A 1 585 ? -41.477 -7.008 9.287 1.00 93.12 585 LEU A N 1
ATOM 4674 C CA . LEU A 1 585 ? -42.686 -6.194 9.286 1.00 93.12 585 LEU A CA 1
ATOM 4675 C C . LEU A 1 585 ? -42.279 -4.735 9.095 1.00 93.12 585 LEU A C 1
ATOM 4677 O O . LEU A 1 585 ? -41.453 -4.214 9.841 1.00 93.12 585 LEU A O 1
ATOM 4681 N N . CYS A 1 586 ? -42.846 -4.077 8.094 1.00 93.00 586 CYS A N 1
ATOM 4682 C CA . CYS A 1 586 ? -42.509 -2.711 7.717 1.00 93.00 586 CYS A CA 1
ATOM 4683 C C . CYS A 1 586 ? -43.728 -1.791 7.795 1.00 93.00 586 CYS A C 1
ATOM 4685 O O . CYS A 1 586 ? -44.869 -2.256 7.807 1.00 93.00 586 CYS A O 1
ATOM 4687 N N . ASP A 1 587 ? -43.495 -0.479 7.810 1.00 90.62 587 ASP A N 1
ATOM 4688 C CA . ASP A 1 587 ? -44.580 0.500 7.751 1.00 90.62 587 ASP A CA 1
ATOM 4689 C C . ASP A 1 587 ? -45.396 0.409 6.441 1.00 90.62 587 ASP A C 1
ATOM 4691 O O . ASP A 1 587 ? -44.868 0.101 5.370 1.00 90.62 587 ASP A O 1
ATOM 4695 N N . ALA A 1 588 ? -46.696 0.712 6.504 1.00 89.75 588 ALA A N 1
ATOM 4696 C CA . ALA A 1 588 ? -47.604 0.591 5.358 1.00 89.75 588 ALA A CA 1
ATOM 4697 C C . ALA A 1 588 ? -47.202 1.426 4.130 1.00 89.75 588 ALA A C 1
ATOM 4699 O O . ALA A 1 588 ? -47.613 1.108 3.010 1.00 89.75 588 ALA A O 1
ATOM 4700 N N . ASN A 1 589 ? -46.372 2.465 4.294 1.00 89.81 589 ASN A N 1
ATOM 4701 C CA . ASN A 1 589 ? -45.945 3.292 3.166 1.00 89.81 589 ASN A CA 1
ATOM 4702 C C . ASN A 1 589 ? -45.086 2.494 2.162 1.00 89.81 589 ASN A C 1
ATOM 4704 O O . ASN A 1 589 ? -45.047 2.866 0.984 1.00 89.81 589 ASN A O 1
ATOM 4708 N N . LEU A 1 590 ? -44.459 1.377 2.572 1.00 88.81 590 LEU A N 1
ATOM 4709 C CA . LEU A 1 590 ? -43.683 0.510 1.672 1.00 88.81 590 LEU A CA 1
ATOM 4710 C C . LEU A 1 590 ? -44.533 -0.168 0.594 1.00 88.81 590 LEU A C 1
ATOM 4712 O O . LEU A 1 590 ? -43.992 -0.547 -0.442 1.00 88.81 590 LEU A O 1
ATOM 4716 N N . ALA A 1 591 ? -45.846 -0.323 0.792 1.00 84.81 591 ALA A N 1
ATOM 4717 C CA . ALA A 1 591 ? -46.723 -0.941 -0.207 1.00 84.81 591 ALA A CA 1
ATOM 4718 C C . ALA A 1 591 ? -46.778 -0.143 -1.524 1.00 84.81 591 ALA A C 1
ATOM 4720 O O . ALA A 1 591 ? -47.143 -0.687 -2.562 1.00 84.81 591 ALA A O 1
ATOM 4721 N N . SER A 1 592 ? -46.418 1.145 -1.482 1.00 85.06 592 SER A N 1
ATOM 4722 C CA . SER A 1 592 ? -46.447 2.042 -2.642 1.00 85.06 592 SER A CA 1
ATOM 4723 C C . SER A 1 592 ? -45.161 2.040 -3.483 1.00 85.06 592 SER A C 1
ATOM 4725 O O . SER A 1 592 ? -45.142 2.653 -4.554 1.00 85.06 592 SER A O 1
ATOM 4727 N N . LEU A 1 593 ? -44.097 1.376 -3.013 1.00 90.38 593 LEU A N 1
ATOM 4728 C CA . LEU A 1 593 ? -42.797 1.350 -3.687 1.00 90.38 593 LEU A CA 1
ATOM 4729 C C . LEU A 1 593 ? -42.802 0.407 -4.898 1.00 90.38 593 LEU A C 1
ATOM 4731 O O . LEU A 1 593 ? -43.516 -0.596 -4.938 1.00 90.38 593 LEU A O 1
ATOM 4735 N N . LYS A 1 594 ? -41.989 0.736 -5.901 1.00 91.56 594 LYS A N 1
ATOM 4736 C CA . LYS A 1 594 ? -41.874 0.018 -7.176 1.00 91.56 594 LYS A CA 1
ATOM 4737 C C . LYS A 1 594 ? -40.539 -0.712 -7.281 1.00 91.56 594 LYS A C 1
ATOM 4739 O O . LYS A 1 594 ? -39.572 -0.366 -6.607 1.00 91.56 594 LYS A O 1
ATOM 4744 N N . ASP A 1 595 ? -40.472 -1.694 -8.181 1.00 90.38 595 ASP A N 1
ATOM 4745 C CA . ASP A 1 595 ? -39.223 -2.362 -8.556 1.00 90.38 595 ASP A CA 1
ATOM 4746 C C . ASP A 1 595 ? -38.148 -1.313 -8.891 1.00 90.38 595 ASP A C 1
ATOM 4748 O O . ASP A 1 595 ? -38.335 -0.460 -9.759 1.00 90.38 595 ASP A O 1
ATOM 4752 N N . GLY A 1 596 ? -37.009 -1.394 -8.208 1.00 91.25 596 GLY A N 1
ATOM 4753 C CA . GLY A 1 596 ? -35.879 -0.489 -8.376 1.00 91.25 596 GLY A CA 1
ATOM 4754 C C . GLY A 1 596 ? -35.868 0.749 -7.487 1.00 91.25 596 GLY A C 1
ATOM 4755 O O . GLY A 1 596 ? -34.832 1.414 -7.462 1.00 91.25 596 GLY A O 1
ATOM 4756 N N . ASP A 1 597 ? -36.933 1.032 -6.731 1.00 94.88 597 ASP A N 1
ATOM 4757 C CA . ASP A 1 597 ? -36.922 2.127 -5.761 1.00 94.88 597 ASP A CA 1
ATOM 4758 C C . ASP A 1 597 ? -35.883 1.866 -4.660 1.00 94.88 597 ASP A C 1
ATOM 4760 O O . ASP A 1 597 ? -35.688 0.735 -4.201 1.00 94.88 597 ASP A O 1
ATOM 4764 N N . PHE A 1 598 ? -35.213 2.936 -4.232 1.00 96.44 598 PHE A N 1
ATOM 4765 C CA . PHE A 1 598 ? -34.245 2.911 -3.140 1.00 96.44 598 PHE A CA 1
ATOM 4766 C C . PHE A 1 598 ? -34.851 3.499 -1.872 1.00 96.44 598 PHE A C 1
ATOM 4768 O O . PHE A 1 598 ? -35.575 4.493 -1.923 1.00 96.44 598 PHE A O 1
ATOM 4775 N N . LEU A 1 599 ? -34.497 2.924 -0.727 1.00 95.75 599 LEU A N 1
ATOM 4776 C CA . LEU A 1 599 ? -34.940 3.380 0.584 1.00 95.75 599 LEU A CA 1
ATOM 4777 C C . LEU A 1 599 ? -33.862 3.179 1.652 1.00 95.75 599 LEU A C 1
ATOM 4779 O O . LEU A 1 599 ? -32.923 2.397 1.483 1.00 95.75 599 LEU A O 1
ATOM 4783 N N . GLN A 1 600 ? -34.033 3.859 2.783 1.00 96.12 600 GLN A N 1
ATOM 4784 C CA . GLN A 1 600 ? -33.315 3.558 4.016 1.00 96.12 600 GLN A CA 1
ATOM 4785 C C . GLN A 1 600 ? -34.281 2.951 5.035 1.00 96.12 600 GLN A C 1
ATOM 4787 O O . GLN A 1 600 ? -35.247 3.600 5.431 1.00 96.12 600 GLN A O 1
ATOM 4792 N N . LEU A 1 601 ? -33.978 1.748 5.520 1.00 95.25 601 LEU A N 1
ATOM 4793 C CA . LEU A 1 601 ? -34.585 1.209 6.732 1.00 95.25 601 LEU A CA 1
ATOM 4794 C C . LEU A 1 601 ? -33.806 1.756 7.929 1.00 95.25 601 LEU A C 1
ATOM 4796 O O . LEU A 1 601 ? -32.622 1.448 8.103 1.00 95.25 601 LEU A O 1
ATOM 4800 N N . GLU A 1 602 ? -34.440 2.618 8.724 1.00 93.50 602 GLU A N 1
ATOM 4801 C CA . GLU A 1 602 ? -33.793 3.284 9.855 1.00 93.50 602 GLU A CA 1
ATOM 4802 C C . GLU A 1 602 ? -33.167 2.241 10.792 1.00 93.50 602 GLU A C 1
ATOM 4804 O O . GLU A 1 602 ? -33.788 1.240 11.134 1.00 93.50 602 GLU A O 1
ATOM 4809 N N . ARG A 1 603 ? -31.892 2.450 11.152 1.00 92.06 603 ARG A N 1
ATOM 4810 C CA . ARG A 1 603 ? -31.053 1.542 11.966 1.00 92.06 603 ARG A CA 1
ATOM 4811 C C . ARG A 1 603 ? -30.727 0.165 11.359 1.00 92.06 603 ARG A C 1
ATOM 4813 O O . ARG A 1 603 ? -29.834 -0.502 11.882 1.00 92.06 603 ARG A O 1
ATOM 4820 N N . LYS A 1 604 ? -31.331 -0.234 10.233 1.00 90.31 604 LYS A N 1
ATOM 4821 C CA . LYS A 1 604 ? -30.993 -1.486 9.530 1.00 90.31 604 LYS A CA 1
ATOM 4822 C C . LYS A 1 604 ? -30.048 -1.268 8.349 1.00 90.31 604 LYS A C 1
ATOM 4824 O O . LYS A 1 604 ? -29.012 -1.929 8.305 1.00 90.31 604 LYS A O 1
ATOM 4829 N N . GLY A 1 605 ? -30.336 -0.315 7.457 1.00 93.19 605 GLY A N 1
ATOM 4830 C CA . GLY A 1 605 ? -29.460 -0.036 6.317 1.00 93.19 605 GLY A CA 1
ATOM 4831 C C . GLY A 1 605 ? -30.131 0.566 5.084 1.00 93.19 605 GLY A C 1
ATOM 4832 O O . GLY A 1 605 ? -31.260 1.050 5.146 1.00 93.19 605 GLY A O 1
ATOM 4833 N N . TYR A 1 606 ? -29.419 0.532 3.960 1.00 95.38 606 TYR A N 1
ATOM 4834 C CA . TYR A 1 606 ? -29.896 0.968 2.642 1.00 95.38 606 TYR A CA 1
ATOM 4835 C C . TYR A 1 606 ? -30.324 -0.220 1.791 1.00 95.38 606 TYR A C 1
ATOM 4837 O O . TYR A 1 606 ? -29.593 -1.204 1.692 1.00 95.38 606 TYR A O 1
ATOM 4845 N N . TYR A 1 607 ? -31.476 -0.105 1.135 1.00 95.44 607 TYR A N 1
ATOM 4846 C CA . TYR A 1 607 ? -32.073 -1.191 0.366 1.00 95.44 607 TYR A CA 1
ATOM 4847 C C . TYR A 1 607 ? -32.590 -0.716 -0.990 1.00 95.44 607 TYR A C 1
ATOM 4849 O O . TYR A 1 607 ? -32.980 0.442 -1.159 1.00 95.44 607 TYR A O 1
ATOM 4857 N N . ARG A 1 608 ? -32.611 -1.642 -1.949 1.00 95.62 608 ARG A N 1
ATOM 4858 C CA . ARG A 1 608 ? -33.292 -1.517 -3.241 1.00 95.62 608 ARG A CA 1
ATOM 4859 C C . ARG A 1 608 ? -34.439 -2.524 -3.303 1.00 95.62 608 ARG A C 1
ATOM 4861 O O . ARG A 1 608 ? -34.239 -3.688 -2.963 1.00 95.62 608 ARG A O 1
ATOM 4868 N N . ILE A 1 609 ? -35.608 -2.109 -3.781 1.00 94.50 609 ILE A N 1
ATOM 4869 C CA . ILE A 1 609 ? -36.736 -3.011 -4.046 1.00 94.50 609 ILE A CA 1
ATOM 4870 C C . ILE A 1 609 ? -36.386 -3.884 -5.261 1.00 94.50 609 ILE A C 1
ATOM 4872 O O . ILE A 1 609 ? -36.307 -3.393 -6.386 1.00 94.50 609 ILE A O 1
ATOM 4876 N N . ASP A 1 610 ? -36.146 -5.180 -5.052 1.00 92.69 610 ASP A N 1
ATOM 4877 C CA . ASP A 1 610 ? -35.938 -6.140 -6.145 1.00 92.69 610 ASP A CA 1
ATOM 4878 C C . ASP A 1 610 ? -37.265 -6.535 -6.793 1.00 92.69 610 ASP A C 1
ATOM 4880 O O . ASP A 1 610 ? -37.372 -6.589 -8.019 1.00 92.69 610 ASP A O 1
ATOM 4884 N N . LYS A 1 611 ? -38.276 -6.783 -5.952 1.00 88.75 611 LYS A N 1
ATOM 4885 C CA . LYS A 1 611 ? -39.656 -7.062 -6.355 1.00 88.75 611 LYS A CA 1
ATOM 4886 C C . LYS A 1 611 ? -40.614 -6.335 -5.427 1.00 88.75 611 LYS A C 1
ATOM 4888 O O . LYS A 1 611 ? -40.583 -6.553 -4.217 1.00 88.75 611 LYS A O 1
ATOM 4893 N N . ALA A 1 612 ? -41.462 -5.496 -6.003 1.00 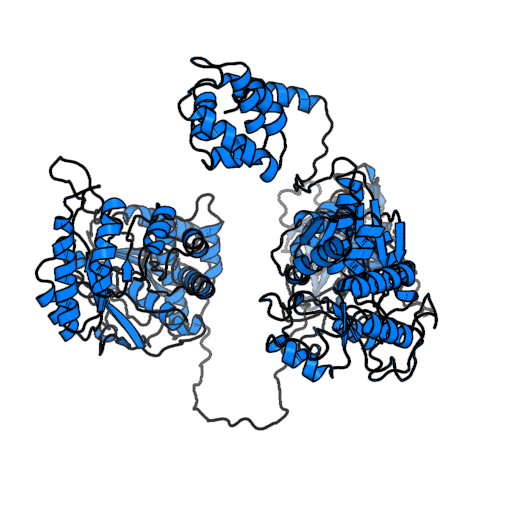84.25 612 ALA A N 1
ATOM 4894 C CA . ALA A 1 612 ? -42.531 -4.824 -5.290 1.00 84.25 612 ALA A CA 1
ATOM 4895 C C . ALA A 1 612 ? -43.617 -5.809 -4.829 1.00 84.25 612 ALA A C 1
ATOM 4897 O O . ALA A 1 612 ? -43.741 -6.931 -5.340 1.00 84.25 612 ALA A O 1
ATOM 4898 N N . ALA A 1 613 ? -44.432 -5.340 -3.888 1.00 71.88 613 ALA A N 1
ATOM 4899 C CA . ALA A 1 613 ? -45.559 -6.052 -3.309 1.00 71.88 613 ALA A CA 1
ATOM 4900 C C . ALA A 1 613 ? -46.410 -6.800 -4.357 1.00 71.88 613 ALA A C 1
ATOM 4902 O O . ALA A 1 613 ? -46.878 -6.224 -5.341 1.00 71.88 613 ALA A O 1
ATOM 4903 N N . GLY A 1 614 ? -46.614 -8.103 -4.132 1.00 62.94 614 GLY A N 1
ATOM 4904 C CA . GLY A 1 614 ? -47.448 -8.965 -4.982 1.00 62.94 614 GLY A CA 1
ATOM 4905 C C . GLY A 1 614 ? -46.755 -9.545 -6.225 1.00 62.94 614 GLY A C 1
ATOM 4906 O O . GLY A 1 614 ? -47.418 -10.193 -7.031 1.00 62.94 614 GLY A O 1
ATOM 4907 N N . LYS A 1 615 ? -45.437 -9.342 -6.396 1.00 61.88 615 LYS A N 1
ATOM 4908 C CA . LYS A 1 615 ? -44.651 -9.853 -7.543 1.00 61.88 615 LYS A CA 1
ATOM 4909 C C . LYS A 1 615 ? -43.517 -10.832 -7.176 1.00 61.88 615 LYS A C 1
ATOM 4911 O O . LYS A 1 615 ? -42.676 -11.133 -8.024 1.00 61.88 615 LYS A O 1
ATOM 4916 N N . GLY A 1 616 ? -43.458 -11.315 -5.932 1.00 51.69 616 GLY A N 1
ATOM 4917 C CA . GLY A 1 616 ? -42.468 -12.304 -5.472 1.00 51.69 616 GLY A CA 1
ATOM 4918 C C . GLY A 1 616 ? -42.819 -13.761 -5.847 1.00 51.69 616 GLY A C 1
ATOM 4919 O O . GLY A 1 616 ? -43.982 -14.059 -6.122 1.00 51.69 616 GLY A O 1
ATOM 4920 N N . PRO A 1 617 ? -41.847 -14.696 -5.872 1.00 38.47 617 PRO A N 1
ATOM 4921 C CA . PRO A 1 617 ? -42.107 -16.109 -6.145 1.00 38.47 617 PRO A CA 1
ATOM 4922 C C . PRO A 1 617 ? -42.776 -16.777 -4.934 1.00 38.47 617 PRO A C 1
ATOM 4924 O O . PRO A 1 617 ? -42.124 -17.070 -3.939 1.00 38.47 617 PRO A O 1
ATOM 4927 N N . GLY A 1 618 ? -44.088 -17.001 -5.027 1.00 41.47 618 GLY A N 1
ATOM 4928 C CA . GLY A 1 618 ? -44.872 -17.610 -3.949 1.00 41.47 618 GLY A CA 1
ATOM 4929 C C . GLY A 1 618 ? -46.385 -17.520 -4.124 1.00 41.47 618 GLY A C 1
ATOM 4930 O O . GLY A 1 618 ? -47.105 -17.536 -3.132 1.00 41.47 618 GLY A O 1
ATOM 4931 N N . VAL A 1 619 ? -46.893 -17.440 -5.362 1.00 35.91 619 VAL A N 1
ATOM 4932 C CA . VAL A 1 619 ? -48.333 -17.603 -5.629 1.00 35.91 619 VAL A CA 1
ATOM 4933 C C . VAL A 1 619 ? -48.691 -19.084 -5.445 1.00 35.91 619 VAL A C 1
ATOM 4935 O O . VAL A 1 619 ? -48.861 -19.828 -6.405 1.00 35.91 619 VAL A O 1
ATOM 4938 N N . SER A 1 620 ? -48.759 -19.525 -4.187 1.00 31.16 620 SER A N 1
ATOM 4939 C CA . SER A 1 620 ? -49.627 -20.623 -3.773 1.00 31.16 620 SER A CA 1
ATOM 4940 C C . SER A 1 620 ? -50.864 -19.987 -3.148 1.00 31.16 620 SER A C 1
ATOM 4942 O O . SER A 1 620 ? -50.784 -19.065 -2.339 1.00 31.16 620 SER A O 1
ATOM 4944 N N . THR A 1 621 ? -52.017 -20.433 -3.610 1.00 33.31 621 THR A N 1
ATOM 4945 C CA . THR A 1 621 ? -53.321 -19.775 -3.547 1.00 33.31 621 THR A CA 1
ATOM 4946 C C . THR A 1 621 ? -53.980 -19.759 -2.162 1.00 33.31 621 THR A C 1
ATOM 4948 O O . THR A 1 621 ? -55.176 -19.990 -2.097 1.00 33.31 621 THR A O 1
ATOM 4951 N N . ASN A 1 622 ? -53.261 -19.501 -1.060 1.00 33.56 622 ASN A N 1
ATOM 4952 C CA . ASN A 1 622 ? -53.874 -19.436 0.282 1.00 33.56 622 ASN A CA 1
ATOM 4953 C C . ASN A 1 622 ? -53.232 -18.459 1.298 1.00 33.56 622 ASN A C 1
ATOM 4955 O O . ASN A 1 622 ? -53.529 -18.551 2.487 1.00 33.56 622 ASN A O 1
ATOM 4959 N N . SER A 1 623 ? -52.424 -17.477 0.880 1.00 32.25 623 SER A N 1
ATOM 4960 C CA . SER A 1 623 ? -52.021 -16.365 1.761 1.00 32.25 623 SER A CA 1
ATOM 4961 C C . SER A 1 623 ? -52.219 -15.002 1.083 1.00 32.25 623 SER A C 1
ATOM 4963 O O . SER A 1 623 ? -51.637 -14.702 0.046 1.00 32.25 623 SER A O 1
ATOM 4965 N N . ASN A 1 624 ? -53.062 -14.152 1.677 1.00 35.38 624 ASN A N 1
ATOM 4966 C CA . ASN A 1 624 ? -53.333 -12.771 1.248 1.00 35.38 624 ASN A CA 1
ATOM 4967 C C . ASN A 1 624 ? -52.161 -11.810 1.575 1.00 35.38 624 ASN A C 1
ATOM 4969 O O . ASN A 1 624 ? -52.366 -10.778 2.209 1.00 35.38 624 ASN A O 1
ATOM 4973 N N . GLY A 1 625 ? -50.921 -12.141 1.203 1.00 43.41 625 GLY A N 1
ATOM 4974 C CA . GLY A 1 625 ? -49.740 -11.364 1.601 1.00 43.41 625 GLY A CA 1
ATOM 4975 C C . GLY A 1 625 ? -49.132 -10.518 0.478 1.00 43.41 625 GLY A C 1
ATOM 4976 O O . GLY A 1 625 ? -48.619 -11.037 -0.511 1.00 43.41 625 GLY A O 1
ATOM 4977 N N . PHE A 1 626 ? -49.152 -9.198 0.649 1.00 50.88 626 PHE A N 1
ATOM 4978 C CA . PHE A 1 626 ? -48.407 -8.224 -0.152 1.00 50.88 626 PHE A CA 1
ATOM 4979 C C . PHE A 1 626 ? -46.937 -8.200 0.312 1.00 50.88 626 PHE A C 1
ATOM 4981 O O . PHE A 1 626 ? -46.624 -7.514 1.278 1.00 50.88 626 PHE A O 1
ATOM 4988 N N . PHE A 1 627 ? -46.039 -8.944 -0.348 1.00 61.31 627 PHE A N 1
ATOM 4989 C CA . PHE A 1 627 ? -44.625 -9.047 0.063 1.00 61.31 627 PHE A CA 1
ATOM 4990 C C . PHE A 1 627 ? -43.673 -8.227 -0.812 1.00 61.31 627 PHE A C 1
ATOM 4992 O O . PHE A 1 627 ? -43.629 -8.433 -2.026 1.00 61.31 627 PHE A O 1
ATOM 4999 N N . ASN A 1 628 ? -42.871 -7.350 -0.201 1.00 75.44 628 ASN A N 1
ATOM 5000 C CA . ASN A 1 628 ? -41.740 -6.693 -0.868 1.00 75.44 628 ASN A CA 1
ATOM 5001 C C . ASN A 1 628 ? -40.456 -7.524 -0.709 1.00 75.44 628 ASN A C 1
ATOM 5003 O O . ASN A 1 628 ? -40.095 -7.882 0.408 1.00 75.44 628 ASN A O 1
ATOM 5007 N N . ARG A 1 629 ? -39.707 -7.763 -1.791 1.00 87.69 629 ARG A N 1
ATOM 5008 C CA . ARG A 1 629 ? -38.328 -8.276 -1.716 1.00 87.69 629 ARG A CA 1
ATOM 5009 C C . ARG A 1 629 ? -37.341 -7.127 -1.836 1.00 87.69 629 ARG A C 1
ATOM 5011 O O . ARG A 1 629 ? -37.348 -6.412 -2.838 1.00 87.69 629 ARG A O 1
ATOM 5018 N N . MET A 1 630 ? -36.461 -6.989 -0.853 1.00 92.44 630 MET A N 1
ATOM 5019 C CA . MET A 1 630 ? -35.456 -5.933 -0.778 1.00 92.44 630 MET A CA 1
ATOM 5020 C C . MET A 1 630 ? -34.043 -6.510 -0.754 1.00 92.44 630 MET A C 1
ATOM 5022 O O . MET A 1 630 ? -33.762 -7.450 -0.021 1.00 92.44 630 MET A O 1
ATOM 5026 N N . HIS A 1 631 ? -33.141 -5.918 -1.530 1.00 94.12 631 HIS A N 1
ATOM 5027 C CA . HIS A 1 631 ? -31.718 -6.256 -1.567 1.00 94.12 631 HIS A CA 1
ATOM 5028 C C . HIS A 1 631 ? -30.898 -5.178 -0.861 1.00 94.12 631 HIS A C 1
ATOM 5030 O O . HIS A 1 631 ? -31.142 -3.987 -1.076 1.00 94.12 631 HIS A O 1
ATOM 5036 N N . SER A 1 632 ? -29.918 -5.575 -0.047 1.00 92.00 632 SER A N 1
ATOM 5037 C CA . SER A 1 632 ? -29.025 -4.620 0.607 1.00 92.00 632 SER A CA 1
ATOM 5038 C C . SER A 1 632 ? -28.133 -3.887 -0.407 1.00 92.00 632 SER A C 1
ATOM 5040 O O . SER A 1 632 ? -27.412 -4.485 -1.210 1.00 92.00 632 SER A O 1
ATOM 5042 N N . ALA A 1 633 ? -28.168 -2.555 -0.343 1.00 91.62 633 ALA A N 1
ATOM 5043 C CA . ALA A 1 633 ? -27.460 -1.633 -1.233 1.00 91.62 633 ALA A CA 1
ATOM 5044 C C . ALA A 1 633 ? -26.181 -1.050 -0.593 1.00 91.62 633 ALA A C 1
ATOM 5046 O O . ALA A 1 633 ? -25.706 0.026 -0.979 1.00 91.62 633 ALA A O 1
ATOM 5047 N N . GLU A 1 634 ? -25.621 -1.745 0.400 1.00 84.44 634 GLU A N 1
ATOM 5048 C CA . GLU A 1 634 ? -24.370 -1.387 1.071 1.00 84.44 634 GLU A CA 1
ATOM 5049 C C . GLU A 1 634 ? -23.485 -2.614 1.355 1.00 84.44 634 GLU A C 1
ATOM 5051 O O . GLU A 1 634 ? -23.834 -3.756 1.034 1.00 84.44 634 GLU A O 1
ATOM 5056 N N . ALA A 1 635 ? -22.292 -2.368 1.905 1.00 74.81 635 ALA A N 1
ATOM 5057 C CA . ALA A 1 635 ? -21.363 -3.430 2.264 1.00 74.81 635 ALA A CA 1
ATOM 5058 C C . ALA A 1 635 ? -21.952 -4.285 3.392 1.00 74.81 635 ALA A C 1
ATOM 5060 O O . ALA A 1 635 ? -22.457 -3.764 4.386 1.00 74.81 635 ALA A O 1
ATOM 5061 N N . THR A 1 636 ? -21.854 -5.601 3.239 1.00 62.12 636 THR A N 1
ATOM 5062 C CA . THR A 1 636 ? -22.261 -6.582 4.247 1.00 62.12 636 THR A CA 1
ATOM 5063 C C . THR A 1 636 ? -21.431 -6.360 5.511 1.00 62.12 636 THR A C 1
ATOM 5065 O O . THR A 1 636 ? -20.210 -6.199 5.420 1.00 62.12 636 THR A O 1
ATOM 5068 N N . ARG A 1 637 ? -22.077 -6.307 6.687 1.00 52.16 637 ARG A N 1
ATOM 5069 C CA . ARG A 1 637 ? -21.375 -6.164 7.975 1.00 52.16 637 ARG A CA 1
ATOM 5070 C C . ARG A 1 637 ? -20.338 -7.288 8.082 1.00 52.16 637 ARG A C 1
ATOM 5072 O O . ARG A 1 637 ? -20.613 -8.415 7.696 1.00 52.16 637 ARG A O 1
ATOM 5079 N N . THR A 1 638 ? -19.135 -6.953 8.535 1.00 35.12 638 THR A N 1
ATOM 5080 C CA . THR A 1 638 ? -17.841 -7.632 8.315 1.00 35.12 638 THR A CA 1
ATOM 5081 C C . THR A 1 638 ? -17.682 -9.060 8.870 1.00 35.12 638 THR A C 1
ATOM 5083 O O . THR A 1 638 ? -16.563 -9.554 8.982 1.00 35.12 638 THR A O 1
ATOM 5086 N N . THR A 1 639 ? -18.765 -9.753 9.196 1.00 35.06 639 THR A N 1
ATOM 5087 C CA . THR A 1 639 ? -18.783 -11.153 9.621 1.00 35.06 639 THR A CA 1
ATOM 5088 C C . THR A 1 639 ? -19.307 -12.026 8.485 1.00 35.06 639 THR A C 1
ATOM 5090 O O . THR A 1 639 ? -20.319 -11.701 7.865 1.00 35.06 639 THR A O 1
ATOM 5093 N N . LEU A 1 640 ? -18.640 -13.157 8.220 1.00 36.94 640 LEU A N 1
ATOM 5094 C CA . LEU A 1 640 ? -19.279 -14.282 7.528 1.00 36.94 640 LEU A CA 1
ATOM 5095 C C . LEU A 1 640 ? -20.665 -14.495 8.157 1.00 36.94 640 LEU A C 1
ATOM 5097 O O . LEU A 1 640 ? -20.790 -14.420 9.382 1.00 36.94 640 LEU A O 1
ATOM 5101 N N . LEU A 1 641 ? -21.697 -14.685 7.330 1.00 39.53 641 LEU A N 1
ATOM 5102 C CA . LEU A 1 641 ? -23.065 -14.881 7.813 1.00 39.53 641 LEU A CA 1
ATOM 5103 C C . LEU A 1 641 ? -23.086 -15.986 8.896 1.00 39.53 641 LEU A C 1
ATOM 5105 O O . LEU A 1 641 ? -22.350 -16.969 8.751 1.00 39.53 641 LEU A O 1
ATOM 5109 N N . PRO A 1 642 ? -23.867 -15.835 9.986 1.00 30.44 642 PRO A N 1
ATOM 5110 C CA . PRO A 1 642 ? -23.820 -16.750 11.127 1.00 30.44 642 PRO A CA 1
ATOM 5111 C C . PRO A 1 642 ? -24.084 -18.195 10.685 1.00 30.44 642 PRO A C 1
ATOM 5113 O O . PRO A 1 642 ? -25.085 -18.457 10.024 1.00 30.44 642 PRO A O 1
ATOM 5116 N N . GLY A 1 643 ? -23.189 -19.126 11.038 1.00 35.19 643 GLY A N 1
ATOM 5117 C CA . GLY A 1 643 ? -23.324 -20.549 10.687 1.00 35.19 643 GLY A CA 1
ATOM 5118 C C . GLY A 1 643 ? -22.032 -21.276 10.298 1.00 35.19 643 GLY A C 1
ATOM 5119 O O . GLY A 1 643 ? -22.059 -22.489 10.119 1.00 35.19 643 GLY A O 1
ATOM 5120 N N . TYR A 1 644 ? -20.890 -20.588 10.205 1.00 28.48 644 TYR A N 1
ATOM 5121 C CA . TYR A 1 644 ? -19.601 -21.253 9.989 1.00 28.48 644 TYR A CA 1
ATOM 5122 C C . TYR A 1 644 ? -19.055 -21.837 11.301 1.00 28.48 644 TYR A C 1
ATOM 5124 O O . TYR A 1 644 ? -18.353 -21.172 12.059 1.00 28.48 644 TYR A O 1
ATOM 5132 N N . SER A 1 645 ? -19.366 -23.108 11.544 1.00 26.05 645 SER A N 1
ATOM 5133 C CA . SER A 1 645 ? -18.450 -24.004 12.252 1.00 26.05 645 SER A CA 1
ATOM 5134 C C . SER A 1 645 ? -17.600 -24.684 11.187 1.00 26.05 645 SER A C 1
ATOM 5136 O O . SER A 1 645 ? -18.149 -25.220 10.228 1.00 26.05 645 SER A O 1
ATOM 5138 N N . VAL A 1 646 ? -16.275 -24.609 11.298 1.00 25.66 646 VAL A N 1
ATOM 5139 C CA . VAL A 1 646 ? -15.384 -25.367 10.412 1.00 25.66 646 VAL A CA 1
ATOM 5140 C C . VAL A 1 646 ? -15.638 -26.850 10.704 1.00 25.66 646 VAL A C 1
ATOM 5142 O O . VAL A 1 646 ? -15.404 -27.271 11.840 1.00 25.66 646 VAL A O 1
ATOM 5145 N N . PRO A 1 647 ? -16.134 -27.658 9.750 1.00 26.28 647 PRO A N 1
ATOM 5146 C CA . PRO A 1 647 ? -16.266 -29.084 9.976 1.00 26.28 647 PRO A CA 1
ATOM 5147 C C . PRO A 1 647 ? -14.864 -29.675 10.084 1.00 26.28 647 PRO A C 1
ATOM 5149 O O . PRO A 1 647 ? -14.022 -29.465 9.208 1.00 26.28 647 PRO A O 1
ATOM 5152 N N . ASN A 1 648 ? -14.622 -30.434 11.152 1.00 25.23 648 ASN A N 1
ATOM 5153 C CA . ASN A 1 648 ? -13.484 -31.338 11.238 1.00 25.23 648 ASN A CA 1
ATOM 5154 C C . ASN A 1 648 ? -13.420 -32.172 9.952 1.00 25.23 648 ASN A C 1
ATOM 5156 O O . ASN A 1 648 ? -14.306 -32.988 9.689 1.00 25.23 648 ASN A O 1
ATOM 5160 N N . ALA A 1 649 ? -12.362 -31.974 9.166 1.00 25.91 649 ALA A N 1
ATOM 5161 C CA . ALA A 1 649 ? -12.036 -32.827 8.039 1.00 25.91 649 ALA A CA 1
ATOM 5162 C C . ALA A 1 649 ? -11.739 -34.237 8.570 1.00 25.91 649 ALA A C 1
ATOM 5164 O O . ALA A 1 649 ? -10.632 -34.544 9.011 1.00 25.91 649 ALA A O 1
ATOM 5165 N N . SER A 1 650 ? -12.757 -35.096 8.553 1.00 25.33 650 SER A N 1
ATOM 5166 C CA . SER A 1 650 ? -12.611 -36.531 8.752 1.00 25.33 650 SER A CA 1
ATOM 5167 C C . SER A 1 650 ? -12.534 -37.225 7.393 1.00 25.33 650 SER A C 1
ATOM 5169 O O . SER A 1 650 ? -13.437 -37.157 6.567 1.00 25.33 650 SER A O 1
ATOM 5171 N N . SER A 1 651 ? -11.389 -37.879 7.198 1.00 27.89 651 SER A N 1
ATOM 5172 C CA . SER A 1 651 ? -11.137 -39.047 6.352 1.00 27.89 651 SER A CA 1
ATOM 5173 C C . SER A 1 651 ? -11.646 -39.041 4.904 1.00 27.89 651 SER A C 1
ATOM 5175 O O . SER A 1 651 ? -12.753 -39.485 4.615 1.00 27.89 651 SER A O 1
ATOM 5177 N N . ASN A 1 652 ? -10.723 -38.803 3.968 1.00 26.64 652 ASN A N 1
ATOM 5178 C CA . ASN A 1 652 ? -10.536 -39.766 2.884 1.00 26.64 652 ASN A CA 1
ATOM 5179 C C . ASN A 1 652 ? -9.043 -39.971 2.595 1.00 26.64 652 ASN A C 1
ATOM 5181 O O . ASN A 1 652 ? -8.296 -39.045 2.295 1.00 26.64 652 ASN A O 1
ATOM 5185 N N . GLN A 1 653 ? -8.610 -41.216 2.784 1.00 28.72 653 GLN A N 1
ATOM 5186 C CA . GLN A 1 653 ? -7.231 -41.682 2.698 1.00 28.72 653 GLN A CA 1
ATOM 5187 C C . GLN A 1 653 ? -6.670 -41.545 1.278 1.00 28.72 653 GLN A C 1
ATOM 5189 O O . GLN A 1 653 ? -7.211 -42.143 0.353 1.00 28.72 653 GLN A O 1
ATOM 5194 N N . ARG A 1 654 ? -5.497 -40.914 1.139 1.00 26.47 654 ARG A N 1
ATOM 5195 C CA . ARG A 1 654 ? -4.428 -41.371 0.232 1.00 26.47 654 ARG A CA 1
ATOM 5196 C C . ARG A 1 654 ? -3.058 -41.003 0.813 1.00 26.47 654 ARG A C 1
ATOM 5198 O O . ARG A 1 654 ? -2.594 -39.879 0.711 1.00 26.47 654 ARG A O 1
ATOM 5205 N N . SER A 1 655 ? -2.483 -42.000 1.487 1.00 27.58 655 SER A N 1
ATOM 5206 C CA . SER A 1 655 ? -1.064 -42.220 1.805 1.00 27.58 655 SER A CA 1
ATOM 5207 C C . SER A 1 655 ? -0.118 -41.011 1.743 1.00 27.58 655 SER A C 1
ATOM 5209 O O . SER A 1 655 ? 0.549 -40.788 0.733 1.00 27.58 655 SER A O 1
ATOM 5211 N N . VAL A 1 656 ? 0.058 -40.335 2.878 1.00 28.27 656 VAL A N 1
ATOM 5212 C CA . VAL A 1 656 ? 1.272 -39.562 3.167 1.00 28.27 656 VAL A CA 1
ATOM 5213 C C . VAL A 1 656 ? 1.851 -40.106 4.471 1.00 28.27 656 VAL A C 1
ATOM 5215 O O . VAL A 1 656 ? 1.137 -40.280 5.456 1.00 28.27 656 VAL A O 1
ATOM 5218 N N . ARG A 1 657 ? 3.133 -40.480 4.437 1.00 24.81 657 ARG A N 1
ATOM 5219 C CA . ARG A 1 657 ? 3.873 -41.063 5.564 1.00 24.81 657 ARG A CA 1
ATOM 5220 C C . ARG A 1 657 ? 3.857 -40.106 6.759 1.00 24.81 657 ARG A C 1
ATOM 5222 O O . ARG A 1 657 ? 4.457 -39.040 6.693 1.00 24.81 657 ARG A O 1
ATOM 5229 N N . VAL A 1 658 ? 3.230 -40.529 7.853 1.00 24.36 658 VAL A N 1
ATOM 5230 C CA . VAL A 1 658 ? 3.359 -39.893 9.168 1.00 24.36 658 VAL A CA 1
ATOM 5231 C C . VAL A 1 658 ? 4.625 -40.436 9.828 1.00 24.36 658 VAL A C 1
ATOM 5233 O O . VAL A 1 658 ? 4.716 -41.630 10.108 1.00 24.36 658 VAL A O 1
ATOM 5236 N N . ILE A 1 659 ? 5.606 -39.565 10.063 1.00 28.75 659 ILE A N 1
ATOM 5237 C CA . ILE A 1 659 ? 6.663 -39.811 11.046 1.00 28.75 659 ILE A CA 1
ATOM 5238 C C . ILE A 1 659 ? 6.120 -39.275 12.369 1.00 28.75 659 ILE A C 1
ATOM 5240 O O . ILE A 1 659 ? 5.819 -38.091 12.485 1.00 28.75 659 ILE A O 1
ATOM 5244 N N . ALA A 1 660 ? 5.923 -40.174 13.328 1.00 28.98 660 ALA A N 1
ATOM 5245 C CA . ALA A 1 660 ? 5.452 -39.840 14.660 1.00 28.98 660 ALA A CA 1
ATOM 5246 C C . ALA A 1 660 ? 6.502 -39.019 15.422 1.00 28.98 660 ALA A C 1
ATOM 5248 O O . ALA A 1 660 ? 7.664 -39.418 15.493 1.00 28.98 660 ALA A O 1
ATOM 5249 N N . THR A 1 661 ? 6.064 -37.949 16.079 1.00 27.58 661 THR A N 1
ATOM 5250 C CA . THR A 1 661 ? 6.704 -37.447 17.294 1.00 27.58 661 THR A CA 1
ATOM 5251 C C . THR A 1 661 ? 5.658 -37.294 18.389 1.00 27.58 661 THR A C 1
ATOM 5253 O O . THR A 1 661 ? 4.523 -36.874 18.184 1.00 27.58 661 THR A O 1
ATOM 5256 N N . SER A 1 662 ? 6.069 -37.779 19.548 1.00 28.78 662 SER A N 1
ATOM 5257 C CA . SER A 1 662 ? 5.345 -38.012 20.784 1.00 28.78 662 SER A CA 1
ATOM 5258 C C . SER A 1 662 ? 4.766 -36.757 21.435 1.00 28.78 662 SER A C 1
ATOM 5260 O O . SER A 1 662 ? 5.459 -35.758 21.579 1.00 28.78 662 SER A O 1
ATOM 5262 N N . GLY A 1 663 ? 3.528 -36.909 21.911 1.00 34.53 663 GLY A N 1
ATOM 5263 C CA . GLY A 1 663 ? 2.996 -36.436 23.192 1.00 34.53 663 GLY A CA 1
ATOM 5264 C C . GLY A 1 663 ? 3.533 -35.136 23.788 1.00 34.53 663 GLY A C 1
ATOM 5265 O O . GLY A 1 663 ? 4.568 -35.138 24.444 1.00 34.53 663 GLY A O 1
ATOM 5266 N N . LEU A 1 664 ? 2.706 -34.094 23.720 1.00 28.16 664 LEU A N 1
ATOM 5267 C CA . LEU A 1 664 ? 2.614 -33.057 24.744 1.00 28.16 664 LEU A CA 1
ATOM 5268 C C . LEU A 1 664 ? 1.127 -32.863 25.065 1.00 28.16 664 LEU A C 1
ATOM 5270 O O . LEU A 1 664 ? 0.348 -32.427 24.221 1.00 28.16 664 LEU A O 1
ATOM 5274 N N . HIS A 1 665 ? 0.730 -33.271 26.273 1.00 29.66 665 HIS A N 1
ATOM 5275 C CA . HIS A 1 665 ? -0.496 -32.803 26.915 1.00 29.66 665 HIS A CA 1
ATOM 5276 C C . HIS A 1 665 ? -0.377 -31.284 27.082 1.00 29.66 665 HIS A C 1
ATOM 5278 O O . HIS A 1 665 ? 0.553 -30.822 27.739 1.00 29.66 665 HIS A O 1
ATOM 5284 N N . LEU A 1 666 ? -1.301 -30.524 26.495 1.00 30.97 666 LEU A N 1
ATOM 5285 C CA . LEU A 1 666 ? -1.531 -29.138 26.885 1.00 30.97 666 LEU A CA 1
ATOM 5286 C C . LEU A 1 666 ? -2.674 -29.148 27.893 1.00 30.97 666 LEU A C 1
ATOM 5288 O O . LEU A 1 666 ? -3.811 -29.469 27.558 1.00 30.97 666 LEU A O 1
ATOM 5292 N N . ASP A 1 667 ? -2.300 -28.878 29.136 1.00 30.33 667 ASP A N 1
ATOM 5293 C CA . ASP A 1 667 ? -3.189 -28.677 30.270 1.00 30.33 667 ASP A CA 1
ATOM 5294 C C . ASP A 1 667 ? -4.053 -27.430 30.013 1.00 30.33 667 ASP A C 1
ATOM 5296 O O . ASP A 1 667 ? -3.533 -26.380 29.619 1.00 30.33 667 ASP A O 1
ATOM 5300 N N . GLU A 1 668 ? -5.366 -27.534 30.224 1.00 32.97 668 GLU A N 1
ATOM 5301 C CA . GLU A 1 668 ? -6.314 -26.417 30.148 1.00 32.97 668 GLU A CA 1
ATOM 5302 C C . GLU A 1 668 ? -6.097 -25.468 31.337 1.00 32.97 668 GLU A C 1
ATOM 5304 O O . GLU A 1 668 ? -6.883 -25.400 32.279 1.00 32.97 668 GLU A O 1
ATOM 5309 N N . THR A 1 669 ? -5.019 -24.690 31.306 1.00 36.88 669 THR A N 1
ATOM 5310 C CA . THR A 1 669 ? -4.940 -23.466 32.101 1.00 36.88 669 THR A CA 1
ATOM 5311 C C . THR A 1 669 ? -5.488 -22.329 31.251 1.00 36.88 669 THR A C 1
ATOM 5313 O O . THR A 1 669 ? -4.903 -21.924 30.250 1.00 36.88 669 THR A O 1
ATOM 5316 N N . HIS A 1 670 ? -6.658 -21.815 31.635 1.00 40.41 670 HIS A N 1
ATOM 5317 C CA . HIS A 1 670 ? -7.156 -20.532 31.151 1.00 40.41 670 HIS A CA 1
ATOM 5318 C C . HIS A 1 670 ? -6.086 -19.460 31.403 1.00 40.41 670 HIS A C 1
ATOM 5320 O O . HIS A 1 670 ? -5.986 -18.921 32.507 1.00 40.41 670 HIS A O 1
ATOM 5326 N N . CYS A 1 671 ? -5.281 -19.151 30.386 1.00 43.81 671 CYS A N 1
ATOM 5327 C CA . CYS A 1 671 ? -4.430 -17.973 30.375 1.00 43.81 671 CYS A CA 1
ATOM 5328 C C . CYS A 1 671 ? -5.356 -16.755 30.464 1.00 43.81 671 CYS A C 1
ATOM 5330 O O . CYS A 1 671 ? -6.007 -16.385 29.486 1.00 43.81 671 CYS A O 1
ATOM 5332 N N . LYS A 1 672 ? -5.494 -16.188 31.667 1.00 48.09 672 LYS A N 1
ATOM 5333 C CA . LYS A 1 672 ? -6.325 -15.009 31.911 1.00 48.09 672 LYS A CA 1
ATOM 5334 C C . LYS A 1 672 ? -5.821 -13.874 31.018 1.00 48.09 672 LYS A C 1
ATOM 5336 O O . LYS A 1 672 ? -4.682 -13.440 31.166 1.00 48.09 672 LYS A O 1
ATOM 5341 N N . MET A 1 673 ? -6.662 -13.420 30.090 1.00 59.75 673 MET A N 1
ATOM 5342 C CA . MET A 1 673 ? -6.443 -12.162 29.375 1.00 59.75 673 MET A CA 1
ATOM 5343 C C . MET A 1 673 ? -6.425 -11.041 30.420 1.00 59.75 673 MET A C 1
ATOM 5345 O O . MET A 1 673 ? -7.320 -10.978 31.266 1.00 59.75 673 MET A O 1
ATOM 5349 N N . GLY A 1 674 ? -5.363 -10.239 30.421 1.00 82.94 674 GLY A N 1
ATOM 5350 C CA . GLY A 1 674 ? -5.118 -9.207 31.420 1.00 82.94 674 GLY A CA 1
ATOM 5351 C C . GLY A 1 674 ? -5.012 -7.835 30.770 1.00 82.94 674 GLY A C 1
ATOM 5352 O O . GLY A 1 674 ? -4.322 -7.662 29.762 1.00 82.94 674 GLY A O 1
ATOM 5353 N N . LYS A 1 675 ? -5.681 -6.850 31.367 1.00 95.12 675 LYS A N 1
ATOM 5354 C CA . LYS A 1 675 ? -5.545 -5.443 30.991 1.00 95.12 675 LYS A CA 1
ATOM 5355 C C . LYS A 1 675 ? -4.254 -4.862 31.543 1.00 95.12 675 LYS A C 1
ATOM 5357 O O . LYS A 1 675 ? -3.827 -5.245 32.628 1.00 95.12 675 LYS A O 1
ATOM 5362 N N . ILE A 1 676 ? -3.656 -3.913 30.832 1.00 96.94 676 ILE A N 1
ATOM 5363 C CA . ILE A 1 676 ? -2.475 -3.176 31.290 1.00 96.94 676 ILE A CA 1
ATOM 5364 C C . ILE A 1 676 ? -2.816 -2.445 32.592 1.00 96.94 676 ILE A C 1
ATOM 5366 O O . ILE A 1 676 ? -3.698 -1.584 32.605 1.00 96.94 676 ILE A O 1
ATOM 5370 N N . ALA A 1 677 ? -2.100 -2.774 33.668 1.00 96.12 677 ALA A N 1
ATOM 5371 C CA . ALA A 1 677 ? -2.307 -2.208 34.997 1.00 96.12 677 ALA A CA 1
ATOM 5372 C C . ALA A 1 677 ? -1.227 -1.186 35.360 1.00 96.12 677 ALA A C 1
ATOM 5374 O O . ALA A 1 677 ? -1.540 -0.110 35.868 1.00 96.12 677 ALA A O 1
ATOM 5375 N N . THR A 1 678 ? 0.044 -1.503 35.097 1.00 97.44 678 THR A N 1
ATOM 5376 C CA . THR A 1 678 ? 1.171 -0.609 35.391 1.00 97.44 678 THR A CA 1
ATOM 5377 C C . THR A 1 678 ? 2.199 -0.600 34.269 1.00 97.44 678 THR A C 1
ATOM 5379 O O . THR A 1 678 ? 2.375 -1.586 33.549 1.00 97.44 678 THR A O 1
ATOM 5382 N N . MET A 1 679 ? 2.899 0.527 34.148 1.00 98.25 679 MET A N 1
ATOM 5383 C CA . MET A 1 679 ? 4.096 0.657 33.333 1.00 98.25 679 MET A CA 1
ATOM 5384 C C . MET A 1 679 ? 5.173 1.372 34.141 1.00 98.25 679 MET A C 1
ATOM 5386 O O . MET A 1 679 ? 4.929 2.427 34.721 1.00 98.25 679 MET A O 1
ATOM 5390 N N . GLU A 1 680 ? 6.356 0.776 34.186 1.00 98.19 680 GLU A N 1
ATOM 5391 C CA . GLU A 1 680 ? 7.552 1.348 34.793 1.00 98.19 680 GLU A CA 1
ATOM 5392 C C . GLU A 1 680 ? 8.630 1.475 33.719 1.00 98.19 680 GLU A C 1
ATOM 5394 O O . GLU A 1 680 ? 8.703 0.654 32.803 1.00 98.19 680 GLU A O 1
ATOM 5399 N N . TYR A 1 681 ? 9.496 2.475 33.841 1.00 97.81 681 TYR A N 1
ATOM 5400 C CA . TYR A 1 681 ? 10.670 2.597 32.990 1.00 97.81 681 TYR A CA 1
ATOM 5401 C C . TYR A 1 681 ? 11.921 2.889 33.814 1.00 97.81 681 TYR A C 1
ATOM 5403 O O . TYR A 1 681 ? 11.878 3.539 34.859 1.00 97.81 681 TYR A O 1
ATOM 5411 N N . PHE A 1 682 ? 13.050 2.372 33.339 1.00 97.69 682 PHE A N 1
ATOM 5412 C CA . PHE A 1 682 ? 14.313 2.354 34.061 1.00 97.69 682 PHE A CA 1
ATOM 5413 C C . PHE A 1 682 ? 15.416 2.866 33.153 1.00 97.69 682 PHE A C 1
ATOM 5415 O O . PHE A 1 682 ? 15.849 2.170 32.233 1.00 97.69 682 PHE A O 1
ATOM 5422 N N . ARG A 1 683 ? 15.904 4.073 33.435 1.00 95.12 683 ARG A N 1
ATOM 5423 C CA . ARG A 1 683 ? 17.179 4.506 32.875 1.00 95.12 683 ARG A CA 1
ATOM 5424 C C . ARG A 1 683 ? 18.282 3.715 33.557 1.00 95.12 683 ARG A C 1
ATOM 5426 O O . ARG A 1 683 ? 18.394 3.786 34.775 1.00 95.12 683 ARG A O 1
ATOM 5433 N N . VAL A 1 684 ? 19.091 2.992 32.794 1.00 93.19 684 VAL A N 1
ATOM 5434 C CA . VAL A 1 684 ? 20.190 2.184 33.329 1.00 93.19 684 VAL A CA 1
ATOM 5435 C C . VAL A 1 684 ? 21.498 2.475 32.590 1.00 93.19 684 VAL A C 1
ATOM 5437 O O . VAL A 1 684 ? 21.481 2.787 31.395 1.00 93.19 684 VAL A O 1
ATOM 5440 N N . PRO A 1 685 ? 22.653 2.377 33.274 1.00 90.00 685 PRO A N 1
ATOM 5441 C CA . PRO A 1 685 ? 23.944 2.373 32.607 1.00 90.00 685 PRO A CA 1
ATOM 5442 C C . PRO A 1 685 ? 24.014 1.279 31.522 1.00 90.00 685 PRO A C 1
ATOM 5444 O O . PRO A 1 685 ? 23.361 0.248 31.641 1.00 90.00 685 PRO A O 1
ATOM 5447 N N . PRO A 1 686 ? 24.817 1.464 30.470 1.00 87.44 686 PRO A N 1
ATOM 5448 C CA . PRO A 1 686 ? 25.602 2.661 30.192 1.00 87.44 686 PRO A CA 1
ATOM 5449 C C . PRO A 1 686 ? 24.760 3.835 29.667 1.00 87.44 686 PRO A C 1
ATOM 5451 O O . PRO A 1 686 ? 25.119 4.979 29.930 1.00 87.44 686 PRO A O 1
ATOM 5454 N N . ARG A 1 687 ? 23.654 3.574 28.953 1.00 90.81 687 ARG A N 1
ATOM 5455 C CA . ARG A 1 687 ? 22.791 4.610 28.345 1.00 90.81 687 ARG A CA 1
ATOM 5456 C C . ARG A 1 687 ? 21.415 4.089 27.890 1.00 90.81 687 ARG A C 1
ATOM 5458 O O . ARG A 1 687 ? 20.858 4.611 26.927 1.00 90.81 687 ARG A O 1
ATOM 5465 N N . TRP A 1 688 ? 20.888 3.045 28.528 1.00 93.88 688 TRP A N 1
ATOM 5466 C CA . TRP A 1 688 ? 19.667 2.360 28.077 1.00 93.88 688 TRP A CA 1
ATOM 5467 C C . TRP A 1 688 ? 18.422 2.796 28.852 1.00 93.88 688 TRP A C 1
ATOM 5469 O O . TRP A 1 688 ? 18.516 3.314 29.968 1.00 93.88 688 TRP A O 1
ATOM 5479 N N . LEU A 1 689 ? 17.251 2.577 28.252 1.00 97.44 689 LEU A N 1
ATOM 5480 C CA . LEU A 1 689 ? 15.946 2.834 28.861 1.00 97.44 689 LEU A CA 1
ATOM 5481 C C . LEU A 1 689 ? 15.063 1.590 28.727 1.00 97.44 689 LEU A C 1
ATOM 5483 O O . LEU A 1 689 ? 14.520 1.315 27.659 1.00 97.44 689 LEU A O 1
ATOM 5487 N N . PHE A 1 690 ? 14.918 0.832 29.811 1.00 98.56 690 PHE A N 1
ATOM 5488 C CA . PHE A 1 690 ? 14.058 -0.354 29.837 1.00 98.56 690 PHE A CA 1
ATOM 5489 C C . PHE A 1 690 ? 12.632 0.014 30.223 1.00 98.56 690 PHE A C 1
ATOM 5491 O O . PHE A 1 690 ? 12.420 0.946 30.993 1.00 98.56 690 PHE A O 1
ATOM 5498 N N . VAL A 1 691 ? 11.665 -0.744 29.716 1.00 98.69 691 VAL A N 1
ATOM 5499 C CA . VAL A 1 691 ? 10.236 -0.607 30.000 1.00 98.69 691 VAL A CA 1
ATOM 5500 C C . VAL A 1 691 ? 9.728 -1.933 30.551 1.00 98.69 691 VAL A C 1
ATOM 5502 O O . VAL A 1 691 ? 9.996 -2.990 29.985 1.00 98.69 691 VAL A O 1
ATOM 5505 N N . LYS A 1 692 ? 8.981 -1.881 31.649 1.00 98.69 692 LYS A N 1
ATOM 5506 C CA . LYS A 1 692 ? 8.285 -3.020 32.242 1.00 98.69 692 LYS A CA 1
ATOM 5507 C C . LYS A 1 692 ? 6.793 -2.734 32.217 1.00 98.69 692 LYS A C 1
ATOM 5509 O O . LYS A 1 692 ? 6.361 -1.724 32.767 1.00 98.69 692 LYS A O 1
ATOM 5514 N N . ILE A 1 693 ? 6.007 -3.629 31.629 1.00 98.62 693 ILE A N 1
ATOM 5515 C CA . ILE A 1 693 ? 4.541 -3.573 31.684 1.00 98.62 693 ILE A CA 1
ATOM 5516 C C . ILE A 1 693 ? 4.049 -4.731 32.543 1.00 98.62 693 ILE A C 1
ATOM 5518 O O . ILE A 1 693 ? 4.523 -5.857 32.387 1.00 98.62 693 ILE A O 1
ATOM 5522 N N . THR A 1 694 ? 3.102 -4.448 33.437 1.00 98.06 694 THR A N 1
ATOM 5523 C CA . THR A 1 694 ? 2.413 -5.464 34.243 1.00 98.06 694 THR A CA 1
ATOM 5524 C C . THR A 1 694 ? 0.913 -5.390 33.986 1.00 98.06 694 THR A C 1
ATOM 5526 O O . THR A 1 694 ? 0.338 -4.298 33.976 1.00 98.06 694 THR A O 1
ATOM 5529 N N . ASP A 1 695 ? 0.274 -6.537 33.763 1.00 97.06 695 ASP A N 1
ATOM 5530 C CA . ASP A 1 695 ? -1.181 -6.621 33.615 1.00 97.06 695 ASP A CA 1
ATOM 5531 C C . ASP A 1 695 ? -1.903 -6.837 34.963 1.00 97.06 695 ASP A C 1
ATOM 5533 O O . ASP A 1 695 ? -1.284 -7.088 35.998 1.00 97.06 695 ASP A O 1
ATOM 5537 N N . GLU A 1 696 ? -3.234 -6.736 34.971 1.00 95.12 696 GLU A N 1
ATOM 5538 C CA . GLU A 1 696 ? -4.072 -6.945 36.166 1.00 95.12 696 GLU A CA 1
ATOM 5539 C C . GLU A 1 696 ? -3.969 -8.367 36.753 1.00 95.12 696 GLU A C 1
ATOM 5541 O O . GLU A 1 696 ? -4.328 -8.591 37.910 1.00 95.12 696 GLU A O 1
ATOM 5546 N N . ALA A 1 697 ? -3.478 -9.334 35.973 1.00 91.75 697 ALA A N 1
ATOM 5547 C CA . ALA A 1 697 ? -3.235 -10.702 36.419 1.00 91.75 697 ALA A CA 1
ATOM 5548 C C . ALA A 1 697 ? -1.819 -10.895 36.999 1.00 91.75 697 ALA A C 1
ATOM 5550 O O . ALA A 1 697 ? -1.510 -11.984 37.486 1.00 91.75 697 ALA A O 1
ATOM 5551 N N . GLY A 1 698 ? -0.983 -9.851 36.991 1.00 93.06 698 GLY A N 1
ATOM 5552 C CA . GLY A 1 698 ? 0.392 -9.879 37.480 1.00 93.06 698 GLY A CA 1
ATOM 5553 C C . GLY A 1 698 ? 1.401 -10.438 36.475 1.00 93.06 698 GLY A C 1
ATOM 5554 O O . GLY A 1 698 ? 2.551 -10.667 36.850 1.00 93.06 698 GLY A O 1
ATOM 5555 N N . ASN A 1 699 ? 1.011 -10.660 35.215 1.00 96.62 699 ASN A N 1
ATOM 5556 C CA . ASN A 1 699 ? 1.954 -11.046 34.170 1.00 96.62 699 ASN A CA 1
ATOM 5557 C C . ASN A 1 699 ? 2.823 -9.848 33.798 1.00 96.62 699 ASN A C 1
ATOM 5559 O O . ASN A 1 699 ? 2.349 -8.714 33.744 1.00 96.62 699 ASN A O 1
ATOM 5563 N N . VAL A 1 700 ? 4.093 -10.117 33.502 1.00 97.56 700 VAL A N 1
ATOM 5564 C CA . VAL A 1 700 ? 5.106 -9.096 33.230 1.00 97.56 700 VAL A CA 1
ATOM 5565 C C . VAL A 1 700 ? 5.707 -9.317 31.850 1.00 97.56 700 VAL A C 1
ATOM 5567 O O . VAL A 1 700 ? 5.986 -10.455 31.466 1.00 97.56 700 VAL A O 1
ATOM 5570 N N . GLY A 1 701 ? 5.954 -8.222 31.137 1.00 98.31 701 GLY A N 1
ATOM 5571 C CA . GLY A 1 701 ? 6.816 -8.214 29.961 1.00 98.31 701 GLY A CA 1
ATOM 5572 C C . GLY A 1 701 ? 7.798 -7.053 29.978 1.00 98.31 701 GLY A C 1
ATOM 5573 O O . GLY A 1 701 ? 7.512 -5.988 30.537 1.00 98.31 701 GLY A O 1
ATOM 5574 N N . TRP A 1 702 ? 8.956 -7.283 29.367 1.00 98.81 702 TRP A N 1
ATOM 5575 C CA . TRP A 1 702 ? 10.066 -6.339 29.298 1.00 98.81 702 TRP A CA 1
ATOM 5576 C C . TRP A 1 702 ? 10.322 -5.862 27.871 1.00 98.81 702 TRP A C 1
ATOM 5578 O O . TRP A 1 702 ? 10.347 -6.655 26.932 1.00 98.81 702 TRP A O 1
ATOM 5588 N N . GLY A 1 703 ? 10.542 -4.560 27.726 1.00 98.69 703 GLY A N 1
ATOM 5589 C CA . GLY A 1 703 ? 10.857 -3.890 26.473 1.00 98.69 703 GLY A CA 1
ATOM 5590 C C . GLY A 1 703 ? 11.976 -2.869 26.632 1.00 98.69 703 GLY A C 1
ATOM 5591 O O . GLY A 1 703 ? 12.426 -2.580 27.741 1.00 98.69 703 GLY A O 1
ATOM 5592 N N . GLU A 1 704 ? 12.445 -2.331 25.511 1.00 98.50 704 GLU A N 1
ATOM 5593 C CA . GLU A 1 704 ? 13.519 -1.341 25.477 1.00 98.50 704 GLU A CA 1
ATOM 5594 C C . GLU A 1 704 ? 13.114 -0.153 24.600 1.00 98.50 704 GLU A C 1
ATOM 5596 O O . GLU A 1 704 ? 12.679 -0.320 23.464 1.00 98.50 704 GLU A O 1
ATOM 5601 N N . ALA A 1 705 ? 13.213 1.046 25.172 1.00 97.94 705 ALA A N 1
ATOM 5602 C CA . ALA A 1 705 ? 12.880 2.331 24.559 1.00 97.94 705 ALA A CA 1
ATOM 5603 C C . ALA A 1 705 ? 14.111 3.248 24.509 1.00 97.94 705 ALA A C 1
ATOM 5605 O O . ALA A 1 705 ? 13.997 4.472 24.609 1.00 97.94 705 ALA A O 1
ATOM 5606 N N . SER A 1 706 ? 15.305 2.657 24.451 1.00 95.88 706 SER A N 1
ATOM 5607 C CA . SER A 1 706 ? 16.564 3.394 24.399 1.00 95.88 706 SER A CA 1
ATOM 5608 C C . SER A 1 706 ? 16.537 4.387 23.233 1.00 95.88 706 SER A C 1
ATOM 5610 O O . SER A 1 706 ? 16.179 4.018 22.122 1.00 95.88 706 SER A O 1
ATOM 5612 N N . LEU A 1 707 ? 16.882 5.646 23.517 1.00 95.00 707 LEU A N 1
ATOM 5613 C CA . LEU A 1 707 ? 17.163 6.697 22.538 1.00 95.00 707 LEU A CA 1
ATOM 5614 C C . LEU A 1 707 ? 18.307 7.546 23.088 1.00 95.00 707 LEU A C 1
ATOM 5616 O O . LEU A 1 707 ? 18.142 8.334 24.030 1.00 95.00 707 LEU A O 1
ATOM 5620 N N . GLU A 1 708 ? 19.486 7.326 22.535 1.00 88.31 708 GLU A N 1
ATOM 5621 C CA . GLU A 1 708 ? 20.748 7.909 22.954 1.00 88.31 708 GLU A CA 1
ATOM 5622 C C . GLU A 1 708 ? 20.660 9.433 22.995 1.00 88.31 708 GLU A C 1
ATOM 5624 O O . GLU A 1 708 ? 20.161 10.078 22.078 1.00 88.31 708 GLU A O 1
ATOM 5629 N N . GLY A 1 709 ? 21.102 10.028 24.103 1.00 88.75 709 GLY A N 1
ATOM 5630 C CA . GLY A 1 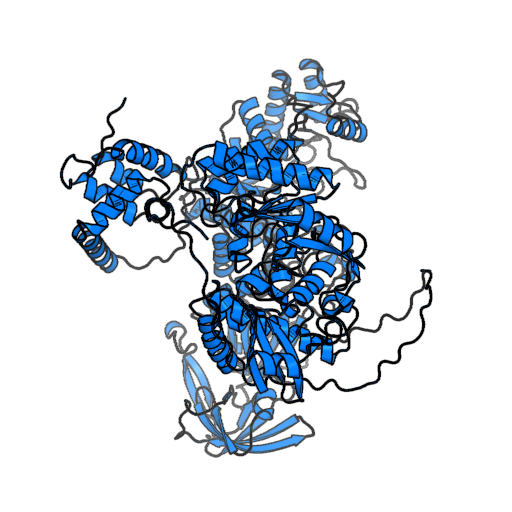709 ? 21.091 11.481 24.293 1.00 88.75 709 GLY A CA 1
ATOM 5631 C C . GLY A 1 709 ? 19.721 12.075 24.645 1.00 88.75 709 GLY A C 1
ATOM 5632 O O . GLY A 1 709 ? 19.652 13.227 25.071 1.00 88.75 709 GLY A O 1
ATOM 5633 N N . HIS A 1 710 ? 18.629 11.308 24.517 1.00 94.19 710 HIS A N 1
ATOM 5634 C CA . HIS A 1 710 ? 17.263 11.847 24.554 1.00 94.19 710 HIS A CA 1
ATOM 5635 C C . HIS A 1 710 ? 16.270 11.052 25.421 1.00 94.19 710 HIS A C 1
ATOM 5637 O O . HIS A 1 710 ? 15.060 11.265 25.319 1.00 94.19 710 HIS A O 1
ATOM 5643 N N . THR A 1 711 ? 16.750 10.193 26.328 1.00 92.12 711 THR A N 1
ATOM 5644 C CA . THR A 1 711 ? 15.891 9.373 27.216 1.00 92.12 711 THR A CA 1
ATOM 5645 C C . THR A 1 711 ? 14.818 10.176 27.960 1.00 92.12 711 THR A C 1
ATOM 5647 O O . THR A 1 711 ? 13.686 9.723 28.049 1.00 92.12 711 THR A O 1
ATOM 5650 N N . GLN A 1 712 ? 15.103 11.406 28.400 1.00 94.94 712 GLN A N 1
ATOM 5651 C CA . GLN A 1 712 ? 14.124 12.262 29.092 1.00 94.94 712 GLN A CA 1
ATOM 5652 C C . GLN A 1 712 ? 12.880 12.581 28.246 1.00 94.94 712 GLN A C 1
ATOM 5654 O O . GLN A 1 712 ? 11.774 12.670 28.775 1.00 94.94 712 GLN A O 1
ATOM 5659 N N . ALA A 1 713 ? 13.049 12.766 26.933 1.00 96.75 713 ALA A N 1
ATOM 5660 C CA . ALA A 1 713 ? 11.926 13.011 26.031 1.00 96.75 713 ALA A CA 1
ATOM 5661 C C . ALA A 1 713 ? 11.099 11.736 25.819 1.00 96.75 713 ALA A C 1
ATOM 5663 O O . ALA A 1 713 ? 9.873 11.800 25.735 1.00 96.75 713 ALA A O 1
ATOM 5664 N N . VAL A 1 714 ? 11.769 10.580 25.765 1.00 97.88 714 VAL A N 1
ATOM 5665 C CA . VAL A 1 714 ? 11.109 9.275 25.659 1.00 97.88 714 VAL A CA 1
ATOM 5666 C C . VAL A 1 714 ? 10.325 8.956 26.928 1.00 97.88 714 VAL A C 1
ATOM 5668 O O . VAL A 1 714 ? 9.190 8.516 26.819 1.00 97.88 714 VAL A O 1
ATOM 5671 N N . GLU A 1 715 ? 10.863 9.249 28.112 1.00 97.44 715 GLU A N 1
ATOM 5672 C CA . GLU A 1 715 ? 10.180 9.082 29.405 1.00 97.44 715 GLU A CA 1
ATOM 5673 C C . GLU A 1 715 ? 8.861 9.866 29.453 1.00 97.44 715 GLU A C 1
ATOM 5675 O O . GLU A 1 715 ? 7.809 9.281 29.689 1.00 97.44 715 GLU A O 1
ATOM 5680 N N . GLY A 1 716 ? 8.879 11.156 29.099 1.00 96.88 716 GLY A N 1
ATOM 5681 C CA . GLY A 1 716 ? 7.642 11.945 29.034 1.00 96.88 716 GLY A CA 1
ATOM 5682 C C . GLY A 1 716 ? 6.645 11.440 27.979 1.00 96.88 716 GLY A C 1
ATOM 5683 O O . GLY A 1 716 ? 5.434 11.580 28.141 1.00 96.88 716 GLY A O 1
ATOM 5684 N N . CYS A 1 717 ? 7.129 10.827 26.894 1.00 97.12 717 CYS A N 1
ATOM 5685 C CA . CYS A 1 717 ? 6.263 10.179 25.909 1.00 97.12 717 CYS A CA 1
ATOM 5686 C C . CYS A 1 717 ? 5.687 8.849 26.418 1.00 97.12 717 CYS A C 1
ATOM 5688 O O . CYS A 1 717 ? 4.538 8.528 26.116 1.00 97.12 717 CYS A O 1
ATOM 5690 N N . LEU A 1 718 ? 6.474 8.077 27.167 1.00 97.88 718 LEU A N 1
ATOM 5691 C CA . LEU A 1 718 ? 6.047 6.844 27.816 1.00 97.88 718 LEU A CA 1
ATOM 5692 C C . LEU A 1 718 ? 4.934 7.143 28.825 1.00 97.88 718 LEU A C 1
ATOM 5694 O O . LEU A 1 718 ? 3.907 6.475 28.770 1.00 97.88 718 LEU A O 1
ATOM 5698 N N . ASP A 1 719 ? 5.064 8.192 29.640 1.00 96.19 719 ASP A N 1
ATOM 5699 C CA . ASP A 1 719 ? 3.990 8.650 30.534 1.00 96.19 719 ASP A CA 1
ATOM 5700 C C . ASP A 1 719 ? 2.685 8.914 29.762 1.00 96.19 719 ASP A C 1
ATOM 5702 O O . ASP A 1 719 ? 1.633 8.355 30.081 1.00 96.19 719 ASP A O 1
ATOM 5706 N N . ALA A 1 720 ? 2.759 9.689 28.674 1.00 94.19 720 ALA A N 1
ATOM 5707 C CA . ALA A 1 720 ? 1.592 10.017 27.855 1.00 94.19 720 ALA A CA 1
ATOM 5708 C C . ALA A 1 720 ? 0.960 8.785 27.176 1.00 94.19 720 ALA A C 1
ATOM 5710 O O . ALA A 1 720 ? -0.266 8.668 27.091 1.00 94.19 720 ALA A O 1
ATOM 5711 N N . TYR A 1 721 ? 1.775 7.851 26.678 1.00 95.31 721 TYR A N 1
ATOM 5712 C CA . TYR A 1 721 ? 1.277 6.603 26.095 1.00 95.31 721 TYR A CA 1
ATOM 5713 C C . TYR A 1 721 ? 0.699 5.663 27.149 1.00 95.31 721 TYR A C 1
ATOM 5715 O O . TYR A 1 721 ? -0.305 5.005 26.879 1.00 95.31 721 TYR A O 1
ATOM 5723 N N . PHE A 1 722 ? 1.260 5.624 28.354 1.00 93.25 722 PHE A N 1
ATOM 5724 C CA . PHE A 1 722 ? 0.689 4.839 29.438 1.00 93.25 722 PHE A CA 1
ATOM 5725 C C . PHE A 1 722 ? -0.695 5.343 29.829 1.00 93.25 722 PHE A C 1
ATOM 5727 O O . PHE A 1 722 ? -1.626 4.545 29.876 1.00 93.25 722 PHE A O 1
ATOM 5734 N N . GLU A 1 723 ? -0.875 6.655 30.002 1.00 93.12 723 GLU A N 1
ATOM 5735 C CA . GLU A 1 723 ? -2.199 7.240 30.258 1.00 93.12 723 GLU A CA 1
ATOM 5736 C C . GLU A 1 723 ? -3.221 6.859 29.174 1.00 93.12 723 GLU A C 1
ATOM 5738 O O . GLU A 1 723 ? -4.391 6.607 29.462 1.00 93.12 723 GLU A O 1
ATOM 5743 N N . GLN A 1 724 ? -2.780 6.767 27.916 1.00 92.31 724 GLN A N 1
ATOM 5744 C CA . GLN A 1 724 ? -3.634 6.394 26.791 1.00 92.31 724 GLN A CA 1
ATOM 5745 C C . GLN A 1 724 ? -4.027 4.905 26.776 1.00 92.31 724 GLN A C 1
ATOM 5747 O O . GLN A 1 724 ? -5.080 4.557 26.216 1.00 92.31 724 GLN A O 1
ATOM 5752 N N . HIS A 1 725 ? -3.181 4.029 27.320 1.00 94.38 725 HIS A N 1
ATOM 5753 C CA . HIS A 1 725 ? -3.315 2.569 27.218 1.00 94.38 725 HIS A CA 1
ATOM 5754 C C . HIS A 1 725 ? -3.566 1.870 28.556 1.00 94.38 725 HIS A C 1
ATOM 5756 O O . HIS A 1 725 ? -3.755 0.656 28.573 1.00 94.38 725 HIS A O 1
ATOM 5762 N N . LEU A 1 726 ? -3.636 2.612 29.661 1.00 94.19 726 LEU A N 1
ATOM 5763 C CA . LEU A 1 726 ? -4.070 2.095 30.952 1.00 94.19 726 LEU A CA 1
ATOM 5764 C C . LEU A 1 726 ? -5.452 1.435 30.817 1.00 94.19 726 LEU A C 1
ATOM 5766 O O . LEU A 1 726 ? -6.395 2.028 30.287 1.00 94.19 726 LEU A O 1
ATOM 5770 N N . GLY A 1 727 ? -5.569 0.189 31.277 1.00 92.88 727 GLY A N 1
ATOM 5771 C CA . GLY A 1 727 ? -6.795 -0.600 31.167 1.00 92.88 727 GLY A CA 1
ATOM 5772 C C . GLY A 1 727 ? -7.083 -1.171 29.770 1.00 92.88 727 GLY A C 1
ATOM 5773 O O . GLY A 1 727 ? -8.149 -1.758 29.576 1.00 92.88 727 GLY A O 1
ATOM 5774 N N . ALA A 1 728 ? -6.181 -1.011 28.793 1.00 94.62 728 ALA A N 1
ATOM 5775 C CA . ALA A 1 728 ? -6.286 -1.684 27.497 1.00 94.62 728 ALA A CA 1
ATOM 5776 C C . ALA A 1 728 ? -5.917 -3.171 27.612 1.00 94.62 728 ALA A C 1
ATOM 5778 O O . ALA A 1 728 ? -5.084 -3.540 28.437 1.00 94.62 728 ALA A O 1
ATOM 5779 N N . GLU A 1 729 ? -6.502 -4.020 26.767 1.00 96.06 729 GLU A N 1
ATOM 5780 C CA . GLU A 1 729 ? -6.170 -5.449 26.704 1.00 96.06 729 GLU A CA 1
ATOM 5781 C C . GLU A 1 729 ? -4.718 -5.643 26.235 1.00 96.06 729 GLU A C 1
ATOM 5783 O O . GLU A 1 729 ? -4.369 -5.265 25.116 1.00 96.06 729 GLU A O 1
ATOM 5788 N N . ALA A 1 730 ? -3.858 -6.240 27.070 1.00 94.75 730 ALA A N 1
ATOM 5789 C CA . ALA A 1 730 ? -2.425 -6.349 26.772 1.00 94.75 730 ALA A CA 1
ATOM 5790 C C . ALA A 1 730 ? -2.126 -7.239 25.547 1.00 94.75 730 ALA A C 1
ATOM 5792 O O . ALA A 1 730 ? -1.105 -7.066 24.883 1.00 94.75 730 ALA A O 1
ATOM 5793 N N . ASP A 1 731 ? -3.024 -8.177 25.219 1.00 95.06 731 ASP A N 1
ATOM 5794 C CA . ASP A 1 731 ? -2.872 -9.081 24.072 1.00 95.06 731 ASP A CA 1
ATOM 5795 C C . ASP A 1 731 ? -3.254 -8.454 22.723 1.00 95.06 731 ASP A C 1
ATOM 5797 O O . ASP A 1 731 ? -2.896 -9.018 21.677 1.00 95.06 731 ASP A O 1
ATOM 5801 N N . ASP A 1 732 ? -3.891 -7.278 22.741 1.00 96.12 732 ASP A N 1
ATOM 5802 C CA . ASP A 1 732 ? -4.289 -6.493 21.569 1.00 96.12 732 ASP A CA 1
ATOM 5803 C C . ASP A 1 732 ? -3.124 -5.620 21.056 1.00 96.12 732 ASP A C 1
ATOM 5805 O O . ASP A 1 732 ? -3.273 -4.432 20.757 1.00 96.12 732 ASP A O 1
ATOM 5809 N N . ILE A 1 733 ? -1.940 -6.230 20.928 1.00 97.88 733 ILE A N 1
ATOM 5810 C CA . ILE A 1 733 ? -0.670 -5.567 20.581 1.00 97.88 733 ILE A CA 1
ATOM 5811 C C . ILE A 1 733 ? -0.808 -4.716 19.311 1.00 97.88 733 ILE A C 1
ATOM 5813 O O . ILE A 1 733 ? -0.433 -3.546 19.297 1.00 97.88 733 ILE A O 1
ATOM 5817 N N . GLU A 1 734 ? -1.417 -5.266 18.255 1.00 96.94 734 GLU A N 1
ATOM 5818 C CA . GLU A 1 734 ? -1.628 -4.545 16.994 1.00 96.94 734 GLU A CA 1
ATOM 5819 C C . GLU A 1 734 ? -2.540 -3.326 17.186 1.00 96.94 734 GLU A C 1
ATOM 5821 O O . GLU A 1 734 ? -2.270 -2.260 16.641 1.00 96.94 734 GLU A O 1
ATOM 5826 N N . GLN A 1 735 ? -3.602 -3.444 17.985 1.00 95.81 735 GLN A N 1
ATOM 5827 C CA . GLN A 1 735 ? -4.508 -2.330 18.251 1.00 95.81 735 GLN A CA 1
ATOM 5828 C C . GLN A 1 735 ? -3.800 -1.225 19.040 1.00 95.81 735 GLN A C 1
ATOM 5830 O O . GLN A 1 735 ? -3.962 -0.051 18.704 1.00 95.81 735 GLN A O 1
ATOM 5835 N N . ILE A 1 736 ? -3.002 -1.584 20.051 1.00 96.75 736 ILE A N 1
ATOM 5836 C CA . ILE A 1 736 ? -2.187 -0.640 20.828 1.00 96.75 736 ILE A CA 1
ATOM 5837 C C . ILE A 1 736 ? -1.192 0.060 19.902 1.00 96.75 736 ILE A C 1
ATOM 5839 O O . ILE A 1 736 ? -1.149 1.291 19.872 1.00 96.75 736 ILE A O 1
ATOM 5843 N N . TRP A 1 737 ? -0.485 -0.697 19.060 1.00 97.38 737 TRP A N 1
ATOM 5844 C CA . TRP A 1 737 ? 0.450 -0.154 18.078 1.00 97.38 737 TRP A CA 1
ATOM 5845 C C . TRP A 1 737 ? -0.235 0.829 17.116 1.00 97.38 737 TRP A C 1
ATOM 5847 O O . TRP A 1 737 ? 0.194 1.976 16.960 1.00 97.38 737 TRP A O 1
ATOM 5857 N N . GLN A 1 738 ? -1.356 0.421 16.508 1.00 95.75 738 GLN A N 1
ATOM 5858 C CA . GLN A 1 738 ? -2.111 1.254 15.567 1.00 95.75 738 GLN A CA 1
ATOM 5859 C C . GLN A 1 738 ? -2.693 2.494 16.246 1.00 95.75 738 GLN A C 1
ATOM 5861 O O . GLN A 1 738 ? -2.716 3.564 15.637 1.00 95.75 738 GLN A O 1
ATOM 5866 N N . LYS A 1 739 ? -3.153 2.384 17.496 1.00 93.94 739 LYS A N 1
ATOM 5867 C CA . LYS A 1 739 ? -3.673 3.514 18.271 1.00 93.94 739 LYS A CA 1
ATOM 5868 C C . LYS A 1 739 ? -2.558 4.517 18.575 1.00 93.94 739 LYS A C 1
ATOM 5870 O O . LYS A 1 739 ? -2.754 5.697 18.290 1.00 93.94 739 LYS A O 1
ATOM 5875 N N . SER A 1 740 ? -1.393 4.065 19.042 1.00 93.38 740 SER A N 1
ATOM 5876 C CA . SER A 1 740 ? -0.228 4.926 19.298 1.00 93.38 740 SER A CA 1
ATOM 5877 C C . SER A 1 740 ? 0.222 5.676 18.042 1.00 93.38 740 SER A C 1
ATOM 5879 O O . SER A 1 740 ? 0.465 6.879 18.092 1.00 93.38 740 SER A O 1
ATOM 5881 N N . TYR A 1 741 ? 0.264 4.998 16.888 1.00 93.75 741 TYR A N 1
ATOM 5882 C CA . TYR A 1 741 ? 0.739 5.608 15.643 1.00 93.75 741 TYR A CA 1
ATOM 5883 C C . TYR A 1 741 ? -0.317 6.466 14.918 1.00 93.75 741 TYR A C 1
ATOM 5885 O O . TYR A 1 741 ? 0.014 7.472 14.286 1.00 93.75 741 TYR A O 1
ATOM 5893 N N . ARG A 1 742 ? -1.599 6.064 14.934 1.00 90.31 742 ARG A N 1
ATOM 5894 C CA . ARG A 1 742 ? -2.652 6.675 14.091 1.00 90.31 742 ARG A CA 1
ATOM 5895 C C . ARG A 1 742 ? -3.576 7.640 14.819 1.00 90.31 742 ARG A C 1
ATOM 5897 O O . ARG A 1 742 ? -4.194 8.455 14.138 1.00 90.31 742 ARG A O 1
ATOM 5904 N N . ALA A 1 743 ? -3.724 7.537 16.141 1.00 84.56 743 ALA A N 1
ATOM 5905 C CA . ALA A 1 743 ? -4.629 8.418 16.883 1.00 84.56 743 ALA A CA 1
ATOM 5906 C C . ALA A 1 743 ? -4.037 9.823 17.094 1.00 84.56 743 ALA A C 1
ATOM 5908 O O . ALA A 1 743 ? -4.790 10.785 17.236 1.00 84.56 743 ALA A O 1
ATOM 5909 N N . GLY A 1 744 ? -2.706 9.952 17.086 1.00 71.56 744 GLY A N 1
ATOM 5910 C CA . GLY A 1 744 ? -2.011 11.234 17.177 1.00 71.56 744 GLY A CA 1
ATOM 5911 C C . GLY A 1 744 ? -2.052 12.034 15.870 1.00 71.56 744 GLY A C 1
ATOM 5912 O O . GLY A 1 744 ? -1.938 11.479 14.776 1.00 71.56 744 GLY A O 1
ATOM 5913 N N . PHE A 1 745 ? -2.183 13.362 15.978 1.00 81.44 745 PHE A N 1
ATOM 5914 C CA . PHE A 1 745 ? -2.030 14.269 14.830 1.00 81.44 745 PHE A CA 1
ATOM 5915 C C . PHE A 1 745 ? -0.575 14.302 14.328 1.00 81.44 745 PHE A C 1
ATOM 5917 O O . PHE A 1 745 ? -0.335 14.288 13.119 1.00 81.44 745 PHE A O 1
ATOM 5924 N N . TYR A 1 746 ? 0.386 14.301 15.259 1.00 87.25 746 TYR A N 1
ATOM 5925 C CA . TYR A 1 746 ? 1.814 14.102 15.001 1.00 87.25 746 TYR A CA 1
ATOM 5926 C C . TYR A 1 746 ? 2.176 12.632 15.234 1.00 87.25 746 TYR A C 1
ATOM 5928 O O . TYR A 1 746 ? 1.645 12.005 16.149 1.00 87.25 746 TYR A O 1
ATOM 5936 N N . ARG A 1 747 ? 3.047 12.079 14.387 1.00 87.31 747 ARG A N 1
ATOM 5937 C CA . ARG A 1 747 ? 3.427 10.659 14.381 1.00 87.31 747 ARG A CA 1
ATOM 5938 C C . ARG A 1 747 ? 4.817 10.475 13.790 1.00 87.31 747 ARG A C 1
ATOM 5940 O O . ARG A 1 747 ? 5.257 11.320 13.010 1.00 87.31 747 ARG A O 1
ATOM 5947 N N . GLY A 1 748 ? 5.438 9.338 14.088 1.00 88.38 748 GLY A N 1
ATOM 5948 C CA . GLY A 1 748 ? 6.791 9.026 13.632 1.00 88.38 748 GLY A CA 1
ATOM 5949 C C . GLY A 1 748 ? 7.860 9.792 14.411 1.00 88.38 748 GLY A C 1
ATOM 5950 O O . GLY A 1 748 ? 7.587 10.354 15.469 1.00 88.38 748 GLY A O 1
ATOM 5951 N N . GLY A 1 749 ? 9.074 9.826 13.869 1.00 94.00 749 GLY A N 1
ATOM 5952 C CA . GLY A 1 749 ? 10.212 10.476 14.515 1.00 94.00 749 GLY A CA 1
ATOM 5953 C C . GLY A 1 749 ? 10.774 9.692 15.711 1.00 94.00 749 GLY A C 1
ATOM 5954 O O . GLY A 1 749 ? 10.133 8.769 16.218 1.00 94.00 749 GLY A O 1
ATOM 5955 N N . PRO A 1 750 ? 11.972 10.070 16.181 1.00 95.25 750 PRO A N 1
ATOM 5956 C CA . PRO A 1 750 ? 12.759 9.246 17.095 1.00 95.25 750 PRO A CA 1
ATOM 5957 C C . PRO A 1 750 ? 12.090 9.055 18.461 1.00 95.25 750 PRO A C 1
ATOM 5959 O O . PRO A 1 750 ? 12.065 7.946 18.982 1.00 95.25 750 PRO A O 1
ATOM 5962 N N . VAL A 1 751 ? 11.491 10.103 19.039 1.00 97.06 751 VAL A N 1
ATOM 5963 C CA . VAL A 1 751 ? 10.928 10.044 20.403 1.00 97.06 751 VAL A CA 1
ATOM 5964 C C . VAL A 1 751 ? 9.680 9.161 20.473 1.00 97.06 751 VAL A C 1
ATOM 5966 O O . VAL A 1 751 ? 9.640 8.217 21.261 1.00 97.06 751 VAL A O 1
ATOM 5969 N N . PHE A 1 752 ? 8.670 9.439 19.638 1.00 97.06 752 PHE A N 1
ATOM 5970 C CA . PHE A 1 752 ? 7.403 8.699 19.657 1.00 97.06 752 PHE A CA 1
ATOM 5971 C C . PHE A 1 752 ? 7.609 7.228 19.300 1.00 97.06 752 PHE A C 1
ATOM 5973 O O . PHE A 1 752 ? 7.044 6.345 19.945 1.00 97.06 752 PHE A O 1
ATOM 5980 N N . MET A 1 753 ? 8.443 6.959 18.294 1.00 97.94 753 MET A N 1
ATOM 5981 C CA . MET A 1 753 ? 8.692 5.592 17.852 1.00 97.94 753 MET A CA 1
ATOM 5982 C C . MET A 1 753 ? 9.570 4.818 18.840 1.00 97.94 753 MET A C 1
ATOM 5984 O O . MET A 1 753 ? 9.357 3.616 18.987 1.00 97.94 753 MET A O 1
ATOM 5988 N N . SER A 1 754 ? 10.461 5.474 19.596 1.00 98.38 754 SER A N 1
ATOM 5989 C CA . SER A 1 754 ? 11.226 4.784 20.647 1.00 98.38 754 SER A CA 1
ATOM 5990 C C . SER A 1 754 ? 10.376 4.422 21.861 1.00 98.38 754 SER A C 1
ATOM 5992 O O . SER A 1 754 ? 10.423 3.285 22.327 1.00 98.38 754 SER A O 1
ATOM 5994 N N . ALA A 1 755 ? 9.504 5.330 22.313 1.00 98.31 755 ALA A N 1
ATOM 5995 C CA . ALA A 1 755 ? 8.526 5.014 23.359 1.00 98.31 755 ALA A CA 1
ATOM 5996 C C . ALA A 1 755 ? 7.595 3.865 22.930 1.00 98.31 755 ALA A C 1
ATOM 5998 O O . ALA A 1 755 ? 7.345 2.933 23.697 1.00 98.31 755 ALA A O 1
ATOM 5999 N N . LEU A 1 756 ? 7.121 3.900 21.677 1.00 98.19 756 LEU A N 1
ATOM 6000 C CA . LEU A 1 756 ? 6.301 2.831 21.112 1.00 98.19 756 LEU A CA 1
ATOM 6001 C C . LEU A 1 756 ? 7.056 1.499 21.037 1.00 98.19 756 LEU A C 1
ATOM 6003 O O . LEU A 1 756 ? 6.457 0.462 21.303 1.00 98.19 756 LEU A O 1
ATOM 6007 N N . SER A 1 757 ? 8.351 1.518 20.714 1.00 98.69 757 SER A N 1
ATOM 6008 C CA . SER A 1 757 ? 9.179 0.308 20.663 1.00 98.69 757 SER A CA 1
ATOM 6009 C C . SER A 1 757 ? 9.260 -0.379 22.020 1.00 98.69 757 SER A C 1
ATOM 6011 O O . SER A 1 757 ? 9.015 -1.581 22.102 1.00 98.69 757 SER A O 1
ATOM 6013 N N . GLY A 1 758 ? 9.502 0.377 23.096 1.00 98.69 758 GLY A N 1
ATOM 6014 C CA . GLY A 1 758 ? 9.539 -0.195 24.442 1.00 98.69 758 GLY A CA 1
ATOM 6015 C C . GLY A 1 758 ? 8.218 -0.836 24.856 1.00 98.69 758 GLY A C 1
ATOM 6016 O O . GLY A 1 758 ? 8.222 -1.927 25.422 1.00 98.69 758 GLY A O 1
ATOM 6017 N N . ILE A 1 759 ? 7.087 -0.207 24.524 1.00 98.69 759 ILE A N 1
ATOM 6018 C CA . ILE A 1 759 ? 5.760 -0.777 24.794 1.00 98.69 759 ILE A CA 1
ATOM 6019 C C . ILE A 1 759 ? 5.520 -2.034 23.948 1.00 98.69 759 ILE A C 1
ATOM 6021 O O . ILE A 1 759 ? 5.142 -3.069 24.489 1.00 98.69 759 ILE A O 1
ATOM 6025 N N . ASP A 1 760 ? 5.754 -1.969 22.636 1.00 98.81 760 ASP A N 1
ATOM 6026 C CA . ASP A 1 760 ? 5.516 -3.085 21.714 1.00 98.81 760 ASP A CA 1
ATOM 6027 C C . ASP A 1 760 ? 6.336 -4.322 22.101 1.00 98.81 760 ASP A C 1
ATOM 6029 O O . ASP A 1 760 ? 5.784 -5.417 22.220 1.00 98.81 760 ASP A O 1
ATOM 6033 N N . ILE A 1 761 ? 7.631 -4.141 22.386 1.00 98.94 761 ILE A N 1
ATOM 6034 C CA . ILE A 1 761 ? 8.519 -5.231 22.805 1.00 98.94 761 ILE A CA 1
ATOM 6035 C C . ILE A 1 761 ? 8.038 -5.841 24.130 1.00 98.94 761 ILE A C 1
ATOM 6037 O O . ILE A 1 761 ? 7.938 -7.065 24.226 1.00 98.94 761 ILE A O 1
ATOM 6041 N N . ALA A 1 762 ? 7.669 -5.015 25.119 1.00 98.88 762 ALA A N 1
ATOM 6042 C CA . ALA A 1 762 ? 7.173 -5.494 26.409 1.00 98.88 762 ALA A CA 1
ATOM 6043 C C . ALA A 1 762 ? 5.880 -6.310 26.277 1.00 98.88 762 ALA A C 1
ATOM 6045 O O . ALA A 1 762 ? 5.735 -7.349 26.921 1.00 98.88 762 ALA A O 1
ATOM 6046 N N . LEU A 1 763 ? 4.947 -5.887 25.422 1.00 98.75 763 LEU A N 1
ATOM 6047 C CA . LEU A 1 763 ? 3.698 -6.620 25.211 1.00 98.75 763 LEU A CA 1
ATOM 6048 C C . LEU A 1 763 ? 3.928 -7.950 24.478 1.00 98.75 763 LEU A C 1
ATOM 6050 O O . LEU A 1 763 ? 3.329 -8.964 24.846 1.00 98.75 763 LEU A O 1
ATOM 6054 N N . TRP A 1 764 ? 4.829 -7.982 23.489 1.00 98.75 764 TRP A N 1
ATOM 6055 C CA . TRP A 1 764 ? 5.234 -9.228 22.829 1.00 98.75 764 TRP A CA 1
ATOM 6056 C C . TRP A 1 764 ? 5.908 -10.200 23.800 1.00 98.75 764 TRP A C 1
ATOM 6058 O O . TRP A 1 764 ? 5.552 -11.381 23.811 1.00 98.75 764 TRP A O 1
ATOM 6068 N N . ASP A 1 765 ? 6.828 -9.711 24.637 1.00 98.81 765 ASP A N 1
ATOM 6069 C CA . ASP A 1 765 ? 7.485 -10.508 25.676 1.00 98.81 765 ASP A CA 1
ATOM 6070 C C . ASP A 1 765 ? 6.452 -11.093 26.650 1.00 98.81 765 ASP A C 1
ATOM 6072 O O . ASP A 1 765 ? 6.417 -12.308 26.847 1.00 98.81 765 ASP A O 1
ATOM 6076 N N . MET A 1 766 ? 5.540 -10.265 27.175 1.00 98.38 766 MET A N 1
ATOM 6077 C CA . MET A 1 766 ? 4.477 -10.702 28.087 1.00 98.38 766 MET A CA 1
ATOM 6078 C C . MET A 1 766 ? 3.599 -11.786 27.458 1.00 98.38 766 MET A C 1
ATOM 6080 O O . MET A 1 766 ? 3.351 -12.825 28.072 1.00 98.38 766 MET A O 1
ATOM 6084 N N . LYS A 1 767 ? 3.121 -11.566 26.228 1.00 98.00 767 LYS A N 1
ATOM 6085 C CA . LYS A 1 767 ? 2.223 -12.498 25.534 1.00 98.00 767 LYS A CA 1
ATOM 6086 C C . LYS A 1 767 ? 2.880 -13.853 25.302 1.00 98.00 767 LYS A C 1
ATOM 6088 O O . LYS A 1 767 ? 2.285 -14.892 25.581 1.00 98.00 767 LYS A O 1
ATOM 6093 N N . ALA A 1 768 ? 4.120 -13.848 24.832 1.00 97.88 768 ALA A N 1
ATOM 6094 C CA . ALA A 1 768 ? 4.891 -15.060 24.602 1.00 97.88 768 ALA A CA 1
ATOM 6095 C C . ALA A 1 768 ? 5.235 -15.786 25.921 1.00 97.88 768 ALA A C 1
ATOM 6097 O O . ALA A 1 768 ? 5.123 -17.011 25.985 1.00 97.88 768 ALA A O 1
ATOM 6098 N N . ARG A 1 769 ? 5.534 -15.053 27.006 1.00 97.38 769 ARG A N 1
ATOM 6099 C CA . ARG A 1 769 ? 5.721 -15.630 28.352 1.00 97.38 769 ARG A CA 1
ATOM 6100 C C . ARG A 1 769 ? 4.471 -16.301 28.894 1.00 97.38 769 ARG A C 1
ATOM 6102 O O . ARG A 1 769 ? 4.561 -17.442 29.338 1.00 97.38 769 ARG A O 1
ATOM 6109 N N . LYS A 1 770 ? 3.317 -15.638 28.802 1.00 95.69 770 LYS A N 1
ATOM 6110 C CA . LYS A 1 770 ? 2.014 -16.201 29.191 1.00 95.69 770 LYS A CA 1
ATOM 6111 C C . LYS A 1 770 ? 1.720 -17.529 28.489 1.00 95.69 770 LYS A C 1
ATOM 6113 O O . LYS A 1 770 ? 1.156 -18.436 29.089 1.00 95.69 770 LYS A O 1
ATOM 6118 N N . LEU A 1 771 ? 2.134 -17.644 27.228 1.00 95.38 771 LEU A N 1
ATOM 6119 C CA . LEU A 1 771 ? 1.955 -18.842 26.409 1.00 95.38 771 LEU A CA 1
ATOM 6120 C C . LEU A 1 771 ? 3.094 -19.867 26.544 1.00 95.38 771 LEU A C 1
ATOM 6122 O O . LEU A 1 771 ? 3.010 -20.938 25.948 1.00 95.38 771 LEU A O 1
ATOM 6126 N N . GLY A 1 772 ? 4.162 -19.564 27.287 1.00 96.50 772 GLY A N 1
ATOM 6127 C CA . GLY A 1 772 ? 5.305 -20.463 27.455 1.00 96.50 772 GLY A CA 1
ATOM 6128 C C . GLY A 1 772 ? 6.111 -20.715 26.173 1.00 96.50 772 GLY A C 1
ATOM 6129 O O . GLY A 1 772 ? 6.762 -21.751 26.060 1.00 96.50 772 GLY A O 1
ATOM 6130 N N . VAL A 1 773 ? 6.079 -19.795 25.202 1.00 97.69 773 VAL A N 1
ATOM 6131 C CA . VAL A 1 773 ? 6.773 -19.928 23.905 1.00 97.69 773 VAL A CA 1
ATOM 6132 C C . VAL A 1 773 ? 7.687 -18.728 23.632 1.00 97.69 773 VAL A C 1
ATOM 6134 O O . VAL A 1 773 ? 7.434 -17.650 24.168 1.00 97.69 773 VAL A O 1
ATOM 6137 N N . PRO A 1 774 ? 8.748 -18.862 22.814 1.00 97.81 774 PRO A N 1
ATOM 6138 C CA . PRO A 1 774 ? 9.507 -17.708 22.338 1.00 97.81 774 PRO A CA 1
ATOM 6139 C C . PRO A 1 774 ? 8.697 -16.899 21.314 1.00 97.81 774 PRO A C 1
ATOM 6141 O O . PRO A 1 774 ? 7.903 -17.460 20.552 1.00 97.81 774 PRO A O 1
ATOM 6144 N N . VAL A 1 775 ? 8.929 -15.585 21.248 1.00 98.56 775 VAL A N 1
ATOM 6145 C CA . VAL A 1 775 ? 8.202 -14.658 20.356 1.00 98.56 775 VAL A CA 1
ATOM 6146 C C . VAL A 1 775 ? 8.220 -15.113 18.894 1.00 98.56 775 VAL A C 1
ATOM 6148 O O . VAL A 1 775 ? 7.191 -15.041 18.224 1.00 98.56 775 VAL A O 1
ATOM 6151 N N . HIS A 1 776 ? 9.335 -15.647 18.392 1.00 97.81 776 HIS A N 1
ATOM 6152 C CA . HIS A 1 776 ? 9.454 -16.092 17.004 1.00 97.81 776 HIS A CA 1
ATOM 6153 C C . HIS A 1 776 ? 8.426 -17.179 16.625 1.00 97.81 776 HIS A C 1
ATOM 6155 O O . HIS A 1 776 ? 8.081 -17.312 15.455 1.00 97.81 776 HIS A O 1
ATOM 6161 N N . GLN A 1 777 ? 7.892 -17.950 17.585 1.00 97.62 777 GLN A N 1
ATOM 6162 C CA . GLN A 1 777 ? 6.798 -18.900 17.319 1.00 97.62 777 GLN A CA 1
ATOM 6163 C C . GLN A 1 777 ? 5.480 -18.181 17.028 1.00 97.62 777 GLN A C 1
ATOM 6165 O O . GLN A 1 777 ? 4.730 -18.598 16.149 1.00 97.62 777 GLN A O 1
ATOM 6170 N N . LEU A 1 778 ? 5.223 -17.066 17.713 1.00 97.25 778 LEU A N 1
ATOM 6171 C CA . LEU A 1 778 ? 4.050 -16.231 17.459 1.00 97.25 778 LEU A CA 1
ATOM 6172 C C . LEU A 1 778 ? 4.171 -15.444 16.142 1.00 97.25 778 LEU A C 1
ATOM 6174 O O . LEU A 1 778 ? 3.157 -15.089 15.548 1.00 97.25 778 LEU A O 1
ATOM 6178 N N . LEU A 1 779 ? 5.397 -15.213 15.660 1.00 96.88 779 LEU A N 1
ATOM 6179 C CA . LEU A 1 779 ? 5.686 -14.560 14.375 1.00 96.88 779 LEU A CA 1
ATOM 6180 C C . LEU A 1 779 ? 5.644 -15.512 13.162 1.00 96.88 779 LEU A C 1
ATOM 6182 O O . LEU A 1 779 ? 5.993 -15.103 12.052 1.00 96.88 779 LEU A O 1
ATOM 6186 N N . GLY A 1 780 ? 5.208 -16.763 13.351 1.00 93.44 780 GLY A N 1
ATOM 6187 C CA . GLY A 1 780 ? 5.078 -17.764 12.284 1.00 93.44 780 GLY A CA 1
ATOM 6188 C C . GLY A 1 780 ? 6.182 -18.825 12.251 1.00 93.44 780 GLY A C 1
ATOM 6189 O O . GLY A 1 780 ? 6.168 -19.682 11.370 1.00 93.44 780 GLY A O 1
ATOM 6190 N N . GLY A 1 781 ? 7.104 -18.810 13.216 1.00 94.44 781 GLY A N 1
ATOM 6191 C CA . GLY A 1 781 ? 8.182 -19.786 13.346 1.00 94.44 781 GLY A CA 1
ATOM 6192 C C . GLY A 1 781 ? 9.520 -19.307 12.778 1.00 94.44 781 GLY A C 1
ATOM 6193 O O . GLY A 1 781 ? 9.606 -18.356 12.005 1.00 94.44 781 GLY A O 1
ATOM 6194 N N . LYS A 1 782 ? 10.594 -19.993 13.184 1.00 95.88 782 LYS A N 1
ATOM 6195 C CA . LYS A 1 782 ? 11.968 -19.679 12.767 1.00 95.88 782 LYS A CA 1
ATOM 6196 C C . LYS A 1 782 ? 12.312 -20.304 11.411 1.00 95.88 782 LYS A C 1
ATOM 6198 O O . LYS A 1 782 ? 11.967 -21.450 11.140 1.00 95.88 782 LYS A O 1
ATOM 6203 N N . LEU A 1 783 ? 13.080 -19.572 10.611 1.00 97.00 783 LEU A N 1
ATOM 6204 C CA . LEU A 1 783 ? 13.697 -20.010 9.354 1.00 97.00 783 LEU A CA 1
ATOM 6205 C C . LEU A 1 783 ? 15.122 -20.550 9.556 1.00 97.00 783 LEU A C 1
ATOM 6207 O O . LEU A 1 783 ? 15.732 -21.066 8.622 1.00 97.00 783 LEU A O 1
ATOM 6211 N N . ARG A 1 784 ? 15.675 -20.389 10.764 1.00 96.62 784 ARG A N 1
ATOM 6212 C CA . ARG A 1 784 ? 17.069 -20.693 11.104 1.00 96.62 784 ARG A CA 1
ATOM 6213 C C . ARG A 1 784 ? 17.220 -21.059 12.579 1.00 96.62 784 ARG A C 1
ATOM 6215 O O . ARG A 1 784 ? 16.504 -20.537 13.425 1.00 96.62 784 ARG A O 1
ATOM 6222 N N . ASP A 1 785 ? 18.172 -21.943 12.875 1.00 95.75 785 ASP A N 1
ATOM 6223 C CA . ASP A 1 785 ? 18.467 -22.427 14.236 1.00 95.75 785 ASP A CA 1
ATOM 6224 C C . ASP A 1 785 ? 19.601 -21.673 14.941 1.00 95.75 785 ASP A C 1
ATOM 6226 O O . ASP A 1 785 ? 19.837 -21.881 16.133 1.00 95.75 785 ASP A O 1
ATOM 6230 N N . LYS A 1 786 ? 20.310 -20.818 14.204 1.00 97.44 786 LYS A N 1
ATOM 6231 C CA . LYS A 1 786 ? 21.421 -19.996 14.685 1.00 97.44 786 LYS A CA 1
ATOM 6232 C C . LYS A 1 786 ? 21.368 -18.627 14.022 1.00 97.44 786 LYS A C 1
ATOM 6234 O O . LYS A 1 786 ? 20.940 -18.523 12.869 1.00 97.44 786 LYS A O 1
ATOM 6239 N N . ILE A 1 787 ? 21.833 -17.604 14.729 1.00 98.12 787 ILE A N 1
ATOM 6240 C CA . ILE A 1 787 ? 21.867 -16.220 14.244 1.00 98.12 787 ILE A CA 1
ATOM 6241 C C . ILE A 1 787 ? 23.315 -15.810 14.025 1.00 98.12 787 ILE A C 1
ATOM 6243 O O . ILE A 1 787 ? 24.141 -15.951 14.924 1.00 98.12 787 ILE A O 1
ATOM 6247 N N . LYS A 1 788 ? 23.625 -15.341 12.812 1.00 98.25 788 LYS A N 1
ATOM 6248 C CA . LYS A 1 788 ? 24.951 -14.823 12.466 1.00 98.25 788 LYS A CA 1
ATOM 6249 C C . LYS A 1 788 ? 25.132 -13.458 13.118 1.00 98.25 788 LYS A C 1
ATOM 6251 O O . LYS A 1 788 ? 24.235 -12.627 13.006 1.00 98.25 788 LYS A O 1
ATOM 6256 N N . VAL A 1 789 ? 26.280 -13.215 13.742 1.00 97.94 789 VAL A N 1
ATOM 6257 C CA . VAL A 1 789 ? 26.530 -11.998 14.528 1.00 97.94 789 VAL A CA 1
ATOM 6258 C C . VAL A 1 789 ? 27.885 -11.358 14.224 1.00 97.94 789 VAL A C 1
ATOM 6260 O O . VAL A 1 789 ? 28.839 -12.050 13.861 1.00 97.94 789 VAL A O 1
ATOM 6263 N N . TYR A 1 790 ? 27.985 -10.040 14.414 1.00 96.62 790 TYR A N 1
ATOM 6264 C CA . TYR A 1 790 ? 29.256 -9.305 14.441 1.00 96.62 790 TYR A CA 1
ATOM 6265 C C . TYR A 1 790 ? 29.408 -8.475 15.722 1.00 96.62 790 TYR A C 1
ATOM 6267 O O . TYR A 1 790 ? 28.425 -8.160 16.390 1.00 96.62 790 TYR A O 1
ATOM 6275 N N . ALA A 1 791 ? 30.648 -8.095 16.044 1.00 93.31 791 ALA A N 1
ATOM 6276 C CA . ALA A 1 791 ? 30.977 -7.262 17.204 1.00 93.31 791 ALA A CA 1
ATOM 6277 C C . ALA A 1 791 ? 31.767 -6.004 16.833 1.00 93.31 791 ALA A C 1
ATOM 6279 O O . ALA A 1 791 ? 32.436 -5.945 15.804 1.00 93.31 791 ALA A O 1
ATOM 6280 N N . TRP A 1 792 ? 31.753 -5.017 17.721 1.00 91.81 792 TRP A N 1
ATOM 6281 C CA . TRP A 1 792 ? 32.466 -3.757 17.535 1.00 91.81 792 TRP A CA 1
ATOM 6282 C C . TRP A 1 792 ? 33.946 -3.784 17.926 1.00 91.81 792 TRP A C 1
ATOM 6284 O O . TRP A 1 792 ? 34.332 -4.407 18.928 1.00 91.81 792 TRP A O 1
ATOM 6294 N N . ILE A 1 793 ? 34.743 -3.014 17.173 1.00 89.56 793 ILE A N 1
ATOM 6295 C CA . ILE A 1 793 ? 36.143 -2.653 17.451 1.00 89.56 793 ILE A CA 1
ATOM 6296 C C . ILE A 1 793 ? 36.448 -1.192 17.039 1.00 89.56 793 ILE A C 1
ATOM 6298 O O . ILE A 1 793 ? 35.682 -0.558 16.317 1.00 89.56 793 ILE A O 1
ATOM 6302 N N . GLY A 1 794 ? 37.597 -0.663 17.461 1.00 79.25 794 GLY A N 1
ATOM 6303 C CA . GLY A 1 794 ? 38.140 0.646 17.078 1.00 79.25 794 GLY A CA 1
ATOM 6304 C C . GLY A 1 794 ? 37.621 1.796 17.938 1.00 79.25 794 GLY A C 1
ATOM 6305 O O . GLY A 1 794 ? 38.404 2.453 18.611 1.00 79.25 794 GLY A O 1
ATOM 6306 N N . GLY A 1 795 ? 36.309 1.996 17.977 1.00 79.00 795 GLY A N 1
ATOM 6307 C CA . GLY A 1 795 ? 35.692 3.146 18.641 1.00 79.00 795 GLY A CA 1
ATOM 6308 C C . GLY A 1 795 ? 35.914 4.488 17.938 1.00 79.00 795 GLY A C 1
ATOM 6309 O O . GLY A 1 795 ? 36.450 4.522 16.833 1.00 79.00 795 GLY A O 1
ATOM 6310 N N . ASP A 1 796 ? 35.456 5.592 18.545 1.00 70.69 796 ASP A N 1
ATOM 6311 C CA . ASP A 1 796 ? 35.414 6.937 17.924 1.00 70.69 796 ASP A CA 1
ATOM 6312 C C . ASP A 1 796 ? 36.768 7.447 17.410 1.00 70.69 796 ASP A C 1
ATOM 6314 O O . ASP A 1 796 ? 36.825 8.046 16.339 1.00 70.69 796 ASP A O 1
ATOM 6318 N N . ARG A 1 797 ? 37.856 7.163 18.136 1.00 73.62 797 ARG A N 1
ATOM 6319 C CA . ARG A 1 797 ? 39.241 7.381 17.688 1.00 73.62 797 ARG A CA 1
ATOM 6320 C C . ARG A 1 797 ? 39.966 6.038 17.587 1.00 73.62 797 ARG A C 1
ATOM 6322 O O . ARG A 1 797 ? 40.495 5.560 18.596 1.00 73.62 797 ARG A O 1
ATOM 6329 N N . PRO A 1 798 ? 39.912 5.363 16.426 1.00 69.06 798 PRO A N 1
ATOM 6330 C CA . PRO A 1 798 ? 40.276 3.961 16.317 1.00 69.06 798 PRO A CA 1
ATOM 6331 C C . PRO A 1 798 ? 41.787 3.723 16.413 1.00 69.06 798 PRO A C 1
ATOM 6333 O O . PRO A 1 798 ? 42.521 3.839 15.433 1.00 69.06 798 PRO A O 1
ATOM 6336 N N . GLY A 1 799 ? 42.222 3.292 17.600 1.00 70.62 799 GLY A N 1
ATOM 6337 C CA . GLY A 1 799 ? 43.552 2.747 17.893 1.00 70.62 799 GLY A CA 1
ATOM 6338 C C . GLY A 1 799 ? 43.507 1.253 18.249 1.00 70.62 799 GLY A C 1
ATOM 6339 O O . GLY A 1 799 ? 42.461 0.720 18.620 1.00 70.62 799 GLY A O 1
ATOM 6340 N N . ASP A 1 800 ? 44.642 0.555 18.131 1.00 79.69 800 ASP A N 1
ATOM 6341 C CA . ASP A 1 800 ? 44.810 -0.859 18.519 1.00 79.69 800 ASP A CA 1
ATOM 6342 C C . ASP A 1 800 ? 43.781 -1.847 17.916 1.00 79.69 800 ASP A C 1
ATOM 6344 O O . ASP A 1 800 ? 43.443 -2.868 18.527 1.00 79.69 800 ASP A O 1
ATOM 6348 N N . VAL A 1 801 ? 43.282 -1.582 16.699 1.00 86.56 801 VAL A N 1
ATOM 6349 C CA . VAL A 1 801 ? 42.253 -2.417 16.042 1.00 86.56 801 VAL A CA 1
ATOM 6350 C C . VAL A 1 801 ? 42.671 -3.875 15.866 1.00 86.56 801 VAL A C 1
ATOM 6352 O O . VAL A 1 801 ? 41.824 -4.757 15.959 1.00 86.56 801 VAL A O 1
ATOM 6355 N N . GLU A 1 802 ? 43.964 -4.147 15.677 1.00 90.44 802 GLU A N 1
ATOM 6356 C CA . GLU A 1 802 ? 44.491 -5.511 15.574 1.00 90.44 802 GLU A CA 1
ATOM 6357 C C . GLU A 1 802 ? 44.236 -6.302 16.861 1.00 90.44 802 GLU A C 1
ATOM 6359 O O . GLU A 1 802 ? 43.658 -7.389 16.836 1.00 90.44 802 GLU A O 1
ATOM 6364 N N . LYS A 1 803 ? 44.609 -5.724 18.008 1.00 91.62 803 LYS A N 1
ATOM 6365 C CA . LYS A 1 803 ? 44.431 -6.341 19.325 1.00 91.62 803 LYS A CA 1
ATOM 6366 C C . LYS A 1 803 ? 42.954 -6.588 19.618 1.00 91.62 803 LYS A C 1
ATOM 6368 O O . LYS A 1 803 ? 42.596 -7.649 20.128 1.00 91.62 803 LYS A O 1
ATOM 6373 N N . GLN A 1 804 ? 42.096 -5.623 19.292 1.00 91.56 804 GLN A N 1
ATOM 6374 C CA . GLN A 1 804 ? 40.656 -5.747 19.502 1.00 91.56 804 GLN A CA 1
ATOM 6375 C C . GLN A 1 804 ? 40.036 -6.804 18.577 1.00 91.56 804 GLN A C 1
ATOM 6377 O O . GLN A 1 804 ? 39.264 -7.639 19.043 1.00 91.56 804 GLN A O 1
ATOM 6382 N N . ALA A 1 805 ? 40.417 -6.834 17.297 1.00 93.12 805 ALA A N 1
ATOM 6383 C CA . ALA A 1 805 ? 39.969 -7.851 16.348 1.00 93.12 805 ALA A CA 1
ATOM 6384 C C . ALA A 1 805 ? 40.403 -9.259 16.783 1.00 93.12 805 ALA A C 1
ATOM 6386 O O . ALA A 1 805 ? 39.582 -10.175 16.791 1.00 93.12 805 ALA A O 1
ATOM 6387 N N . LEU A 1 806 ? 41.649 -9.428 17.240 1.00 94.44 806 LEU A N 1
ATOM 6388 C CA . LEU A 1 806 ? 42.131 -10.684 17.827 1.00 94.44 806 LEU A CA 1
ATOM 6389 C C . LEU A 1 806 ? 41.312 -11.095 19.058 1.00 94.44 806 LEU A C 1
ATOM 6391 O O . LEU A 1 806 ? 40.977 -12.271 19.199 1.00 94.44 806 LEU A O 1
ATOM 6395 N N . ALA A 1 807 ? 40.940 -10.143 19.919 1.00 93.06 807 ALA A N 1
ATOM 6396 C CA . ALA A 1 807 ? 40.084 -10.417 21.071 1.00 93.06 807 ALA A CA 1
ATOM 6397 C C . ALA A 1 807 ? 38.677 -10.878 20.647 1.00 93.06 807 ALA A C 1
ATOM 6399 O O . ALA A 1 807 ? 38.175 -11.864 21.185 1.00 93.06 807 ALA A O 1
ATOM 6400 N N . ARG A 1 808 ? 38.060 -10.241 19.640 1.00 94.56 808 ARG A N 1
ATOM 6401 C CA . ARG A 1 808 ? 36.761 -10.679 19.085 1.00 94.56 808 ARG A CA 1
ATOM 6402 C C . ARG A 1 808 ? 36.847 -12.038 18.411 1.00 94.56 808 ARG A C 1
ATOM 6404 O O . ARG A 1 808 ? 35.973 -12.878 18.604 1.00 94.56 808 ARG A O 1
ATOM 6411 N N . LYS A 1 809 ? 37.933 -12.297 17.688 1.00 95.31 809 LYS A N 1
ATOM 6412 C CA . LYS A 1 809 ? 38.195 -13.605 17.092 1.00 95.31 809 LYS A CA 1
ATOM 6413 C C . LYS A 1 809 ? 38.313 -14.693 18.160 1.00 95.31 809 LYS A C 1
ATOM 6415 O O . LYS A 1 809 ? 37.725 -15.758 18.011 1.00 95.31 809 LYS A O 1
ATOM 6420 N N . ALA A 1 810 ? 39.006 -14.412 19.265 1.00 95.38 810 ALA A N 1
ATOM 6421 C CA . ALA A 1 810 ? 39.100 -15.323 20.407 1.00 95.38 810 ALA A CA 1
ATOM 6422 C C . ALA A 1 810 ? 37.747 -15.546 21.112 1.00 95.38 810 ALA A C 1
ATOM 6424 O O . ALA A 1 810 ? 37.513 -16.627 21.647 1.00 95.38 810 ALA A O 1
ATOM 6425 N N . GLN A 1 811 ? 36.842 -14.562 21.071 1.00 93.81 811 GLN A N 1
ATOM 6426 C CA . GLN A 1 811 ? 35.448 -14.692 21.524 1.00 93.81 811 GLN A CA 1
ATOM 6427 C C . GLN A 1 811 ? 34.559 -15.480 20.545 1.00 93.81 811 GLN A C 1
ATOM 6429 O O . GLN A 1 811 ? 33.405 -15.748 20.862 1.00 93.81 811 GLN A O 1
ATOM 6434 N N . GLY A 1 812 ? 35.081 -15.866 19.376 1.00 96.19 812 GLY A N 1
ATOM 6435 C CA . GLY A 1 812 ? 34.383 -16.687 18.392 1.00 96.19 812 GLY A CA 1
ATOM 6436 C C . GLY A 1 812 ? 33.767 -15.916 17.226 1.00 96.19 812 GLY A C 1
ATOM 6437 O O . GLY A 1 812 ? 33.129 -16.553 16.397 1.00 96.19 812 GLY A O 1
ATOM 6438 N N . PHE A 1 813 ? 33.941 -14.595 17.117 1.00 97.25 813 PHE A N 1
ATOM 6439 C CA . PHE A 1 813 ? 33.433 -13.817 15.980 1.00 97.25 813 PHE A CA 1
ATOM 6440 C C . PHE A 1 813 ? 34.272 -14.024 14.709 1.00 97.25 813 PHE A C 1
ATOM 6442 O O . PHE A 1 813 ? 35.499 -14.121 14.768 1.00 97.25 813 PHE A O 1
ATOM 6449 N N . ASN A 1 814 ? 33.612 -14.010 13.546 1.00 96.94 814 ASN A N 1
ATOM 6450 C CA . ASN A 1 814 ? 34.254 -14.000 12.222 1.00 96.94 814 ASN A CA 1
ATOM 6451 C C . ASN A 1 814 ? 34.117 -12.650 11.491 1.00 96.94 814 ASN A C 1
ATOM 6453 O O . ASN A 1 814 ? 34.817 -12.408 10.508 1.00 96.94 814 ASN A O 1
ATOM 6457 N N . ALA A 1 815 ? 33.250 -11.770 11.989 1.00 97.25 815 ALA A N 1
ATOM 6458 C CA . ALA A 1 815 ? 32.982 -10.454 11.438 1.00 97.25 815 ALA A CA 1
ATOM 6459 C C . ALA A 1 815 ? 32.984 -9.399 12.547 1.00 97.25 815 ALA A C 1
ATOM 6461 O O . ALA A 1 815 ? 32.588 -9.667 13.686 1.00 97.25 815 ALA A O 1
ATOM 6462 N N . VAL A 1 816 ? 33.428 -8.195 12.200 1.00 96.19 816 VAL A N 1
ATOM 6463 C CA . VAL A 1 816 ? 33.446 -7.029 13.086 1.00 96.19 816 VAL A CA 1
ATOM 6464 C C . VAL A 1 816 ? 32.876 -5.796 12.394 1.00 96.19 816 VAL A C 1
ATOM 6466 O O . VAL A 1 816 ? 32.854 -5.718 11.166 1.00 96.19 816 VAL A O 1
ATOM 6469 N N . LYS A 1 817 ? 32.453 -4.819 13.193 1.00 94.88 817 LYS A N 1
ATOM 6470 C CA . LYS A 1 817 ? 32.145 -3.458 12.753 1.00 94.88 817 LYS A CA 1
ATOM 6471 C C . LYS A 1 817 ? 33.150 -2.480 13.357 1.00 94.88 817 LYS A C 1
ATOM 6473 O O . LYS A 1 817 ? 33.541 -2.635 14.517 1.00 94.88 817 LYS A O 1
ATOM 6478 N N . MET A 1 818 ? 33.620 -1.524 12.561 1.00 91.88 818 MET A N 1
ATOM 6479 C CA . MET A 1 818 ? 34.564 -0.500 13.012 1.00 91.88 818 MET A CA 1
ATOM 6480 C C . MET A 1 818 ? 34.241 0.859 12.400 1.00 91.88 818 MET A C 1
ATOM 6482 O O . MET A 1 818 ? 33.745 0.935 11.275 1.00 91.88 818 MET A O 1
ATOM 6486 N N . ASN A 1 819 ? 34.625 1.920 13.107 1.00 88.50 819 ASN A N 1
ATOM 6487 C CA . ASN A 1 819 ? 34.538 3.278 12.586 1.00 88.50 819 ASN A CA 1
ATOM 6488 C C . ASN A 1 819 ? 35.460 3.455 11.383 1.00 88.50 819 ASN A C 1
ATOM 6490 O O . ASN A 1 819 ? 36.651 3.119 11.423 1.00 88.50 819 ASN A O 1
ATOM 6494 N N . ALA A 1 820 ? 34.903 4.010 10.312 1.00 82.94 820 ALA A N 1
ATOM 6495 C CA . ALA A 1 820 ? 35.650 4.331 9.116 1.00 82.94 820 ALA A CA 1
ATOM 6496 C C . ALA A 1 820 ? 36.629 5.476 9.403 1.00 82.94 820 ALA A C 1
ATOM 6498 O O . ALA A 1 820 ? 37.835 5.314 9.212 1.00 82.94 820 ALA A O 1
ATOM 6499 N N . THR A 1 821 ? 36.145 6.593 9.944 1.00 83.69 821 THR A N 1
ATOM 6500 C CA . THR A 1 821 ? 36.958 7.776 10.253 1.00 83.69 821 THR A CA 1
ATOM 6501 C C . THR A 1 821 ? 36.664 8.316 11.649 1.00 83.69 821 THR A C 1
ATOM 6503 O O . THR A 1 821 ? 35.619 8.027 12.232 1.00 83.69 821 THR A O 1
ATOM 6506 N N . GLU A 1 822 ? 37.595 9.122 12.160 1.00 84.75 822 GLU A N 1
ATOM 6507 C CA . GLU A 1 822 ? 37.344 10.030 13.285 1.00 84.75 822 GLU A CA 1
ATOM 6508 C C . GLU A 1 822 ? 36.479 11.220 12.820 1.00 84.75 822 GLU A C 1
ATOM 6510 O O . GLU A 1 822 ? 35.765 11.132 11.814 1.00 84.75 822 GLU A O 1
ATOM 6515 N N . ASP A 1 823 ? 36.573 12.350 13.523 1.00 84.31 823 ASP A N 1
ATOM 6516 C CA . ASP A 1 823 ? 35.980 13.605 13.090 1.00 84.31 823 ASP A CA 1
ATOM 6517 C C . ASP A 1 823 ? 36.634 14.102 11.789 1.00 84.31 823 ASP A C 1
ATOM 6519 O O . ASP A 1 823 ? 37.852 14.270 11.708 1.00 84.31 823 ASP A O 1
ATOM 6523 N N . LEU A 1 824 ? 35.818 14.337 10.759 1.00 88.31 824 LEU A N 1
ATOM 6524 C CA . LEU A 1 824 ? 36.271 14.786 9.445 1.00 88.31 824 LEU A CA 1
ATOM 6525 C C . LEU A 1 824 ? 35.577 16.098 9.074 1.00 88.31 824 LEU A C 1
ATOM 6527 O O . LEU A 1 824 ? 34.379 16.270 9.285 1.00 88.31 824 LEU A O 1
ATOM 6531 N N . GLY A 1 825 ? 36.331 17.034 8.508 1.00 90.00 825 GLY A N 1
ATOM 6532 C CA . GLY A 1 825 ? 35.786 18.245 7.917 1.00 90.00 825 GLY A CA 1
ATOM 6533 C C . GLY A 1 825 ? 35.047 17.976 6.602 1.00 90.00 825 GLY A C 1
ATOM 6534 O O . GLY A 1 825 ? 35.128 16.905 5.995 1.00 90.00 825 GLY A O 1
ATOM 6535 N N . TRP A 1 826 ? 34.366 19.007 6.097 1.00 90.06 826 TRP A N 1
ATOM 6536 C CA . TRP A 1 826 ? 33.666 18.972 4.803 1.00 90.06 826 TRP A CA 1
ATOM 6537 C C . TRP A 1 826 ? 34.576 18.587 3.630 1.00 90.06 826 TRP A C 1
ATOM 6539 O O . TRP A 1 826 ? 34.135 17.936 2.676 1.00 90.06 826 TRP A O 1
ATOM 6549 N N . LEU A 1 827 ? 35.838 19.008 3.706 1.00 91.25 827 LEU A N 1
ATOM 6550 C CA . LEU A 1 827 ? 36.899 18.680 2.768 1.00 91.25 827 LEU A CA 1
ATOM 6551 C C . LEU A 1 827 ? 38.243 18.765 3.498 1.00 91.25 827 LEU A C 1
ATOM 6553 O O . LEU A 1 827 ? 38.811 19.848 3.621 1.00 91.25 827 LEU A O 1
ATOM 6557 N N . ASP A 1 828 ? 38.733 17.624 3.966 1.00 91.00 828 ASP A N 1
ATOM 6558 C CA . ASP A 1 828 ? 40.067 17.499 4.555 1.00 91.00 828 ASP A CA 1
ATOM 6559 C C . ASP A 1 828 ? 41.090 16.990 3.530 1.00 91.00 828 ASP A C 1
ATOM 6561 O O . ASP A 1 828 ? 40.762 16.654 2.387 1.00 91.00 828 ASP A O 1
ATOM 6565 N N . SER A 1 829 ? 42.362 16.945 3.937 1.00 91.62 829 SER A N 1
ATOM 6566 C CA . SER A 1 829 ? 43.415 16.309 3.142 1.00 91.62 829 SER A CA 1
ATOM 6567 C C . SER A 1 829 ? 43.024 14.863 2.807 1.00 91.62 829 SER A C 1
ATOM 6569 O O . SER A 1 829 ? 42.627 14.132 3.717 1.00 91.62 829 SER A O 1
ATOM 6571 N N . PRO A 1 830 ? 43.201 14.395 1.555 1.00 92.38 830 PRO A N 1
ATOM 6572 C CA . PRO A 1 830 ? 42.978 12.993 1.204 1.00 92.38 830 PRO A CA 1
ATOM 6573 C C . PRO A 1 830 ? 43.743 12.005 2.096 1.00 92.38 830 PRO A C 1
ATOM 6575 O O . PRO A 1 830 ? 43.243 10.917 2.352 1.00 92.38 830 PRO A O 1
ATOM 6578 N N . SER A 1 831 ? 44.902 12.405 2.636 1.00 93.38 831 SER A N 1
ATOM 6579 C CA . SER A 1 831 ? 45.692 11.581 3.563 1.00 93.38 831 SER A CA 1
ATOM 6580 C C . SER A 1 831 ? 44.969 11.250 4.874 1.00 93.38 831 SER A C 1
ATOM 6582 O O . SER A 1 831 ? 45.328 10.290 5.542 1.00 93.38 831 SER A O 1
ATOM 6584 N N . ALA A 1 832 ? 43.934 12.010 5.253 1.00 91.12 832 ALA A N 1
ATOM 6585 C CA . ALA A 1 832 ? 43.106 11.708 6.425 1.00 91.12 832 ALA A CA 1
ATOM 6586 C C . ALA A 1 832 ? 42.284 10.412 6.259 1.00 91.12 832 ALA A C 1
ATOM 6588 O O . ALA A 1 832 ? 41.712 9.906 7.222 1.00 91.12 832 ALA A O 1
ATOM 6589 N N . LEU A 1 833 ? 42.210 9.875 5.037 1.00 93.44 833 LEU A N 1
ATOM 6590 C CA . LEU A 1 833 ? 41.488 8.648 4.708 1.00 93.44 833 LEU A CA 1
ATOM 6591 C C . LEU A 1 833 ? 42.372 7.393 4.798 1.00 93.44 833 LEU A C 1
ATOM 6593 O O . LEU A 1 833 ? 41.839 6.287 4.912 1.00 93.44 833 LEU A O 1
ATOM 6597 N N . ASP A 1 834 ? 43.699 7.551 4.758 1.00 93.50 834 ASP A N 1
ATOM 6598 C CA . ASP A 1 834 ? 44.656 6.446 4.610 1.00 93.50 834 ASP A CA 1
ATOM 6599 C C . ASP A 1 834 ? 44.599 5.473 5.797 1.00 93.50 834 ASP A C 1
ATOM 6601 O O . ASP A 1 834 ? 44.560 4.254 5.609 1.00 93.50 834 ASP A O 1
ATOM 6605 N N . ASP A 1 835 ? 44.480 5.996 7.020 1.00 91.12 835 ASP A N 1
ATOM 6606 C CA . ASP A 1 835 ? 44.444 5.166 8.226 1.00 91.12 835 ASP A CA 1
ATOM 6607 C C . ASP A 1 835 ? 43.234 4.219 8.247 1.00 91.12 835 ASP A C 1
ATOM 6609 O O . ASP A 1 835 ? 43.329 3.096 8.741 1.00 91.12 835 ASP A O 1
ATOM 6613 N N . CYS A 1 836 ? 42.093 4.628 7.676 1.00 93.25 836 CYS A N 1
ATOM 6614 C CA . CYS A 1 836 ? 40.921 3.756 7.539 1.00 93.25 836 CYS A CA 1
ATOM 6615 C C . CYS A 1 836 ? 41.240 2.526 6.683 1.00 93.25 836 CYS A C 1
ATOM 6617 O O . CYS A 1 836 ? 40.911 1.391 7.043 1.00 93.25 836 CYS A O 1
ATOM 6619 N N . VAL A 1 837 ? 41.924 2.755 5.561 1.00 95.44 837 VAL A N 1
ATOM 6620 C CA . VAL A 1 837 ? 42.310 1.710 4.615 1.00 95.44 837 VAL A CA 1
ATOM 6621 C C . VAL A 1 837 ? 43.291 0.737 5.269 1.00 95.44 837 VAL A C 1
ATOM 6623 O O . VAL A 1 837 ? 43.127 -0.479 5.139 1.00 95.44 837 VAL A O 1
ATOM 6626 N N . GLU A 1 838 ? 44.271 1.244 6.021 1.00 94.62 838 GLU A N 1
ATOM 6627 C CA . GLU A 1 838 ? 45.226 0.404 6.750 1.00 94.62 838 GLU A CA 1
ATOM 6628 C C . GLU A 1 838 ? 44.553 -0.419 7.857 1.00 94.62 838 GLU A C 1
ATOM 6630 O O . GLU A 1 838 ? 44.788 -1.626 7.954 1.00 94.62 838 GLU A O 1
ATOM 6635 N N . ARG A 1 839 ? 43.632 0.173 8.631 1.00 94.69 839 ARG A N 1
ATOM 6636 C CA . ARG A 1 839 ? 42.845 -0.567 9.634 1.00 94.69 839 ARG A CA 1
ATOM 6637 C C . ARG A 1 839 ? 42.028 -1.697 9.007 1.00 94.69 839 ARG A C 1
ATOM 6639 O O . ARG A 1 839 ? 42.032 -2.813 9.532 1.00 94.69 839 ARG A O 1
ATOM 6646 N N . LEU A 1 840 ? 41.380 -1.453 7.863 1.00 95.88 840 LEU A N 1
ATOM 6647 C CA . LEU A 1 840 ? 40.658 -2.504 7.142 1.00 95.88 840 LEU A CA 1
ATOM 6648 C C . LEU A 1 840 ? 41.609 -3.628 6.704 1.00 95.88 840 LEU A C 1
ATOM 6650 O O . LEU A 1 840 ? 41.304 -4.800 6.928 1.00 95.88 840 LEU A O 1
ATOM 6654 N N . LYS A 1 841 ? 42.771 -3.299 6.123 1.00 95.88 841 LYS A N 1
ATOM 6655 C CA . LYS A 1 841 ? 43.775 -4.297 5.707 1.00 95.88 841 LYS A CA 1
ATOM 6656 C C . LYS A 1 841 ? 44.220 -5.182 6.869 1.00 95.88 841 LYS A C 1
ATOM 6658 O O . LYS A 1 841 ? 44.282 -6.399 6.697 1.00 95.88 841 LYS A O 1
ATOM 6663 N N . ILE A 1 842 ? 44.475 -4.592 8.038 1.00 95.00 842 ILE A N 1
ATOM 6664 C CA . ILE A 1 842 ? 44.842 -5.320 9.261 1.00 95.00 842 ILE A CA 1
ATOM 6665 C C . ILE A 1 842 ? 43.762 -6.351 9.612 1.00 95.00 842 ILE A C 1
ATOM 6667 O O . ILE A 1 842 ? 44.062 -7.531 9.781 1.00 95.00 842 ILE A O 1
ATOM 6671 N N . VAL A 1 843 ? 42.488 -5.949 9.645 1.00 95.50 843 VAL A N 1
ATOM 6672 C CA . VAL A 1 843 ? 41.386 -6.866 9.986 1.00 95.50 843 VAL A CA 1
ATOM 6673 C C . VAL A 1 843 ? 41.194 -7.955 8.928 1.00 95.50 843 VAL A C 1
ATOM 6675 O O . VAL A 1 843 ? 41.021 -9.127 9.273 1.00 95.50 843 VAL A O 1
ATOM 6678 N N . LYS A 1 844 ? 41.308 -7.619 7.636 1.00 95.62 844 LYS A N 1
ATOM 6679 C CA . LYS A 1 844 ? 41.253 -8.618 6.556 1.00 95.62 844 LYS A CA 1
ATOM 6680 C C . LYS A 1 844 ? 42.413 -9.618 6.642 1.00 95.62 844 LYS A C 1
ATOM 6682 O O . LYS A 1 844 ? 42.195 -10.801 6.383 1.00 95.62 844 LYS A O 1
ATOM 6687 N N . ALA A 1 845 ? 43.612 -9.192 7.050 1.00 96.38 845 ALA A N 1
ATOM 6688 C CA . ALA A 1 845 ? 44.765 -10.078 7.245 1.00 96.38 845 ALA A CA 1
ATOM 6689 C C . ALA A 1 845 ? 44.534 -11.112 8.363 1.00 96.38 845 ALA A C 1
ATOM 6691 O O . ALA A 1 845 ? 45.044 -12.230 8.292 1.00 96.38 845 ALA A O 1
ATOM 6692 N N . LEU A 1 846 ? 43.679 -10.796 9.340 1.00 96.00 846 LEU A N 1
ATOM 6693 C CA . LEU A 1 846 ? 43.230 -11.735 10.372 1.00 96.00 846 LEU A CA 1
ATOM 6694 C C . LEU A 1 846 ? 42.147 -12.712 9.882 1.00 96.00 846 LEU A C 1
ATOM 6696 O O . LEU A 1 846 ? 41.655 -13.515 10.678 1.00 96.00 846 LEU A O 1
ATOM 6700 N N . SER A 1 847 ? 41.799 -12.697 8.589 1.00 95.31 847 SER A N 1
ATOM 6701 C CA . SER A 1 847 ? 40.722 -13.504 7.992 1.00 95.31 847 SER A CA 1
ATOM 6702 C C . SER A 1 847 ? 39.348 -13.227 8.609 1.00 95.31 847 SER A C 1
ATOM 6704 O O . SER A 1 847 ? 38.570 -14.150 8.833 1.00 95.31 847 SER A O 1
ATOM 6706 N N . MET A 1 848 ? 39.071 -11.958 8.913 1.00 96.44 848 MET A N 1
ATOM 6707 C CA . MET A 1 848 ? 37.769 -11.500 9.397 1.00 96.44 848 MET A CA 1
ATOM 6708 C C . MET A 1 848 ? 37.091 -10.603 8.357 1.00 96.44 848 MET A C 1
ATOM 6710 O O . MET A 1 848 ? 37.757 -9.934 7.558 1.00 96.44 848 MET A O 1
ATOM 6714 N N . ASP A 1 849 ? 35.760 -10.582 8.362 1.00 97.06 849 ASP A N 1
ATOM 6715 C CA . ASP A 1 849 ? 34.975 -9.595 7.619 1.00 97.06 849 ASP A CA 1
ATOM 6716 C C . ASP A 1 849 ? 34.770 -8.319 8.438 1.00 97.06 849 ASP A C 1
ATOM 6718 O O . ASP A 1 849 ? 34.801 -8.334 9.667 1.00 97.06 849 ASP A O 1
ATOM 6722 N N . ALA A 1 850 ? 34.598 -7.197 7.743 1.00 96.44 850 ALA A N 1
ATOM 6723 C CA . ALA A 1 850 ? 34.549 -5.875 8.350 1.00 96.44 850 ALA A CA 1
ATOM 6724 C C . ALA A 1 850 ? 33.450 -5.023 7.711 1.00 96.44 850 ALA A C 1
ATOM 6726 O O . ALA A 1 850 ? 33.544 -4.698 6.524 1.00 96.44 850 ALA A O 1
ATOM 6727 N N . GLY A 1 851 ? 32.431 -4.670 8.493 1.00 96.94 851 GLY A N 1
ATOM 6728 C CA . GLY A 1 851 ? 31.543 -3.546 8.197 1.00 96.94 851 GLY A CA 1
ATOM 6729 C C . GLY A 1 851 ? 32.236 -2.241 8.583 1.00 96.94 851 GLY A C 1
ATOM 6730 O O . GLY A 1 851 ? 32.870 -2.174 9.641 1.00 96.94 851 GLY A O 1
ATOM 6731 N N . LEU A 1 852 ? 32.174 -1.236 7.711 1.00 95.94 852 LEU A N 1
ATOM 6732 C CA . LEU A 1 852 ? 32.792 0.066 7.951 1.00 95.94 852 LEU A CA 1
ATOM 6733 C C . LEU A 1 852 ? 31.722 1.120 8.141 1.00 95.94 852 LEU A C 1
ATOM 6735 O O . LEU A 1 852 ? 30.981 1.416 7.208 1.00 95.94 852 LEU A O 1
ATOM 6739 N N . ASP A 1 853 ? 31.691 1.688 9.333 1.00 93.75 853 ASP A N 1
ATOM 6740 C CA . ASP A 1 853 ? 30.659 2.614 9.754 1.00 93.75 853 ASP A CA 1
ATOM 6741 C C . ASP A 1 853 ? 31.143 4.061 9.641 1.00 93.75 853 ASP A C 1
ATOM 6743 O O . ASP A 1 853 ? 32.136 4.456 10.257 1.00 93.75 853 ASP A O 1
ATOM 6747 N N . PHE A 1 854 ? 30.472 4.841 8.798 1.00 94.25 854 PHE A N 1
ATOM 6748 C CA . PHE A 1 854 ? 30.785 6.244 8.556 1.00 94.25 854 PHE A CA 1
ATOM 6749 C C . PHE A 1 854 ? 29.961 7.163 9.469 1.00 94.25 854 PHE A C 1
ATOM 6751 O O . PHE A 1 854 ? 30.294 8.345 9.545 1.00 94.25 854 PHE A O 1
ATOM 6758 N N . HIS A 1 855 ? 28.915 6.654 10.138 1.00 90.56 855 HIS A N 1
ATOM 6759 C CA . HIS A 1 855 ? 27.983 7.389 11.013 1.00 90.56 855 HIS A CA 1
ATOM 6760 C C . HIS A 1 855 ? 27.327 8.611 10.348 1.00 90.56 855 HIS A C 1
ATOM 6762 O O . HIS A 1 855 ? 26.885 9.539 11.016 1.00 90.56 855 HIS A O 1
ATOM 6768 N N . GLY A 1 856 ? 27.339 8.703 9.017 1.00 91.69 856 GLY A N 1
ATOM 6769 C CA . GLY A 1 856 ? 26.991 9.936 8.312 1.00 91.69 856 GLY A CA 1
ATOM 6770 C C . GLY A 1 856 ? 27.976 11.098 8.521 1.00 91.69 856 GLY A C 1
ATOM 6771 O O . GLY A 1 856 ? 27.743 12.172 7.967 1.00 91.69 856 GLY A O 1
ATOM 6772 N N . ARG A 1 857 ? 29.100 10.891 9.229 1.00 89.88 857 ARG A N 1
ATOM 6773 C CA . ARG A 1 857 ? 30.121 11.913 9.543 1.00 89.88 857 ARG A CA 1
ATOM 6774 C C . ARG A 1 857 ? 30.889 12.398 8.322 1.00 89.88 857 ARG A C 1
ATOM 6776 O O . ARG A 1 857 ? 31.442 13.494 8.297 1.00 89.88 857 ARG A O 1
ATOM 6783 N N . VAL A 1 858 ? 30.987 11.549 7.306 1.00 92.56 858 VAL A N 1
ATOM 6784 C CA . VAL A 1 858 ? 31.804 11.823 6.128 1.00 92.56 858 VAL A CA 1
ATOM 6785 C C . VAL A 1 858 ? 30.979 12.593 5.106 1.00 92.56 858 VAL A C 1
ATOM 6787 O O . VAL A 1 858 ? 29.920 12.155 4.674 1.00 92.56 858 VAL A O 1
ATOM 6790 N N . HIS A 1 859 ? 31.488 13.730 4.641 1.00 92.69 859 HIS A N 1
ATOM 6791 C CA . HIS A 1 859 ? 30.799 14.519 3.622 1.00 92.69 859 HIS A CA 1
ATOM 6792 C C . HIS A 1 859 ? 31.053 13.989 2.202 1.00 92.69 859 HIS A C 1
ATOM 6794 O O . HIS A 1 859 ? 32.090 13.395 1.901 1.00 92.69 859 HIS A O 1
ATOM 6800 N N . LYS A 1 860 ? 30.124 14.268 1.275 1.00 93.00 860 LYS A N 1
ATOM 6801 C CA . LYS A 1 860 ? 30.122 13.763 -0.118 1.00 93.00 860 LYS A CA 1
ATOM 6802 C C . LYS A 1 860 ? 31.478 13.822 -0.853 1.00 93.00 860 LYS A C 1
ATOM 6804 O O . LYS A 1 860 ? 31.782 12.846 -1.545 1.00 93.00 860 LYS A O 1
ATOM 6809 N N . PRO A 1 861 ? 32.291 14.897 -0.761 1.00 92.62 861 PRO A N 1
ATOM 6810 C CA . PRO A 1 861 ? 33.604 14.943 -1.414 1.00 92.62 861 PRO A CA 1
ATOM 6811 C C . PRO A 1 861 ? 34.600 13.911 -0.868 1.00 92.62 861 PRO A C 1
ATOM 6813 O O . PRO A 1 861 ? 35.366 13.332 -1.640 1.00 92.62 861 PRO A O 1
ATOM 6816 N N . MET A 1 862 ? 34.570 13.660 0.441 1.00 95.31 862 MET A N 1
ATOM 6817 C CA . MET A 1 862 ? 35.457 12.713 1.119 1.00 95.31 862 MET A CA 1
ATOM 6818 C C . MET A 1 862 ? 34.927 11.280 1.015 1.00 95.31 862 MET A C 1
ATOM 6820 O O . MET A 1 862 ? 35.691 10.368 0.707 1.00 95.31 862 MET A O 1
ATOM 6824 N N . ALA A 1 863 ? 33.610 11.082 1.149 1.00 95.56 863 ALA A N 1
ATOM 6825 C CA . ALA A 1 863 ? 32.972 9.764 1.122 1.00 95.56 863 ALA A CA 1
ATOM 6826 C C . ALA A 1 863 ? 33.236 9.012 -0.189 1.00 95.56 863 ALA A C 1
ATOM 6828 O O . ALA A 1 863 ? 33.531 7.820 -0.177 1.00 95.56 863 ALA A O 1
ATOM 6829 N N . LYS A 1 864 ? 33.205 9.715 -1.331 1.00 94.44 864 LYS A N 1
ATOM 6830 C CA . LYS A 1 864 ? 33.522 9.124 -2.643 1.00 94.44 864 LYS A CA 1
ATOM 6831 C C . LYS A 1 864 ? 34.971 8.653 -2.741 1.00 94.44 864 LYS A C 1
ATOM 6833 O O . LYS A 1 864 ? 35.225 7.592 -3.302 1.00 94.44 864 LYS A O 1
ATOM 6838 N N . GLN A 1 865 ? 35.907 9.436 -2.205 1.00 95.19 865 GLN A N 1
ATOM 6839 C CA . GLN A 1 865 ? 37.328 9.082 -2.201 1.00 95.19 865 GLN A CA 1
ATOM 6840 C C . GLN A 1 865 ? 37.580 7.885 -1.285 1.00 95.19 865 GLN A C 1
ATOM 6842 O O . GLN A 1 865 ? 38.206 6.915 -1.707 1.00 95.19 865 GLN A O 1
ATOM 6847 N N . LEU A 1 866 ? 37.022 7.919 -0.072 1.00 96.00 866 LEU A N 1
ATOM 6848 C CA . LEU A 1 866 ? 37.178 6.847 0.901 1.00 96.00 866 LEU A CA 1
ATOM 6849 C C . LEU A 1 866 ? 36.562 5.540 0.391 1.00 96.00 866 LEU A C 1
ATOM 6851 O O . LEU A 1 866 ? 37.226 4.508 0.387 1.00 96.00 866 LEU A O 1
ATOM 6855 N N . ALA A 1 867 ? 35.335 5.577 -0.131 1.00 96.38 867 ALA A N 1
ATOM 6856 C CA . ALA A 1 867 ? 34.685 4.392 -0.683 1.00 96.38 867 ALA A CA 1
ATOM 6857 C C . ALA A 1 867 ? 35.482 3.778 -1.851 1.00 96.38 867 ALA A C 1
ATOM 6859 O O . ALA A 1 867 ? 35.629 2.556 -1.922 1.00 96.38 867 ALA A O 1
ATOM 6860 N N . ALA A 1 868 ? 36.054 4.608 -2.732 1.00 95.69 868 ALA A N 1
ATOM 6861 C CA . ALA A 1 868 ? 36.920 4.143 -3.814 1.00 95.69 868 ALA A CA 1
ATOM 6862 C C . ALA A 1 868 ? 38.222 3.506 -3.296 1.00 95.69 868 ALA A C 1
ATOM 6864 O O . ALA A 1 868 ? 38.647 2.481 -3.830 1.00 95.69 868 ALA A O 1
ATOM 6865 N N . ALA A 1 869 ? 38.831 4.073 -2.250 1.00 95.62 869 ALA A N 1
ATOM 6866 C CA . ALA A 1 869 ? 40.049 3.545 -1.633 1.00 95.62 869 ALA A CA 1
ATOM 6867 C C . ALA A 1 869 ? 39.809 2.233 -0.862 1.00 95.62 869 ALA A C 1
ATOM 6869 O O . ALA A 1 869 ? 40.676 1.362 -0.827 1.00 95.62 869 ALA A O 1
ATOM 6870 N N . LEU A 1 870 ? 38.618 2.060 -0.283 1.00 96.94 870 LEU A N 1
ATOM 6871 C CA . LEU A 1 870 ? 38.232 0.856 0.456 1.00 96.94 870 LEU A CA 1
ATOM 6872 C C . LEU A 1 870 ? 37.822 -0.305 -0.457 1.00 96.94 870 LEU A C 1
ATOM 6874 O O . LEU A 1 870 ? 38.038 -1.466 -0.109 1.00 96.94 870 LEU A O 1
ATOM 6878 N N . GLN A 1 871 ? 37.254 -0.020 -1.632 1.00 95.25 871 GLN A N 1
ATOM 6879 C CA . GLN A 1 871 ? 36.714 -1.035 -2.543 1.00 95.25 871 GLN A CA 1
ATOM 6880 C C . GLN A 1 871 ? 37.685 -2.186 -2.891 1.00 95.25 871 GLN A C 1
ATOM 6882 O O . GLN A 1 871 ? 37.253 -3.343 -2.840 1.00 95.25 871 GLN A O 1
ATOM 6887 N N . PRO A 1 872 ? 38.983 -1.952 -3.183 1.00 96.25 872 PRO A N 1
ATOM 6888 C CA . PRO A 1 872 ? 39.948 -3.027 -3.436 1.00 96.25 872 PRO A CA 1
ATOM 6889 C C . PRO A 1 872 ? 40.100 -4.024 -2.278 1.00 96.25 872 PRO A C 1
ATOM 6891 O O . PRO A 1 872 ? 40.504 -5.166 -2.494 1.00 96.25 872 PRO A O 1
ATOM 6894 N N . HIS A 1 873 ? 39.758 -3.610 -1.058 1.00 96.12 873 HIS A N 1
ATOM 6895 C CA . HIS A 1 873 ? 39.882 -4.406 0.162 1.00 96.12 873 HIS A CA 1
ATOM 6896 C C . HIS A 1 873 ? 38.584 -5.120 0.558 1.00 96.12 873 HIS A C 1
ATOM 6898 O O . HIS A 1 873 ? 38.578 -5.862 1.541 1.00 96.12 873 HIS A O 1
ATOM 6904 N N . ARG A 1 874 ? 37.520 -4.967 -0.247 1.00 95.69 874 ARG A N 1
ATOM 6905 C CA . ARG A 1 874 ? 36.258 -5.721 -0.158 1.00 95.69 874 ARG A CA 1
ATOM 6906 C C . ARG A 1 874 ? 35.654 -5.698 1.259 1.00 95.69 874 ARG A C 1
ATOM 6908 O O . ARG A 1 874 ? 35.543 -6.761 1.882 1.00 95.69 874 ARG A O 1
ATOM 6915 N N . PRO A 1 875 ? 35.295 -4.511 1.787 1.00 96.81 875 PRO A N 1
ATOM 6916 C CA . PRO A 1 875 ? 34.539 -4.427 3.032 1.00 96.81 875 PRO A CA 1
ATOM 6917 C C . PRO A 1 875 ? 33.203 -5.168 2.893 1.00 96.81 875 PRO A C 1
ATOM 6919 O O . PRO A 1 875 ? 32.670 -5.303 1.790 1.00 96.81 875 PRO A O 1
ATOM 6922 N N . MET A 1 876 ? 32.669 -5.648 4.016 1.00 96.69 876 MET A N 1
ATOM 6923 C CA . MET A 1 876 ? 31.382 -6.348 4.067 1.00 96.69 876 MET A CA 1
ATOM 6924 C C . MET A 1 876 ? 30.237 -5.414 3.653 1.00 96.69 876 MET A C 1
ATOM 6926 O O . MET A 1 876 ? 29.378 -5.809 2.870 1.00 96.69 876 MET A O 1
ATOM 6930 N N . PHE A 1 877 ? 30.272 -4.172 4.135 1.00 97.75 877 PHE A N 1
ATOM 6931 C CA . PHE A 1 877 ? 29.419 -3.065 3.710 1.00 97.75 877 PHE A CA 1
ATOM 6932 C C . PHE A 1 877 ? 30.035 -1.724 4.130 1.00 97.75 877 PHE A C 1
ATOM 6934 O O . PHE A 1 877 ? 30.926 -1.685 4.985 1.00 97.75 877 PHE A O 1
ATOM 6941 N N . LEU A 1 878 ? 29.552 -0.640 3.521 1.00 97.56 878 LEU A N 1
ATOM 6942 C CA . LEU A 1 878 ? 29.753 0.735 3.978 1.00 97.56 878 LEU A CA 1
ATOM 6943 C C . LEU A 1 878 ? 28.448 1.218 4.616 1.00 97.56 878 LEU A C 1
ATOM 6945 O O . LEU A 1 878 ? 27.442 1.356 3.919 1.00 97.56 878 LEU A O 1
ATOM 6949 N N . GLU A 1 879 ? 28.469 1.430 5.924 1.00 96.81 879 GLU A N 1
ATOM 6950 C CA . GLU A 1 879 ? 27.323 1.875 6.711 1.00 96.81 879 GLU A CA 1
ATOM 6951 C C . GLU A 1 879 ? 27.285 3.397 6.797 1.00 96.81 879 GLU A C 1
ATOM 6953 O O . GLU A 1 879 ? 28.317 4.041 6.986 1.00 96.81 879 GLU A O 1
ATOM 6958 N N . GLU A 1 880 ? 26.092 3.948 6.565 1.00 95.12 880 GLU A N 1
ATOM 6959 C CA . GLU A 1 880 ? 25.787 5.378 6.570 1.00 95.12 880 GLU A CA 1
ATOM 6960 C C . GLU A 1 880 ? 26.866 6.262 5.929 1.00 95.12 880 GLU A C 1
ATOM 6962 O O . GLU A 1 880 ? 27.391 7.190 6.551 1.00 95.12 880 GLU A O 1
ATOM 6967 N N . PRO A 1 881 ? 27.211 6.026 4.651 1.00 95.31 881 PRO A N 1
ATOM 6968 C CA . PRO A 1 881 ? 28.305 6.746 4.008 1.00 95.31 881 PRO A CA 1
ATOM 6969 C C . PRO A 1 881 ? 28.066 8.261 3.901 1.00 95.31 881 PRO A C 1
ATOM 6971 O O . PRO A 1 881 ? 28.998 9.002 3.598 1.00 95.31 881 PRO A O 1
ATOM 6974 N N . LEU A 1 882 ? 26.814 8.692 4.086 1.00 95.19 882 LEU A N 1
ATOM 6975 C CA . LEU A 1 882 ? 26.335 10.064 4.230 1.00 95.19 882 LEU A CA 1
ATOM 6976 C C . LEU A 1 882 ? 25.134 10.049 5.188 1.00 95.19 882 LEU A C 1
ATOM 6978 O O . LEU A 1 882 ? 24.476 9.017 5.326 1.00 95.19 882 LEU A O 1
ATOM 6982 N N . LEU A 1 883 ? 24.788 11.213 5.742 1.00 93.94 883 LEU A N 1
ATOM 6983 C CA . LEU A 1 883 ? 23.531 11.421 6.466 1.00 93.94 883 LEU A CA 1
ATOM 6984 C C . LEU A 1 883 ? 22.303 10.971 5.650 1.00 93.94 883 LEU A C 1
ATOM 6986 O O . LEU A 1 883 ? 22.237 11.158 4.427 1.00 93.94 883 LEU A O 1
ATOM 6990 N N . SER A 1 884 ? 21.306 10.418 6.342 1.00 94.25 884 SER A N 1
ATOM 6991 C CA . SER A 1 884 ? 20.081 9.860 5.747 1.00 94.25 884 SER A CA 1
ATOM 6992 C C . SER A 1 884 ? 19.266 10.898 4.949 1.00 94.25 884 SER A C 1
ATOM 6994 O O . SER A 1 884 ? 18.640 10.592 3.933 1.00 94.25 884 SER A O 1
ATOM 6996 N N . GLU A 1 885 ? 19.376 12.171 5.310 1.00 94.12 885 GLU A N 1
ATOM 6997 C CA . GLU A 1 885 ? 18.790 13.329 4.640 1.00 94.12 885 GLU A CA 1
ATOM 6998 C C . GLU A 1 885 ? 19.293 13.487 3.193 1.00 94.12 885 GLU A C 1
ATOM 7000 O O . GLU A 1 885 ? 18.658 14.139 2.358 1.00 94.12 885 GLU A O 1
ATOM 7005 N N . HIS A 1 886 ? 20.427 12.865 2.858 1.00 93.56 886 HIS A N 1
ATOM 7006 C CA . HIS A 1 886 ? 21.082 12.949 1.560 1.00 93.56 886 HIS A CA 1
ATOM 7007 C C . HIS A 1 886 ? 20.833 11.729 0.660 1.00 93.56 886 HIS A C 1
ATOM 7009 O O . HIS A 1 886 ? 21.750 11.271 -0.023 1.00 93.56 886 HIS A O 1
ATOM 7015 N N . ILE A 1 887 ? 19.583 11.262 0.547 1.00 95.62 887 ILE A N 1
ATOM 7016 C CA . ILE A 1 887 ? 19.180 10.131 -0.325 1.00 95.62 887 ILE A CA 1
ATOM 7017 C C . ILE A 1 887 ? 19.782 10.227 -1.740 1.00 95.62 887 ILE A C 1
ATOM 7019 O O . ILE A 1 887 ? 20.335 9.259 -2.262 1.00 95.62 887 ILE A O 1
ATOM 7023 N N . GLY A 1 888 ? 19.721 11.409 -2.366 1.00 94.94 888 GLY A N 1
ATOM 7024 C CA . GLY A 1 888 ? 20.311 11.633 -3.691 1.00 94.94 888 GLY A CA 1
ATOM 7025 C C . GLY A 1 888 ? 21.839 11.505 -3.704 1.00 94.94 888 GLY A C 1
ATOM 7026 O O . GLY A 1 888 ? 22.408 10.972 -4.650 1.00 94.94 888 GLY A O 1
ATOM 7027 N N . GLY A 1 889 ? 22.511 11.938 -2.634 1.00 94.12 889 GLY A N 1
ATOM 7028 C CA . GLY A 1 889 ? 23.953 11.766 -2.463 1.00 94.12 889 GLY A CA 1
ATOM 7029 C C . GLY A 1 889 ? 24.353 10.300 -2.298 1.00 94.12 889 GLY A C 1
ATOM 7030 O O . GLY A 1 889 ? 25.343 9.880 -2.894 1.00 94.12 889 GLY A O 1
ATOM 7031 N N . ILE A 1 890 ? 23.562 9.526 -1.554 1.00 96.69 890 ILE A N 1
ATOM 7032 C CA . ILE A 1 890 ? 23.774 8.086 -1.359 1.00 96.69 890 ILE A CA 1
ATOM 7033 C C . ILE A 1 890 ? 23.580 7.353 -2.688 1.00 96.69 890 ILE A C 1
ATOM 7035 O O . ILE A 1 890 ? 24.428 6.558 -3.086 1.00 96.69 890 ILE A O 1
ATOM 7039 N N . LYS A 1 891 ? 22.529 7.696 -3.442 1.00 96.31 891 LYS A N 1
ATOM 7040 C CA . LYS A 1 891 ? 22.298 7.171 -4.794 1.00 96.31 891 LYS A CA 1
ATOM 7041 C C . LYS A 1 891 ? 23.456 7.480 -5.749 1.00 96.31 891 LYS A C 1
ATOM 7043 O O . LYS A 1 891 ? 23.902 6.596 -6.478 1.00 96.31 891 LYS A O 1
ATOM 7048 N N . ASP A 1 892 ? 23.962 8.714 -5.731 1.00 95.56 892 ASP A N 1
ATOM 7049 C CA . ASP A 1 892 ? 25.124 9.103 -6.535 1.00 95.56 892 ASP A CA 1
ATOM 7050 C C . ASP A 1 892 ? 26.371 8.296 -6.157 1.00 95.56 892 ASP A C 1
ATOM 7052 O O . ASP A 1 892 ? 27.138 7.907 -7.034 1.00 95.56 892 ASP A O 1
ATOM 7056 N N . LEU A 1 893 ? 26.603 8.072 -4.859 1.00 94.81 893 LEU A N 1
ATOM 7057 C CA . LEU A 1 893 ? 27.731 7.279 -4.378 1.00 94.81 893 LEU A CA 1
ATOM 7058 C C . LEU A 1 893 ? 27.588 5.815 -4.807 1.00 94.81 893 LEU A C 1
ATOM 7060 O O . LEU A 1 893 ? 28.532 5.260 -5.370 1.00 94.81 893 LEU A O 1
ATOM 7064 N N . ARG A 1 894 ? 26.396 5.228 -4.635 1.00 94.12 894 ARG A N 1
ATOM 7065 C CA . ARG A 1 894 ? 26.075 3.846 -5.021 1.00 94.12 894 ARG A CA 1
ATOM 7066 C C . ARG A 1 894 ? 26.383 3.556 -6.485 1.00 94.12 894 ARG A C 1
ATOM 7068 O O . ARG A 1 894 ? 26.833 2.461 -6.804 1.00 94.12 894 ARG A O 1
ATOM 7075 N N . ALA A 1 895 ? 26.169 4.534 -7.365 1.00 94.06 895 ALA A N 1
ATOM 7076 C CA . ALA A 1 895 ? 26.456 4.415 -8.793 1.00 94.06 895 ALA A CA 1
ATOM 7077 C C . ALA A 1 895 ? 27.962 4.374 -9.124 1.00 94.06 895 ALA A C 1
ATOM 7079 O O . ALA A 1 895 ? 28.331 4.011 -10.239 1.00 94.06 895 ALA A O 1
ATOM 7080 N N . THR A 1 896 ? 28.832 4.757 -8.184 1.00 93.31 896 THR A N 1
ATOM 7081 C CA . THR A 1 896 ? 30.290 4.844 -8.388 1.00 93.31 896 THR A CA 1
ATOM 7082 C C . THR A 1 896 ? 31.082 3.709 -7.745 1.00 93.31 896 THR A C 1
ATOM 7084 O O . THR A 1 896 ? 32.274 3.582 -8.020 1.00 93.31 896 THR A O 1
ATOM 7087 N N . ILE A 1 897 ? 30.440 2.884 -6.914 1.00 93.25 897 ILE A N 1
ATOM 7088 C CA . ILE A 1 897 ? 31.088 1.802 -6.168 1.00 93.25 897 ILE A CA 1
ATOM 7089 C C . ILE A 1 897 ? 30.322 0.484 -6.304 1.00 93.25 897 ILE A C 1
ATOM 7091 O O . ILE A 1 897 ? 29.160 0.439 -6.700 1.00 93.25 897 ILE A O 1
ATOM 7095 N N . THR A 1 898 ? 31.001 -0.603 -5.961 1.00 93.06 898 THR A N 1
ATOM 7096 C CA . THR A 1 898 ? 30.473 -1.976 -5.953 1.00 93.06 898 THR A CA 1
ATOM 7097 C C . THR A 1 898 ? 30.293 -2.535 -4.545 1.00 93.06 898 THR A C 1
ATOM 7099 O O . THR A 1 898 ? 29.660 -3.575 -4.388 1.00 93.06 898 THR A O 1
ATOM 7102 N N . CYS A 1 899 ? 30.835 -1.860 -3.526 1.00 94.75 899 CYS A N 1
ATOM 7103 C CA . CYS A 1 899 ? 30.624 -2.227 -2.130 1.00 94.75 899 CYS A CA 1
ATOM 7104 C C . CYS A 1 899 ? 29.140 -2.072 -1.756 1.00 94.75 899 CYS A C 1
ATOM 7106 O O . CYS A 1 899 ? 28.553 -1.053 -2.134 1.00 94.75 899 CYS A O 1
ATOM 7108 N N . PRO A 1 900 ? 28.558 -3.016 -0.992 1.00 97.50 900 PRO A N 1
ATOM 7109 C CA . PRO A 1 900 ? 27.207 -2.864 -0.463 1.00 97.50 900 PRO A CA 1
ATOM 7110 C C . PRO A 1 900 ? 27.092 -1.622 0.422 1.00 97.50 900 PRO A C 1
ATOM 7112 O O . PRO A 1 900 ? 27.974 -1.368 1.247 1.00 97.50 900 PRO A O 1
ATOM 7115 N N . ILE A 1 901 ? 26.006 -0.869 0.264 1.00 98.06 901 ILE A N 1
ATOM 7116 C CA . ILE A 1 901 ? 25.662 0.254 1.138 1.00 98.06 901 ILE A CA 1
ATOM 7117 C C . ILE A 1 901 ? 24.622 -0.201 2.158 1.00 98.06 901 ILE A C 1
ATOM 7119 O O . ILE A 1 901 ? 23.572 -0.732 1.783 1.00 98.06 901 ILE A O 1
ATOM 7123 N N . ALA A 1 902 ? 24.915 0.052 3.430 1.00 98.00 902 ALA A N 1
ATOM 7124 C CA . ALA A 1 902 ? 24.040 -0.225 4.555 1.00 98.00 902 ALA A CA 1
ATOM 7125 C C . ALA A 1 902 ? 23.570 1.087 5.213 1.00 98.00 902 ALA A C 1
ATOM 7127 O O . ALA A 1 902 ? 24.330 2.054 5.288 1.00 98.00 902 ALA A O 1
ATOM 7128 N N . LEU A 1 903 ? 22.290 1.174 5.584 1.00 96.62 903 LEU A N 1
ATOM 7129 C CA . LEU A 1 903 ? 21.692 2.359 6.216 1.00 96.62 903 LEU A CA 1
ATOM 7130 C C . LEU A 1 903 ? 20.376 1.972 6.895 1.00 96.62 903 LEU A C 1
ATOM 7132 O O . LEU A 1 903 ? 19.674 1.085 6.412 1.00 96.62 903 LEU A O 1
ATOM 7136 N N . GLY A 1 904 ? 19.982 2.652 7.969 1.00 95.00 904 GLY A N 1
ATOM 7137 C CA . GLY A 1 904 ? 18.624 2.492 8.500 1.00 95.00 904 GLY A CA 1
ATOM 7138 C C . GLY A 1 904 ? 18.417 2.925 9.942 1.00 95.00 904 GLY A C 1
ATOM 7139 O O . GLY A 1 904 ? 17.268 3.126 10.322 1.00 95.00 904 GLY A O 1
ATOM 7140 N N . GLU A 1 905 ? 19.487 3.110 10.714 1.00 92.12 905 GLU A N 1
ATOM 7141 C CA . GLU A 1 905 ? 19.409 3.370 12.158 1.00 92.12 905 GLU A CA 1
ATOM 7142 C C . GLU A 1 905 ? 18.641 4.663 12.496 1.00 92.12 905 GLU A C 1
ATOM 7144 O O . GLU A 1 905 ? 17.922 4.720 13.492 1.00 92.12 905 GLU A O 1
ATOM 7149 N N . ARG A 1 906 ? 18.700 5.677 11.614 1.00 92.56 906 ARG A N 1
ATOM 7150 C CA . ARG A 1 906 ? 17.987 6.966 11.757 1.00 92.56 906 ARG A CA 1
ATOM 7151 C C . ARG A 1 906 ? 16.644 7.027 11.029 1.00 92.56 906 ARG A C 1
ATOM 7153 O O . ARG A 1 906 ? 16.060 8.097 10.879 1.00 92.56 906 ARG A O 1
ATOM 7160 N N . LEU A 1 907 ? 16.145 5.890 10.545 1.00 96.38 907 LEU A N 1
ATOM 7161 C CA . LEU A 1 907 ? 14.824 5.782 9.930 1.00 96.38 907 LEU A CA 1
ATOM 7162 C C . LEU A 1 907 ? 13.874 5.137 10.935 1.00 96.38 907 LEU A C 1
ATOM 7164 O O . LEU A 1 907 ? 14.118 4.032 11.401 1.00 96.38 907 LEU A O 1
ATOM 7168 N N . HIS A 1 908 ? 12.773 5.810 11.262 1.00 96.38 908 HIS A N 1
ATOM 7169 C CA . HIS A 1 908 ? 11.956 5.457 12.430 1.00 96.38 908 HIS A CA 1
ATOM 7170 C C . HIS A 1 908 ? 10.661 4.719 12.083 1.00 96.38 908 HIS A C 1
ATOM 7172 O O . HIS A 1 908 ? 9.841 4.449 12.955 1.00 96.38 908 HIS A O 1
ATOM 7178 N N . SER A 1 909 ? 10.415 4.426 10.806 1.00 95.25 909 SER A N 1
ATOM 7179 C CA . SER A 1 909 ? 9.210 3.725 10.372 1.00 95.25 909 SER A CA 1
ATOM 7180 C C . SER A 1 909 ? 9.330 3.209 8.940 1.00 95.25 909 SER A C 1
ATOM 7182 O O . SER A 1 909 ? 10.160 3.685 8.158 1.00 95.25 909 SER A O 1
ATOM 7184 N N . ARG A 1 910 ? 8.428 2.310 8.518 1.00 96.12 910 ARG A N 1
ATOM 7185 C CA . ARG A 1 910 ? 8.376 1.876 7.108 1.00 96.12 910 ARG A CA 1
ATOM 7186 C C . ARG A 1 910 ? 8.122 3.021 6.121 1.00 96.12 910 ARG A C 1
ATOM 7188 O O . ARG A 1 910 ? 8.452 2.901 4.943 1.00 96.12 910 ARG A O 1
ATOM 7195 N N . TRP A 1 911 ? 7.535 4.132 6.573 1.00 95.75 911 TRP A N 1
ATOM 7196 C CA . TRP A 1 911 ? 7.336 5.316 5.734 1.00 95.75 911 TRP A CA 1
ATOM 7197 C C . TRP A 1 911 ? 8.637 6.085 5.496 1.00 95.75 911 TRP A C 1
ATOM 7199 O O . TRP A 1 911 ? 8.789 6.641 4.411 1.00 95.75 911 TRP A O 1
ATOM 7209 N N . ASP A 1 912 ? 9.566 6.056 6.451 1.00 96.19 912 ASP A N 1
ATOM 7210 C CA . ASP A 1 912 ? 10.894 6.671 6.328 1.00 96.19 912 ASP A CA 1
ATOM 7211 C C . ASP A 1 912 ? 11.842 5.783 5.507 1.00 96.19 912 ASP A C 1
ATOM 7213 O O . ASP A 1 912 ? 12.642 6.280 4.720 1.00 96.19 912 ASP A O 1
ATOM 7217 N N . VAL A 1 913 ? 11.689 4.458 5.615 1.00 97.50 913 VAL A N 1
ATOM 7218 C CA . VAL A 1 913 ? 12.440 3.460 4.830 1.00 97.50 913 VAL A CA 1
ATOM 7219 C C . VAL A 1 913 ? 12.054 3.469 3.348 1.00 97.50 913 VAL A C 1
ATOM 7221 O O . VAL A 1 913 ? 12.909 3.353 2.468 1.00 97.50 913 VAL A O 1
ATOM 7224 N N . ARG A 1 914 ? 10.758 3.608 3.047 1.00 97.75 914 ARG A N 1
ATOM 7225 C CA . ARG A 1 914 ? 10.216 3.478 1.687 1.00 97.75 914 ARG A CA 1
ATOM 7226 C C . ARG A 1 914 ? 10.952 4.327 0.626 1.00 97.75 914 ARG A C 1
ATOM 7228 O O . ARG A 1 914 ? 11.259 3.763 -0.423 1.00 97.75 914 ARG A O 1
ATOM 7235 N N . PRO A 1 915 ? 11.265 5.622 0.839 1.00 97.62 915 PRO A N 1
ATOM 7236 C CA . PRO A 1 915 ? 12.021 6.424 -0.125 1.00 97.62 915 PRO A CA 1
ATOM 7237 C C . PRO A 1 915 ? 13.389 5.850 -0.521 1.00 97.62 915 PRO A C 1
ATOM 7239 O O . PRO A 1 915 ? 13.794 6.017 -1.670 1.00 97.62 915 PRO A O 1
ATOM 7242 N N . PHE A 1 916 ? 14.094 5.168 0.386 1.00 97.62 916 PHE A N 1
ATOM 7243 C CA . PHE A 1 916 ? 15.402 4.563 0.099 1.00 97.62 916 PHE A CA 1
ATOM 7244 C C . PHE A 1 916 ? 15.264 3.297 -0.749 1.00 97.62 916 PHE A C 1
ATOM 7246 O O . PHE A 1 916 ? 16.014 3.118 -1.712 1.00 97.62 916 PHE A O 1
ATOM 7253 N N . LEU A 1 917 ? 14.255 2.471 -0.446 1.00 96.88 917 LEU A N 1
ATOM 7254 C CA . LEU A 1 917 ? 13.902 1.299 -1.251 1.00 96.88 917 LEU A CA 1
ATOM 7255 C C . LEU A 1 917 ? 13.469 1.702 -2.668 1.00 96.88 917 LEU A C 1
ATOM 7257 O O . LEU A 1 917 ? 13.988 1.179 -3.650 1.00 96.88 917 LEU A O 1
ATOM 7261 N N . GLU A 1 918 ? 12.582 2.695 -2.794 1.00 96.88 918 GLU A N 1
ATOM 7262 C CA . GLU A 1 918 ? 12.139 3.222 -4.095 1.00 96.88 918 GLU A CA 1
ATOM 7263 C C . GLU A 1 918 ? 13.290 3.866 -4.891 1.00 96.88 918 GLU A C 1
ATOM 7265 O O . GLU A 1 918 ? 13.297 3.826 -6.124 1.00 96.88 918 GLU A O 1
ATOM 7270 N N . ALA A 1 919 ? 14.271 4.465 -4.208 1.00 95.56 919 ALA A N 1
ATOM 7271 C CA . ALA A 1 919 ? 15.441 5.058 -4.849 1.00 95.56 919 ALA A CA 1
ATOM 7272 C C . ALA A 1 919 ? 16.463 4.019 -5.341 1.00 95.56 919 ALA A C 1
ATOM 7274 O O . ALA A 1 919 ? 17.278 4.373 -6.205 1.00 95.56 919 ALA A O 1
ATOM 7275 N N . GLY A 1 920 ? 16.419 2.788 -4.811 1.00 95.94 920 GLY A N 1
ATOM 7276 C CA . GLY A 1 920 ? 17.380 1.721 -5.092 1.00 95.94 920 GLY A CA 1
ATOM 7277 C C . GLY A 1 920 ? 18.805 2.092 -4.676 1.00 95.94 920 GLY A C 1
ATOM 7278 O O . GLY A 1 920 ? 19.743 1.852 -5.433 1.00 95.94 920 GLY A O 1
ATOM 7279 N N . CYS A 1 921 ? 18.962 2.787 -3.543 1.00 95.44 921 CYS A N 1
ATOM 7280 C CA . CYS A 1 921 ? 20.251 3.336 -3.105 1.00 95.44 921 CYS A CA 1
ATOM 7281 C C . CYS A 1 921 ? 20.890 2.613 -1.909 1.00 95.44 921 CYS A C 1
ATOM 7283 O O . CYS A 1 921 ? 21.990 2.992 -1.512 1.00 95.44 921 CYS A O 1
ATOM 7285 N N . VAL A 1 922 ? 20.230 1.588 -1.367 1.00 97.44 922 VAL A N 1
ATOM 7286 C CA . VAL A 1 922 ? 20.716 0.757 -0.257 1.00 97.44 922 VAL A CA 1
ATOM 7287 C C . VAL A 1 922 ? 20.661 -0.714 -0.659 1.00 97.44 922 VAL A C 1
ATOM 7289 O O . VAL A 1 922 ? 19.725 -1.126 -1.340 1.00 97.44 922 VAL A O 1
ATOM 7292 N N . ASP A 1 923 ? 21.661 -1.487 -0.246 1.00 98.31 923 ASP A N 1
ATOM 7293 C CA . ASP A 1 923 ? 21.726 -2.940 -0.460 1.00 98.31 923 ASP A CA 1
ATOM 7294 C C . ASP A 1 923 ? 21.386 -3.702 0.840 1.00 98.31 923 ASP A C 1
ATOM 7296 O O . ASP A 1 923 ? 20.945 -4.853 0.807 1.00 98.31 923 ASP A O 1
ATOM 7300 N N . ILE A 1 924 ? 21.564 -3.043 1.993 1.00 98.62 924 ILE A N 1
ATOM 7301 C CA . ILE A 1 924 ? 21.278 -3.568 3.330 1.00 98.62 924 ILE A CA 1
ATOM 7302 C C . ILE A 1 924 ? 20.519 -2.501 4.131 1.00 98.62 924 ILE A C 1
ATOM 7304 O O . ILE A 1 924 ? 20.943 -1.349 4.209 1.00 98.62 924 ILE A O 1
ATOM 7308 N N . LEU A 1 925 ? 19.403 -2.881 4.744 1.00 98.38 925 LEU A N 1
ATOM 7309 C CA . LEU A 1 925 ? 18.685 -2.056 5.707 1.00 98.38 925 LEU A CA 1
ATOM 7310 C C . LEU A 1 925 ? 19.091 -2.429 7.132 1.00 98.38 925 LEU A C 1
ATOM 7312 O O . LEU A 1 925 ? 19.041 -3.603 7.506 1.00 98.38 925 LEU A O 1
ATOM 7316 N N . GLN A 1 926 ? 19.429 -1.412 7.926 1.00 97.88 926 GLN A N 1
ATOM 7317 C CA . GLN A 1 926 ? 19.818 -1.541 9.335 1.00 97.88 926 GLN A CA 1
ATOM 7318 C C . GLN A 1 926 ? 18.879 -0.751 10.264 1.00 97.88 926 GLN A C 1
ATOM 7320 O O . GLN A 1 926 ? 19.320 0.155 10.961 1.00 97.88 926 GLN A O 1
ATOM 7325 N N . PRO A 1 927 ? 17.561 -1.013 10.249 1.00 97.81 927 PRO A N 1
ATOM 7326 C CA . PRO A 1 927 ? 16.651 -0.404 11.215 1.00 97.81 927 PRO A CA 1
ATOM 7327 C C . PRO A 1 927 ? 17.058 -0.765 12.648 1.00 97.81 927 PRO A C 1
ATOM 7329 O O . PRO A 1 927 ? 17.529 -1.876 12.895 1.00 97.81 927 PRO A O 1
ATOM 7332 N N . ASP A 1 928 ? 16.808 0.142 13.590 1.00 97.56 928 ASP A N 1
ATOM 7333 C CA . ASP A 1 928 ? 16.960 -0.131 15.019 1.00 97.56 928 ASP A CA 1
ATOM 7334 C C . ASP A 1 928 ? 15.599 -0.459 15.646 1.00 97.56 928 ASP A C 1
ATOM 7336 O O . ASP A 1 928 ? 14.651 0.330 15.567 1.00 97.56 928 ASP A O 1
ATOM 7340 N N . ILE A 1 929 ? 15.481 -1.628 16.278 1.00 98.12 929 ILE A N 1
ATOM 7341 C CA . ILE A 1 929 ? 14.211 -2.108 16.839 1.00 98.12 929 ILE A CA 1
ATOM 7342 C C . ILE A 1 929 ? 13.665 -1.231 17.961 1.00 98.12 929 ILE A C 1
ATOM 7344 O O . ILE A 1 929 ? 12.445 -1.173 18.128 1.00 98.12 929 ILE A O 1
ATOM 7348 N N . SER A 1 930 ? 14.539 -0.519 18.676 1.00 97.69 930 SER A N 1
ATOM 7349 C CA . SER A 1 930 ? 14.145 0.424 19.721 1.00 97.69 930 SER A CA 1
ATOM 7350 C C . SER A 1 930 ? 13.772 1.789 19.163 1.00 97.69 930 SER A C 1
ATOM 7352 O O . SER A 1 930 ? 13.366 2.643 19.939 1.00 97.69 930 SER A O 1
ATOM 7354 N N . HIS A 1 931 ? 13.881 2.018 17.849 1.00 97.25 931 HIS A N 1
ATOM 7355 C CA . HIS A 1 931 ? 13.540 3.294 17.214 1.00 97.25 931 HIS A CA 1
ATOM 7356 C C . HIS A 1 931 ? 12.472 3.179 16.127 1.00 97.25 931 HIS A C 1
ATOM 7358 O O . HIS A 1 931 ? 11.865 4.192 15.786 1.00 97.25 931 HIS A O 1
ATOM 7364 N N . VAL A 1 932 ? 12.229 1.989 15.563 1.00 97.06 932 VAL A N 1
ATOM 7365 C CA . VAL A 1 932 ? 11.252 1.811 14.469 1.00 97.06 932 VAL A CA 1
ATOM 7366 C C . VAL A 1 932 ? 9.827 1.528 14.930 1.00 97.06 932 VAL A C 1
ATOM 7368 O O . VAL A 1 932 ? 8.915 1.515 14.111 1.00 97.06 932 VAL A O 1
ATOM 7371 N N . GLY A 1 933 ? 9.596 1.306 16.221 1.00 96.88 933 GLY A N 1
ATOM 7372 C CA . GLY A 1 933 ? 8.292 0.922 16.768 1.00 96.88 933 GLY A CA 1
ATOM 7373 C C . GLY A 1 933 ? 8.184 -0.562 17.119 1.00 96.88 933 GLY A C 1
ATOM 7374 O O . GLY A 1 933 ? 7.086 -1.111 17.015 1.00 96.88 933 GLY A O 1
ATOM 7375 N N . GLY A 1 934 ? 9.297 -1.195 17.505 1.00 98.44 934 GLY A N 1
ATOM 7376 C CA . GLY A 1 934 ? 9.341 -2.539 18.079 1.00 98.44 934 GLY A CA 1
ATOM 7377 C C . GLY A 1 934 ? 9.285 -3.693 17.076 1.00 98.44 934 GLY A C 1
ATOM 7378 O O . GLY A 1 934 ? 9.455 -3.523 15.864 1.00 98.44 934 GLY A O 1
ATOM 7379 N N . ILE A 1 935 ? 9.031 -4.891 17.606 1.00 98.88 935 ILE A N 1
ATOM 7380 C CA . ILE A 1 935 ? 8.938 -6.163 16.871 1.00 98.88 935 ILE A CA 1
ATOM 7381 C C . ILE A 1 935 ? 7.895 -6.069 15.756 1.00 98.88 935 ILE A C 1
ATOM 7383 O O . ILE A 1 935 ? 8.148 -6.502 14.626 1.00 98.88 935 ILE A O 1
ATOM 7387 N N . SER A 1 936 ? 6.740 -5.468 16.054 1.00 98.56 936 SER A N 1
ATOM 7388 C CA . SER A 1 936 ? 5.632 -5.342 15.108 1.00 98.56 936 SER A CA 1
ATOM 7389 C C . SER A 1 936 ? 6.032 -4.574 13.848 1.00 98.56 936 SER A C 1
ATOM 7391 O O . SER A 1 936 ? 5.743 -5.017 12.734 1.00 98.56 936 SER A O 1
ATOM 7393 N N . GLU A 1 937 ? 6.700 -3.425 13.991 1.00 98.19 937 GLU A N 1
ATOM 7394 C CA . GLU A 1 937 ? 7.093 -2.616 12.833 1.00 98.19 937 GLU A CA 1
ATOM 7395 C C . GLU A 1 937 ? 8.345 -3.150 12.146 1.00 98.19 937 GLU A C 1
ATOM 7397 O O . GLU A 1 937 ? 8.375 -3.204 10.914 1.00 98.19 937 GLU A O 1
ATOM 7402 N N . MET A 1 938 ? 9.325 -3.636 12.913 1.00 98.50 938 MET A N 1
ATOM 7403 C CA . MET A 1 938 ? 10.524 -4.269 12.367 1.00 98.50 938 MET A CA 1
ATOM 7404 C C . MET A 1 938 ? 10.164 -5.427 11.426 1.00 98.50 938 MET A C 1
ATOM 7406 O O . MET A 1 938 ? 10.665 -5.500 10.303 1.00 98.50 938 MET A O 1
ATOM 7410 N N . ARG A 1 939 ? 9.214 -6.293 11.815 1.00 98.19 939 ARG A N 1
ATOM 7411 C CA . ARG A 1 939 ? 8.764 -7.415 10.973 1.00 98.19 939 ARG A CA 1
ATOM 7412 C C . ARG A 1 939 ? 8.134 -6.956 9.653 1.00 98.19 939 ARG A C 1
ATOM 7414 O O . ARG A 1 939 ? 8.302 -7.636 8.633 1.00 98.19 939 ARG A O 1
ATOM 7421 N N . ARG A 1 940 ? 7.418 -5.824 9.657 1.00 98.38 940 ARG A N 1
ATOM 7422 C CA . ARG A 1 940 ? 6.819 -5.216 8.452 1.00 98.38 940 ARG A CA 1
ATOM 7423 C C . ARG A 1 940 ? 7.881 -4.568 7.566 1.00 98.38 940 ARG A C 1
ATOM 7425 O O . ARG A 1 940 ? 7.800 -4.708 6.348 1.00 98.38 940 ARG A O 1
ATOM 7432 N N . ILE A 1 941 ? 8.875 -3.901 8.156 1.00 98.56 941 ILE A N 1
ATOM 7433 C CA . ILE A 1 941 ? 10.025 -3.341 7.432 1.00 98.56 941 ILE A CA 1
ATOM 7434 C C . ILE A 1 941 ? 10.814 -4.466 6.754 1.00 98.56 941 ILE A C 1
ATOM 7436 O O . ILE A 1 941 ? 11.081 -4.366 5.560 1.00 98.56 941 ILE A O 1
ATOM 7440 N N . ALA A 1 942 ? 11.096 -5.560 7.467 1.00 98.31 942 ALA A N 1
ATOM 7441 C CA . ALA A 1 942 ? 11.782 -6.731 6.925 1.00 98.31 942 ALA A CA 1
ATOM 7442 C C . ALA A 1 942 ? 11.058 -7.314 5.698 1.00 98.31 942 ALA A C 1
ATOM 7444 O O . ALA A 1 942 ? 11.670 -7.479 4.644 1.00 98.31 942 ALA A O 1
ATOM 7445 N N . ALA A 1 943 ? 9.739 -7.537 5.803 1.00 97.62 943 ALA A N 1
ATOM 7446 C CA . ALA A 1 943 ? 8.917 -8.028 4.691 1.00 97.62 943 ALA A CA 1
ATOM 7447 C C . ALA A 1 943 ? 8.883 -7.055 3.501 1.00 97.62 943 ALA A C 1
ATOM 7449 O O . ALA A 1 943 ? 8.862 -7.473 2.346 1.00 97.62 943 ALA A O 1
ATOM 7450 N N . MET A 1 944 ? 8.858 -5.748 3.772 1.00 98.19 944 MET A N 1
ATOM 7451 C CA . MET A 1 944 ? 8.894 -4.734 2.723 1.00 98.19 944 MET A CA 1
ATOM 7452 C C . MET A 1 944 ? 10.248 -4.730 2.009 1.00 98.19 944 MET A C 1
ATOM 7454 O O . MET A 1 944 ? 10.266 -4.680 0.787 1.00 98.19 944 MET A O 1
ATOM 7458 N N . ALA A 1 945 ? 11.357 -4.813 2.745 1.00 98.12 945 ALA A N 1
ATOM 7459 C CA . ALA A 1 945 ? 12.712 -4.854 2.196 1.00 98.12 945 ALA A CA 1
ATOM 7460 C C . ALA A 1 945 ? 12.959 -6.097 1.326 1.00 98.12 945 ALA A C 1
ATOM 7462 O O . ALA A 1 945 ? 13.576 -5.994 0.267 1.00 98.12 945 ALA A O 1
ATOM 7463 N N . GLU A 1 946 ? 12.407 -7.247 1.726 1.00 97.50 946 GLU A N 1
ATOM 7464 C CA . GLU A 1 946 ? 12.483 -8.502 0.969 1.00 97.50 946 GLU A CA 1
ATOM 7465 C C . GLU A 1 946 ? 11.960 -8.335 -0.468 1.00 97.50 946 GLU A C 1
ATOM 7467 O O . GLU A 1 946 ? 12.592 -8.789 -1.418 1.00 97.50 946 GLU A O 1
ATOM 7472 N N . ALA A 1 947 ? 10.859 -7.598 -0.654 1.00 96.62 947 ALA A N 1
ATOM 7473 C CA . ALA A 1 947 ? 10.280 -7.344 -1.976 1.00 96.62 947 ALA A CA 1
ATOM 7474 C C . ALA A 1 947 ? 11.158 -6.467 -2.895 1.00 96.62 947 ALA A C 1
ATOM 7476 O O . ALA A 1 947 ? 10.903 -6.408 -4.099 1.00 96.62 947 ALA A O 1
ATOM 7477 N N . TYR A 1 948 ? 12.162 -5.782 -2.341 1.00 97.38 948 TYR A N 1
ATOM 7478 C CA . TYR A 1 948 ? 13.105 -4.929 -3.071 1.00 97.38 948 TYR A CA 1
ATOM 7479 C C . TYR A 1 948 ? 14.485 -5.576 -3.255 1.00 97.38 948 TYR A C 1
ATOM 7481 O O . TYR A 1 948 ? 15.386 -4.900 -3.742 1.00 97.38 948 TYR A O 1
ATOM 7489 N N . ASP A 1 949 ? 14.650 -6.856 -2.895 1.00 96.81 949 ASP A N 1
ATOM 7490 C CA . ASP A 1 949 ? 15.950 -7.550 -2.910 1.00 96.81 949 ASP A CA 1
ATOM 7491 C C . ASP A 1 949 ? 16.994 -6.869 -2.000 1.00 96.81 949 ASP A C 1
ATOM 7493 O O . ASP A 1 949 ? 18.177 -6.775 -2.320 1.00 96.81 949 ASP A O 1
ATOM 7497 N N . VAL A 1 950 ? 16.537 -6.354 -0.851 1.00 98.56 950 VAL A N 1
ATOM 7498 C CA . VAL A 1 950 ? 17.377 -5.678 0.148 1.00 98.56 950 VAL A CA 1
ATOM 7499 C C . VAL A 1 950 ? 17.504 -6.548 1.392 1.00 98.56 950 VAL A C 1
ATOM 7501 O O . VAL A 1 950 ? 16.505 -7.008 1.957 1.00 98.56 950 VAL A O 1
ATOM 7504 N N . ALA A 1 951 ? 18.744 -6.766 1.833 1.00 98.62 951 ALA A N 1
ATOM 7505 C CA . ALA A 1 951 ? 19.039 -7.551 3.024 1.00 98.62 951 ALA A CA 1
ATOM 7506 C C . ALA A 1 951 ? 18.686 -6.790 4.310 1.00 98.62 951 ALA A C 1
ATOM 7508 O O . ALA A 1 951 ? 18.722 -5.563 4.349 1.00 98.62 951 ALA A O 1
ATOM 7509 N N . LEU A 1 952 ? 18.385 -7.521 5.380 1.00 98.56 952 LEU A N 1
ATOM 7510 C CA . LEU A 1 952 ? 18.153 -6.974 6.713 1.00 98.56 952 LEU A CA 1
ATOM 7511 C C . LEU A 1 952 ? 19.350 -7.292 7.616 1.00 98.56 952 LEU A C 1
ATOM 7513 O O . LEU A 1 952 ? 19.722 -8.457 7.760 1.00 98.56 952 LEU A O 1
ATOM 7517 N N . ALA A 1 953 ? 19.929 -6.272 8.241 1.00 98.19 953 ALA A N 1
ATOM 7518 C CA . ALA A 1 953 ? 20.959 -6.422 9.265 1.00 98.19 953 ALA A CA 1
ATOM 7519 C C . ALA A 1 953 ? 20.670 -5.450 10.417 1.00 98.19 953 ALA A C 1
ATOM 7521 O O . ALA A 1 953 ? 21.207 -4.344 10.410 1.00 98.19 953 ALA A O 1
ATOM 7522 N N . PRO A 1 954 ? 19.762 -5.785 11.351 1.00 97.81 954 PRO A N 1
ATOM 7523 C CA . PRO A 1 954 ? 19.271 -4.803 12.307 1.00 97.81 954 PRO A CA 1
ATOM 7524 C C . PRO A 1 954 ? 20.385 -4.182 13.147 1.00 97.81 954 PRO A C 1
ATOM 7526 O O . PRO A 1 954 ? 21.253 -4.873 13.694 1.00 97.81 954 PRO A O 1
ATOM 7529 N N . HIS A 1 955 ? 20.322 -2.859 13.252 1.00 96.62 955 HIS A N 1
ATOM 7530 C CA . HIS A 1 955 ? 21.207 -2.070 14.091 1.00 96.62 955 HIS A CA 1
ATOM 7531 C C . HIS A 1 955 ? 20.860 -2.322 15.564 1.00 96.62 955 HIS A C 1
ATOM 7533 O O . HIS A 1 955 ? 19.682 -2.428 15.924 1.00 96.62 955 HIS A O 1
ATOM 7539 N N . CYS A 1 956 ? 21.881 -2.512 16.406 1.00 94.94 956 CYS A N 1
ATOM 7540 C CA . CYS A 1 956 ? 21.677 -2.802 17.828 1.00 94.94 956 CYS A CA 1
ATOM 7541 C C . CYS A 1 956 ? 22.922 -2.551 18.708 1.00 94.94 956 CYS A C 1
ATOM 7543 O O . CYS A 1 956 ? 23.405 -3.472 19.379 1.00 94.94 956 CYS A O 1
ATOM 7545 N N . PRO A 1 957 ? 23.421 -1.309 18.821 1.00 90.81 957 PRO A N 1
ATOM 7546 C CA . PRO A 1 957 ? 24.421 -0.920 19.816 1.00 90.81 957 PRO A CA 1
ATOM 7547 C C . PRO A 1 957 ? 23.789 -0.741 21.216 1.00 90.81 957 PRO A C 1
ATOM 7549 O O . PRO A 1 957 ? 24.331 -0.040 22.073 1.00 90.81 957 PRO A O 1
ATOM 7552 N N . LEU A 1 958 ? 22.614 -1.340 21.425 1.00 93.44 958 LEU A N 1
ATOM 7553 C CA . LEU A 1 958 ? 21.699 -1.142 22.541 1.00 93.44 958 LEU A CA 1
ATOM 7554 C C . LEU A 1 958 ? 21.794 -2.277 23.570 1.00 93.44 958 LEU A C 1
ATOM 7556 O O . LEU A 1 958 ? 22.782 -3.016 23.607 1.00 93.44 958 LEU A O 1
ATOM 7560 N N . GLY A 1 959 ? 20.801 -2.363 24.452 1.00 94.50 959 GLY A N 1
ATOM 7561 C CA . GLY A 1 959 ? 20.747 -3.300 25.557 1.00 94.50 959 GLY A CA 1
ATOM 7562 C C . GLY A 1 959 ? 20.337 -4.726 25.184 1.00 94.50 959 GLY A C 1
ATOM 7563 O O . GLY A 1 959 ? 20.019 -5.044 24.033 1.00 94.50 959 GLY A O 1
ATOM 7564 N N . PRO A 1 960 ? 20.353 -5.628 26.183 1.00 96.00 960 PRO A N 1
ATOM 7565 C CA . PRO A 1 960 ? 20.030 -7.039 25.995 1.00 96.00 960 PRO A CA 1
ATOM 7566 C C . PRO A 1 960 ? 18.584 -7.284 25.568 1.00 96.00 960 PRO A C 1
ATOM 7568 O O . PRO A 1 960 ? 18.324 -8.274 24.887 1.00 96.00 960 PRO A O 1
ATOM 7571 N N . ILE A 1 961 ? 17.649 -6.404 25.938 1.00 98.31 961 ILE A N 1
ATOM 7572 C CA . ILE A 1 961 ? 16.236 -6.549 25.578 1.00 98.31 961 ILE A CA 1
ATOM 7573 C C . ILE A 1 961 ? 16.041 -6.223 24.092 1.00 98.31 961 ILE A C 1
ATOM 7575 O O . ILE A 1 961 ? 15.426 -7.019 23.380 1.00 98.31 961 ILE A O 1
ATOM 7579 N N . ALA A 1 962 ? 16.620 -5.123 23.602 1.00 98.12 962 ALA A N 1
ATOM 7580 C CA . ALA A 1 962 ? 16.625 -4.787 22.179 1.00 98.12 962 ALA A CA 1
ATOM 7581 C C . ALA A 1 962 ? 17.306 -5.878 21.337 1.00 98.12 962 ALA A C 1
ATOM 7583 O O . ALA A 1 962 ? 16.748 -6.323 20.333 1.00 98.12 962 ALA A O 1
ATOM 7584 N N . LEU A 1 963 ? 18.467 -6.380 21.777 1.00 97.88 963 LEU A N 1
ATOM 7585 C CA . LEU A 1 963 ? 19.172 -7.451 21.070 1.00 97.88 963 LEU A CA 1
ATOM 7586 C C . LEU A 1 963 ? 18.342 -8.739 21.007 1.00 97.88 963 LEU A C 1
ATOM 7588 O O . LEU A 1 963 ? 18.242 -9.359 19.949 1.00 97.88 963 LEU A O 1
ATOM 7592 N N . ALA A 1 964 ? 17.714 -9.134 22.115 1.00 98.38 964 ALA A N 1
ATOM 7593 C CA . ALA A 1 964 ? 16.849 -10.306 22.132 1.00 98.38 964 ALA A CA 1
ATOM 7594 C C . ALA A 1 964 ? 15.635 -10.121 21.213 1.00 98.38 964 ALA A C 1
ATOM 7596 O O . ALA A 1 964 ? 15.293 -11.040 20.475 1.00 98.38 964 ALA A O 1
ATOM 7597 N N . ALA A 1 965 ? 15.025 -8.933 21.188 1.00 98.69 965 ALA A N 1
ATOM 7598 C CA . ALA A 1 965 ? 13.921 -8.618 20.286 1.00 98.69 965 ALA A CA 1
ATOM 7599 C C . ALA A 1 965 ? 14.333 -8.687 18.803 1.00 98.69 965 ALA A C 1
ATOM 7601 O O . ALA A 1 965 ? 13.604 -9.284 18.006 1.00 98.69 965 ALA A O 1
ATOM 7602 N N . ASN A 1 966 ? 15.511 -8.161 18.444 1.00 98.56 966 ASN A N 1
ATOM 7603 C CA . ASN A 1 966 ? 16.076 -8.297 17.098 1.00 98.56 966 ASN A CA 1
ATOM 7604 C C . ASN A 1 966 ? 16.216 -9.770 16.710 1.00 98.56 966 ASN A C 1
ATOM 7606 O O . ASN A 1 966 ? 15.646 -10.195 15.710 1.00 98.56 966 ASN A O 1
ATOM 7610 N N . VAL A 1 967 ? 16.832 -10.580 17.574 1.00 98.38 967 VAL A N 1
ATOM 7611 C CA . VAL A 1 967 ? 17.035 -12.019 17.353 1.00 98.38 967 VAL A CA 1
ATOM 7612 C C . VAL A 1 967 ? 15.721 -12.770 17.078 1.00 98.38 967 VAL A C 1
ATOM 7614 O O . VAL A 1 967 ? 15.693 -13.689 16.253 1.00 98.38 967 VAL A O 1
ATOM 7617 N N . GLN A 1 968 ? 14.609 -12.376 17.709 1.00 98.56 968 GLN A N 1
ATOM 7618 C CA . GLN A 1 968 ? 13.287 -12.961 17.439 1.00 98.56 968 GLN A CA 1
ATOM 7619 C C . GLN A 1 968 ? 12.780 -12.631 16.021 1.00 98.56 968 GLN A C 1
ATOM 7621 O O . GLN A 1 968 ? 12.206 -13.497 15.353 1.00 98.56 968 GLN A O 1
ATOM 7626 N N . VAL A 1 969 ? 13.002 -11.403 15.538 1.00 98.62 969 VAL A N 1
ATOM 7627 C CA . VAL A 1 969 ? 12.618 -10.983 14.178 1.00 98.62 969 VAL A CA 1
ATOM 7628 C C . VAL A 1 969 ? 13.575 -11.547 13.127 1.00 98.62 969 VAL A C 1
ATOM 7630 O O . VAL A 1 969 ? 13.124 -12.030 12.083 1.00 98.62 969 VAL A O 1
ATOM 7633 N N . ASP A 1 970 ? 14.873 -11.567 13.420 1.00 98.56 970 ASP A N 1
ATOM 7634 C CA . ASP A 1 970 ? 15.916 -12.158 12.585 1.00 98.56 970 ASP A CA 1
ATOM 7635 C C . ASP A 1 970 ? 15.616 -13.614 12.300 1.00 98.56 970 ASP A C 1
ATOM 7637 O O . ASP A 1 970 ? 15.706 -14.050 11.158 1.00 98.56 970 ASP A O 1
ATOM 7641 N N . ALA A 1 971 ? 15.189 -14.372 13.311 1.00 98.00 971 ALA A N 1
ATOM 7642 C CA . ALA A 1 971 ? 14.813 -15.769 13.160 1.00 98.00 971 ALA A CA 1
ATOM 7643 C C . ALA A 1 971 ? 13.714 -15.977 12.105 1.00 98.00 971 ALA A C 1
ATOM 7645 O O . ALA A 1 971 ? 13.713 -17.009 11.438 1.00 98.00 971 ALA A O 1
ATOM 7646 N N . CYS A 1 972 ? 12.819 -15.002 11.921 1.00 97.56 972 CYS A N 1
ATOM 7647 C CA . CYS A 1 972 ? 11.623 -15.107 11.078 1.00 97.56 972 CYS A CA 1
ATOM 7648 C C . CYS A 1 972 ? 11.734 -14.371 9.731 1.00 97.56 972 CYS A C 1
ATOM 7650 O O . CYS A 1 972 ? 10.780 -14.380 8.951 1.00 97.56 972 CYS A O 1
ATOM 7652 N N . SER A 1 973 ? 12.860 -13.708 9.455 1.00 98.06 973 SER A N 1
ATOM 7653 C CA . SER A 1 973 ? 13.031 -12.865 8.263 1.00 98.06 973 SER A CA 1
ATOM 7654 C C . SER A 1 973 ? 13.873 -13.577 7.205 1.00 98.06 973 SER A C 1
ATOM 7656 O O . SER A 1 973 ? 14.992 -14.017 7.482 1.00 98.06 973 SER A O 1
ATOM 7658 N N . ALA A 1 974 ? 13.344 -13.743 5.990 1.00 96.69 974 ALA A N 1
ATOM 7659 C CA . ALA A 1 974 ? 14.026 -14.493 4.931 1.00 96.69 974 ALA A CA 1
ATOM 7660 C C . ALA A 1 974 ? 15.290 -13.771 4.439 1.00 96.69 974 ALA A C 1
ATOM 7662 O O . ALA A 1 974 ? 16.324 -14.404 4.240 1.00 96.69 974 ALA A O 1
ATOM 7663 N N . ASN A 1 975 ? 15.225 -12.444 4.349 1.00 98.25 975 ASN A N 1
ATOM 7664 C CA . ASN A 1 975 ? 16.309 -11.559 3.929 1.00 98.25 975 ASN A CA 1
ATOM 7665 C C . ASN A 1 975 ? 17.289 -11.164 5.055 1.00 98.25 975 ASN A C 1
ATOM 7667 O O . ASN A 1 975 ? 18.118 -10.283 4.840 1.00 98.25 975 ASN A O 1
ATOM 7671 N N . PHE A 1 976 ? 17.222 -11.781 6.242 1.00 98.56 976 PHE A N 1
ATOM 7672 C CA . PHE A 1 976 ? 18.194 -11.538 7.317 1.00 98.56 976 PHE A CA 1
ATOM 7673 C C . PHE A 1 976 ? 19.617 -11.952 6.904 1.00 98.56 976 PHE A C 1
ATOM 7675 O O . PHE A 1 976 ? 19.835 -13.090 6.477 1.00 98.56 976 PHE A O 1
ATOM 7682 N N . ALA A 1 977 ? 20.581 -11.046 7.087 1.00 97.75 977 ALA A N 1
ATOM 7683 C CA . ALA A 1 977 ? 21.983 -11.232 6.725 1.00 97.75 977 ALA A CA 1
ATOM 7684 C C . ALA A 1 977 ? 22.907 -11.441 7.934 1.00 97.75 977 ALA A C 1
ATOM 7686 O O . ALA A 1 977 ? 23.677 -12.408 7.953 1.00 97.75 977 ALA A O 1
ATOM 7687 N N . ILE A 1 978 ? 22.883 -10.531 8.911 1.00 98.38 978 ILE A N 1
ATOM 7688 C CA . ILE A 1 978 ? 23.750 -10.561 10.097 1.00 98.38 978 ILE A CA 1
ATOM 7689 C C . ILE A 1 978 ? 23.217 -9.608 11.177 1.00 98.38 978 ILE A C 1
ATOM 7691 O O . ILE A 1 978 ? 22.685 -8.558 10.838 1.00 98.38 978 ILE A O 1
ATOM 7695 N N . GLN A 1 979 ? 23.370 -9.959 12.455 1.00 98.12 979 GLN A N 1
ATOM 7696 C CA . GLN A 1 979 ? 22.907 -9.158 13.591 1.00 98.12 979 GLN A CA 1
ATOM 7697 C C . GLN A 1 979 ? 24.076 -8.458 14.293 1.00 98.12 979 GLN A C 1
ATOM 7699 O O . GLN A 1 979 ? 25.098 -9.073 14.612 1.00 98.12 979 GLN A O 1
ATOM 7704 N N . GLU A 1 980 ? 23.908 -7.171 14.576 1.00 96.00 980 GLU A N 1
ATOM 7705 C CA . GLU A 1 980 ? 24.828 -6.411 15.414 1.00 96.00 980 GLU A CA 1
ATOM 7706 C C . GLU A 1 980 ? 24.745 -6.833 16.884 1.00 96.00 980 GLU A C 1
ATOM 7708 O O . GLU A 1 980 ? 23.647 -6.936 17.432 1.00 96.00 980 GLU A O 1
ATOM 7713 N N . MET A 1 981 ? 25.895 -7.016 17.542 1.00 92.81 981 MET A N 1
ATOM 7714 C CA . MET A 1 981 ? 25.978 -7.189 18.994 1.00 92.81 981 MET A CA 1
ATOM 7715 C C . MET A 1 981 ? 26.807 -6.079 19.645 1.00 92.81 981 MET A C 1
ATOM 7717 O O . MET A 1 981 ? 27.975 -5.867 19.309 1.00 92.81 981 MET A O 1
ATOM 7721 N N . SER A 1 982 ? 26.241 -5.456 20.678 1.00 85.56 982 SER A N 1
ATOM 7722 C CA . SER A 1 982 ? 26.916 -4.465 21.524 1.00 85.56 982 SER A CA 1
ATOM 7723 C C . SER A 1 982 ? 27.854 -5.078 22.579 1.00 85.56 982 SER A C 1
ATOM 7725 O O . SER A 1 982 ? 28.373 -4.358 23.429 1.00 85.56 982 SER A O 1
ATOM 7727 N N . LEU A 1 983 ? 28.126 -6.390 22.524 1.00 85.31 983 LEU A N 1
ATOM 7728 C CA . LEU A 1 983 ? 28.932 -7.093 23.527 1.00 85.31 983 LEU A CA 1
ATOM 7729 C C . LEU A 1 983 ? 30.344 -6.501 23.616 1.00 85.31 983 LEU A C 1
ATOM 7731 O O . LEU A 1 983 ? 31.159 -6.638 22.699 1.00 85.31 983 LEU A O 1
ATOM 7735 N N . GLY A 1 984 ? 30.665 -5.875 24.743 1.00 78.06 984 GLY A N 1
ATOM 7736 C CA . GLY A 1 984 ? 31.936 -5.205 24.991 1.00 78.06 984 GLY A CA 1
ATOM 7737 C C . GLY A 1 984 ? 32.174 -3.988 24.098 1.00 78.06 984 GLY A C 1
ATOM 7738 O O . GLY A 1 984 ? 33.330 -3.697 23.789 1.00 78.06 984 GLY A O 1
ATOM 7739 N N . ILE A 1 985 ? 31.126 -3.330 23.595 1.00 80.00 985 ILE A N 1
ATOM 7740 C CA . ILE A 1 985 ? 31.259 -2.119 22.778 1.00 80.00 985 ILE A CA 1
ATOM 7741 C C . ILE A 1 985 ? 31.875 -0.974 23.597 1.00 80.00 985 ILE A C 1
ATOM 7743 O O . ILE A 1 985 ? 31.594 -0.792 24.781 1.00 80.00 985 ILE A O 1
ATOM 7747 N N . HIS A 1 986 ? 32.717 -0.167 22.956 1.00 70.12 986 HIS A N 1
ATOM 7748 C CA . HIS A 1 986 ? 33.455 0.924 23.598 1.00 70.12 986 HIS A CA 1
ATOM 7749 C C . HIS A 1 986 ? 32.545 2.000 24.228 1.00 70.12 986 HIS A C 1
ATOM 7751 O O . HIS A 1 986 ? 32.895 2.555 25.275 1.00 70.12 986 HIS A O 1
ATOM 7757 N N . TYR A 1 987 ? 31.352 2.239 23.666 1.00 68.38 987 TYR A N 1
ATOM 7758 C CA . TYR A 1 987 ? 30.356 3.156 24.233 1.00 68.38 987 TYR A CA 1
ATOM 7759 C C . TYR A 1 987 ? 29.920 2.774 25.651 1.00 68.38 987 TYR A C 1
ATOM 7761 O O . TYR A 1 987 ? 29.622 3.667 26.447 1.00 68.38 987 TYR A O 1
ATOM 7769 N N . ASN A 1 988 ? 29.943 1.483 26.000 1.00 76.19 988 ASN A N 1
ATOM 7770 C CA . ASN A 1 988 ? 29.552 1.025 27.332 1.00 76.19 988 ASN A CA 1
ATOM 7771 C C . ASN A 1 988 ? 30.508 1.569 28.399 1.00 76.19 988 ASN A C 1
ATOM 7773 O O . ASN A 1 988 ? 30.076 2.038 29.449 1.00 76.19 988 ASN A O 1
ATOM 7777 N N . THR A 1 989 ? 31.801 1.608 28.072 1.00 67.44 989 THR A N 1
ATOM 7778 C CA . THR A 1 989 ? 32.849 2.156 28.942 1.00 67.44 989 THR A CA 1
ATOM 7779 C C . THR A 1 989 ? 32.974 3.679 28.865 1.00 67.44 989 THR A C 1
ATOM 7781 O O . THR A 1 989 ? 33.144 4.334 29.893 1.00 67.44 989 THR A O 1
ATOM 7784 N N . ALA A 1 990 ? 32.849 4.268 27.669 1.00 58.66 990 ALA A N 1
ATOM 7785 C CA . ALA A 1 990 ? 33.002 5.712 27.454 1.00 58.66 990 ALA A CA 1
ATOM 7786 C C . ALA A 1 990 ? 31.875 6.536 28.102 1.00 58.66 990 ALA A C 1
ATOM 7788 O O . ALA A 1 990 ? 32.093 7.672 28.514 1.00 58.66 990 ALA A O 1
ATOM 7789 N N . SER A 1 991 ? 30.691 5.940 28.264 1.00 57.88 991 SER A N 1
ATOM 7790 C CA . SER A 1 991 ? 29.538 6.551 28.943 1.00 57.88 991 SER A CA 1
ATOM 7791 C C . SER A 1 991 ? 29.652 6.549 30.477 1.00 57.88 991 SER A C 1
ATOM 7793 O O . SER A 1 991 ? 28.699 6.903 31.165 1.00 57.88 991 SER A O 1
ATOM 7795 N N . GLY A 1 992 ? 30.794 6.123 31.031 1.00 56.19 992 GLY A N 1
ATOM 7796 C CA . GLY A 1 992 ? 31.008 5.980 32.475 1.00 56.19 992 GLY A CA 1
ATOM 7797 C C . GLY A 1 992 ? 30.409 4.705 33.082 1.00 56.19 992 GLY A C 1
ATOM 7798 O O . GLY A 1 992 ? 30.420 4.558 34.304 1.00 56.19 992 GLY A O 1
ATOM 7799 N N . GLY A 1 993 ? 29.898 3.786 32.254 1.00 61.47 993 GLY A N 1
ATOM 7800 C CA . GLY A 1 993 ? 29.368 2.490 32.676 1.00 61.47 993 GLY A CA 1
ATOM 7801 C C . GLY A 1 993 ? 30.445 1.402 32.748 1.00 61.47 993 GLY A C 1
ATOM 7802 O O . GLY A 1 993 ? 31.440 1.427 32.030 1.00 61.47 993 GLY A O 1
ATOM 7803 N N . GLN A 1 994 ? 30.240 0.418 33.623 1.00 74.25 994 GLN A N 1
ATOM 7804 C CA . GLN A 1 994 ? 30.979 -0.860 33.614 1.00 74.25 994 GLN A CA 1
ATOM 7805 C C . GLN A 1 994 ? 30.082 -2.023 33.165 1.00 74.25 994 GLN A C 1
ATOM 7807 O O . GLN A 1 994 ? 30.502 -3.178 33.168 1.00 74.25 994 GLN A O 1
ATOM 7812 N N . GLN A 1 995 ? 28.830 -1.709 32.834 1.00 87.50 995 GLN A N 1
ATOM 7813 C CA . GLN A 1 995 ? 27.777 -2.648 32.498 1.00 87.50 995 GLN A CA 1
ATOM 7814 C C . GLN A 1 995 ? 27.777 -2.936 31.000 1.00 87.50 995 GLN A C 1
ATOM 7816 O O . GLN A 1 995 ? 28.090 -2.073 30.181 1.00 87.50 995 GLN A O 1
ATOM 7821 N N . ASP A 1 996 ? 27.417 -4.164 30.665 1.00 88.25 996 ASP A N 1
ATOM 7822 C CA . ASP A 1 996 ? 27.403 -4.712 29.315 1.00 88.25 996 ASP A CA 1
ATOM 7823 C C . ASP A 1 996 ? 26.115 -5.529 29.106 1.00 88.25 996 ASP A C 1
ATOM 7825 O O . ASP A 1 996 ? 25.290 -5.646 30.017 1.00 88.25 996 ASP A O 1
ATOM 7829 N N . LEU A 1 997 ? 25.933 -6.127 27.926 1.00 87.00 997 LEU A N 1
ATOM 7830 C CA . LEU A 1 997 ? 24.761 -6.950 27.587 1.00 87.00 997 LEU A CA 1
ATOM 7831 C C . LEU A 1 997 ? 24.430 -8.019 28.639 1.00 87.00 997 LEU A C 1
ATOM 7833 O O . LEU A 1 997 ? 23.267 -8.322 28.883 1.00 87.00 997 LEU A O 1
ATOM 7837 N N . THR A 1 998 ? 25.447 -8.584 29.285 1.00 90.44 998 THR A N 1
ATOM 7838 C CA . THR A 1 998 ? 25.290 -9.655 30.278 1.00 90.44 998 THR A CA 1
ATOM 7839 C C . THR A 1 998 ? 24.988 -9.143 31.689 1.00 90.44 998 THR A C 1
ATOM 7841 O O . THR A 1 998 ? 24.829 -9.946 32.601 1.00 90.44 998 THR A O 1
ATOM 7844 N N . SER A 1 999 ? 24.962 -7.826 31.909 1.00 91.44 999 SER A N 1
ATOM 7845 C CA . SER A 1 999 ? 24.852 -7.205 33.238 1.00 91.44 999 SER A CA 1
ATOM 7846 C C . SER A 1 999 ? 23.424 -7.006 33.740 1.00 91.44 999 SER A C 1
ATOM 7848 O O . SER A 1 999 ? 23.264 -6.365 34.770 1.00 91.44 999 SER A O 1
ATOM 7850 N N . TYR A 1 1000 ? 22.408 -7.464 33.008 1.00 94.62 1000 TYR A N 1
ATOM 7851 C CA . TYR A 1 1000 ? 20.993 -7.285 33.369 1.00 94.62 1000 TYR A CA 1
ATOM 7852 C C . TYR A 1 1000 ? 20.163 -8.553 33.147 1.00 94.62 1000 TYR A C 1
ATOM 7854 O O . TYR A 1 1000 ? 18.939 -8.486 33.041 1.00 94.62 1000 TYR A O 1
ATOM 7862 N N . THR A 1 1001 ? 20.818 -9.710 33.027 1.00 94.94 1001 THR A N 1
ATOM 7863 C CA . THR A 1 1001 ? 20.160 -10.986 32.727 1.00 94.94 1001 THR A CA 1
ATOM 7864 C C . THR A 1 1001 ? 20.714 -12.115 33.584 1.00 94.94 1001 THR A C 1
ATOM 7866 O O . THR A 1 1001 ? 21.931 -12.219 33.735 1.00 94.94 1001 THR A O 1
ATOM 7869 N N . HIS A 1 1002 ? 19.854 -13.017 34.054 1.00 95.94 1002 HIS A N 1
ATOM 7870 C CA . HIS A 1 1002 ? 20.261 -14.204 34.815 1.00 95.94 1002 HIS A CA 1
ATOM 7871 C C . HIS A 1 1002 ? 20.893 -15.309 33.954 1.00 95.94 1002 HIS A C 1
ATOM 7873 O O . HIS A 1 1002 ? 21.615 -16.153 34.481 1.00 95.94 1002 HIS A O 1
ATOM 7879 N N . ASN A 1 1003 ? 20.669 -15.287 32.638 1.00 95.50 1003 ASN A N 1
ATOM 7880 C CA . ASN A 1 1003 ? 21.134 -16.296 31.684 1.00 95.50 1003 ASN A CA 1
ATOM 7881 C C . ASN A 1 1003 ? 22.093 -15.719 30.615 1.00 95.50 1003 ASN A C 1
ATOM 7883 O O . ASN A 1 1003 ? 21.793 -15.756 29.421 1.00 95.50 1003 ASN A O 1
ATOM 7887 N N . PRO A 1 1004 ? 23.255 -15.157 31.000 1.00 92.12 1004 PRO A N 1
ATOM 7888 C CA . PRO A 1 1004 ? 24.164 -14.476 30.069 1.00 92.12 1004 PRO A CA 1
ATOM 7889 C C . PRO A 1 1004 ? 24.801 -15.406 29.021 1.00 92.12 1004 PRO A C 1
ATOM 7891 O O . PRO A 1 1004 ? 25.325 -14.945 28.009 1.00 92.12 1004 PRO A O 1
ATOM 7894 N N . ASP A 1 1005 ? 24.769 -16.716 29.250 1.00 93.31 1005 ASP A N 1
ATOM 7895 C CA . ASP A 1 1005 ? 25.301 -17.759 28.376 1.00 93.31 1005 ASP A CA 1
ATOM 7896 C C . ASP A 1 1005 ? 24.571 -17.871 27.028 1.00 93.31 1005 ASP A C 1
ATOM 7898 O O . ASP A 1 1005 ? 25.166 -18.359 26.064 1.00 93.31 1005 ASP A O 1
ATOM 7902 N N . VAL A 1 1006 ? 23.346 -17.341 26.912 1.00 94.69 1006 VAL A N 1
ATOM 7903 C CA . VAL A 1 1006 ? 22.612 -17.274 25.633 1.00 94.69 1006 VAL A CA 1
ATOM 7904 C C . VAL A 1 1006 ? 23.322 -16.419 24.577 1.00 94.69 1006 VAL A C 1
ATOM 7906 O O . VAL A 1 1006 ? 23.089 -16.589 23.383 1.00 94.69 1006 VAL A O 1
ATOM 7909 N N . TRP A 1 1007 ? 24.232 -15.538 25.005 1.00 94.94 1007 TRP A N 1
ATOM 7910 C CA . TRP A 1 1007 ? 25.034 -14.676 24.134 1.00 94.94 1007 TRP A CA 1
ATOM 7911 C C . TRP A 1 1007 ? 26.378 -15.283 23.731 1.00 94.94 1007 TRP A C 1
ATOM 7913 O O . TRP A 1 1007 ? 27.210 -14.607 23.124 1.00 94.94 1007 TRP A O 1
ATOM 7923 N N . LYS A 1 1008 ? 26.626 -16.552 24.069 1.00 95.06 1008 LYS A N 1
ATOM 7924 C CA . LYS A 1 1008 ? 27.868 -17.230 23.706 1.00 95.06 1008 LYS A CA 1
ATOM 7925 C C . LYS A 1 1008 ? 27.992 -17.348 22.188 1.00 95.06 1008 LYS A C 1
ATOM 7927 O O . LYS A 1 1008 ? 27.211 -18.039 21.538 1.00 95.06 1008 LYS A O 1
ATOM 7932 N N . VAL A 1 1009 ? 29.048 -16.751 21.645 1.00 96.75 1009 VAL A N 1
ATOM 7933 C CA . VAL A 1 1009 ? 29.361 -16.822 20.218 1.00 96.75 1009 VAL A CA 1
ATOM 7934 C C . VAL A 1 1009 ? 30.249 -18.026 19.932 1.00 96.75 1009 VAL A C 1
ATOM 7936 O O . VAL A 1 1009 ? 31.232 -18.290 20.623 1.00 96.75 1009 VAL A O 1
ATOM 7939 N N . THR A 1 1010 ? 29.886 -18.795 18.912 1.00 96.94 1010 THR A N 1
ATOM 7940 C CA . THR A 1 1010 ? 30.675 -19.912 18.394 1.00 96.94 1010 THR A CA 1
ATOM 7941 C C . THR A 1 1010 ? 30.684 -19.830 16.874 1.00 96.94 1010 THR A C 1
ATOM 7943 O O . THR A 1 1010 ? 29.636 -19.921 16.241 1.00 96.94 1010 THR A O 1
ATOM 7946 N N . ASP A 1 1011 ? 31.872 -19.652 16.293 1.00 95.81 1011 ASP A N 1
ATOM 7947 C CA . ASP A 1 1011 ? 32.086 -19.577 14.838 1.00 95.81 1011 ASP A CA 1
ATOM 7948 C C . ASP A 1 1011 ? 31.263 -18.477 14.124 1.00 95.81 1011 ASP A C 1
ATOM 7950 O O . ASP A 1 1011 ? 30.785 -18.632 13.004 1.00 95.81 1011 ASP A O 1
ATOM 7954 N N . GLY A 1 1012 ? 31.073 -17.340 14.795 1.00 97.38 1012 GLY A N 1
ATOM 7955 C CA . GLY A 1 1012 ? 30.317 -16.188 14.300 1.00 97.38 1012 GLY A CA 1
ATOM 7956 C C . GLY A 1 1012 ? 28.803 -16.313 14.443 1.00 97.38 1012 GLY A C 1
ATOM 7957 O O . GLY A 1 1012 ? 28.076 -15.531 13.832 1.00 97.38 1012 GLY A O 1
ATOM 7958 N N . TYR A 1 1013 ? 28.323 -17.276 15.234 1.00 98.44 1013 TYR A N 1
ATOM 7959 C CA . TYR A 1 1013 ? 26.901 -17.476 15.497 1.00 98.44 1013 TYR A CA 1
ATOM 7960 C C . TYR A 1 1013 ? 26.591 -17.541 16.989 1.00 98.44 1013 TYR A C 1
ATOM 7962 O O . TYR A 1 1013 ? 27.388 -18.067 17.768 1.00 98.44 1013 TYR A O 1
ATOM 7970 N N . ILE A 1 1014 ? 25.393 -17.094 17.357 1.00 97.69 1014 ILE A N 1
ATOM 7971 C CA . ILE A 1 1014 ? 24.725 -17.489 18.602 1.00 97.69 1014 ILE A CA 1
ATOM 7972 C C . ILE A 1 1014 ? 23.675 -18.562 18.299 1.00 97.69 1014 ILE A C 1
ATOM 7974 O O . ILE A 1 1014 ? 23.107 -18.607 17.199 1.00 97.69 1014 ILE A O 1
ATOM 7978 N N . ASP A 1 1015 ? 23.412 -19.434 19.267 1.00 97.12 1015 ASP A N 1
ATOM 7979 C CA . ASP A 1 1015 ? 22.297 -20.373 19.171 1.00 97.12 1015 ASP A CA 1
ATOM 7980 C C . ASP A 1 1015 ? 20.960 -19.628 19.315 1.00 97.12 1015 ASP A C 1
ATOM 7982 O O . ASP A 1 1015 ? 20.861 -18.609 19.999 1.00 97.12 1015 ASP A O 1
ATOM 7986 N N . MET A 1 1016 ? 19.909 -20.137 18.670 1.00 96.19 1016 MET A N 1
ATOM 7987 C CA . MET A 1 1016 ? 18.574 -19.551 18.795 1.00 96.19 1016 MET A CA 1
ATOM 7988 C C . MET A 1 1016 ? 18.091 -19.563 20.253 1.00 96.19 1016 MET A C 1
ATOM 7990 O O . MET A 1 1016 ? 18.145 -20.602 20.917 1.00 96.19 1016 MET A O 1
ATOM 7994 N N . LEU A 1 1017 ? 17.548 -18.435 20.718 1.00 95.38 1017 LEU A N 1
ATOM 7995 C CA . LEU A 1 1017 ? 16.966 -18.279 22.051 1.00 95.38 1017 LEU A CA 1
ATOM 7996 C C . LEU A 1 1017 ? 15.723 -19.172 22.201 1.00 95.38 1017 LEU A C 1
ATOM 7998 O O . LEU A 1 1017 ? 14.756 -19.030 21.455 1.00 95.38 1017 LEU A O 1
ATOM 8002 N N . LYS A 1 1018 ? 15.757 -20.113 23.153 1.00 89.50 1018 LYS A N 1
ATOM 8003 C CA . LYS A 1 1018 ? 14.703 -21.136 23.340 1.00 89.50 1018 LYS A CA 1
ATOM 8004 C C . LYS A 1 1018 ? 13.725 -20.831 24.474 1.00 89.50 1018 LYS A C 1
ATOM 8006 O O . LYS A 1 1018 ? 12.682 -21.474 24.543 1.00 89.50 1018 LYS A O 1
ATOM 8011 N N . GLY A 1 1019 ? 14.087 -19.922 25.380 1.00 93.94 1019 GLY A N 1
ATOM 8012 C CA . GLY A 1 1019 ? 13.249 -19.554 26.520 1.00 93.94 1019 GLY A CA 1
ATOM 8013 C C . GLY A 1 1019 ? 11.963 -18.834 26.094 1.00 93.94 1019 GLY A C 1
ATOM 8014 O O . GLY A 1 1019 ? 11.887 -18.332 24.971 1.00 93.94 1019 GLY A O 1
ATOM 8015 N N . PRO A 1 1020 ? 10.951 -18.767 26.972 1.00 96.69 1020 PRO A N 1
ATOM 8016 C CA . PRO A 1 1020 ? 9.711 -18.056 26.687 1.00 96.69 1020 PRO A CA 1
ATOM 8017 C C . PRO A 1 1020 ? 9.937 -16.542 26.544 1.00 96.69 1020 PRO A C 1
ATOM 8019 O O . PRO A 1 1020 ? 10.929 -15.996 27.036 1.00 96.69 1020 PRO A O 1
ATOM 8022 N N . GLY A 1 1021 ? 9.001 -15.849 25.892 1.00 98.12 1021 GLY A N 1
ATOM 8023 C CA . GLY A 1 1021 ? 9.137 -14.409 25.670 1.00 98.12 1021 GLY A CA 1
ATOM 8024 C C . GLY A 1 1021 ? 10.240 -14.094 24.665 1.00 98.12 1021 GLY A C 1
ATOM 8025 O O . GLY A 1 1021 ? 10.356 -14.726 23.614 1.00 98.12 1021 GLY A O 1
ATOM 8026 N N . LEU A 1 1022 ? 11.089 -13.134 25.016 1.00 98.25 1022 LEU A N 1
ATOM 8027 C CA . LEU A 1 1022 ? 12.301 -12.809 24.264 1.00 98.25 1022 LEU A CA 1
ATOM 8028 C C . LEU A 1 1022 ? 13.399 -13.880 24.377 1.00 98.25 1022 LEU A C 1
ATOM 8030 O O . LEU A 1 1022 ? 14.378 -13.823 23.636 1.00 98.25 1022 LEU A O 1
ATOM 8034 N N . GLY A 1 1023 ? 13.252 -14.862 25.273 1.00 96.75 1023 GLY A N 1
ATOM 8035 C CA . GLY A 1 1023 ? 14.243 -15.916 25.508 1.00 96.75 1023 GLY A CA 1
ATOM 8036 C C . GLY A 1 1023 ? 15.408 -15.515 26.421 1.00 96.75 1023 GLY A C 1
ATOM 8037 O O . GLY A 1 1023 ? 16.334 -16.305 26.608 1.00 96.75 1023 GLY A O 1
ATOM 8038 N N . ILE A 1 1024 ? 15.335 -14.324 27.021 1.00 97.38 1024 ILE A N 1
ATOM 8039 C CA . ILE A 1 1024 ? 16.215 -13.844 28.096 1.00 97.38 1024 ILE A CA 1
ATOM 8040 C C . ILE A 1 1024 ? 15.457 -13.756 29.424 1.00 97.38 1024 ILE A C 1
ATOM 8042 O O . ILE A 1 1024 ? 14.234 -13.593 29.445 1.00 97.38 1024 ILE A O 1
ATOM 8046 N N . GLU A 1 1025 ? 16.177 -13.823 30.538 1.00 96.06 1025 GLU A N 1
ATOM 8047 C CA . GLU A 1 1025 ? 15.637 -13.656 31.889 1.00 96.06 1025 GLU A CA 1
ATOM 8048 C C . GLU A 1 1025 ? 16.196 -12.371 32.501 1.00 96.06 1025 GLU A C 1
ATOM 8050 O O . GLU A 1 1025 ? 17.348 -12.343 32.923 1.00 96.06 1025 GLU A O 1
ATOM 8055 N N . VAL A 1 1026 ? 15.402 -11.296 32.507 1.00 97.56 1026 VAL A N 1
ATOM 8056 C CA . VAL A 1 1026 ? 15.821 -9.978 33.017 1.00 97.56 1026 VAL A CA 1
ATOM 8057 C C . VAL A 1 1026 ? 15.983 -10.015 34.541 1.00 97.56 1026 VAL A C 1
ATOM 8059 O O . VAL A 1 1026 ? 15.060 -10.415 35.249 1.00 97.56 1026 VAL A O 1
ATOM 8062 N N . ASP A 1 1027 ? 17.132 -9.552 35.039 1.00 97.44 1027 ASP A N 1
ATOM 8063 C CA . ASP A 1 1027 ? 17.411 -9.391 36.472 1.00 97.44 1027 ASP A CA 1
ATOM 8064 C C . ASP A 1 1027 ? 16.828 -8.056 36.967 1.00 97.44 1027 ASP A C 1
ATOM 8066 O O . ASP A 1 1027 ? 17.461 -6.997 36.909 1.00 97.44 1027 ASP A O 1
ATOM 8070 N N . GLU A 1 1028 ? 15.575 -8.095 37.424 1.00 97.31 1028 GLU A N 1
ATOM 8071 C CA . GLU A 1 1028 ? 14.859 -6.901 37.881 1.00 97.31 1028 GLU A CA 1
ATOM 8072 C C . GLU A 1 1028 ? 15.525 -6.231 39.095 1.00 97.31 1028 GLU A C 1
ATOM 8074 O O . GLU A 1 1028 ? 15.512 -5.000 39.203 1.00 97.31 1028 GLU A O 1
ATOM 8079 N N . GLU A 1 1029 ? 16.118 -7.007 40.007 1.00 96.38 1029 GLU A N 1
ATOM 8080 C CA . GLU A 1 1029 ? 16.799 -6.460 41.184 1.00 96.38 1029 GLU A CA 1
ATOM 8081 C C . GLU A 1 1029 ? 17.992 -5.605 40.748 1.00 96.38 1029 GLU A C 1
ATOM 8083 O O . GLU A 1 1029 ? 18.168 -4.468 41.203 1.00 96.38 1029 GLU A O 1
ATOM 8088 N N . GLN A 1 1030 ? 18.775 -6.121 39.802 1.00 94.69 1030 GLN A N 1
ATOM 8089 C CA . GLN A 1 1030 ? 19.920 -5.433 39.233 1.00 94.69 1030 GLN A CA 1
ATOM 8090 C C . GLN A 1 1030 ? 19.509 -4.207 38.408 1.00 94.69 1030 GLN A C 1
ATOM 8092 O O . GLN A 1 1030 ? 20.120 -3.143 38.562 1.00 94.69 1030 GLN A O 1
ATOM 8097 N N . VAL A 1 1031 ? 18.442 -4.310 37.604 1.00 96.75 1031 VAL A N 1
ATOM 8098 C CA . VAL A 1 1031 ? 17.857 -3.172 36.871 1.00 96.75 1031 VAL A CA 1
ATOM 8099 C C . VAL A 1 1031 ? 17.478 -2.054 37.840 1.00 96.75 1031 VAL A C 1
ATOM 8101 O O . VAL A 1 1031 ? 17.952 -0.928 37.692 1.00 96.75 1031 VAL A O 1
ATOM 8104 N N . ARG A 1 1032 ? 16.696 -2.353 38.883 1.00 96.75 1032 ARG A N 1
ATOM 8105 C CA . ARG A 1 1032 ? 16.268 -1.352 39.876 1.00 96.75 1032 ARG A CA 1
ATOM 8106 C C . ARG A 1 1032 ? 17.448 -0.759 40.640 1.00 96.75 1032 ARG A C 1
ATOM 8108 O O . ARG A 1 1032 ? 17.482 0.450 40.877 1.00 96.75 1032 ARG A O 1
ATOM 8115 N N . ARG A 1 1033 ? 18.431 -1.586 41.007 1.00 94.31 1033 ARG A N 1
ATOM 8116 C CA . ARG A 1 1033 ? 19.641 -1.144 41.709 1.00 94.31 1033 ARG A CA 1
ATOM 8117 C C . ARG A 1 1033 ? 20.436 -0.138 40.883 1.00 94.31 1033 ARG A C 1
ATOM 8119 O O . ARG A 1 1033 ? 20.846 0.882 41.430 1.00 94.31 1033 ARG A O 1
ATOM 8126 N N . PHE A 1 1034 ? 20.665 -0.421 39.603 1.00 92.69 1034 PHE A N 1
ATOM 8127 C CA . PHE A 1 1034 ? 21.448 0.455 38.730 1.00 92.69 1034 PHE A CA 1
ATOM 8128 C C . PHE A 1 1034 ? 20.652 1.634 38.170 1.00 92.69 1034 PHE A C 1
ATOM 8130 O O . PHE A 1 1034 ? 21.256 2.638 37.800 1.00 92.69 1034 PHE A O 1
ATOM 8137 N N . ALA A 1 1035 ? 19.322 1.547 38.146 1.00 94.06 1035 ALA A N 1
ATOM 8138 C CA . ALA A 1 1035 ? 18.474 2.672 37.771 1.00 94.06 1035 ALA A CA 1
ATOM 8139 C C . ALA A 1 1035 ? 18.474 3.792 38.815 1.00 94.06 1035 ALA A C 1
ATOM 8141 O O . ALA A 1 1035 ? 18.235 4.960 38.496 1.00 94.06 1035 ALA A O 1
ATOM 8142 N N . LYS A 1 1036 ? 18.772 3.452 40.074 1.00 91.19 1036 LYS A N 1
ATOM 8143 C CA . LYS A 1 1036 ? 18.847 4.426 41.155 1.00 91.19 1036 LYS A CA 1
ATOM 8144 C C . LYS A 1 1036 ? 19.911 5.485 40.851 1.00 91.19 1036 LYS A C 1
ATOM 8146 O O . LYS A 1 1036 ? 21.075 5.170 40.633 1.00 91.19 1036 LYS A O 1
ATOM 8151 N N . ASP A 1 1037 ? 19.484 6.746 40.853 1.00 84.50 1037 ASP A N 1
ATOM 8152 C CA . ASP A 1 1037 ? 20.316 7.927 40.597 1.00 84.50 1037 ASP A CA 1
ATOM 8153 C C . ASP A 1 1037 ? 20.977 7.980 39.200 1.00 84.50 1037 ASP A C 1
ATOM 8155 O O . ASP A 1 1037 ? 21.811 8.858 38.950 1.00 84.50 1037 ASP A O 1
ATOM 8159 N N . CYS A 1 1038 ? 20.571 7.108 38.264 1.00 89.19 1038 CYS A N 1
ATOM 8160 C CA . CYS A 1 1038 ? 21.110 7.081 36.907 1.00 89.19 1038 CYS A CA 1
ATOM 8161 C C . CYS A 1 1038 ? 20.769 8.378 36.152 1.00 89.19 1038 CYS A C 1
ATOM 8163 O O . CYS A 1 1038 ? 19.605 8.769 35.987 1.00 89.19 1038 CYS A O 1
ATOM 8165 N N . LYS A 1 1039 ? 21.808 9.084 35.699 1.00 89.06 1039 LYS A N 1
ATOM 8166 C CA . LYS A 1 1039 ? 21.662 10.360 34.993 1.00 89.06 1039 LYS A CA 1
ATOM 8167 C C . LYS A 1 1039 ? 21.402 10.139 33.503 1.00 89.06 1039 LYS A C 1
ATOM 8169 O O . LYS A 1 1039 ? 21.882 9.149 32.957 1.00 89.06 1039 LYS A O 1
ATOM 8174 N N . PRO A 1 1040 ? 20.659 11.047 32.841 1.00 88.31 1040 PRO A N 1
ATOM 8175 C CA . PRO A 1 1040 ? 20.562 11.030 31.390 1.00 88.31 1040 PRO A CA 1
ATOM 8176 C C . PRO A 1 1040 ? 21.961 11.140 30.794 1.00 88.31 1040 PRO A C 1
ATOM 8178 O O . PRO A 1 1040 ? 22.731 12.026 31.169 1.00 88.31 1040 PRO A O 1
ATOM 8181 N N . TRP A 1 1041 ? 22.280 10.234 29.880 1.00 88.50 1041 TRP A N 1
ATOM 8182 C CA . TRP A 1 1041 ? 23.473 10.357 29.060 1.00 88.50 1041 TRP A CA 1
ATOM 8183 C C . TRP A 1 1041 ? 23.233 11.417 27.980 1.00 88.50 1041 TRP A C 1
ATOM 8185 O O . TRP A 1 1041 ? 22.129 11.504 27.442 1.00 88.50 1041 TRP A O 1
ATOM 8195 N N . VAL A 1 1042 ? 24.254 12.219 27.680 1.00 83.44 1042 VAL A N 1
ATOM 8196 C CA . VAL A 1 1042 ? 24.212 13.290 26.676 1.00 83.44 1042 VAL A CA 1
ATOM 8197 C C . VAL A 1 1042 ? 25.251 12.977 25.614 1.00 83.44 1042 VAL A C 1
ATOM 8199 O O . VAL A 1 1042 ? 26.384 12.635 25.959 1.00 83.44 1042 VAL A O 1
ATOM 8202 N N . SER A 1 1043 ? 24.868 13.114 24.346 1.00 82.12 1043 SER A N 1
ATOM 8203 C CA . SER A 1 1043 ? 25.773 12.847 23.234 1.00 82.12 1043 SER A CA 1
ATOM 8204 C C . SER A 1 1043 ? 27.002 13.754 23.298 1.00 82.12 1043 SER A C 1
ATOM 8206 O O . SER A 1 1043 ? 26.858 14.968 23.493 1.00 82.12 1043 SER A O 1
ATOM 8208 N N . PRO A 1 1044 ? 28.216 13.199 23.154 1.00 78.69 1044 PRO A N 1
ATOM 8209 C CA . PRO A 1 1044 ? 29.400 14.012 22.955 1.00 78.69 1044 PRO A CA 1
ATOM 8210 C C . PRO A 1 1044 ? 29.322 14.696 21.581 1.00 78.69 1044 PRO A C 1
ATOM 8212 O O . PRO A 1 1044 ? 28.516 14.333 20.729 1.00 78.69 1044 PRO A O 1
ATOM 8215 N N . GLY A 1 1045 ? 30.146 15.719 21.377 1.00 81.69 1045 GLY A N 1
ATOM 8216 C CA . GLY A 1 1045 ? 30.239 16.429 20.104 1.00 81.69 1045 GLY A CA 1
ATOM 8217 C C . GLY A 1 1045 ? 31.688 16.585 19.675 1.00 81.69 1045 GLY A C 1
ATOM 8218 O O . GLY A 1 1045 ? 32.600 16.538 20.507 1.00 81.69 1045 GLY A O 1
ATOM 8219 N N . PHE A 1 1046 ? 31.895 16.802 18.380 1.00 87.00 1046 PHE A N 1
ATOM 8220 C CA . PHE A 1 1046 ? 33.208 17.097 17.828 1.00 87.00 1046 PHE A CA 1
ATOM 8221 C C . PHE A 1 1046 ? 33.315 18.565 17.426 1.00 87.00 1046 PHE A C 1
ATOM 8223 O O . PHE A 1 1046 ? 32.436 19.129 16.774 1.00 87.00 1046 PHE A O 1
ATOM 8230 N N . THR A 1 1047 ? 34.438 19.167 17.806 1.00 89.06 1047 THR A N 1
ATOM 8231 C CA . THR A 1 1047 ? 34.815 20.524 17.419 1.00 89.06 1047 THR A CA 1
ATOM 8232 C C . THR A 1 1047 ? 36.155 20.445 16.713 1.00 89.06 1047 THR A C 1
ATOM 8234 O O . THR A 1 1047 ? 37.129 19.949 17.281 1.00 89.06 1047 THR A O 1
ATOM 8237 N N . GLY A 1 1048 ? 36.197 20.917 15.474 1.00 87.12 1048 GLY A N 1
ATOM 8238 C CA . GLY A 1 1048 ? 37.403 20.914 14.668 1.00 87.12 1048 GLY A CA 1
ATOM 8239 C C . GLY A 1 1048 ? 38.424 21.981 15.076 1.00 87.12 1048 GLY A C 1
ATOM 8240 O O . GLY A 1 1048 ? 38.155 22.818 15.945 1.00 87.12 1048 GLY A O 1
ATOM 8241 N N . PRO A 1 1049 ? 39.609 21.988 14.438 1.00 87.62 1049 PRO A N 1
ATOM 8242 C CA . PRO A 1 1049 ? 40.713 22.877 14.802 1.00 87.62 1049 PRO A CA 1
ATOM 8243 C C . PRO A 1 1049 ? 40.390 24.374 14.691 1.00 87.62 1049 PRO A C 1
ATOM 8245 O O . PRO A 1 1049 ? 41.017 25.183 15.372 1.00 87.62 1049 PRO A O 1
ATOM 8248 N N . GLY A 1 1050 ? 39.434 24.754 13.836 1.00 87.38 1050 GLY A N 1
ATOM 8249 C CA . GLY A 1 1050 ? 38.968 26.131 13.663 1.00 87.38 1050 GLY A CA 1
ATOM 8250 C C . GLY A 1 1050 ? 37.794 26.516 14.569 1.00 87.38 1050 GLY A C 1
ATOM 8251 O O . GLY A 1 1050 ? 37.287 27.632 14.453 1.00 87.38 1050 GLY A O 1
ATOM 8252 N N . GLY A 1 1051 ? 37.356 25.627 15.468 1.00 90.12 1051 GLY A N 1
ATOM 8253 C CA . GLY A 1 1051 ? 36.167 25.823 16.298 1.00 90.12 1051 GLY A CA 1
ATOM 8254 C C . GLY A 1 1051 ? 34.854 25.465 15.594 1.00 90.12 1051 GLY A C 1
ATOM 8255 O O . GLY A 1 1051 ? 33.784 25.678 16.162 1.00 90.12 1051 GLY A O 1
ATOM 8256 N N . GLU A 1 1052 ? 34.914 24.939 14.369 1.00 89.81 1052 GLU A N 1
ATOM 8257 C CA . GLU A 1 1052 ? 33.744 24.470 13.638 1.00 89.81 1052 GLU A CA 1
ATOM 8258 C C . GLU A 1 1052 ? 33.169 23.192 14.261 1.00 89.81 1052 GLU A C 1
ATOM 8260 O O . GLU A 1 1052 ? 33.915 22.302 14.665 1.00 89.81 1052 GLU A O 1
ATOM 8265 N N . LEU A 1 1053 ? 31.841 23.086 14.327 1.00 90.62 1053 LEU A N 1
ATOM 8266 C CA . LEU A 1 1053 ? 31.180 21.852 14.752 1.00 90.62 1053 LEU A CA 1
ATOM 8267 C C . LEU A 1 1053 ? 31.287 20.796 13.649 1.00 90.62 1053 LEU A C 1
ATOM 8269 O O . LEU A 1 1053 ? 31.159 21.116 12.464 1.00 90.62 1053 LEU A O 1
ATOM 8273 N N . ARG A 1 1054 ? 31.512 19.549 14.056 1.00 88.56 1054 ARG A N 1
ATOM 8274 C CA . ARG A 1 1054 ? 31.578 18.376 13.181 1.00 88.56 1054 ARG A CA 1
ATOM 8275 C C . ARG A 1 1054 ? 30.486 17.384 13.570 1.00 88.56 1054 ARG A C 1
ATOM 8277 O O . ARG A 1 1054 ? 30.054 17.364 14.723 1.00 88.56 1054 ARG A O 1
ATOM 8284 N N . GLU A 1 1055 ? 30.051 16.591 12.598 1.00 87.31 1055 GLU A N 1
ATOM 8285 C CA . GLU A 1 1055 ? 29.068 15.525 12.811 1.00 87.31 1055 GLU A CA 1
ATOM 8286 C C . GLU A 1 1055 ? 29.626 14.489 13.797 1.00 87.31 1055 GLU A C 1
ATOM 8288 O O . GLU A 1 1055 ? 30.797 14.103 13.689 1.00 87.31 1055 GLU A O 1
ATOM 8293 N N . TRP A 1 1056 ? 28.803 14.091 14.771 1.00 78.19 1056 TRP A N 1
ATOM 8294 C CA . TRP A 1 1056 ? 29.125 13.059 15.759 1.00 78.19 1056 TRP A CA 1
ATOM 8295 C C . TRP A 1 1056 ? 28.631 11.692 15.318 1.00 78.19 1056 TRP A C 1
ATOM 8297 O O . TRP A 1 1056 ? 27.617 11.614 14.601 1.00 78.19 1056 TRP A O 1
#

Secondary structure (DSSP, 8-state):
-----GGGTHHHHTS--HHHHHHHHHHHHHHHTT-SBTTBSS--HHHHHHHHHHHH-HHHHHHHHTTSSHHHHHHHHHHHHH-HHHHHHHHHHHHHHHTSS------------TT-TT--EEEE---SSS--BHHHHHHHHHHHIIIIIISS-EEEEEE----TTT--HHHHHHHHHHHHHTT---SEEEEGGGGHHHHHHHHHHHHHTTSEEEE---HHHHHHHHHHTPPPTTTT--HHHHHHHHHHHHHT-TTTTT-EEEE-S-TT-SSGGGS--EEEE----TTS----BTTTBTS-SSEE-HHHHHHHHHHHTT-SEEEEEGGGGGGHHHHHHHHHHHTPPP-EEEEEPPEEETT----HHHHHHHHHTTSSSSTT-TTS-BHHHHHHHT--HHHHHHHHHHHTT--S-EEE-SHHHHHHHHHHHTTTSPEE-EEESTTPEEEEEETS-SS-EEEEEESSTT-GGG-EEEEEE-SEEEE-HHHHHHPPTT-EEEETTTEEEEEEEEEEETTEEEEEEEEEETTS-TTT-S-EE--EE--TTSEEEEEEEEE--SBSSSS--TT--HHHHB-S--EEEEEEEEEGGGGG--TT-EEEETTTEEEEEEE-TT-SS---TT----EEEEEE-SPPPSS--TT-PPP---------------------------BEEEEEEEEETTTEEEEEEEETT--EEEEE---TTTHHHHHHHHHHHHHHHTTSBTT-HHHHHHHHHHSSSS--HHHHHHHHHHHHHHHHHHHHHHTTSBHHHHTT--S-SEEEEEEEESTTTT--HHHHHHHHHHTT-SEEEEES-SS--TT--GGGGHHHHHHHHHHHHTT-EEEEE-TT-S-HHHHHHHHHHHGGG--SEEE-SS-GGGHHHHHHHHTT--SPEEE-TT--SHHHHHHHHHHT--SEE--BTTTTTHHHHHHHHHHHHHTTT-EE--B--S-HHHHHHHHHHHHH-TTB--EEE-TT-HHHHHTT----GGGGBS-GGGG--BTTEEEPP-SSBTS--B-HHHHHHHHTTPPPP----EE-TTS-EE--